Protein AF-A0A8E2JUP9-F1 (afdb_monomer)

Nearest PDB structures (foldseek):
  5bp4-assembly6_L  TM=8.468E-01  e=6.174E-18  Mycolicibacterium smegmatis MC2 155
  5bp4-assembly9_R  TM=8.530E-01  e=1.019E-17  Mycolicibacterium smegmatis MC2 155
  3jyl-assembly1_A  TM=8.182E-01  e=5.004E-16  Pseudomonas syringae pv. tomato
  8j6e-assembly1_A  TM=8.207E-01  e=1.490E-14  Leishmania donovani
  5bp4-assembly3_F  TM=4.532E-01  e=1.896E-20  Mycolicibacterium smegmatis MC2 155

Foldseek 3Di:
DDDDQDLLRVLVVPPPDAFALQQGGARSPDDLVDQDGDDDHDCVQVVVQVVCDDPNDRDRFPCSVVQSVVVSVVVSCVVVVVVVVVPFDDADDDDVVVVVVVPDDDDPVPPQWPDWGADPVVGDIDIDGDDDDPQPVHVVSDHDDGLDDSVVPRPDDDAQDKDWDADPVVRDTDDIDHRDGDDDDDLPCLVVPPPPCPDDDDDDADDLLPDDDADRQPPDHDFDPVNVVVVLVLVLLLQLLLLLLLVVVLVVVVVPPPVPDDPVLVVVSVVSVVVVVCQVVLNDPNDHVVNSVVLNVPVVSNVVSLVVQCVPFLVSVLSSVCSVVVVPDPRDDDCSVVRVLLVLCVPGCNLVVVLSSLLSVLVLAAQFAEEEEACDLVSVVVSNCCRQPNADPDLSDRPDHHRYNAYEYEYQDCPNVVVVCVVVVSVVNRYDYAYDDLLDACVVRVQDFQPGLEYEYAAPLVVDPDNVSSVVNVNRRHHVNRDYHYRHDDDPPDDVLNVVQVVVVVDPVDPDRDDDDLLPQLPDQQQAHEAEACCAAQHHCVVPPDPSSVNSVVSCVVGHPHYHYDHDDCPPCVSRDPDDQKWAWDQPDAQDLSSTDIDGQPVVPDDAAQQKWKFQFDFFAFDPVQVCRNNVVDDDDAGTFKTWGFTCDHHNNDDPDDGGFTKIFTHPNPRHYDRIRMDMDGPVGMDTDDPPADRHNRNLPDPLLVLLCCLQCVPLVDAAAAEEEEEQLLDSNNVNNLVVCVVRNYQYAYEHADVVSLVCCCPVSVRDSLRYYHPPDPVNVVSVCVVVVNPPPCVRNSDHRHSD

Radius of gyration: 44.93 Å; Cα contacts (8 Å, |Δi|>4): 1055; chains: 1; bounding box: 99×134×119 Å

Structure (mmCIF, N/CA/C/O backbone):
data_AF-A0A8E2JUP9-F1
#
_entry.id   AF-A0A8E2JUP9-F1
#
loop_
_atom_site.group_PDB
_atom_site.id
_atom_site.type_symbol
_atom_site.label_atom_id
_atom_site.label_alt_id
_atom_site.label_comp_id
_atom_site.label_asym_id
_atom_site.label_entity_id
_atom_site.label_seq_id
_atom_site.pdbx_PDB_ins_code
_atom_site.Cartn_x
_atom_site.Cartn_y
_atom_site.Cartn_z
_atom_site.occupancy
_atom_site.B_iso_or_equiv
_atom_site.auth_seq_id
_atom_site.auth_comp_id
_atom_site.auth_asym_id
_atom_site.auth_atom_id
_atom_site.pdbx_PDB_model_num
ATOM 1 N N . MET A 1 1 ? 29.284 93.344 -23.548 1.00 44.12 1 MET A N 1
ATOM 2 C CA . MET A 1 1 ? 28.949 92.209 -22.663 1.00 44.12 1 MET A CA 1
ATOM 3 C C . MET A 1 1 ? 29.887 91.065 -23.002 1.00 44.12 1 MET A C 1
ATOM 5 O O . MET A 1 1 ? 29.790 90.529 -24.095 1.00 44.12 1 MET A O 1
ATOM 9 N N . THR A 1 2 ? 30.834 90.750 -22.124 1.00 47.75 2 THR A N 1
ATOM 10 C CA . THR A 1 2 ? 31.663 89.542 -22.212 1.00 47.75 2 THR A CA 1
ATOM 11 C C . THR A 1 2 ? 30.807 88.352 -21.782 1.00 47.75 2 THR A C 1
ATOM 13 O O . THR A 1 2 ? 30.353 88.293 -20.643 1.00 47.75 2 THR A O 1
ATOM 16 N N . TRP A 1 3 ? 30.513 87.447 -22.715 1.00 57.62 3 TRP A N 1
ATOM 17 C CA . TRP A 1 3 ? 29.760 86.222 -22.441 1.00 57.62 3 TRP A CA 1
ATOM 18 C C . TRP A 1 3 ? 30.711 85.205 -21.798 1.00 57.62 3 TRP A C 1
ATOM 20 O O . TRP A 1 3 ? 31.722 84.852 -22.401 1.00 57.62 3 TRP A O 1
ATOM 30 N N . TYR A 1 4 ? 30.424 84.773 -20.569 1.00 63.59 4 TYR A N 1
ATOM 31 C CA . TYR A 1 4 ? 31.209 83.747 -19.878 1.00 63.59 4 TYR A CA 1
ATOM 32 C C . TYR A 1 4 ? 30.561 82.384 -20.155 1.00 63.59 4 TYR A C 1
ATOM 34 O O . TYR A 1 4 ? 29.560 82.026 -19.536 1.00 63.59 4 TYR A O 1
ATOM 42 N N . GLU A 1 5 ? 31.076 81.653 -21.146 1.00 70.06 5 GLU A N 1
ATOM 43 C CA . GLU A 1 5 ? 30.582 80.312 -21.483 1.00 70.06 5 GLU A CA 1
ATOM 44 C C . GLU A 1 5 ? 31.098 79.300 -20.448 1.00 70.06 5 GLU A C 1
ATOM 46 O O . GLU A 1 5 ? 32.302 79.188 -20.215 1.00 70.06 5 GLU A O 1
ATOM 51 N N . SER A 1 6 ? 30.192 78.558 -19.803 1.00 71.69 6 SER A N 1
ATOM 52 C CA . SER A 1 6 ? 30.586 77.504 -18.864 1.00 71.69 6 SER A CA 1
ATOM 53 C C . SER A 1 6 ? 31.243 76.333 -19.601 1.00 71.69 6 SER A C 1
ATOM 55 O O . SER A 1 6 ? 30.903 76.043 -20.751 1.00 71.69 6 SER A O 1
ATOM 57 N N . ARG A 1 7 ? 32.141 75.600 -18.924 1.00 67.00 7 ARG A N 1
ATOM 58 C CA . ARG A 1 7 ? 32.771 74.384 -19.476 1.00 67.00 7 ARG A CA 1
ATOM 59 C C . ARG A 1 7 ? 31.731 73.397 -20.012 1.00 67.00 7 ARG A C 1
ATOM 61 O O . ARG A 1 7 ? 31.916 72.850 -21.089 1.00 67.00 7 ARG A O 1
ATOM 68 N N . LEU A 1 8 ? 30.609 73.240 -19.308 1.00 68.06 8 LEU A N 1
ATOM 69 C CA . LEU A 1 8 ? 29.497 72.379 -19.721 1.00 68.06 8 LEU A CA 1
ATOM 70 C C . LEU A 1 8 ? 28.868 72.829 -21.048 1.00 68.06 8 LEU A C 1
ATOM 72 O O . LEU A 1 8 ? 28.620 71.996 -21.916 1.00 68.06 8 LEU A O 1
ATOM 76 N N . SER A 1 9 ? 28.636 74.135 -21.217 1.00 68.19 9 SER A N 1
ATOM 77 C CA . SER A 1 9 ? 28.093 74.703 -22.460 1.00 68.19 9 SER A CA 1
ATOM 78 C C . SER A 1 9 ? 29.080 74.551 -23.619 1.00 68.19 9 SER A C 1
ATOM 80 O O . SER A 1 9 ? 28.704 74.068 -24.687 1.00 68.19 9 SER A O 1
ATOM 82 N N . SER A 1 10 ? 30.356 74.875 -23.383 1.00 70.06 10 SER A N 1
ATOM 83 C CA . SER A 1 10 ? 31.415 74.757 -24.391 1.00 70.06 10 SER A CA 1
ATOM 84 C C . SER A 1 10 ? 31.628 73.304 -24.826 1.00 70.06 10 SER A C 1
ATOM 86 O O . SER A 1 10 ? 31.648 73.009 -26.021 1.00 70.06 10 SER A O 1
ATOM 88 N N . ASN A 1 11 ? 31.691 72.369 -23.875 1.00 70.81 11 ASN A N 1
ATOM 89 C CA . ASN A 1 11 ? 31.875 70.945 -24.155 1.00 70.81 11 ASN A CA 1
ATOM 90 C C . ASN A 1 11 ? 30.654 70.319 -24.831 1.00 70.81 11 ASN A C 1
ATOM 92 O O . ASN A 1 11 ? 30.811 69.405 -25.632 1.00 70.81 11 ASN A O 1
ATOM 96 N N . PHE A 1 12 ? 29.440 70.799 -24.544 1.00 68.88 12 PHE A N 1
ATOM 97 C CA . PHE A 1 12 ? 28.232 70.360 -25.245 1.00 68.88 12 PHE A CA 1
ATOM 98 C C . PHE A 1 12 ? 28.203 70.849 -26.700 1.00 68.88 12 PHE A C 1
ATOM 100 O O . PHE A 1 12 ? 27.798 70.104 -27.592 1.00 68.88 12 PHE A O 1
ATOM 107 N N . ARG A 1 13 ? 28.643 72.088 -26.948 1.00 70.69 13 ARG A N 1
ATOM 108 C CA . ARG A 1 13 ? 28.673 72.700 -28.283 1.00 70.69 13 ARG A CA 1
ATOM 109 C C . ARG A 1 13 ? 29.793 72.142 -29.164 1.00 70.69 13 ARG A C 1
ATOM 111 O O . ARG A 1 13 ? 29.573 71.945 -30.353 1.00 70.69 13 ARG A O 1
ATOM 118 N N . ASN A 1 14 ? 30.956 71.854 -28.581 1.00 67.38 14 ASN A N 1
ATOM 119 C CA . ASN A 1 14 ? 32.149 71.360 -29.278 1.00 67.38 14 ASN A CA 1
ATOM 120 C C . ASN A 1 14 ? 32.339 69.838 -29.137 1.00 67.38 14 ASN A C 1
ATOM 122 O O . ASN A 1 14 ? 33.469 69.350 -29.107 1.00 67.38 14 ASN A O 1
ATOM 126 N N . ARG A 1 15 ? 31.248 69.072 -29.010 1.00 68.69 15 ARG A N 1
ATOM 127 C CA . ARG A 1 15 ? 31.324 67.606 -28.920 1.00 68.69 15 ARG A CA 1
ATOM 128 C C . ARG A 1 15 ? 32.043 67.033 -30.137 1.00 68.69 15 ARG A C 1
ATOM 130 O O . ARG A 1 15 ? 31.617 67.255 -31.266 1.00 68.69 15 ARG A O 1
ATOM 137 N N . LYS A 1 16 ? 33.097 66.254 -29.886 1.00 66.94 16 LYS A N 1
ATOM 138 C CA . LYS A 1 16 ? 33.880 65.584 -30.9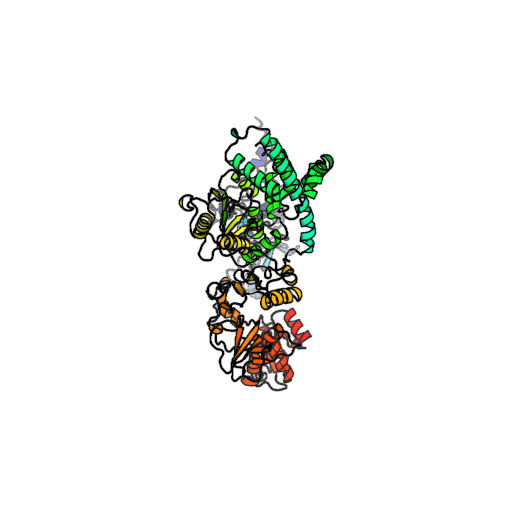34 1.00 66.94 16 LYS A CA 1
ATOM 139 C C . LYS A 1 16 ? 33.096 64.497 -31.670 1.00 66.94 16 LYS A C 1
ATOM 141 O O . LYS A 1 16 ? 33.287 64.314 -32.866 1.00 66.94 16 LYS A O 1
ATOM 146 N N . HIS A 1 17 ? 32.211 63.798 -30.959 1.00 70.81 17 HIS A N 1
ATOM 147 C CA . HIS A 1 17 ? 31.459 62.669 -31.498 1.00 70.81 17 HIS A CA 1
ATOM 148 C C . HIS A 1 17 ? 29.948 62.893 -31.355 1.00 70.81 17 HIS A C 1
ATOM 150 O O . HIS A 1 17 ? 29.504 63.464 -30.347 1.00 70.81 17 HIS A O 1
ATOM 156 N N . PRO A 1 18 ? 29.147 62.455 -32.344 1.00 70.12 18 PRO A N 1
ATOM 157 C CA . PRO A 1 18 ? 27.694 62.474 -32.246 1.00 70.12 18 PRO A CA 1
ATOM 158 C C . PRO A 1 18 ? 27.192 61.503 -31.164 1.00 70.12 18 PRO A C 1
ATOM 160 O O . PRO A 1 18 ? 27.937 60.693 -30.618 1.00 70.12 18 PRO A O 1
ATOM 163 N N . ARG A 1 19 ? 25.900 61.603 -30.833 1.00 75.69 19 ARG A N 1
ATOM 164 C CA . ARG A 1 19 ? 25.229 60.652 -29.935 1.00 75.69 19 ARG A CA 1
ATOM 165 C C . ARG A 1 19 ? 25.196 59.270 -30.597 1.00 75.69 19 ARG A C 1
ATOM 167 O O . ARG A 1 19 ? 24.594 59.143 -31.659 1.00 75.69 19 ARG A O 1
ATOM 174 N N . HIS A 1 20 ? 25.750 58.265 -29.927 1.00 79.69 20 HIS A N 1
ATOM 175 C CA . HIS A 1 20 ? 25.670 56.866 -30.330 1.00 79.69 20 HIS A CA 1
ATOM 176 C C . HIS A 1 20 ? 24.297 56.268 -29.979 1.00 79.69 20 HIS A C 1
ATOM 178 O O . HIS A 1 20 ? 23.687 56.625 -28.967 1.00 79.69 20 HIS A O 1
ATOM 184 N N . ASP A 1 21 ? 23.802 55.356 -30.807 1.00 73.56 21 ASP A N 1
ATOM 185 C CA . ASP A 1 21 ? 22.491 54.700 -30.674 1.00 73.56 21 ASP A CA 1
ATOM 186 C C . ASP A 1 21 ? 22.433 53.656 -29.541 1.00 73.56 21 ASP A C 1
ATOM 188 O O . ASP A 1 21 ? 21.365 53.450 -28.967 1.00 73.56 21 ASP A O 1
ATOM 192 N N . LEU A 1 22 ? 23.564 53.042 -29.176 1.00 76.31 22 LEU A N 1
ATOM 193 C CA . LEU A 1 22 ? 23.677 52.116 -28.038 1.00 76.31 22 LEU A CA 1
ATOM 194 C C . LEU A 1 22 ? 23.962 52.830 -26.704 1.00 76.31 22 LEU A C 1
ATOM 196 O O . LEU A 1 22 ? 23.131 52.790 -25.800 1.00 76.31 22 LEU A O 1
ATOM 200 N N . PHE A 1 23 ? 25.088 53.536 -26.564 1.00 77.25 23 PHE A N 1
ATOM 201 C CA . PHE A 1 23 ? 25.530 54.113 -25.278 1.00 77.25 23 PHE A CA 1
ATOM 202 C C . PHE A 1 23 ? 25.339 55.637 -25.155 1.00 77.25 23 PHE A C 1
ATOM 204 O O . PHE A 1 23 ? 25.642 56.223 -24.116 1.00 77.25 23 PHE A O 1
ATOM 211 N N . GLY A 1 24 ? 24.760 56.300 -26.160 1.00 79.94 24 GLY A N 1
ATOM 212 C CA . GLY A 1 24 ? 24.377 57.710 -26.077 1.00 79.94 24 GLY A CA 1
ATOM 213 C C . GLY A 1 24 ? 25.523 58.690 -26.309 1.00 79.94 24 GLY A C 1
ATOM 214 O O . GLY A 1 24 ? 26.387 58.479 -27.153 1.00 79.94 24 GLY A O 1
ATOM 215 N N . ALA A 1 25 ? 25.479 59.835 -25.625 1.00 77.31 25 ALA A N 1
ATOM 216 C CA . ALA A 1 25 ? 26.446 60.917 -25.822 1.00 77.31 25 ALA A CA 1
ATOM 217 C C . ALA A 1 25 ? 27.376 61.059 -24.606 1.00 77.31 25 ALA A C 1
ATOM 219 O O . ALA A 1 25 ? 26.892 60.907 -23.480 1.00 77.31 25 ALA A O 1
ATOM 220 N N . PRO A 1 26 ? 28.657 61.427 -24.803 1.00 73.44 26 PRO A N 1
ATOM 221 C CA . PRO A 1 26 ? 29.566 61.713 -23.699 1.00 73.44 26 PRO A CA 1
ATOM 222 C C . PRO A 1 26 ? 29.002 62.787 -22.763 1.00 73.44 26 PRO A C 1
ATOM 224 O O . PRO A 1 26 ? 28.385 63.775 -23.207 1.00 73.44 26 PRO A O 1
ATOM 227 N N . VAL A 1 27 ? 29.208 62.601 -21.461 1.00 76.81 27 VAL A N 1
ATOM 228 C CA . VAL A 1 27 ? 28.804 63.589 -20.460 1.00 76.81 27 VAL A CA 1
ATOM 229 C C . VAL A 1 27 ? 29.670 64.847 -20.641 1.00 76.81 27 VAL A C 1
ATOM 231 O O . VAL A 1 27 ? 30.887 64.743 -20.764 1.00 76.81 27 VAL A O 1
ATOM 234 N N . PRO A 1 28 ? 29.094 66.066 -20.674 1.00 65.31 28 PRO A N 1
ATOM 235 C CA . PRO A 1 28 ? 29.874 67.288 -20.916 1.00 65.31 28 PRO A CA 1
ATOM 236 C C . PRO A 1 28 ? 30.941 67.592 -19.848 1.00 65.31 28 PRO A C 1
ATOM 238 O O . PRO A 1 28 ? 31.798 68.442 -20.080 1.00 65.31 28 PRO A O 1
ATOM 241 N N . ASP A 1 29 ? 30.871 66.929 -18.693 1.00 67.38 29 ASP A N 1
ATOM 242 C CA . ASP A 1 29 ? 31.765 67.081 -17.538 1.00 67.38 29 ASP A CA 1
ATOM 243 C C . ASP A 1 29 ? 32.765 65.924 -17.368 1.00 67.38 29 ASP A C 1
ATOM 245 O O . ASP A 1 29 ? 33.218 65.631 -16.267 1.00 67.38 29 ASP A O 1
ATOM 249 N N . TRP A 1 30 ? 33.052 65.191 -18.439 1.00 63.59 30 TRP A N 1
ATOM 250 C CA . TRP A 1 30 ? 33.828 63.963 -18.325 1.00 63.59 30 TRP A CA 1
ATOM 251 C C . TRP A 1 30 ? 35.338 64.196 -18.121 1.00 63.59 30 TRP A C 1
ATOM 253 O O . TRP A 1 30 ? 35.923 65.165 -18.619 1.00 63.59 30 TRP A O 1
ATOM 263 N N . ASN A 1 31 ? 35.960 63.275 -17.384 1.00 63.41 31 ASN A N 1
ATOM 264 C CA . ASN A 1 31 ? 37.403 63.163 -17.191 1.00 63.41 31 ASN A CA 1
ATOM 265 C C . ASN A 1 31 ? 37.980 62.251 -18.297 1.00 63.41 31 ASN A C 1
ATOM 267 O O . ASN A 1 31 ? 37.435 61.165 -18.488 1.00 63.41 31 ASN A O 1
ATOM 271 N N . PRO A 1 32 ? 39.067 62.623 -19.001 1.00 59.47 32 PRO A N 1
ATOM 272 C CA . PRO A 1 32 ? 39.709 61.750 -19.990 1.00 59.47 32 PRO A CA 1
ATOM 273 C C . PRO A 1 32 ? 40.107 60.367 -19.453 1.00 59.47 32 PRO A C 1
ATOM 275 O O . PRO A 1 32 ? 40.126 59.409 -20.218 1.00 59.47 32 PRO A O 1
ATOM 278 N N . ASP A 1 33 ? 40.362 60.256 -18.146 1.00 60.50 33 ASP A N 1
ATOM 279 C CA . ASP A 1 33 ? 40.724 58.995 -17.489 1.00 60.50 33 ASP A CA 1
ATOM 280 C C . ASP A 1 33 ? 39.500 58.198 -16.984 1.00 60.50 33 ASP A C 1
ATOM 282 O O . ASP A 1 33 ? 39.649 57.077 -16.496 1.00 60.50 33 ASP A O 1
ATOM 286 N N . GLN A 1 34 ? 38.281 58.756 -17.070 1.00 69.38 34 GLN A N 1
ATOM 287 C CA . GLN A 1 34 ? 37.031 58.098 -16.661 1.00 69.38 34 GLN A CA 1
ATOM 288 C C . GLN A 1 34 ? 35.919 58.283 -17.704 1.00 69.38 34 GLN A C 1
ATOM 290 O O . GLN A 1 34 ? 35.202 59.285 -17.751 1.00 69.38 34 GLN A O 1
ATOM 295 N N . LEU A 1 35 ? 35.814 57.243 -18.530 1.00 70.62 35 LEU A N 1
ATOM 296 C CA . LEU A 1 35 ? 34.908 57.036 -19.658 1.00 70.62 35 LEU A CA 1
ATOM 297 C C . LEU A 1 35 ? 33.408 57.181 -19.318 1.00 70.62 35 LEU A C 1
ATOM 299 O O . LEU A 1 35 ? 32.833 56.166 -18.936 1.00 70.62 35 LEU A O 1
ATOM 303 N N . GLU A 1 36 ? 32.741 58.340 -19.443 1.00 75.81 36 GLU A N 1
ATOM 304 C CA . GLU A 1 36 ? 31.299 58.451 -19.113 1.00 75.81 36 GLU A CA 1
ATOM 305 C C . GLU A 1 36 ? 30.389 58.910 -20.267 1.00 75.81 36 GLU A C 1
ATOM 307 O O . GLU A 1 36 ? 30.524 60.008 -20.821 1.00 75.81 36 GLU A O 1
ATOM 312 N N . TRP A 1 37 ? 29.357 58.105 -20.547 1.00 82.44 37 TRP A N 1
ATOM 313 C CA . TRP A 1 37 ? 28.297 58.405 -21.511 1.00 82.44 37 TRP A CA 1
ATOM 314 C C . TRP A 1 37 ? 26.918 58.361 -20.861 1.00 82.44 37 TRP A C 1
ATOM 316 O O . TRP A 1 37 ? 26.655 57.594 -19.936 1.00 82.44 37 TRP A O 1
ATOM 326 N N . ARG A 1 38 ? 26.002 59.188 -21.373 1.00 80.12 38 ARG A N 1
ATOM 327 C CA . ARG A 1 38 ? 24.616 59.249 -20.909 1.00 80.12 38 ARG A CA 1
ATOM 328 C C . ARG A 1 38 ? 23.648 58.932 -22.035 1.00 80.12 38 ARG A C 1
ATOM 330 O O . ARG A 1 38 ? 23.638 59.602 -23.074 1.00 80.12 38 ARG A O 1
ATOM 337 N N . HIS A 1 39 ? 22.753 57.981 -21.768 1.00 80.81 39 HIS A N 1
ATOM 338 C CA . HIS A 1 39 ? 21.713 57.588 -22.704 1.00 80.81 39 HIS A CA 1
ATOM 339 C C . HIS A 1 39 ? 20.371 57.283 -22.032 1.00 80.81 39 HIS A C 1
ATOM 341 O O . HIS A 1 39 ? 20.318 56.720 -20.945 1.00 80.81 39 HIS A O 1
ATOM 347 N N . PHE A 1 40 ? 19.280 57.628 -22.718 1.00 80.12 40 PHE A N 1
ATOM 348 C CA . PHE A 1 40 ? 17.935 57.154 -22.414 1.00 80.12 40 PHE A CA 1
ATOM 349 C C . PHE A 1 40 ? 17.490 56.215 -23.538 1.00 80.12 40 PHE A C 1
ATOM 351 O O . PHE A 1 40 ? 17.124 56.684 -24.615 1.00 80.12 40 PHE A O 1
ATOM 358 N N . LEU A 1 41 ? 17.520 54.904 -23.291 1.00 75.88 41 LEU A N 1
ATOM 359 C CA . LEU A 1 41 ? 17.070 53.903 -24.260 1.00 75.88 41 LEU A CA 1
ATOM 360 C C . LEU A 1 41 ? 15.546 53.950 -24.397 1.00 75.88 41 LEU A C 1
ATOM 362 O O . LEU A 1 41 ? 14.812 53.842 -23.415 1.00 75.88 41 LEU A O 1
ATOM 366 N N . ARG A 1 42 ? 15.061 54.123 -25.630 1.00 76.12 42 ARG A N 1
ATOM 367 C CA . ARG A 1 42 ? 13.631 54.209 -25.950 1.00 76.12 42 ARG A CA 1
ATOM 368 C C . ARG A 1 42 ? 13.291 53.245 -27.078 1.00 76.12 42 ARG A C 1
ATOM 370 O O . ARG A 1 42 ? 13.961 53.246 -28.106 1.00 76.12 42 ARG A O 1
ATOM 377 N N . LEU A 1 43 ? 12.199 52.494 -26.931 1.00 69.94 43 LEU A N 1
ATOM 378 C CA . LEU A 1 43 ? 11.726 51.522 -27.935 1.00 69.94 43 LEU A CA 1
ATOM 379 C C . LEU A 1 43 ? 11.361 52.153 -29.292 1.00 69.94 43 LEU A C 1
ATOM 381 O O . LEU A 1 43 ? 11.320 51.460 -30.302 1.00 69.94 43 LEU A O 1
ATOM 385 N N . LEU A 1 44 ? 11.059 53.455 -29.314 1.00 72.44 44 LEU A N 1
ATOM 386 C CA . LEU A 1 44 ? 10.809 54.217 -30.545 1.00 72.44 44 LEU A CA 1
ATOM 387 C C . LEU A 1 44 ? 12.098 54.509 -31.327 1.00 72.44 44 LEU A C 1
ATOM 389 O O . LEU A 1 44 ? 12.051 54.611 -32.547 1.00 72.44 44 LEU A O 1
ATOM 393 N N . GLU A 1 45 ? 13.224 54.653 -30.625 1.00 69.56 45 GLU A N 1
ATOM 394 C CA . GLU A 1 45 ? 14.532 54.980 -31.209 1.00 69.56 45 GLU A CA 1
ATOM 395 C C . GLU A 1 45 ? 15.334 53.703 -31.521 1.00 69.56 45 GLU A C 1
ATOM 397 O O . GLU A 1 45 ? 16.074 53.675 -32.496 1.00 69.56 45 GLU A O 1
ATOM 402 N N . ASN A 1 46 ? 15.120 52.629 -30.750 1.00 73.88 46 ASN A N 1
ATOM 403 C CA . ASN A 1 46 ? 15.764 51.321 -30.903 1.00 73.88 46 ASN A CA 1
ATOM 404 C C . ASN A 1 46 ? 14.704 50.201 -31.027 1.00 73.88 46 ASN A C 1
ATOM 406 O O . ASN A 1 46 ? 14.447 49.475 -30.062 1.00 73.88 46 ASN A O 1
ATOM 410 N N . PRO A 1 47 ? 14.030 50.069 -32.186 1.00 70.19 47 PRO A N 1
ATOM 411 C CA . PRO A 1 47 ? 12.899 49.153 -32.351 1.00 70.19 47 PRO A CA 1
ATOM 412 C C . PRO A 1 47 ? 13.276 47.670 -32.247 1.00 70.19 47 PRO A C 1
ATOM 414 O O . PRO A 1 47 ? 12.435 46.881 -31.830 1.00 70.19 47 PRO A O 1
ATOM 417 N N . TRP A 1 48 ? 14.532 47.311 -32.531 1.00 72.25 48 TRP A N 1
ATOM 418 C CA . TRP A 1 48 ? 15.069 45.951 -32.386 1.00 72.25 48 TRP A CA 1
ATOM 419 C C . TRP A 1 48 ? 14.979 45.409 -30.948 1.00 72.25 48 TRP A C 1
ATOM 421 O O . TRP A 1 48 ? 14.920 44.203 -30.738 1.00 72.25 48 TRP A O 1
ATOM 431 N N . MET A 1 49 ? 14.903 46.284 -29.936 1.00 69.75 49 MET A N 1
ATOM 432 C CA . MET A 1 49 ? 14.740 45.869 -28.535 1.00 69.75 49 MET A CA 1
ATOM 433 C C . MET A 1 49 ? 13.368 45.230 -28.262 1.00 69.75 49 MET A C 1
ATOM 435 O O . MET A 1 49 ? 13.205 44.550 -27.254 1.00 69.75 49 MET A O 1
ATOM 439 N N . LYS A 1 50 ? 12.372 45.441 -29.137 1.00 68.44 50 LYS A N 1
ATOM 440 C CA . LYS A 1 50 ? 11.038 44.826 -29.008 1.00 68.44 50 LYS A CA 1
ATOM 441 C C . LYS A 1 50 ? 11.061 43.319 -29.249 1.00 68.44 50 LYS A C 1
ATOM 443 O O . LYS A 1 50 ? 10.172 42.628 -28.764 1.00 68.44 50 LYS A O 1
ATOM 448 N N . ASP A 1 51 ? 12.072 42.832 -29.959 1.00 64.06 51 ASP A N 1
ATOM 449 C CA . ASP A 1 51 ? 12.199 41.419 -30.306 1.00 64.06 51 ASP A CA 1
ATOM 450 C C . ASP A 1 51 ? 12.852 40.604 -29.176 1.00 64.06 51 ASP A C 1
ATOM 452 O O . ASP A 1 51 ? 12.758 39.379 -29.160 1.00 64.06 51 ASP A O 1
ATOM 456 N N . HIS A 1 52 ? 13.461 41.270 -28.186 1.00 58.53 52 HIS A N 1
ATOM 457 C CA . HIS A 1 52 ? 14.024 40.626 -27.001 1.00 58.53 52 HIS A CA 1
ATOM 458 C C . HIS A 1 52 ? 13.028 40.662 -25.829 1.00 58.53 52 HIS A C 1
ATOM 460 O O . HIS A 1 52 ? 13.018 41.570 -24.988 1.00 58.53 52 HIS A O 1
ATOM 466 N N . VAL A 1 53 ? 12.148 39.657 -25.802 1.00 55.69 53 VAL A N 1
ATOM 467 C CA . VAL A 1 53 ? 11.082 39.497 -24.802 1.00 55.69 53 VAL A CA 1
ATOM 468 C C . VAL A 1 53 ? 11.443 38.389 -23.818 1.00 55.69 53 VAL A C 1
ATOM 470 O O . VAL A 1 53 ? 11.575 37.228 -24.199 1.00 55.69 53 VAL A O 1
ATOM 473 N N . VAL A 1 54 ? 11.521 38.726 -22.531 1.00 56.56 54 VAL A N 1
ATOM 474 C CA . VAL A 1 54 ? 11.715 37.763 -21.437 1.00 56.56 54 VAL A CA 1
ATOM 475 C C . VAL A 1 54 ? 10.496 37.840 -20.523 1.00 56.56 54 VAL A C 1
ATOM 477 O O . VAL A 1 54 ? 10.102 38.929 -20.112 1.00 56.56 54 VAL A O 1
ATOM 480 N N . THR A 1 55 ? 9.849 36.693 -20.279 1.00 53.78 55 THR A N 1
ATOM 481 C CA . THR A 1 55 ? 8.635 36.561 -19.438 1.00 53.78 55 THR A CA 1
ATOM 482 C C . THR A 1 55 ? 7.526 37.585 -19.746 1.00 53.78 55 THR A C 1
ATOM 484 O O . THR A 1 55 ? 6.823 38.058 -18.856 1.00 53.78 55 THR A O 1
ATOM 487 N N . GLY A 1 56 ? 7.351 37.924 -21.029 1.00 49.56 56 GLY A N 1
ATOM 488 C CA . GLY A 1 56 ? 6.315 38.853 -21.502 1.00 49.56 56 GLY A CA 1
ATOM 489 C C . GLY A 1 56 ? 6.669 40.340 -21.382 1.00 49.56 56 GLY A C 1
ATOM 490 O O . GLY A 1 56 ? 5.850 41.181 -21.744 1.00 49.56 56 GLY A O 1
ATOM 491 N N . SER A 1 57 ? 7.876 40.678 -20.919 1.00 59.19 57 SER A N 1
ATOM 492 C CA . SER A 1 57 ? 8.384 42.053 -20.845 1.00 59.19 57 SER A CA 1
ATOM 493 C C . SER A 1 57 ? 9.528 42.282 -21.837 1.00 59.19 57 SER A C 1
ATOM 495 O O . SER A 1 57 ? 10.349 41.393 -22.060 1.00 59.19 57 SER A O 1
ATOM 497 N N . TYR A 1 58 ? 9.613 43.487 -22.414 1.00 73.75 58 TYR A N 1
ATOM 498 C CA . TYR A 1 58 ? 10.771 43.899 -23.216 1.00 73.75 58 TYR A CA 1
ATOM 499 C C . TYR A 1 58 ? 11.962 44.141 -22.284 1.00 73.75 58 TYR A C 1
ATOM 501 O O . TYR A 1 58 ? 11.935 45.069 -21.472 1.00 73.75 58 TYR A O 1
ATOM 509 N N . VAL A 1 59 ? 12.994 43.308 -22.388 1.00 70.88 59 VAL A N 1
ATOM 510 C CA . VAL A 1 59 ? 14.215 43.408 -21.575 1.00 70.88 59 VAL A CA 1
ATOM 511 C C . VAL A 1 59 ? 15.365 43.807 -22.491 1.00 70.88 59 VAL A C 1
ATOM 513 O O . VAL A 1 59 ? 15.420 43.362 -23.631 1.00 70.88 59 VAL A O 1
ATOM 516 N N . TYR A 1 60 ? 16.288 44.655 -22.039 1.00 74.75 60 TYR A N 1
ATOM 517 C CA . TYR A 1 60 ? 17.474 44.954 -22.844 1.00 74.75 60 TYR A CA 1
ATOM 518 C C . TYR A 1 60 ? 18.416 43.733 -22.853 1.00 74.75 60 TYR A C 1
ATOM 520 O O . TYR A 1 60 ? 18.675 43.198 -21.772 1.00 74.75 60 TYR A O 1
ATOM 528 N N . PRO A 1 61 ? 18.922 43.265 -24.012 1.00 70.12 61 PRO A N 1
ATOM 529 C CA . PRO A 1 61 ? 19.748 42.060 -24.056 1.00 70.12 61 PRO A CA 1
ATOM 530 C C . PRO A 1 61 ? 21.009 42.186 -23.204 1.00 70.12 61 PRO A C 1
ATOM 532 O O . PRO A 1 61 ? 21.704 43.203 -23.262 1.00 70.12 61 PRO A O 1
ATOM 535 N N . GLY A 1 62 ? 21.354 41.121 -22.475 1.00 69.19 62 GLY A N 1
ATOM 536 C CA . GLY A 1 62 ? 22.558 41.079 -21.638 1.00 69.19 62 GLY A CA 1
ATOM 537 C C . GLY A 1 62 ? 23.839 41.345 -22.437 1.00 69.19 62 GLY A C 1
ATOM 538 O O . GLY A 1 62 ? 24.722 42.080 -22.000 1.00 69.19 62 GLY A O 1
ATOM 539 N N . VAL A 1 63 ? 23.910 40.828 -23.666 1.00 67.50 63 VAL A N 1
ATOM 540 C CA . VAL A 1 63 ? 25.051 41.062 -24.563 1.00 67.50 63 VAL A CA 1
ATOM 541 C C . VAL A 1 63 ? 25.085 42.491 -25.117 1.00 67.50 63 VAL A C 1
ATOM 543 O O . VAL A 1 63 ? 26.151 43.002 -25.462 1.00 67.50 63 VAL A O 1
ATOM 546 N N . GLY A 1 64 ? 23.947 43.189 -25.126 1.00 70.00 64 GLY A N 1
ATOM 547 C CA . GLY A 1 64 ? 23.891 44.602 -25.487 1.00 70.00 64 GLY A CA 1
ATOM 548 C C . GLY A 1 64 ? 24.766 45.472 -24.580 1.00 70.00 64 GLY A C 1
ATOM 549 O O . GLY A 1 64 ? 25.332 46.449 -25.061 1.00 70.00 64 GLY A O 1
ATOM 550 N N . TYR A 1 65 ? 24.934 45.102 -23.304 1.00 77.12 65 TYR A N 1
ATOM 551 C CA . TYR A 1 65 ? 25.845 45.792 -22.383 1.00 77.12 65 TYR A CA 1
ATOM 552 C C . TYR A 1 65 ? 27.321 45.560 -22.732 1.00 77.12 65 TYR A C 1
ATOM 554 O O . TYR A 1 65 ? 28.130 46.477 -22.623 1.00 77.12 65 TYR A O 1
ATOM 562 N N . ILE A 1 66 ? 27.669 44.355 -23.190 1.00 71.81 66 ILE A N 1
ATOM 563 C CA . ILE A 1 66 ? 29.039 44.008 -23.598 1.00 71.81 66 ILE A CA 1
ATOM 564 C C . ILE A 1 66 ? 29.426 44.811 -24.844 1.00 71.81 66 ILE A C 1
ATOM 566 O O . ILE A 1 66 ? 30.491 45.418 -24.887 1.00 71.81 66 ILE A O 1
ATOM 570 N N . ILE A 1 67 ? 28.535 44.872 -25.835 1.00 71.25 67 ILE A N 1
ATOM 571 C CA . ILE A 1 67 ? 28.779 45.624 -27.072 1.00 71.25 67 ILE A CA 1
ATOM 572 C C . ILE A 1 67 ? 28.833 47.129 -26.803 1.00 71.25 67 ILE A C 1
ATOM 574 O O . ILE A 1 67 ? 29.700 47.800 -27.348 1.00 71.25 67 ILE A O 1
ATOM 578 N N . MET A 1 68 ? 27.987 47.660 -25.912 1.00 80.44 68 MET A N 1
ATOM 579 C CA . MET A 1 68 ? 28.108 49.056 -25.473 1.00 80.44 68 MET A CA 1
ATOM 580 C C . MET A 1 68 ? 29.509 49.374 -24.942 1.00 80.44 68 MET A C 1
ATOM 582 O O . MET A 1 68 ? 30.035 50.434 -25.262 1.00 80.44 68 MET A O 1
ATOM 586 N N . ALA A 1 69 ? 30.105 48.477 -24.150 1.00 76.75 69 ALA A N 1
ATOM 587 C CA . ALA A 1 69 ? 31.444 48.675 -23.605 1.00 76.75 69 ALA A CA 1
ATOM 588 C C . ALA A 1 69 ? 32.525 48.638 -24.699 1.00 76.75 69 ALA A C 1
ATOM 590 O O . ALA A 1 69 ? 33.374 49.524 -24.737 1.00 76.75 69 ALA A O 1
ATOM 591 N N . ILE A 1 70 ? 32.450 47.666 -25.615 1.00 72.56 70 ILE A N 1
ATOM 592 C CA . ILE A 1 70 ? 33.399 47.529 -26.733 1.00 72.56 70 ILE A CA 1
ATOM 593 C C . ILE A 1 70 ? 33.361 48.766 -27.639 1.00 72.56 70 ILE A C 1
ATOM 595 O O . ILE A 1 70 ? 34.404 49.329 -27.955 1.00 72.56 70 ILE A O 1
ATOM 599 N N . GLU A 1 71 ? 32.170 49.220 -28.032 1.00 75.75 71 GLU A N 1
ATOM 600 C CA . GLU A 1 71 ? 32.021 50.378 -28.923 1.00 75.75 71 GLU A CA 1
ATOM 601 C C . GLU A 1 71 ? 32.426 51.694 -28.241 1.00 75.75 71 GLU A C 1
ATOM 603 O O . GLU A 1 71 ? 33.014 52.576 -28.869 1.00 75.75 71 GLU A O 1
ATOM 608 N N . ALA A 1 72 ? 32.155 51.828 -26.940 1.00 75.00 72 ALA A N 1
ATOM 609 C CA . ALA A 1 72 ? 32.589 52.982 -26.159 1.00 75.00 72 ALA A CA 1
ATOM 610 C C . ALA A 1 72 ? 34.126 53.071 -26.082 1.00 75.00 72 ALA A C 1
ATOM 612 O O . ALA A 1 72 ? 34.694 54.159 -26.211 1.00 75.00 72 ALA A O 1
ATOM 613 N N . GLU A 1 73 ? 34.806 51.931 -25.932 1.00 72.00 73 GLU A N 1
ATOM 614 C CA . GLU A 1 73 ? 36.267 51.845 -25.959 1.00 72.00 73 GLU A CA 1
ATOM 615 C C . GLU A 1 73 ? 36.822 52.090 -27.372 1.00 72.00 73 GLU A C 1
ATOM 617 O O . GLU A 1 73 ? 37.746 52.886 -27.541 1.00 72.00 73 GLU A O 1
ATOM 622 N N . ALA A 1 74 ? 36.205 51.525 -28.414 1.00 69.62 74 ALA A N 1
ATOM 623 C CA . ALA A 1 74 ? 36.579 51.783 -29.806 1.00 69.62 74 ALA A CA 1
ATOM 624 C C . ALA A 1 74 ? 36.483 53.279 -30.166 1.00 69.62 74 ALA A C 1
ATOM 626 O O . ALA A 1 74 ? 37.379 53.825 -30.816 1.00 69.62 74 ALA A O 1
ATOM 627 N N . GLN A 1 75 ? 35.445 53.975 -29.685 1.00 70.62 75 GLN A N 1
ATOM 628 C CA . GLN A 1 75 ? 35.307 55.422 -29.856 1.00 70.62 75 GLN A CA 1
ATOM 629 C C . GLN A 1 75 ? 36.446 56.200 -29.171 1.00 70.62 75 GLN A C 1
ATOM 631 O O . GLN A 1 75 ? 36.897 57.208 -29.715 1.00 70.62 75 GLN A O 1
ATOM 636 N N . ALA A 1 76 ? 36.935 55.742 -28.014 1.00 64.06 76 ALA A N 1
ATOM 637 C CA . ALA A 1 76 ? 38.050 56.376 -27.306 1.00 64.06 76 ALA A CA 1
ATOM 638 C C . ALA A 1 76 ? 39.396 56.213 -28.040 1.00 64.06 76 ALA A C 1
ATOM 640 O O . ALA A 1 76 ? 40.241 57.106 -27.984 1.00 64.06 76 ALA A O 1
ATOM 641 N N . TRP A 1 77 ? 39.581 55.111 -28.773 1.00 59.59 77 TRP A N 1
ATOM 642 C CA . TRP A 1 77 ? 40.814 54.800 -29.509 1.00 59.59 77 TRP A CA 1
ATOM 643 C C . TRP A 1 77 ? 40.830 55.288 -30.969 1.00 59.59 77 TRP A C 1
ATOM 645 O O . TRP A 1 77 ? 41.893 55.338 -31.594 1.00 59.59 77 TRP A O 1
ATOM 655 N N . ALA A 1 78 ? 39.685 55.704 -31.519 1.00 57.25 78 ALA A N 1
ATOM 656 C CA . ALA A 1 78 ? 39.566 56.201 -32.893 1.00 57.25 78 ALA A CA 1
ATOM 657 C C . ALA A 1 78 ? 40.438 57.444 -33.184 1.00 57.25 78 ALA A C 1
ATOM 659 O O . ALA A 1 78 ? 40.926 57.607 -34.306 1.00 57.25 78 ALA A O 1
ATOM 660 N N . ASP A 1 79 ? 40.686 58.293 -32.178 1.00 51.88 79 ASP A N 1
ATOM 661 C CA . ASP A 1 79 ? 41.547 59.478 -32.309 1.00 51.88 79 ASP A CA 1
ATOM 662 C C . ASP A 1 79 ? 43.040 59.088 -32.496 1.00 51.88 79 ASP A C 1
ATOM 664 O O . ASP A 1 79 ? 43.741 59.729 -33.280 1.00 51.88 79 ASP A O 1
ATOM 668 N N . ALA A 1 80 ? 43.512 57.978 -31.905 1.00 48.53 80 ALA A N 1
ATOM 669 C CA . ALA A 1 80 ? 44.894 57.485 -32.058 1.00 48.53 80 ALA A CA 1
ATOM 670 C C . ALA A 1 80 ? 45.167 56.856 -33.442 1.00 48.53 80 ALA A C 1
ATOM 672 O O . ALA A 1 80 ? 46.285 56.894 -33.959 1.00 48.53 80 ALA A O 1
ATOM 673 N N . LEU A 1 81 ? 44.128 56.309 -34.081 1.00 44.97 81 LEU A N 1
ATOM 674 C CA . LEU A 1 81 ? 44.197 55.710 -35.419 1.00 44.97 81 LEU A CA 1
ATOM 675 C C . LEU A 1 81 ? 44.330 56.772 -36.525 1.00 44.97 81 LEU A C 1
ATOM 677 O O . LEU A 1 81 ? 44.983 56.548 -37.548 1.00 44.97 81 LEU A O 1
ATOM 681 N N . LYS A 1 82 ? 43.754 57.957 -36.299 1.00 49.47 82 LYS A N 1
ATOM 682 C CA . LYS A 1 82 ? 43.796 59.086 -37.235 1.00 49.47 82 LYS A CA 1
ATOM 683 C C . LYS A 1 82 ? 45.183 59.743 -37.294 1.00 49.47 82 LYS A C 1
ATOM 685 O O . LYS A 1 82 ? 45.644 60.071 -38.383 1.00 49.47 82 LYS A O 1
ATOM 690 N N . GLU A 1 83 ? 45.895 59.812 -36.165 1.00 46.09 83 GLU A N 1
ATOM 691 C CA . GLU A 1 83 ? 47.297 60.275 -36.086 1.00 46.09 83 GLU A CA 1
ATOM 692 C C . GLU A 1 83 ? 48.311 59.320 -36.752 1.00 46.09 83 GLU A C 1
ATOM 694 O O . GLU A 1 83 ? 49.448 59.702 -37.051 1.00 46.09 83 GLU A O 1
ATOM 699 N N . SER A 1 84 ? 47.942 58.060 -36.995 1.00 42.25 84 SER A N 1
ATOM 700 C CA . SER A 1 84 ? 48.753 57.118 -37.784 1.00 42.25 84 SER A CA 1
ATOM 701 C C . SER A 1 84 ? 48.593 57.363 -39.295 1.00 42.25 84 SER A C 1
ATOM 703 O O . SER A 1 84 ? 49.556 57.296 -40.061 1.00 42.25 84 SER A O 1
ATOM 705 N N . HIS A 1 85 ? 47.390 57.764 -39.720 1.00 44.75 85 HIS A N 1
ATOM 706 C CA . HIS A 1 85 ? 47.013 57.959 -41.125 1.00 44.75 85 HIS A CA 1
ATOM 707 C C . HIS A 1 85 ? 47.739 59.138 -41.804 1.00 44.75 85 HIS A C 1
ATOM 709 O O . HIS A 1 85 ? 48.047 59.083 -42.993 1.00 44.75 85 HIS A O 1
ATOM 715 N N . GLU A 1 86 ? 48.052 60.200 -41.055 1.00 48.09 86 GLU A N 1
ATOM 716 C CA . GLU A 1 86 ? 48.690 61.419 -41.583 1.00 48.09 86 GLU A CA 1
ATOM 717 C C . GLU A 1 86 ? 50.196 61.254 -41.889 1.00 48.09 86 GLU A C 1
ATOM 719 O O . GLU A 1 86 ? 50.787 62.102 -42.560 1.00 48.09 86 GLU A O 1
ATOM 724 N N . ARG A 1 87 ? 50.819 60.140 -41.469 1.00 48.28 87 ARG A N 1
ATOM 725 C CA . ARG A 1 87 ? 52.260 59.859 -41.637 1.00 48.28 87 ARG A CA 1
ATOM 726 C C . ARG A 1 87 ? 52.645 59.106 -42.925 1.00 48.28 87 ARG A C 1
ATOM 728 O O . ARG A 1 87 ? 53.834 58.918 -43.161 1.00 48.28 87 ARG A O 1
ATOM 735 N N . CYS A 1 88 ? 51.699 58.727 -43.792 1.00 39.91 88 CYS A N 1
ATOM 736 C CA . CYS A 1 88 ? 51.967 57.907 -44.991 1.00 39.91 88 CYS A CA 1
ATOM 737 C C . CYS A 1 88 ? 51.674 58.650 -46.319 1.00 39.91 88 CYS A C 1
ATOM 739 O O . CYS A 1 88 ? 50.516 58.753 -46.729 1.00 39.91 88 CYS A O 1
ATOM 741 N N . GLN A 1 89 ? 52.698 59.153 -47.035 1.00 49.62 89 GLN A N 1
ATOM 742 C CA . GLN A 1 89 ? 52.508 60.037 -48.212 1.00 49.62 89 GLN A CA 1
ATOM 743 C C . GLN A 1 89 ? 52.947 59.517 -49.599 1.00 49.62 89 GLN A C 1
ATOM 745 O O . GLN A 1 89 ? 52.761 60.248 -50.572 1.00 49.62 89 GLN A O 1
ATOM 750 N N . THR A 1 90 ? 53.420 58.279 -49.776 1.00 43.81 90 THR A N 1
ATOM 751 C CA . THR A 1 90 ? 53.916 57.830 -51.101 1.00 43.81 90 THR A CA 1
ATOM 752 C C . THR A 1 90 ? 53.036 56.743 -51.749 1.00 43.81 90 THR A C 1
ATOM 754 O O . THR A 1 90 ? 52.790 55.709 -51.130 1.00 43.81 90 THR A O 1
ATOM 757 N N . PRO A 1 91 ? 52.521 56.943 -52.982 1.00 42.31 91 PRO A N 1
ATOM 758 C CA . PRO A 1 91 ? 51.696 55.953 -53.681 1.00 42.31 91 PRO A CA 1
ATOM 759 C C . PRO A 1 91 ? 52.539 54.916 -54.449 1.00 42.31 91 PRO A C 1
ATOM 761 O O . PRO A 1 91 ? 53.436 55.283 -55.205 1.00 42.31 91 PRO A O 1
ATOM 764 N N . SER A 1 92 ? 52.191 53.631 -54.320 1.00 40.72 92 SER A N 1
ATOM 765 C CA . SER A 1 92 ? 52.758 52.518 -55.100 1.00 40.72 92 SER A CA 1
ATOM 766 C C . SER A 1 92 ? 51.754 52.042 -56.162 1.00 40.72 92 SER A C 1
ATOM 768 O O . SER A 1 92 ? 50.544 52.051 -55.932 1.00 40.72 92 SER A O 1
ATOM 770 N N . LYS A 1 93 ? 52.234 51.663 -57.354 1.00 43.97 93 LYS A N 1
ATOM 771 C CA . LYS A 1 93 ? 51.402 51.174 -58.468 1.00 43.97 93 LYS A CA 1
ATOM 772 C C . LYS A 1 93 ? 51.391 49.646 -58.495 1.00 43.97 93 LYS A C 1
ATOM 774 O O . LYS A 1 93 ? 52.307 49.035 -59.036 1.00 43.97 93 LYS A O 1
ATOM 779 N N . VAL A 1 94 ? 50.309 49.043 -58.014 1.00 45.69 94 VAL A N 1
ATOM 780 C CA . VAL A 1 94 ? 49.978 47.640 -58.304 1.00 45.69 94 VAL A CA 1
ATOM 781 C C . VAL A 1 94 ? 49.019 47.613 -59.500 1.00 45.69 94 VAL A C 1
ATOM 783 O O . VAL A 1 94 ? 47.946 48.209 -59.436 1.00 45.69 94 VAL A O 1
ATOM 786 N N . SER A 1 95 ? 49.419 46.965 -60.602 1.00 50.75 95 SER A N 1
ATOM 787 C CA . SER A 1 95 ? 48.547 46.666 -61.751 1.00 50.75 95 SER A CA 1
ATOM 788 C C . SER A 1 95 ? 48.231 45.174 -61.765 1.00 50.75 95 SER A C 1
ATOM 790 O O . SER A 1 95 ? 49.153 44.355 -61.743 1.00 50.75 95 SER A O 1
ATOM 792 N N . TYR A 1 96 ? 46.946 44.822 -61.817 1.00 53.59 96 TYR A N 1
ATOM 793 C CA . TYR A 1 96 ? 46.479 43.431 -61.841 1.00 53.59 96 TYR A CA 1
ATOM 794 C C . TYR A 1 96 ? 46.917 42.668 -63.105 1.00 53.59 96 TYR A C 1
ATOM 796 O O . TYR A 1 96 ? 47.012 41.444 -63.058 1.00 53.59 96 TYR A O 1
ATOM 804 N N . ASP A 1 97 ? 47.308 43.375 -64.171 1.00 48.88 97 ASP A N 1
ATOM 805 C CA . ASP A 1 97 ? 47.871 42.775 -65.392 1.00 48.88 97 ASP A CA 1
ATOM 806 C C . ASP A 1 97 ? 49.205 42.042 -65.129 1.00 48.88 97 ASP A C 1
ATOM 808 O O . ASP A 1 97 ? 49.518 41.045 -65.778 1.00 48.88 97 ASP A O 1
ATOM 812 N N . ASN A 1 98 ? 49.993 42.488 -64.140 1.00 48.06 98 ASN A N 1
ATOM 813 C CA . ASN A 1 98 ? 51.264 41.840 -63.786 1.00 48.06 98 ASN A CA 1
ATOM 814 C C . ASN A 1 98 ? 51.071 40.566 -62.946 1.00 48.06 98 ASN A C 1
ATOM 816 O O . ASN A 1 98 ? 51.958 39.716 -62.931 1.00 48.06 98 ASN A O 1
ATOM 820 N N . LEU A 1 99 ? 49.937 40.432 -62.248 1.00 47.50 99 LEU A N 1
ATOM 821 C CA . LEU A 1 99 ? 49.619 39.266 -61.413 1.00 47.50 99 LEU A CA 1
ATOM 822 C C . LEU A 1 99 ? 49.120 38.088 -62.264 1.00 47.50 99 LEU A C 1
ATOM 824 O O . LEU A 1 99 ? 49.455 36.937 -61.981 1.00 47.50 99 LEU A O 1
ATOM 828 N N . GLU A 1 100 ? 48.426 38.371 -63.369 1.00 44.22 100 GLU A N 1
ATOM 829 C CA . GLU A 1 100 ? 47.982 37.349 -64.323 1.00 44.22 100 GLU A CA 1
ATOM 830 C C . GLU A 1 100 ? 49.170 36.709 -65.072 1.00 44.22 100 GLU A C 1
ATOM 832 O O . GLU A 1 100 ? 49.204 35.493 -65.264 1.00 44.22 100 GLU A O 1
ATOM 837 N N . ALA A 1 101 ? 50.211 37.492 -65.387 1.00 42.28 101 ALA A N 1
ATOM 838 C CA . ALA A 1 101 ? 51.436 37.021 -66.047 1.00 42.28 101 ALA A CA 1
ATOM 839 C C . ALA A 1 101 ? 52.285 36.042 -65.204 1.00 42.28 101 ALA A C 1
ATOM 841 O O . ALA A 1 101 ? 53.063 35.269 -65.764 1.00 42.28 101 ALA A O 1
ATOM 842 N N . ILE A 1 102 ? 52.129 36.047 -63.875 1.00 38.72 102 ILE A N 1
ATOM 843 C CA . ILE A 1 102 ? 52.773 35.098 -62.944 1.00 38.72 102 ILE A CA 1
ATOM 844 C C . ILE A 1 102 ? 51.813 34.000 -62.456 1.00 38.72 102 ILE A C 1
ATOM 846 O O . ILE A 1 102 ? 52.134 33.264 -61.525 1.00 38.72 102 ILE A O 1
ATOM 850 N N . GLY A 1 103 ? 50.657 33.851 -63.111 1.00 32.50 103 GLY A N 1
ATOM 851 C CA . GLY A 1 103 ? 49.730 32.737 -62.903 1.00 32.50 103 GLY A CA 1
ATOM 852 C C . GLY A 1 103 ? 48.625 32.980 -61.872 1.00 32.50 103 GLY A C 1
ATOM 853 O O . GLY A 1 103 ? 47.905 32.040 -61.542 1.00 32.50 103 GLY A O 1
ATOM 854 N N . LEU A 1 104 ? 48.452 34.212 -61.381 1.00 36.97 104 LEU A N 1
ATOM 855 C CA . LEU A 1 104 ? 47.370 34.589 -60.466 1.00 36.97 104 LEU A CA 1
ATOM 856 C C . LEU A 1 104 ? 46.312 35.419 -61.210 1.00 36.97 104 LEU A C 1
ATOM 858 O O . LEU A 1 104 ? 46.371 36.647 -61.246 1.00 36.97 104 LEU A O 1
ATOM 862 N N . ALA A 1 105 ? 45.334 34.739 -61.816 1.00 39.00 105 ALA A N 1
ATOM 863 C CA . ALA A 1 105 ? 44.216 35.372 -62.518 1.00 39.00 105 ALA A CA 1
ATOM 864 C C . ALA A 1 105 ? 43.002 35.545 -61.585 1.00 39.00 105 ALA A C 1
ATOM 866 O O . ALA A 1 105 ? 42.386 34.565 -61.164 1.00 39.00 105 ALA A O 1
ATOM 867 N N . PHE A 1 106 ? 42.632 36.793 -61.279 1.00 47.03 106 PHE A N 1
ATOM 868 C CA . PHE A 1 106 ? 41.466 37.120 -60.450 1.00 47.03 106 PHE A CA 1
ATOM 869 C C . PHE A 1 106 ? 40.295 37.609 -61.316 1.00 47.03 106 PHE A C 1
ATOM 871 O O . PHE A 1 106 ? 40.404 38.608 -62.031 1.00 47.03 106 PHE A O 1
ATOM 878 N N . GLY A 1 107 ? 39.154 36.915 -61.240 1.00 39.16 107 GLY A N 1
ATOM 879 C CA . GLY A 1 107 ? 37.934 37.263 -61.977 1.00 39.16 107 GLY A CA 1
ATOM 880 C C . GLY A 1 107 ? 37.305 38.596 -61.541 1.00 39.16 107 GLY A C 1
ATOM 881 O O . GLY A 1 107 ? 37.540 39.085 -60.440 1.00 39.16 107 GLY A O 1
ATOM 882 N N . ARG A 1 108 ? 36.443 39.169 -62.396 1.00 42.38 108 ARG A N 1
ATOM 883 C CA . ARG A 1 108 ? 35.902 40.549 -62.304 1.00 42.38 108 ARG A CA 1
ATOM 884 C C . ARG A 1 108 ? 35.180 40.924 -60.996 1.00 42.38 108 ARG A C 1
ATOM 886 O O . ARG A 1 108 ? 34.948 42.102 -60.765 1.00 42.38 108 ARG A O 1
ATOM 893 N N . LEU A 1 109 ? 34.811 39.946 -60.169 1.00 36.38 109 LEU A N 1
ATOM 894 C CA . LEU A 1 109 ? 34.137 40.133 -58.875 1.00 36.38 109 LEU A CA 1
ATOM 895 C C . LEU A 1 109 ? 35.091 40.092 -57.667 1.00 36.38 109 LEU A C 1
ATOM 897 O O . LEU A 1 109 ? 34.648 40.340 -56.551 1.00 36.38 109 LEU A O 1
ATOM 901 N N . PHE A 1 110 ? 36.378 39.800 -57.882 1.00 40.47 110 PHE A N 1
ATOM 902 C CA . PHE A 1 110 ? 37.431 39.779 -56.856 1.00 40.47 110 PHE A CA 1
ATOM 903 C C . PHE A 1 110 ? 38.446 40.924 -57.020 1.00 40.47 110 PHE A C 1
ATOM 905 O O . PHE A 1 110 ? 39.442 40.989 -56.306 1.00 40.47 110 PHE A O 1
ATOM 912 N N . GLN A 1 111 ? 38.174 41.877 -57.915 1.00 48.38 111 GLN A N 1
ATOM 913 C CA . GLN A 1 111 ? 38.967 43.097 -58.104 1.00 48.38 111 GLN A CA 1
ATOM 914 C C . GLN A 1 111 ? 38.411 44.253 -57.251 1.00 48.38 111 GLN A C 1
ATOM 916 O O . GLN A 1 111 ? 38.133 45.338 -57.754 1.00 48.38 111 GLN A O 1
ATOM 921 N N . ASN A 1 112 ? 38.209 44.014 -55.951 1.00 50.16 112 ASN A N 1
ATOM 922 C CA . ASN A 1 112 ? 37.465 44.933 -55.068 1.00 50.16 112 ASN A CA 1
ATOM 923 C C . ASN A 1 112 ? 38.376 45.778 -54.159 1.00 50.16 112 ASN A C 1
ATOM 925 O O . ASN A 1 112 ? 37.905 46.426 -53.227 1.00 50.16 112 ASN A O 1
ATOM 929 N N . LEU A 1 113 ? 39.682 45.757 -54.434 1.00 44.91 113 LEU A N 1
ATOM 930 C CA . LEU A 1 113 ? 40.728 46.475 -53.712 1.00 44.91 113 LEU A CA 1
ATOM 931 C C . LEU A 1 113 ? 41.126 47.728 -54.495 1.00 44.91 113 LEU A C 1
ATOM 933 O O . LEU A 1 113 ? 41.664 47.633 -55.601 1.00 44.91 113 LEU A O 1
ATOM 937 N N . SER A 1 114 ? 40.889 48.903 -53.909 1.00 50.28 114 SER A N 1
ATOM 938 C CA . SER A 1 114 ? 41.315 50.188 -54.475 1.00 50.28 114 SER A CA 1
ATOM 939 C C . SER A 1 114 ? 42.132 51.009 -53.473 1.00 50.28 114 SER A C 1
ATOM 941 O O . SER A 1 114 ? 41.986 50.870 -52.257 1.00 50.28 114 SER A O 1
ATOM 943 N N . GLY A 1 115 ? 43.031 51.851 -53.996 1.00 51.78 115 GLY A N 1
ATOM 944 C CA . GLY A 1 115 ? 43.809 52.800 -53.192 1.00 51.78 115 GLY A CA 1
ATOM 945 C C . GLY A 1 115 ? 44.960 52.195 -52.380 1.00 51.78 115 GLY A C 1
ATOM 946 O O . GLY A 1 115 ? 45.227 52.683 -51.288 1.00 51.78 115 GLY A O 1
ATOM 947 N N . VAL A 1 116 ? 45.635 51.161 -52.896 1.00 50.03 116 VAL A N 1
ATOM 948 C CA . VAL A 1 116 ? 46.746 50.490 -52.197 1.00 50.03 116 VAL A CA 1
ATOM 949 C C . VAL A 1 116 ? 47.942 51.438 -52.010 1.00 50.03 116 VAL A C 1
ATOM 951 O O . VAL A 1 116 ? 48.440 52.009 -52.982 1.00 50.03 116 VAL A O 1
ATOM 954 N N . ARG A 1 117 ? 48.428 51.603 -50.775 1.00 51.00 117 ARG A N 1
ATOM 955 C CA . ARG A 1 117 ? 49.654 52.356 -50.446 1.00 51.00 117 ARG A CA 1
ATOM 956 C C . ARG A 1 117 ? 50.544 51.530 -49.525 1.00 51.00 117 ARG A C 1
ATOM 958 O O . ARG A 1 117 ? 50.031 50.890 -48.615 1.00 51.00 117 ARG A O 1
ATOM 965 N N . ALA A 1 118 ? 51.852 51.552 -49.759 1.00 46.69 118 ALA A N 1
ATOM 966 C CA . ALA A 1 118 ? 52.826 50.742 -49.030 1.00 46.69 118 ALA A CA 1
ATOM 967 C C . ALA A 1 118 ? 54.017 51.590 -48.564 1.00 46.69 118 ALA A C 1
ATOM 969 O O . ALA A 1 118 ? 54.406 52.530 -49.259 1.00 46.69 118 ALA A O 1
ATOM 970 N N . ASN A 1 119 ? 54.597 51.243 -47.415 1.00 47.09 119 ASN A N 1
ATOM 971 C CA . ASN A 1 119 ? 55.858 51.790 -46.922 1.00 47.09 119 ASN A CA 1
ATOM 972 C C . ASN A 1 119 ? 56.976 50.753 -47.116 1.00 47.09 119 ASN A C 1
ATOM 974 O O . ASN A 1 119 ? 56.937 49.679 -46.521 1.00 47.09 119 ASN A O 1
ATOM 978 N N . GLU A 1 120 ? 57.969 51.068 -47.947 1.00 46.94 120 GLU A N 1
ATOM 979 C CA . GLU A 1 120 ? 59.029 50.120 -48.321 1.00 46.94 120 GLU A CA 1
ATOM 980 C C . GLU A 1 120 ? 60.134 49.956 -47.259 1.00 46.94 120 GLU A C 1
ATOM 982 O O . GLU A 1 120 ? 60.874 48.979 -47.324 1.00 46.94 120 GLU A O 1
ATOM 987 N N . GLU A 1 121 ? 60.232 50.830 -46.247 1.00 40.38 121 GLU A N 1
ATOM 988 C CA . GLU A 1 121 ? 61.204 50.647 -45.149 1.00 40.38 121 GLU A CA 1
ATOM 989 C C . GLU A 1 121 ? 60.673 49.764 -44.012 1.00 40.38 121 GLU A C 1
ATOM 991 O O . GLU A 1 121 ? 61.453 49.066 -43.365 1.00 40.38 121 GLU A O 1
ATOM 996 N N . THR A 1 122 ? 59.359 49.762 -43.769 1.00 47.38 122 THR A N 1
ATOM 997 C CA . THR A 1 122 ? 58.739 48.968 -42.689 1.00 47.38 122 THR A CA 1
ATOM 998 C C . THR A 1 122 ? 57.923 47.777 -43.191 1.00 47.38 122 THR A C 1
ATOM 1000 O O . THR A 1 122 ? 57.625 46.878 -42.409 1.00 47.38 122 THR A O 1
ATOM 1003 N N . GLY A 1 123 ? 57.593 47.725 -44.487 1.00 41.50 123 GLY A N 1
ATOM 1004 C CA . GLY A 1 123 ? 56.848 46.628 -45.114 1.00 41.50 123 GLY A CA 1
ATOM 1005 C C . GLY A 1 123 ? 55.325 46.687 -44.938 1.00 41.50 123 GLY A C 1
ATOM 1006 O O . GLY A 1 123 ? 54.640 45.713 -45.240 1.00 41.50 123 GLY A O 1
ATOM 1007 N N . GLU A 1 124 ? 54.770 47.800 -44.458 1.00 39.12 124 GLU A N 1
ATOM 1008 C CA . GLU A 1 124 ? 53.336 47.930 -44.166 1.00 39.12 124 GLU A CA 1
ATOM 1009 C C . GLU A 1 124 ? 52.526 48.406 -45.382 1.00 39.12 124 GLU A C 1
ATOM 1011 O O . GLU A 1 124 ? 52.960 49.294 -46.119 1.00 39.12 124 GLU A O 1
ATOM 1016 N N . VAL A 1 125 ? 51.323 47.844 -45.581 1.00 41.44 125 VAL A N 1
ATOM 1017 C CA . VAL A 1 125 ? 50.436 48.124 -46.728 1.00 41.44 125 VAL A CA 1
ATOM 1018 C C . VAL A 1 125 ? 49.012 48.437 -46.258 1.00 41.44 125 VAL A C 1
ATOM 1020 O O . VAL A 1 125 ? 48.473 47.755 -45.392 1.00 41.44 125 VAL A O 1
ATOM 1023 N N . THR A 1 126 ? 48.370 49.439 -46.864 1.00 43.84 126 THR A N 1
ATOM 1024 C CA . THR A 1 126 ? 46.964 49.818 -46.623 1.00 43.84 126 THR A CA 1
ATOM 1025 C C . THR A 1 126 ? 46.151 49.783 -47.915 1.00 43.84 126 THR A C 1
ATOM 1027 O O . THR A 1 126 ? 46.654 50.183 -48.965 1.00 43.84 126 THR A O 1
ATOM 1030 N N . ALA A 1 127 ? 44.900 49.307 -47.856 1.00 40.72 127 ALA A N 1
ATOM 1031 C CA . ALA A 1 127 ? 43.979 49.246 -48.995 1.00 40.72 127 ALA A CA 1
ATOM 1032 C C . ALA A 1 127 ? 42.498 49.258 -48.554 1.00 40.72 127 ALA A C 1
ATOM 1034 O O . ALA A 1 127 ? 42.194 48.927 -47.411 1.00 40.72 127 ALA A O 1
ATOM 1035 N N . THR A 1 128 ? 41.578 49.639 -49.452 1.00 46.22 128 THR A N 1
ATOM 1036 C CA . THR A 1 128 ? 40.133 49.779 -49.153 1.00 46.22 128 THR A CA 1
ATOM 1037 C C . THR A 1 128 ? 39.294 48.675 -49.812 1.00 46.22 128 THR A C 1
ATOM 1039 O O . THR A 1 128 ? 39.480 48.415 -51.002 1.00 46.22 128 THR A O 1
ATOM 1042 N N . ILE A 1 129 ? 38.346 48.085 -49.060 1.00 41.59 129 ILE A N 1
ATOM 1043 C CA . ILE A 1 129 ? 37.370 47.051 -49.484 1.00 41.59 129 ILE A CA 1
ATOM 1044 C C . ILE A 1 129 ? 35.942 47.501 -49.094 1.00 41.59 129 ILE A C 1
ATOM 1046 O O . ILE A 1 129 ? 35.762 48.112 -48.044 1.00 41.59 129 ILE A O 1
ATOM 1050 N N . THR A 1 130 ? 34.919 47.232 -49.920 1.00 41.81 130 THR A N 1
ATOM 1051 C CA . THR A 1 130 ? 33.517 47.676 -49.701 1.00 41.81 130 THR A CA 1
ATOM 1052 C C . THR A 1 130 ? 32.543 46.495 -49.528 1.00 41.81 130 THR A C 1
ATOM 1054 O O . THR A 1 130 ? 32.601 45.555 -50.315 1.00 41.81 130 THR A O 1
ATOM 1057 N N . VAL A 1 131 ? 31.625 46.559 -48.544 1.00 39.38 131 VAL A N 1
ATOM 1058 C CA . VAL A 1 131 ? 30.651 45.496 -48.161 1.00 39.38 131 VAL A CA 1
ATOM 1059 C C . VAL A 1 131 ? 29.206 46.068 -48.049 1.00 39.38 131 VAL A C 1
ATOM 1061 O O . VAL A 1 131 ? 29.083 47.253 -47.732 1.00 39.38 131 VAL A O 1
ATOM 1064 N N . PRO A 1 132 ? 28.112 45.307 -48.334 1.00 39.41 132 PRO A N 1
ATOM 1065 C CA . PRO A 1 132 ? 26.749 45.840 -48.552 1.00 39.41 132 PRO A CA 1
ATOM 1066 C C . PRO A 1 132 ? 25.914 46.198 -47.301 1.00 39.41 132 PRO A C 1
ATOM 1068 O O . PRO A 1 132 ? 26.207 45.801 -46.180 1.00 39.41 132 PRO A O 1
ATOM 1071 N N . ASP A 1 133 ? 24.818 46.924 -47.554 1.00 41.84 133 ASP A N 1
ATOM 1072 C CA . ASP A 1 133 ? 24.155 47.906 -46.679 1.00 41.84 133 ASP A CA 1
ATOM 1073 C C . ASP A 1 133 ? 22.959 47.387 -45.832 1.00 41.84 133 ASP A C 1
ATOM 1075 O O . ASP A 1 133 ? 21.926 46.971 -46.366 1.00 41.84 133 ASP A O 1
ATOM 1079 N N . VAL A 1 134 ? 23.072 47.488 -44.497 1.00 47.84 134 VAL A N 1
ATOM 1080 C CA . VAL A 1 134 ? 22.039 47.153 -43.482 1.00 47.84 134 VAL A CA 1
ATOM 1081 C C . VAL A 1 134 ? 21.114 48.350 -43.163 1.00 47.84 134 VAL A C 1
ATOM 1083 O O . VAL A 1 134 ? 20.111 48.203 -42.466 1.00 47.84 134 VAL A O 1
ATOM 1086 N N . ALA A 1 135 ? 21.357 49.543 -43.714 1.00 47.00 135 ALA A N 1
ATOM 1087 C CA . ALA A 1 135 ? 20.630 50.766 -43.359 1.00 47.00 135 ALA A CA 1
ATOM 1088 C C . ALA A 1 135 ? 19.139 50.789 -43.764 1.00 47.00 135 ALA A C 1
ATOM 1090 O O . ALA A 1 135 ? 18.397 51.671 -43.331 1.00 47.00 135 ALA A O 1
ATOM 1091 N N . LYS A 1 136 ? 18.649 49.830 -44.562 1.00 45.12 136 LYS A N 1
ATOM 1092 C CA . LYS A 1 136 ? 17.273 49.836 -45.102 1.00 45.12 136 LYS A CA 1
ATOM 1093 C C . LYS A 1 136 ? 16.150 49.550 -44.096 1.00 45.12 136 LYS A C 1
ATOM 1095 O O . LYS A 1 136 ? 14.997 49.828 -44.417 1.00 45.12 136 LYS A O 1
ATOM 1100 N N . SER A 1 137 ? 16.443 49.014 -42.913 1.00 43.41 137 SER A N 1
ATOM 1101 C CA . SER A 1 137 ? 15.429 48.674 -41.896 1.00 43.41 137 SER A CA 1
ATOM 1102 C C . SER A 1 137 ? 15.304 49.703 -40.763 1.00 43.41 137 SER A C 1
ATOM 1104 O O . SER A 1 137 ? 14.411 49.582 -39.924 1.00 43.41 137 SER A O 1
ATOM 1106 N N . MET A 1 138 ? 16.151 50.738 -40.746 1.00 42.94 138 MET A N 1
ATOM 1107 C CA . MET A 1 138 ? 16.162 51.780 -39.713 1.00 42.94 138 MET A CA 1
ATOM 1108 C C . MET A 1 138 ? 15.301 52.991 -40.123 1.00 42.94 138 MET A C 1
ATOM 1110 O O . MET A 1 138 ? 15.326 53.402 -41.289 1.00 42.94 138 MET A O 1
ATOM 1114 N N . PRO A 1 139 ? 14.555 53.636 -39.204 1.00 38.25 139 PRO A N 1
ATOM 1115 C CA . PRO A 1 139 ? 13.815 54.856 -39.522 1.00 38.25 139 PRO A CA 1
ATOM 1116 C C . PRO A 1 139 ? 14.760 55.957 -40.036 1.00 38.25 139 PRO A C 1
ATOM 1118 O O . PRO A 1 139 ? 15.739 56.294 -39.378 1.00 38.25 139 PRO A O 1
ATOM 1121 N N . LYS A 1 140 ? 14.458 56.532 -41.210 1.00 47.28 140 LYS A N 1
ATOM 1122 C CA . LYS A 1 140 ? 15.307 57.495 -41.954 1.00 47.28 140 LYS A CA 1
ATOM 1123 C C . LYS A 1 140 ? 16.646 56.950 -42.488 1.00 47.28 140 LYS A C 1
ATOM 1125 O O . LYS A 1 140 ? 17.463 57.745 -42.941 1.00 47.28 140 LYS A O 1
ATOM 1130 N N . GLY A 1 141 ? 16.854 55.632 -42.494 1.00 48.28 141 GLY A N 1
ATOM 1131 C CA . GLY A 1 141 ? 17.992 55.005 -43.172 1.00 48.28 141 GLY A CA 1
ATOM 1132 C C . GLY A 1 141 ? 19.360 55.307 -42.554 1.00 48.28 141 GLY A C 1
ATOM 1133 O O . GLY A 1 141 ? 20.355 55.321 -43.270 1.00 48.28 141 GLY A O 1
ATOM 1134 N N . HIS A 1 142 ? 19.419 55.607 -41.253 1.00 49.47 142 HIS A N 1
ATOM 1135 C CA . HIS A 1 142 ? 20.662 55.962 -40.567 1.00 49.47 142 HIS A CA 1
ATOM 1136 C C . HIS A 1 142 ? 20.966 54.972 -39.436 1.00 49.47 142 HIS A C 1
ATOM 1138 O O . HIS A 1 142 ? 20.174 54.833 -38.506 1.00 49.47 142 HIS A O 1
ATOM 1144 N N . MET A 1 143 ? 22.121 54.311 -39.517 1.00 47.34 143 MET A N 1
ATOM 1145 C CA . MET A 1 143 ? 22.686 53.435 -38.487 1.00 47.34 143 MET A CA 1
ATOM 1146 C C . MET A 1 143 ? 24.176 53.759 -38.358 1.00 47.34 143 MET A C 1
ATOM 1148 O O . MET A 1 143 ? 24.831 54.007 -39.372 1.00 47.34 143 MET A O 1
ATOM 1152 N N . HIS A 1 144 ? 24.706 53.795 -37.135 1.00 54.41 144 HIS A N 1
ATOM 1153 C CA . HIS A 1 144 ? 26.155 53.892 -36.944 1.00 54.41 144 HIS A CA 1
ATOM 1154 C C . HIS A 1 144 ? 26.795 52.534 -37.279 1.00 54.41 144 HIS A C 1
ATOM 1156 O O . HIS A 1 144 ? 26.153 51.493 -37.147 1.00 54.41 144 HIS A O 1
ATOM 1162 N N . SER A 1 145 ? 28.030 52.537 -37.783 1.00 51.53 145 SER A N 1
ATOM 1163 C CA . SER A 1 145 ? 28.748 51.287 -38.046 1.00 51.53 145 SER A CA 1
ATOM 1164 C C . SER A 1 145 ? 29.127 50.650 -36.711 1.00 51.53 145 SER A C 1
ATOM 1166 O O . SER A 1 145 ? 29.882 51.259 -35.963 1.00 51.53 145 SER A O 1
ATOM 1168 N N . HIS A 1 146 ? 28.620 49.446 -36.446 1.00 52.22 146 HIS A N 1
ATOM 1169 C CA . HIS A 1 146 ? 28.933 48.648 -35.255 1.00 52.22 146 HIS A CA 1
ATOM 1170 C C . HIS A 1 146 ? 29.929 47.546 -35.623 1.00 52.22 146 HIS A C 1
ATOM 1172 O O . HIS A 1 146 ? 29.804 46.949 -36.693 1.00 52.22 146 HIS A O 1
ATOM 1178 N N . MET A 1 147 ? 30.877 47.228 -34.744 1.00 52.66 147 MET A N 1
ATOM 1179 C CA . MET A 1 147 ? 31.745 46.054 -34.858 1.00 52.66 147 MET A CA 1
ATOM 1180 C C . MET A 1 147 ? 30.927 44.757 -34.833 1.00 52.66 147 MET A C 1
ATOM 1182 O O . MET A 1 147 ? 31.191 43.851 -35.621 1.00 52.66 147 MET A O 1
ATOM 1186 N N . ILE A 1 148 ? 29.927 44.658 -33.947 1.00 56.78 148 ILE A N 1
ATOM 1187 C CA . ILE A 1 148 ? 28.977 43.534 -33.868 1.00 56.78 148 ILE A CA 1
ATOM 1188 C C . ILE A 1 148 ? 27.612 44.064 -33.415 1.00 56.78 148 ILE A C 1
ATOM 1190 O O . ILE A 1 148 ? 27.506 44.729 -32.390 1.00 56.78 148 ILE A O 1
ATOM 1194 N N . HIS A 1 149 ? 26.537 43.731 -34.134 1.00 60.94 149 HIS A N 1
ATOM 1195 C CA . HIS A 1 149 ? 25.183 44.102 -33.710 1.00 60.94 149 HIS A CA 1
ATOM 1196 C C . HIS A 1 149 ? 24.689 43.223 -32.532 1.00 60.94 149 HIS A C 1
ATOM 1198 O O . HIS A 1 149 ? 24.845 41.997 -32.592 1.00 60.94 149 HIS A O 1
ATOM 1204 N N . PRO A 1 150 ? 24.026 43.785 -31.495 1.00 51.28 150 PRO A N 1
ATOM 1205 C CA . PRO A 1 150 ? 23.592 43.035 -30.307 1.00 51.28 150 PRO A CA 1
ATOM 1206 C C . PRO A 1 150 ? 22.737 41.797 -30.562 1.00 51.28 150 PRO A C 1
ATOM 1208 O O . PRO A 1 150 ? 22.917 40.777 -29.899 1.00 51.28 150 PRO A O 1
ATOM 1211 N N . SER A 1 151 ? 21.862 41.837 -31.567 1.00 49.47 151 SER A N 1
ATOM 1212 C CA . SER A 1 151 ? 21.019 40.688 -31.930 1.00 49.47 151 SER A CA 1
ATOM 1213 C C . SER A 1 151 ? 21.809 39.459 -32.397 1.00 49.47 151 SER A C 1
ATOM 1215 O O . SER A 1 151 ? 21.276 38.353 -32.394 1.00 49.47 151 SER A O 1
ATOM 1217 N N . THR A 1 152 ? 23.059 39.632 -32.833 1.00 51.38 152 THR A N 1
ATOM 1218 C CA . THR A 1 152 ? 23.874 38.555 -33.412 1.00 51.38 152 THR A CA 1
ATOM 1219 C C . THR A 1 152 ? 24.470 37.641 -32.341 1.00 51.38 152 THR A C 1
ATOM 1221 O O . THR A 1 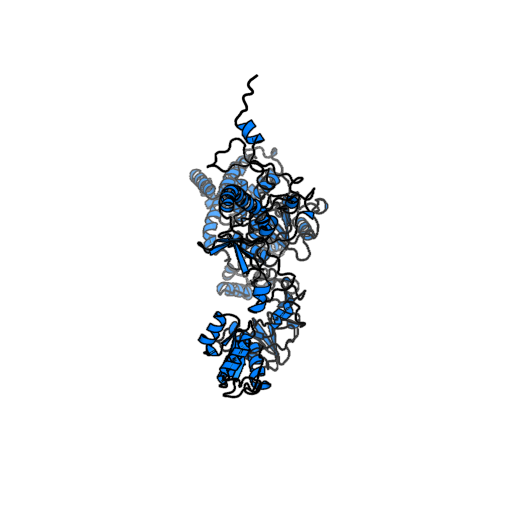152 ? 24.604 36.441 -32.569 1.00 51.38 152 THR A O 1
ATOM 1224 N N . MET A 1 153 ? 24.788 38.169 -31.156 1.00 51.50 153 MET A N 1
ATOM 1225 C CA . MET A 1 153 ? 25.389 37.381 -30.071 1.00 51.50 153 MET A CA 1
ATOM 1226 C C . MET A 1 153 ? 24.375 36.791 -29.082 1.00 51.50 153 MET A C 1
ATOM 1228 O O . MET A 1 153 ? 24.730 35.913 -28.303 1.00 51.50 153 MET A O 1
ATOM 1232 N N . ASP A 1 154 ? 23.116 37.219 -29.115 1.00 47.88 154 ASP A N 1
ATOM 1233 C CA . ASP A 1 154 ? 22.096 36.803 -28.141 1.00 47.88 154 ASP A CA 1
ATOM 1234 C C . ASP A 1 154 ? 21.563 35.363 -28.356 1.00 47.88 154 ASP A C 1
ATOM 1236 O O . ASP A 1 154 ? 20.785 34.827 -27.573 1.00 47.88 154 ASP A O 1
ATOM 1240 N N . ARG A 1 155 ? 22.014 34.675 -29.414 1.00 43.25 155 ARG A N 1
ATOM 1241 C CA . ARG A 1 155 ? 21.561 33.318 -29.777 1.00 43.25 155 ARG A CA 1
ATOM 1242 C C . ARG A 1 155 ? 22.130 32.177 -28.918 1.00 43.25 155 ARG A C 1
ATOM 1244 O O . ARG A 1 155 ? 21.700 31.035 -29.089 1.00 43.25 155 ARG A O 1
ATOM 1251 N N . PHE A 1 156 ? 23.073 32.438 -28.015 1.00 47.91 156 PHE A N 1
ATOM 1252 C CA . PHE A 1 156 ? 23.788 31.393 -27.273 1.00 47.91 156 PHE A CA 1
ATOM 1253 C C . PHE A 1 156 ? 23.223 31.214 -25.857 1.00 47.91 156 PHE A C 1
ATOM 1255 O O . PHE A 1 156 ? 23.667 31.849 -24.907 1.00 47.91 156 PHE A O 1
ATOM 1262 N N . ASN A 1 157 ? 22.243 30.318 -25.712 1.00 37.59 157 ASN A N 1
ATOM 1263 C CA . ASN A 1 157 ? 21.624 29.983 -24.427 1.00 37.59 157 ASN A CA 1
ATOM 1264 C C . ASN A 1 157 ? 21.885 28.516 -24.059 1.00 37.59 157 ASN A C 1
ATOM 1266 O O . ASN A 1 157 ? 21.188 27.647 -24.589 1.00 37.59 157 ASN A O 1
ATOM 1270 N N . LYS A 1 158 ? 22.854 28.257 -23.158 1.00 38.53 158 LYS A N 1
ATOM 1271 C CA . LYS A 1 158 ? 22.845 27.203 -22.105 1.00 38.53 158 LYS A CA 1
ATOM 1272 C C . LYS A 1 158 ? 24.228 27.008 -21.454 1.00 38.53 158 LYS A C 1
ATOM 1274 O O . LYS A 1 158 ? 25.159 26.608 -22.137 1.00 38.53 158 LYS A O 1
ATOM 1279 N N . HIS A 1 159 ? 24.284 27.150 -20.122 1.00 49.91 159 HIS A N 1
ATOM 1280 C CA . HIS A 1 159 ? 25.394 26.782 -19.215 1.00 49.91 159 HIS A CA 1
ATOM 1281 C C . HIS A 1 159 ? 26.760 27.445 -19.488 1.00 49.91 159 HIS A C 1
ATOM 1283 O O . HIS A 1 159 ? 26.984 28.026 -20.545 1.00 49.91 159 HIS A O 1
ATOM 1289 N N . SER A 1 160 ? 27.660 27.405 -18.491 1.00 48.69 160 SER A N 1
ATOM 1290 C CA . SER A 1 160 ? 28.988 28.037 -18.572 1.00 48.69 160 SER A CA 1
ATOM 1291 C C . SER A 1 160 ? 29.703 27.607 -19.848 1.00 48.69 160 SER A C 1
ATOM 1293 O O . SER A 1 160 ? 29.987 26.423 -20.015 1.00 48.69 160 SER A O 1
ATOM 1295 N N . SER A 1 161 ? 29.980 28.560 -20.732 1.00 48.44 161 SER A N 1
ATOM 1296 C CA . SER A 1 161 ? 30.503 28.272 -22.066 1.00 48.44 161 SER A CA 1
ATOM 1297 C C . SER A 1 161 ? 31.526 29.315 -22.495 1.00 48.44 161 SER A C 1
ATOM 1299 O O . SER A 1 161 ? 31.438 30.484 -22.122 1.00 48.44 161 SER A O 1
ATOM 1301 N N . ASP A 1 162 ? 32.473 28.893 -23.326 1.00 54.31 162 ASP A N 1
ATOM 1302 C CA . ASP A 1 162 ? 33.338 29.801 -24.071 1.00 54.31 162 ASP A CA 1
ATOM 1303 C C . ASP A 1 162 ? 32.724 30.007 -25.464 1.00 54.31 162 ASP A C 1
ATOM 1305 O O . ASP A 1 162 ? 32.429 29.044 -26.173 1.00 54.31 162 ASP A O 1
ATOM 1309 N N . ILE A 1 163 ? 32.512 31.259 -25.866 1.00 56.44 163 ILE A N 1
ATOM 1310 C CA . ILE A 1 163 ? 31.935 31.626 -27.165 1.00 56.44 163 ILE A CA 1
ATOM 1311 C C . ILE A 1 163 ? 33.062 32.107 -28.071 1.00 56.44 163 ILE A C 1
ATOM 1313 O O . ILE A 1 163 ? 33.847 32.970 -27.689 1.00 56.44 163 ILE A O 1
ATOM 1317 N N . THR A 1 164 ? 33.139 31.584 -29.294 1.00 52.88 164 THR A N 1
ATOM 1318 C CA . THR A 1 164 ? 34.083 32.070 -30.306 1.00 52.88 164 THR A CA 1
ATOM 1319 C C . THR A 1 164 ? 33.351 32.353 -31.611 1.00 52.88 164 THR A C 1
ATOM 1321 O O . THR A 1 164 ? 32.664 31.482 -32.136 1.00 52.88 164 THR A O 1
ATOM 1324 N N . VAL A 1 165 ? 33.504 33.570 -32.132 1.00 54.91 165 VAL A N 1
ATOM 1325 C CA . VAL A 1 165 ? 32.911 34.027 -33.393 1.00 54.91 165 VAL A CA 1
ATOM 1326 C C . VAL A 1 165 ? 33.994 34.040 -34.466 1.00 54.91 165 VAL A C 1
ATOM 1328 O O . VAL A 1 165 ? 35.046 34.658 -34.282 1.00 54.91 165 VAL A O 1
ATOM 1331 N N . TRP A 1 166 ? 33.722 33.353 -35.571 1.00 49.06 166 TRP A N 1
ATOM 1332 C CA . TRP A 1 166 ? 34.608 33.218 -36.725 1.00 49.06 166 TRP A CA 1
ATOM 1333 C C . TRP A 1 166 ? 34.037 33.946 -37.935 1.00 49.06 166 TRP A C 1
ATOM 1335 O O . TRP A 1 166 ? 32.824 33.956 -38.144 1.00 49.06 166 TRP A O 1
ATOM 1345 N N . ASP A 1 167 ? 34.924 34.542 -38.720 1.00 57.78 167 ASP A N 1
ATOM 1346 C CA . ASP A 1 167 ? 34.619 35.041 -40.052 1.00 57.78 167 ASP A CA 1
ATOM 1347 C C . ASP A 1 167 ? 34.826 33.900 -41.047 1.00 57.78 167 ASP A C 1
ATOM 1349 O O . ASP A 1 167 ? 35.945 33.427 -41.240 1.00 57.78 167 ASP A O 1
ATOM 1353 N N . SER A 1 168 ? 33.736 33.414 -41.636 1.00 38.97 168 SER A N 1
ATOM 1354 C CA . SER A 1 168 ? 33.773 32.247 -42.517 1.00 38.97 168 SER A CA 1
ATOM 1355 C C . SER A 1 168 ? 34.399 32.526 -43.883 1.00 38.97 168 SER A C 1
ATOM 1357 O O . SER A 1 168 ? 34.712 31.574 -44.591 1.00 38.97 168 SER A O 1
ATOM 1359 N N . GLU A 1 169 ? 34.542 33.792 -44.289 1.00 44.69 169 GLU A N 1
ATOM 1360 C CA . GLU A 1 169 ? 35.106 34.136 -45.602 1.00 44.69 169 GLU A CA 1
ATOM 1361 C C . GLU A 1 169 ? 36.635 34.162 -45.593 1.00 44.69 169 GLU A C 1
ATOM 1363 O O . GLU A 1 169 ? 37.259 33.822 -46.596 1.00 44.69 169 GLU A O 1
ATOM 1368 N N . ILE A 1 170 ? 37.234 34.535 -44.462 1.00 59.47 170 ILE A N 1
ATOM 1369 C CA . ILE A 1 170 ? 38.694 34.633 -44.304 1.00 59.47 170 ILE A CA 1
ATOM 1370 C C . ILE A 1 170 ? 39.271 33.590 -43.339 1.00 59.47 170 ILE A C 1
ATOM 1372 O O . ILE A 1 170 ? 40.479 33.570 -43.137 1.00 59.47 170 ILE A O 1
ATOM 1376 N N . ASP A 1 171 ? 38.419 32.730 -42.773 1.00 50.09 171 ASP A N 1
ATOM 1377 C CA . ASP A 1 171 ? 38.765 31.694 -41.790 1.00 50.09 171 ASP A CA 1
ATOM 1378 C C . ASP A 1 171 ? 39.613 32.248 -40.634 1.00 50.09 171 ASP A C 1
ATOM 1380 O O . ASP A 1 171 ? 40.663 31.722 -40.269 1.00 50.09 171 ASP A O 1
ATOM 1384 N N . GLU A 1 172 ? 39.153 33.360 -40.054 1.00 57.47 172 GLU A N 1
ATOM 1385 C CA . GLU A 1 172 ? 39.807 33.993 -38.910 1.00 57.47 172 GLU A CA 1
ATOM 1386 C C . GLU A 1 172 ? 38.845 34.218 -37.744 1.00 57.47 172 GLU A C 1
ATOM 1388 O O . GLU A 1 172 ? 37.670 34.573 -37.889 1.00 57.47 172 GLU A O 1
ATOM 1393 N N . ARG A 1 173 ? 39.380 34.063 -36.532 1.00 49.81 173 ARG A N 1
ATOM 1394 C CA . ARG A 1 173 ? 38.657 34.326 -35.289 1.00 49.81 173 ARG A CA 1
ATOM 1395 C C . ARG A 1 173 ? 38.488 35.831 -35.069 1.00 49.81 173 ARG A C 1
ATOM 1397 O O . ARG A 1 173 ? 39.472 36.534 -34.852 1.00 49.81 173 ARG A O 1
ATOM 1404 N N . ARG A 1 174 ? 37.242 36.306 -34.995 1.0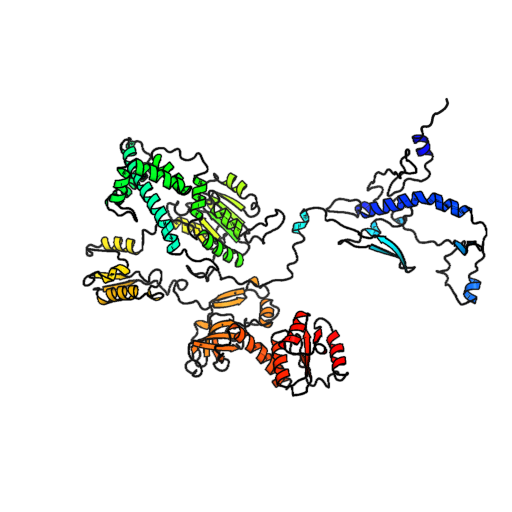0 60.09 174 ARG A N 1
ATOM 1405 C CA . ARG A 1 174 ? 36.898 37.725 -34.783 1.00 60.09 174 ARG A CA 1
ATOM 1406 C C . ARG A 1 174 ? 36.661 38.100 -33.326 1.00 60.09 174 ARG A C 1
ATOM 1408 O O . ARG A 1 174 ? 37.053 39.181 -32.906 1.00 60.09 174 ARG A O 1
ATOM 1415 N N . LEU A 1 175 ? 36.036 37.218 -32.547 1.00 61.88 175 LEU A N 1
ATOM 1416 C CA . LEU A 1 175 ? 35.751 37.461 -31.131 1.00 61.88 175 LEU A CA 1
ATOM 1417 C C . LEU A 1 175 ? 35.858 36.160 -30.339 1.00 61.88 175 LEU A C 1
ATOM 1419 O O . LEU A 1 175 ? 35.445 35.106 -30.814 1.00 61.88 175 LEU A O 1
ATOM 1423 N N . SER A 1 176 ? 36.379 36.230 -29.116 1.00 62.38 176 SER A N 1
ATOM 1424 C CA . SER A 1 176 ? 36.333 35.122 -28.161 1.00 62.38 176 SER A CA 1
ATOM 1425 C C . SER A 1 176 ? 35.927 35.647 -26.788 1.00 62.38 176 SER A C 1
ATOM 1427 O O . SER A 1 176 ? 36.564 36.555 -26.261 1.00 62.38 176 SER A O 1
ATOM 1429 N N . VAL A 1 177 ? 34.865 35.083 -26.220 1.00 62.62 177 VAL A N 1
ATOM 1430 C CA . VAL A 1 177 ? 34.359 35.366 -24.876 1.00 62.62 177 VAL A CA 1
ATOM 1431 C C . VAL A 1 177 ? 34.564 34.109 -24.045 1.00 62.62 177 VAL A C 1
ATOM 1433 O O . VAL A 1 177 ? 34.012 33.062 -24.372 1.00 62.62 177 VAL A O 1
ATOM 1436 N N . LYS A 1 178 ? 35.360 34.197 -22.980 1.00 62.94 178 LYS A N 1
ATOM 1437 C CA . LYS A 1 178 ? 35.606 33.071 -22.072 1.00 62.94 178 LYS A CA 1
ATOM 1438 C C . LYS A 1 178 ? 34.790 33.203 -20.795 1.00 62.94 178 LYS A C 1
ATOM 1440 O O . LYS A 1 178 ? 34.641 34.308 -20.281 1.00 62.94 178 LYS A O 1
ATOM 1445 N N . GLY A 1 179 ? 34.307 32.080 -20.271 1.00 56.94 179 GLY A N 1
ATOM 1446 C CA . GLY A 1 179 ? 33.586 32.029 -19.000 1.00 56.94 179 GLY A CA 1
ATOM 1447 C C . GLY A 1 179 ? 32.221 32.718 -19.035 1.00 56.94 179 GLY A C 1
ATOM 1448 O O . GLY A 1 179 ? 31.807 33.289 -18.029 1.00 56.94 179 GLY A O 1
ATOM 1449 N N . PHE A 1 180 ? 31.521 32.689 -20.174 1.00 60.59 180 PHE A N 1
ATOM 1450 C CA . PHE A 1 180 ? 30.171 33.240 -20.274 1.00 60.59 180 PHE A CA 1
ATOM 1451 C C . PHE A 1 180 ? 29.214 32.421 -19.402 1.00 60.59 180 PHE A C 1
ATOM 1453 O O . PHE A 1 180 ? 29.051 31.217 -19.606 1.00 60.59 180 PHE A O 1
ATOM 1460 N N . GLN A 1 181 ? 28.595 33.072 -18.416 1.00 55.91 181 GLN A N 1
ATOM 1461 C CA . GLN A 1 181 ? 27.698 32.445 -17.449 1.00 55.91 181 GLN A CA 1
ATOM 1462 C C . GLN A 1 181 ? 26.301 33.052 -17.542 1.00 55.91 181 GLN A C 1
ATOM 1464 O O . GLN A 1 181 ? 26.129 34.268 -17.526 1.00 55.91 181 GLN A O 1
ATOM 1469 N N . THR A 1 182 ? 25.294 32.184 -17.594 1.00 55.97 182 THR A N 1
ATOM 1470 C CA . THR A 1 182 ? 23.878 32.564 -17.594 1.00 55.97 182 THR A CA 1
ATOM 1471 C C . THR A 1 182 ? 23.204 32.031 -16.338 1.00 55.97 182 THR A C 1
ATOM 1473 O O . THR A 1 182 ? 23.328 30.840 -16.042 1.00 55.97 182 THR A O 1
ATOM 1476 N N . THR A 1 183 ? 22.434 32.873 -15.654 1.00 53.47 183 THR A N 1
ATOM 1477 C CA . THR A 1 183 ? 21.644 32.489 -14.475 1.00 53.47 183 THR A CA 1
ATOM 1478 C C . THR A 1 183 ? 20.156 32.548 -14.803 1.00 53.47 183 THR A C 1
ATOM 1480 O O . THR A 1 183 ? 19.707 33.442 -15.519 1.00 53.47 183 THR A O 1
ATOM 1483 N N . LEU A 1 184 ? 19.382 31.589 -14.290 1.00 50.28 184 LEU A N 1
ATOM 1484 C CA . LEU A 1 184 ? 17.930 31.543 -14.473 1.00 50.28 184 LEU A CA 1
ATOM 1485 C C . LEU A 1 184 ? 17.247 32.721 -13.758 1.00 50.28 184 LEU A C 1
ATOM 1487 O O . LEU A 1 184 ? 17.510 32.989 -12.587 1.00 50.28 184 LEU A O 1
ATOM 1491 N N . LEU A 1 185 ? 16.338 33.401 -14.461 1.00 48.78 185 LEU A N 1
ATOM 1492 C CA . LEU A 1 185 ? 15.496 34.463 -13.911 1.00 48.78 185 LEU A CA 1
ATOM 1493 C C . LEU A 1 185 ? 14.223 33.857 -13.292 1.00 48.78 185 LEU A C 1
ATOM 1495 O O . LEU A 1 185 ? 13.309 33.466 -14.011 1.00 48.78 185 LEU A O 1
ATOM 1499 N N . GLY A 1 186 ? 14.156 33.827 -11.957 1.00 45.47 186 GLY A N 1
ATOM 1500 C CA . GLY A 1 186 ? 12.930 33.573 -11.189 1.00 45.47 186 GLY A CA 1
ATOM 1501 C C . GLY A 1 186 ? 12.663 32.113 -10.794 1.00 45.47 186 GLY A C 1
ATOM 1502 O O . GLY A 1 186 ? 12.813 31.176 -11.573 1.00 45.47 186 GLY A O 1
ATOM 1503 N N . THR A 1 187 ? 12.193 31.937 -9.559 1.00 40.16 187 THR A N 1
ATOM 1504 C CA . THR A 1 187 ? 11.811 30.670 -8.907 1.00 40.16 187 THR A CA 1
ATOM 1505 C C . THR A 1 187 ? 10.558 29.998 -9.490 1.00 40.16 187 THR A C 1
ATOM 1507 O O . THR A 1 187 ? 10.246 28.872 -9.114 1.00 40.16 187 THR A O 1
ATOM 1510 N N . SER A 1 188 ? 9.844 30.620 -10.436 1.00 38.28 188 SER A N 1
ATOM 1511 C CA . SER A 1 188 ? 8.574 30.090 -10.967 1.00 38.28 188 SER A CA 1
ATOM 1512 C C . SER A 1 188 ? 8.711 29.063 -12.103 1.00 38.28 188 SER A C 1
ATOM 1514 O O . SER A 1 188 ? 7.699 28.560 -12.583 1.00 38.28 188 SER A O 1
ATOM 1516 N N . ILE A 1 189 ? 9.935 28.709 -12.516 1.00 40.25 189 ILE A N 1
ATOM 1517 C CA . ILE A 1 189 ? 10.201 27.669 -13.536 1.00 40.25 189 ILE A CA 1
ATOM 1518 C C . ILE A 1 189 ? 10.640 26.338 -12.896 1.00 40.25 189 ILE A C 1
ATOM 1520 O O . ILE A 1 189 ? 10.738 25.320 -13.581 1.00 40.25 189 ILE A O 1
ATOM 1524 N N . ALA A 1 190 ? 10.798 26.284 -11.567 1.00 35.59 190 ALA A N 1
ATOM 1525 C CA . ALA A 1 190 ? 11.025 25.023 -10.854 1.00 35.59 190 ALA A CA 1
ATOM 1526 C C . ALA A 1 190 ? 9.905 23.981 -11.099 1.00 35.59 190 ALA A C 1
ATOM 1528 O O . ALA A 1 190 ? 10.141 22.787 -10.951 1.00 35.59 190 ALA A O 1
ATOM 1529 N N . SER A 1 191 ? 8.716 24.402 -11.553 1.00 38.62 191 SER A N 1
ATOM 1530 C CA . SER A 1 191 ? 7.621 23.505 -11.948 1.00 38.62 191 SER A CA 1
ATOM 1531 C C . SER A 1 191 ? 7.686 22.995 -13.398 1.00 38.62 191 SER A C 1
ATOM 1533 O O . SER A 1 191 ? 7.075 21.973 -13.694 1.00 38.62 191 SER A O 1
ATOM 1535 N N . ALA A 1 192 ? 8.411 23.659 -14.308 1.00 37.84 192 ALA A N 1
ATOM 1536 C CA . ALA A 1 192 ? 8.422 23.311 -15.737 1.00 37.84 192 ALA A CA 1
ATOM 1537 C C . ALA A 1 192 ? 9.656 22.504 -16.173 1.00 37.84 192 ALA A C 1
ATOM 1539 O O . ALA A 1 192 ? 9.630 21.856 -17.218 1.00 37.84 192 ALA A O 1
ATOM 1540 N N . VAL A 1 193 ? 10.715 22.470 -15.357 1.00 40.38 193 VAL A N 1
ATOM 1541 C CA . VAL A 1 193 ? 11.772 21.453 -15.474 1.00 40.38 193 VAL A CA 1
ATOM 1542 C C . VAL A 1 193 ? 11.430 20.303 -14.533 1.00 40.38 193 VAL A C 1
ATOM 1544 O O . VAL A 1 193 ? 12.158 19.986 -13.597 1.00 40.38 193 VAL A O 1
ATOM 1547 N N . GLN A 1 194 ? 10.287 19.662 -14.773 1.00 41.75 194 GLN A N 1
ATOM 1548 C CA . GLN A 1 194 ? 10.077 18.320 -14.254 1.00 41.75 194 GLN A CA 1
ATOM 1549 C C . GLN A 1 194 ? 11.174 17.469 -14.900 1.00 41.75 194 GLN A C 1
ATOM 1551 O O . GLN A 1 194 ? 11.213 17.342 -16.127 1.00 41.75 194 GLN A O 1
ATOM 1556 N N . ALA A 1 195 ? 12.131 16.986 -14.102 1.00 42.56 195 ALA A N 1
ATOM 1557 C CA . ALA A 1 195 ? 13.156 16.065 -14.571 1.00 42.56 195 ALA A CA 1
ATOM 1558 C C . ALA A 1 195 ? 12.461 15.004 -15.430 1.00 42.56 195 ALA A C 1
ATOM 1560 O O . ALA A 1 195 ? 11.575 14.307 -14.931 1.00 42.56 195 ALA A O 1
ATOM 1561 N N . ARG A 1 196 ? 12.779 14.933 -16.732 1.00 42.34 196 ARG A N 1
ATOM 1562 C CA . ARG A 1 196 ? 12.231 13.880 -17.592 1.00 42.34 196 ARG A CA 1
ATOM 1563 C C . ARG A 1 196 ? 12.584 12.559 -16.913 1.00 42.34 196 ARG A C 1
ATOM 1565 O O . ARG A 1 196 ? 13.758 12.198 -16.863 1.00 42.34 196 ARG A O 1
ATOM 1572 N N . LYS A 1 197 ? 11.584 11.869 -16.358 1.00 45.16 197 LYS A N 1
ATOM 1573 C CA . LYS A 1 197 ? 11.729 10.517 -15.814 1.00 45.16 197 LYS A CA 1
ATOM 1574 C C . LYS A 1 197 ? 11.965 9.581 -16.999 1.00 45.16 197 LYS A C 1
ATOM 1576 O O . LYS A 1 197 ? 11.031 9.045 -17.578 1.00 45.16 197 LYS A O 1
ATOM 1581 N N . LEU A 1 198 ? 13.221 9.492 -17.435 1.00 45.78 198 LEU A N 1
ATOM 1582 C CA . LEU A 1 198 ? 13.636 8.649 -18.561 1.00 45.78 198 LEU A CA 1
ATOM 1583 C C . LEU A 1 198 ? 13.760 7.175 -18.153 1.00 45.78 198 LEU A C 1
ATOM 1585 O O . LEU A 1 198 ? 13.696 6.300 -19.010 1.00 45.78 198 LEU A O 1
ATOM 1589 N N . CYS A 1 199 ? 13.920 6.906 -16.856 1.00 45.19 199 CYS A N 1
ATOM 1590 C CA . CYS A 1 199 ? 14.073 5.568 -16.302 1.00 45.19 199 CYS A CA 1
ATOM 1591 C C . CYS A 1 199 ? 12.906 5.261 -15.361 1.00 45.19 199 CYS A C 1
ATOM 1593 O O . CYS A 1 199 ? 12.546 6.094 -14.528 1.00 45.19 199 CYS A O 1
ATOM 1595 N N . HIS A 1 200 ? 12.359 4.055 -15.486 1.00 53.69 200 HIS A N 1
ATOM 1596 C CA . HIS A 1 200 ? 11.308 3.519 -14.627 1.00 53.69 200 HIS A CA 1
ATOM 1597 C C . HIS A 1 200 ? 11.827 2.224 -14.000 1.00 53.69 200 HIS A C 1
ATOM 1599 O O . HIS A 1 200 ? 12.501 1.442 -14.669 1.00 53.69 200 HIS A O 1
ATOM 1605 N N . SER A 1 201 ? 11.525 2.007 -12.726 1.00 49.41 201 SER A N 1
ATOM 1606 C CA . SER A 1 201 ? 11.749 0.742 -12.029 1.00 49.41 201 SER A CA 1
ATOM 1607 C C . SER A 1 201 ? 10.399 0.204 -11.583 1.00 49.41 201 SER A C 1
ATOM 1609 O O . SER A 1 201 ? 9.583 0.969 -11.068 1.00 49.41 201 SER A O 1
ATOM 1611 N N . ILE A 1 202 ? 10.169 -1.091 -11.778 1.00 65.62 202 ILE A N 1
ATOM 1612 C CA . ILE A 1 202 ? 8.985 -1.758 -11.242 1.00 65.62 202 ILE A CA 1
ATOM 1613 C C . ILE A 1 202 ? 9.272 -2.049 -9.771 1.00 65.62 202 ILE A C 1
ATOM 1615 O O . ILE A 1 202 ? 10.193 -2.798 -9.450 1.00 65.62 202 ILE A O 1
ATOM 1619 N N . GLU A 1 203 ? 8.514 -1.415 -8.887 1.00 61.56 203 GLU A N 1
ATOM 1620 C CA . GLU A 1 203 ? 8.460 -1.765 -7.472 1.00 61.56 203 GLU A CA 1
ATOM 1621 C C . GLU A 1 203 ? 7.161 -2.542 -7.259 1.00 61.56 203 GLU A C 1
ATOM 1623 O O . GLU A 1 203 ? 6.115 -2.106 -7.724 1.00 61.56 203 GLU A O 1
ATOM 1628 N N . TRP A 1 204 ? 7.236 -3.696 -6.597 1.00 72.88 204 TRP A N 1
ATOM 1629 C CA . TRP A 1 204 ? 6.067 -4.513 -6.282 1.00 72.88 204 TRP A CA 1
ATOM 1630 C C . TRP A 1 204 ? 5.662 -4.288 -4.823 1.00 72.88 204 TRP A C 1
ATOM 1632 O O . TRP A 1 204 ? 6.502 -4.364 -3.921 1.00 72.88 204 TRP A O 1
ATOM 1642 N N . LYS A 1 205 ? 4.372 -4.044 -4.580 1.00 73.12 205 LYS A N 1
ATOM 1643 C CA . LYS A 1 205 ? 3.755 -4.055 -3.244 1.00 73.12 205 LYS A CA 1
ATOM 1644 C C . LYS A 1 205 ? 2.595 -5.052 -3.218 1.00 73.12 205 LYS A C 1
ATOM 1646 O O . LYS A 1 205 ? 2.091 -5.404 -4.283 1.00 73.12 205 LYS A O 1
ATOM 1651 N N . PRO A 1 206 ? 2.169 -5.506 -2.026 1.00 72.50 206 PRO A N 1
ATOM 1652 C CA . PRO A 1 206 ? 0.958 -6.302 -1.897 1.00 72.50 206 PRO A CA 1
ATOM 1653 C C . PRO A 1 206 ? -0.239 -5.608 -2.550 1.00 72.50 206 PRO A C 1
ATOM 1655 O O . PRO A 1 206 ? -0.405 -4.392 -2.427 1.00 72.50 206 PRO A O 1
ATOM 1658 N N . ASP A 1 207 ? -1.071 -6.395 -3.222 1.00 74.38 207 ASP A N 1
ATOM 1659 C CA . ASP A 1 207 ? -2.358 -5.919 -3.707 1.00 74.38 207 ASP A CA 1
ATOM 1660 C C . ASP A 1 207 ? -3.304 -5.700 -2.517 1.00 74.38 207 ASP A C 1
ATOM 1662 O O . ASP A 1 207 ? -3.355 -6.495 -1.573 1.00 74.38 207 ASP A O 1
ATOM 1666 N N . LEU A 1 208 ? -4.046 -4.596 -2.553 1.00 72.44 208 LEU A N 1
ATOM 1667 C CA . LEU A 1 208 ? -4.952 -4.194 -1.486 1.00 72.44 208 LEU A CA 1
ATOM 1668 C C . LEU A 1 208 ? -6.096 -5.189 -1.232 1.00 72.44 208 LEU A C 1
ATOM 1670 O O . LEU A 1 208 ? -6.622 -5.207 -0.117 1.00 72.44 208 LEU A O 1
ATOM 1674 N N . ASP A 1 209 ? -6.547 -5.943 -2.235 1.00 71.19 209 ASP A N 1
ATOM 1675 C CA . ASP A 1 209 ? -7.592 -6.974 -2.115 1.00 71.19 209 ASP A CA 1
ATOM 1676 C C . ASP A 1 209 ? -7.036 -8.297 -1.560 1.00 71.19 209 ASP A C 1
ATOM 1678 O O . ASP A 1 209 ? -7.801 -9.170 -1.150 1.00 71.19 209 ASP A O 1
ATOM 1682 N N . MET A 1 210 ? -5.708 -8.436 -1.505 1.00 66.44 210 MET A N 1
ATOM 1683 C CA . MET A 1 210 ? -5.007 -9.632 -1.023 1.00 66.44 210 MET A CA 1
ATOM 1684 C C . MET A 1 210 ? -4.548 -9.528 0.435 1.00 66.44 210 MET A C 1
ATOM 1686 O O . MET A 1 210 ? -4.039 -10.498 0.997 1.00 66.44 210 MET A O 1
ATOM 1690 N N . LEU A 1 211 ? -4.724 -8.366 1.069 1.00 65.31 211 LEU A N 1
ATOM 1691 C CA . LEU A 1 211 ? -4.397 -8.171 2.479 1.00 65.31 211 LEU A CA 1
ATOM 1692 C C . LEU A 1 211 ? -5.422 -8.891 3.371 1.00 65.31 211 LEU A C 1
ATOM 1694 O O . LEU A 1 211 ? -6.605 -8.556 3.358 1.00 65.31 211 LEU A O 1
ATOM 1698 N N . ASN A 1 212 ? -4.962 -9.835 4.201 1.00 58.91 212 ASN A N 1
ATOM 1699 C CA . ASN A 1 212 ? -5.760 -10.407 5.291 1.00 58.91 212 ASN A CA 1
ATOM 1700 C C . ASN A 1 212 ? -5.285 -9.917 6.673 1.00 58.91 212 ASN A C 1
ATOM 1702 O O . ASN A 1 212 ? -4.249 -9.260 6.793 1.00 58.91 212 ASN A O 1
ATOM 1706 N N . SER A 1 213 ? -6.080 -10.202 7.709 1.00 55.53 213 SER A N 1
ATOM 1707 C CA . SER A 1 213 ? -6.193 -9.435 8.960 1.00 55.53 213 SER A CA 1
ATOM 1708 C C . SER A 1 213 ? -4.942 -9.267 9.834 1.00 55.53 213 SER A C 1
ATOM 1710 O O . SER A 1 213 ? -5.057 -8.620 10.869 1.00 55.53 213 SER A O 1
ATOM 1712 N N . THR A 1 214 ? -3.761 -9.784 9.486 1.00 51.12 214 THR A N 1
ATOM 1713 C CA . THR A 1 214 ? -2.603 -9.702 10.401 1.00 51.12 214 THR A CA 1
ATOM 1714 C C . THR A 1 214 ? -1.206 -9.875 9.796 1.00 51.12 214 THR A C 1
ATOM 1716 O O . THR A 1 214 ? -0.246 -9.509 10.469 1.00 51.12 214 THR A O 1
ATOM 1719 N N . SER A 1 215 ? -1.037 -10.426 8.586 1.00 51.75 215 SER A N 1
ATOM 1720 C CA . SER A 1 215 ? 0.273 -10.973 8.157 1.00 51.75 215 SER A CA 1
ATOM 1721 C C . SER A 1 215 ? 0.883 -10.389 6.874 1.00 51.75 215 SER A C 1
ATOM 1723 O O . SER A 1 215 ? 2.027 -10.708 6.561 1.00 51.75 215 SER A O 1
ATOM 1725 N N . TYR A 1 216 ? 0.184 -9.505 6.154 1.00 55.69 216 TYR A N 1
ATOM 1726 C CA . TYR A 1 216 ? 0.607 -9.075 4.808 1.00 55.69 216 TYR A CA 1
ATOM 1727 C C . TYR A 1 216 ? 1.121 -7.633 4.703 1.00 55.69 216 TYR A C 1
ATOM 1729 O O . TYR A 1 216 ? 1.518 -7.215 3.617 1.00 55.69 216 TYR A O 1
ATOM 1737 N N . LEU A 1 217 ? 1.140 -6.864 5.798 1.00 68.56 217 LEU A N 1
ATOM 1738 C CA . LEU A 1 217 ? 1.694 -5.507 5.779 1.00 68.56 217 LEU A CA 1
ATOM 1739 C C . LEU A 1 217 ? 3.222 -5.557 5.983 1.00 68.56 217 LEU A C 1
ATOM 1741 O O . LEU A 1 217 ? 3.677 -5.963 7.056 1.00 68.56 217 LEU A O 1
ATOM 1745 N N . PRO A 1 218 ? 4.035 -5.163 4.982 1.00 58.72 218 PRO A N 1
ATOM 1746 C CA . PRO A 1 218 ? 5.487 -5.279 5.065 1.00 58.72 218 PRO A CA 1
ATOM 1747 C C . PRO A 1 218 ? 6.061 -4.439 6.211 1.00 58.72 218 PRO A C 1
ATOM 1749 O O . PRO A 1 218 ? 5.765 -3.253 6.327 1.00 58.72 218 PRO A O 1
ATOM 1752 N N . GLY A 1 219 ? 6.929 -5.038 7.031 1.00 62.75 219 GLY A N 1
ATOM 1753 C CA . GLY A 1 219 ? 7.715 -4.307 8.032 1.00 62.75 219 GLY A CA 1
ATOM 1754 C C . GLY A 1 219 ? 6.968 -3.897 9.305 1.00 62.75 219 GLY A C 1
ATOM 1755 O O . GLY A 1 219 ? 7.535 -3.152 10.104 1.00 62.75 219 GLY A O 1
ATOM 1756 N N . VAL A 1 220 ? 5.740 -4.381 9.530 1.00 64.50 220 VAL A N 1
ATOM 1757 C CA . VAL A 1 220 ? 4.992 -4.119 10.768 1.00 64.50 220 VAL A CA 1
ATOM 1758 C C . VAL A 1 220 ? 4.716 -5.421 11.509 1.00 64.50 220 VAL A C 1
ATOM 1760 O O . VAL A 1 220 ? 3.917 -6.244 11.073 1.00 64.50 220 VAL A O 1
ATOM 1763 N N . SER A 1 221 ? 5.358 -5.593 12.663 1.00 61.09 221 SER A N 1
ATOM 1764 C CA . SER A 1 221 ? 5.026 -6.671 13.594 1.00 61.09 221 SER A CA 1
ATOM 1765 C C . SER A 1 221 ? 3.773 -6.316 14.394 1.00 61.09 221 SER A C 1
ATOM 1767 O O . SER A 1 221 ? 3.587 -5.166 14.813 1.00 61.09 221 SER A O 1
ATOM 1769 N N . LEU A 1 222 ? 2.919 -7.310 14.647 1.00 59.75 222 LEU A N 1
ATOM 1770 C CA . LEU A 1 222 ? 1.876 -7.188 15.664 1.00 59.75 222 LEU A CA 1
ATOM 1771 C C . LEU A 1 222 ? 2.524 -6.936 17.030 1.00 59.75 222 LEU A C 1
ATOM 1773 O O . LEU A 1 222 ? 3.612 -7.451 17.296 1.00 59.75 222 LEU A O 1
ATOM 1777 N N . VAL A 1 223 ? 1.862 -6.140 17.876 1.00 59.84 223 VAL A N 1
ATOM 1778 C CA . VAL A 1 223 ? 2.313 -5.871 19.251 1.00 59.84 223 VAL A CA 1
ATOM 1779 C C . VAL A 1 223 ? 2.602 -7.200 19.943 1.00 59.84 223 VAL A C 1
ATOM 1781 O O . VAL A 1 223 ? 1.750 -8.093 19.953 1.00 59.84 223 VAL A O 1
ATOM 1784 N N . SER A 1 224 ? 3.807 -7.345 20.494 1.00 57.25 224 SER A N 1
ATOM 1785 C CA . SER A 1 224 ? 4.159 -8.558 21.221 1.00 57.25 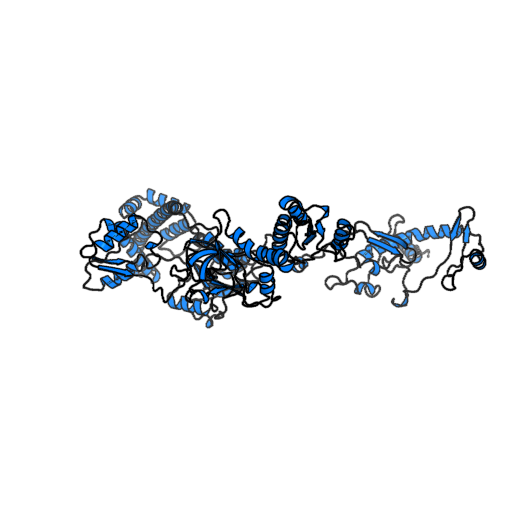224 SER A CA 1
ATOM 1786 C C . SER A 1 224 ? 3.348 -8.643 22.517 1.00 57.25 224 SER A C 1
ATOM 1788 O O . SER A 1 224 ? 2.958 -7.629 23.098 1.00 57.25 224 SER A O 1
ATOM 1790 N N . SER A 1 225 ? 3.111 -9.853 23.020 1.00 53.59 225 SER A N 1
ATOM 1791 C CA . SER A 1 225 ? 2.491 -10.032 24.340 1.00 53.59 225 SER A CA 1
ATOM 1792 C C . SER A 1 225 ? 3.275 -9.326 25.457 1.00 53.59 225 SER A C 1
ATOM 1794 O O . SER A 1 225 ? 2.666 -8.836 26.403 1.00 53.59 225 SER A O 1
ATOM 1796 N N . ALA A 1 226 ? 4.599 -9.198 25.317 1.00 54.03 226 ALA A N 1
ATOM 1797 C CA . ALA A 1 226 ? 5.459 -8.500 26.271 1.00 54.03 226 ALA A CA 1
ATOM 1798 C C . ALA A 1 226 ? 5.225 -6.975 26.296 1.00 54.03 226 ALA A C 1
ATOM 1800 O O . ALA A 1 226 ? 5.243 -6.375 27.371 1.00 54.03 226 ALA A O 1
ATOM 1801 N N . ASP A 1 227 ? 4.940 -6.352 25.147 1.00 59.03 227 ASP A N 1
ATOM 1802 C CA . ASP A 1 227 ? 4.618 -4.918 25.065 1.00 59.03 227 ASP A CA 1
ATOM 1803 C C . ASP A 1 227 ? 3.253 -4.595 25.711 1.00 59.03 227 ASP A C 1
ATOM 1805 O O . ASP A 1 227 ? 3.050 -3.500 26.243 1.00 59.03 227 ASP A O 1
ATOM 1809 N N . ASN A 1 228 ? 2.331 -5.567 25.745 1.00 62.66 228 ASN A N 1
ATOM 1810 C CA . ASN A 1 228 ? 1.036 -5.431 26.421 1.00 62.66 228 ASN A CA 1
ATOM 1811 C C . ASN A 1 228 ? 1.149 -5.437 27.958 1.00 62.66 228 ASN A C 1
ATOM 1813 O O . ASN A 1 228 ? 0.318 -4.822 28.627 1.00 62.66 228 ASN A O 1
ATOM 1817 N N . GLU A 1 229 ? 2.169 -6.077 28.540 1.00 63.62 229 GLU A N 1
ATOM 1818 C CA . GLU A 1 229 ? 2.331 -6.172 30.001 1.00 63.62 229 GLU A CA 1
ATOM 1819 C C . GLU A 1 229 ? 2.628 -4.796 30.633 1.00 63.62 229 GLU A C 1
ATOM 1821 O O . GLU A 1 229 ? 2.097 -4.453 31.690 1.00 63.62 229 GLU A O 1
ATOM 1826 N N . ALA A 1 230 ? 3.419 -3.956 29.953 1.00 66.12 230 ALA A N 1
ATOM 1827 C CA . ALA A 1 230 ? 3.685 -2.582 30.390 1.00 66.12 230 ALA A CA 1
ATOM 1828 C C . ALA A 1 230 ? 2.426 -1.700 30.314 1.00 66.12 230 ALA A C 1
ATOM 1830 O O . ALA A 1 230 ? 2.193 -0.859 31.186 1.00 66.12 230 ALA A O 1
ATOM 1831 N N . TYR A 1 231 ? 1.591 -1.916 29.294 1.00 73.25 231 TYR A N 1
ATOM 1832 C CA . TYR A 1 231 ? 0.330 -1.197 29.119 1.00 73.25 231 TYR A CA 1
ATOM 1833 C C . TYR A 1 231 ? -0.721 -1.616 30.156 1.00 73.25 231 TYR A C 1
ATOM 1835 O O . TYR A 1 231 ? -1.458 -0.773 30.664 1.00 73.25 231 TYR A O 1
ATOM 1843 N N . LYS A 1 232 ? -0.735 -2.893 30.554 1.00 76.75 232 LYS A N 1
ATOM 1844 C CA . LYS A 1 232 ? -1.633 -3.426 31.586 1.00 76.75 232 LYS A CA 1
ATOM 1845 C C . LYS A 1 232 ? -1.522 -2.666 32.910 1.00 76.75 232 LYS A C 1
ATOM 1847 O O . LYS A 1 232 ? -2.542 -2.249 33.446 1.00 76.75 232 LYS A O 1
ATOM 1852 N N . SER A 1 233 ? -0.304 -2.391 33.386 1.00 80.94 233 SER A N 1
ATOM 1853 C CA . SER A 1 233 ? -0.108 -1.623 34.628 1.00 80.94 233 SER A CA 1
ATOM 1854 C C . SER A 1 233 ? -0.661 -0.194 34.537 1.00 80.94 233 SER A C 1
ATOM 1856 O O . SER A 1 233 ? -1.161 0.357 35.520 1.00 80.94 233 SER A O 1
ATOM 1858 N N . VAL A 1 234 ? -0.598 0.421 33.353 1.00 84.06 234 VAL A N 1
ATOM 1859 C CA . VAL A 1 234 ? -1.186 1.745 33.107 1.00 84.06 234 VAL A CA 1
ATOM 1860 C C . VAL A 1 234 ? -2.713 1.670 33.152 1.00 84.06 234 VAL A C 1
ATOM 1862 O O . VAL A 1 234 ? -3.339 2.506 33.805 1.00 84.06 234 VAL A O 1
ATOM 1865 N N . VAL A 1 235 ? -3.307 0.657 32.514 1.00 83.31 235 VAL A N 1
ATOM 1866 C CA . VAL A 1 235 ? -4.759 0.417 32.519 1.00 83.31 235 VAL A CA 1
ATOM 1867 C C . VAL A 1 235 ? -5.274 0.176 33.937 1.00 83.31 235 VAL A C 1
ATOM 1869 O O . VAL A 1 235 ? -6.217 0.845 34.345 1.00 83.31 235 VAL A O 1
ATOM 1872 N N . GLU A 1 236 ? -4.614 -0.679 34.722 1.00 88.19 236 GLU A N 1
ATOM 1873 C CA . GLU A 1 236 ? -4.967 -0.961 36.123 1.00 88.19 236 GLU A CA 1
ATOM 1874 C C . GLU A 1 236 ? -5.030 0.325 36.966 1.00 88.19 236 GLU A C 1
ATOM 1876 O O . GLU A 1 236 ? -6.009 0.573 37.674 1.00 88.19 236 GLU A O 1
ATOM 1881 N N . LYS A 1 237 ? -4.029 1.209 36.833 1.00 90.81 237 LYS A N 1
ATOM 1882 C CA . LYS A 1 237 ? -4.008 2.502 37.540 1.00 90.81 237 LYS A CA 1
ATOM 1883 C C . LYS A 1 237 ? -5.124 3.441 37.089 1.00 90.81 237 LYS A C 1
ATOM 1885 O O . LYS A 1 237 ? -5.759 4.074 37.934 1.00 90.81 237 LYS A O 1
ATOM 1890 N N . LEU A 1 238 ? -5.353 3.555 35.778 1.00 90.06 238 LEU A N 1
ATOM 1891 C CA . LEU A 1 238 ? -6.423 4.387 35.216 1.00 90.06 238 LEU A CA 1
ATOM 1892 C C . LEU A 1 238 ? -7.801 3.885 35.659 1.00 90.06 238 LEU A C 1
ATOM 1894 O O . LEU A 1 238 ? -8.667 4.692 35.997 1.00 90.06 238 LEU A O 1
ATOM 1898 N N . GLN A 1 239 ? -7.994 2.570 35.704 1.00 91.00 239 GLN A N 1
ATOM 1899 C CA . GLN A 1 239 ? -9.245 1.922 36.078 1.00 91.00 239 GLN A CA 1
ATOM 1900 C C . GLN A 1 239 ? -9.540 2.081 37.570 1.00 91.00 239 GLN A C 1
ATOM 1902 O O . GLN A 1 239 ? -10.632 2.519 37.934 1.00 91.00 239 GLN A O 1
ATOM 1907 N N . LEU A 1 240 ? -8.545 1.852 38.433 1.00 94.75 240 LEU A N 1
ATOM 1908 C CA . LEU A 1 240 ? -8.654 2.122 39.867 1.00 94.75 240 LEU A CA 1
ATOM 1909 C C . LEU A 1 240 ? -8.969 3.602 40.140 1.00 94.75 240 LEU A C 1
ATOM 1911 O O . LEU A 1 240 ? -9.887 3.905 40.904 1.00 94.75 240 LEU A O 1
ATOM 1915 N N . ALA A 1 241 ? -8.250 4.529 39.496 1.00 95.12 241 ALA A N 1
ATOM 1916 C CA . ALA A 1 241 ? -8.498 5.961 39.649 1.00 95.12 241 ALA A CA 1
ATOM 1917 C C . ALA A 1 241 ? -9.895 6.362 39.154 1.00 95.12 241 ALA A C 1
ATOM 1919 O O . ALA A 1 241 ? -10.583 7.113 39.842 1.00 95.12 241 ALA A O 1
ATOM 1920 N N . SER A 1 242 ? -10.338 5.825 38.012 1.00 93.56 242 SER A N 1
ATOM 1921 C CA . SER A 1 242 ? -11.686 6.053 37.476 1.00 93.56 242 SER A CA 1
ATOM 1922 C C . SER A 1 242 ? -12.754 5.620 38.469 1.00 93.56 242 SER A C 1
ATOM 1924 O O . SER A 1 242 ? -13.661 6.393 38.759 1.00 93.56 242 SER A O 1
ATOM 1926 N N . MET A 1 243 ? -12.626 4.422 39.048 1.00 94.56 243 MET A N 1
ATOM 1927 C CA . MET A 1 243 ? -13.609 3.920 40.007 1.00 94.56 243 MET A CA 1
ATOM 1928 C C . MET A 1 243 ? -13.630 4.718 41.308 1.00 94.56 243 MET A C 1
ATOM 1930 O O . MET A 1 243 ? -14.705 4.961 41.853 1.00 94.56 243 MET A O 1
ATOM 1934 N N . LEU A 1 244 ? -12.478 5.189 41.792 1.00 94.88 244 LEU A N 1
ATOM 1935 C CA . LEU A 1 244 ? -12.428 6.102 42.937 1.00 94.88 244 LEU A CA 1
ATOM 1936 C C . LEU A 1 244 ? -13.177 7.408 42.631 1.00 94.88 244 LEU A C 1
ATOM 1938 O O . LEU A 1 244 ? -14.076 7.773 43.388 1.00 94.88 244 LEU A O 1
ATOM 1942 N N . LEU A 1 245 ? -12.894 8.039 41.487 1.00 93.25 245 LEU A N 1
ATOM 1943 C CA . LEU A 1 245 ? -13.537 9.286 41.057 1.00 93.25 245 LEU A CA 1
ATOM 1944 C C . LEU 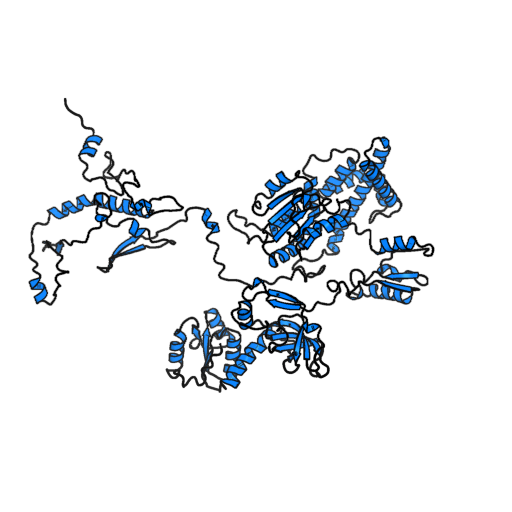A 1 245 ? -15.046 9.116 40.820 1.00 93.25 245 LEU A C 1
ATOM 1946 O O . LEU A 1 245 ? -15.824 9.963 41.248 1.00 93.25 245 LEU A O 1
ATOM 1950 N N . ILE A 1 246 ? -15.475 8.007 40.210 1.00 91.81 246 ILE A N 1
ATOM 1951 C CA . ILE A 1 246 ? -16.895 7.667 40.024 1.00 91.81 246 ILE A CA 1
ATOM 1952 C C . ILE A 1 246 ? -17.594 7.557 41.382 1.00 91.81 246 ILE A C 1
ATOM 1954 O O . ILE A 1 246 ? -18.636 8.173 41.598 1.00 91.81 246 ILE A O 1
ATOM 1958 N N . THR A 1 247 ? -17.021 6.807 42.327 1.00 92.25 247 THR A N 1
ATOM 1959 C CA . THR A 1 247 ? -17.641 6.630 43.650 1.00 92.25 247 THR A CA 1
ATOM 1960 C C . THR A 1 247 ? -17.643 7.907 44.493 1.00 92.25 247 THR A C 1
ATOM 1962 O O . THR A 1 247 ? -18.560 8.099 45.290 1.00 92.25 247 THR A O 1
ATOM 1965 N N . ASP A 1 248 ? -16.664 8.797 44.315 1.00 90.38 248 ASP A N 1
ATOM 1966 C CA . ASP A 1 248 ? -16.664 10.128 44.931 1.00 90.38 248 ASP A CA 1
ATOM 1967 C C . ASP A 1 248 ? -17.754 11.019 44.335 1.00 90.38 248 ASP A C 1
ATOM 1969 O O . ASP A 1 248 ? -18.522 11.627 45.081 1.00 90.38 248 ASP A O 1
ATOM 1973 N N . ALA A 1 249 ? -17.879 11.029 43.007 1.00 87.25 249 ALA A N 1
ATOM 1974 C CA . ALA A 1 249 ? -18.898 11.801 42.310 1.00 87.25 249 ALA A CA 1
ATOM 1975 C C . ALA A 1 249 ? -20.317 11.362 42.690 1.00 87.25 249 ALA A C 1
ATOM 1977 O O . ALA A 1 249 ? -21.183 12.209 42.888 1.00 87.25 249 ALA A O 1
ATOM 1978 N N . ILE A 1 250 ? -20.565 10.057 42.869 1.00 88.38 250 ILE A N 1
ATOM 1979 C CA . ILE A 1 250 ? -21.859 9.561 43.370 1.00 88.38 250 ILE A CA 1
ATOM 1980 C C . ILE A 1 250 ? -22.167 10.151 44.752 1.00 88.38 250 ILE A C 1
ATOM 1982 O O . ILE A 1 250 ? -23.289 10.606 44.970 1.00 88.38 250 ILE A O 1
ATOM 1986 N N . LYS A 1 251 ? -21.191 10.179 45.675 1.00 86.94 251 LYS A N 1
ATOM 1987 C CA . LYS A 1 251 ? -21.374 10.749 47.025 1.00 86.94 251 LYS A CA 1
ATOM 1988 C C . LYS A 1 251 ? -21.655 12.254 46.968 1.00 86.94 251 LYS A C 1
ATOM 1990 O O . LYS A 1 251 ? -22.521 12.739 47.691 1.00 86.94 251 LYS A O 1
ATOM 1995 N N . GLU A 1 252 ? -20.942 12.985 46.114 1.00 84.19 252 GLU A N 1
ATOM 1996 C CA . GLU A 1 252 ? -21.108 14.433 45.928 1.00 84.19 252 GLU A CA 1
ATOM 1997 C C . GLU A 1 252 ? -22.470 14.786 45.305 1.00 84.19 252 GLU A C 1
ATOM 1999 O O . GLU A 1 252 ? -23.175 15.678 45.785 1.00 84.19 252 GLU A O 1
ATOM 2004 N N . LEU A 1 253 ? -22.887 14.042 44.278 1.00 80.06 253 LEU A N 1
ATOM 2005 C CA . LEU A 1 253 ? -24.174 14.233 43.609 1.00 80.06 253 LEU A CA 1
ATOM 2006 C C . LEU A 1 253 ? -25.355 13.822 44.493 1.00 80.06 253 LEU A C 1
ATOM 2008 O O . LEU A 1 253 ? -26.376 14.499 44.465 1.00 80.06 253 LEU A O 1
ATOM 2012 N N . GLN A 1 254 ? -25.217 12.786 45.330 1.00 79.69 254 GLN A N 1
ATOM 2013 C CA . GLN A 1 254 ? -26.226 12.427 46.340 1.00 79.69 254 GLN A CA 1
ATOM 2014 C C . GLN A 1 254 ? -26.409 13.504 47.416 1.00 79.69 254 GLN A C 1
ATOM 2016 O O . GLN A 1 254 ? -27.494 13.625 47.982 1.00 79.69 254 GLN A O 1
ATOM 2021 N N . ALA A 1 255 ? -25.364 14.283 47.713 1.00 72.69 255 ALA A N 1
ATOM 2022 C CA . ALA A 1 255 ? -25.454 15.420 48.627 1.00 72.69 255 ALA A CA 1
ATOM 2023 C C . ALA A 1 255 ? -26.139 16.648 47.988 1.00 72.69 255 ALA A C 1
ATOM 2025 O O . ALA A 1 255 ? -26.542 17.569 48.701 1.00 72.69 255 ALA A O 1
ATOM 2026 N N . SER A 1 256 ? -26.286 16.653 46.660 1.00 69.81 256 SER A N 1
ATOM 2027 C CA . SER A 1 256 ? -26.940 17.694 45.862 1.00 69.81 256 SER A CA 1
ATOM 2028 C C . SER A 1 256 ? -28.378 17.276 45.492 1.00 69.81 256 SER A C 1
ATOM 2030 O O . SER A 1 256 ? -28.718 16.097 45.503 1.00 69.81 256 SER A O 1
ATOM 2032 N N . SER A 1 257 ? -29.274 18.219 45.172 1.00 70.38 257 SER A N 1
ATOM 2033 C CA . SER A 1 257 ? -30.645 17.870 44.746 1.00 70.38 257 SER A CA 1
ATOM 2034 C C . SER A 1 257 ? -30.644 17.317 43.314 1.00 70.38 257 SER A C 1
ATOM 2036 O O . SER A 1 257 ? -30.455 18.070 42.355 1.00 70.38 257 SER A O 1
ATOM 2038 N N . LEU A 1 258 ? -30.881 16.008 43.176 1.00 73.56 258 LEU A N 1
ATOM 2039 C CA . LEU A 1 258 ? -30.950 15.301 41.887 1.00 73.56 258 LEU A CA 1
ATOM 2040 C C . LEU A 1 258 ? -32.054 15.847 40.963 1.00 73.56 258 LEU A C 1
ATOM 2042 O O . LEU A 1 258 ? -31.885 15.832 39.748 1.00 73.56 258 LEU A O 1
ATOM 2046 N N . ASP A 1 259 ? -33.130 16.403 41.529 1.00 69.94 259 ASP A N 1
ATOM 2047 C CA . ASP A 1 259 ? -34.271 16.967 40.786 1.00 69.94 259 ASP A CA 1
ATOM 2048 C C . ASP A 1 259 ? -33.900 18.188 39.921 1.00 69.94 259 ASP A C 1
ATOM 2050 O O . ASP A 1 259 ? -34.680 18.616 39.072 1.00 69.94 259 ASP A O 1
ATOM 2054 N N . SER A 1 260 ? -32.718 18.774 40.142 1.00 71.12 260 SER A N 1
ATOM 2055 C CA . SER A 1 260 ? -32.217 19.940 39.403 1.00 71.12 260 SER A CA 1
ATOM 2056 C C . SER A 1 260 ? -31.288 19.597 38.231 1.00 71.12 260 SER A C 1
ATOM 2058 O O . SER A 1 260 ? -30.831 20.502 37.531 1.00 71.12 260 SER A O 1
ATOM 2060 N N . LEU A 1 261 ? -30.991 18.312 38.015 1.00 74.81 261 LEU A N 1
ATOM 2061 C CA . LEU A 1 261 ? -30.074 17.860 36.971 1.00 74.81 261 LEU A CA 1
ATOM 2062 C C . LEU A 1 261 ? -30.771 17.736 35.610 1.00 74.81 261 LEU A C 1
ATOM 2064 O O . LEU A 1 261 ? -31.905 17.282 35.498 1.00 74.81 261 LEU A O 1
ATOM 2068 N N . GLU A 1 262 ? -30.048 18.103 34.554 1.00 80.19 262 GLU A N 1
ATOM 2069 C CA . GLU A 1 262 ? -30.461 17.856 33.171 1.00 80.19 262 GLU A CA 1
ATOM 2070 C C . GLU A 1 262 ? -30.488 16.344 32.873 1.00 80.19 262 GLU A C 1
ATOM 2072 O O . GLU A 1 262 ? -29.697 15.577 33.424 1.00 80.19 262 GLU A O 1
ATOM 2077 N N . GLU A 1 263 ? -31.359 15.912 31.959 1.00 80.25 263 GLU A N 1
ATOM 2078 C CA . GLU A 1 263 ? -31.606 14.493 31.643 1.00 80.25 263 GLU A CA 1
ATOM 2079 C C . GLU A 1 263 ? -30.328 13.698 31.324 1.00 80.25 263 GLU A C 1
ATOM 2081 O O . GLU A 1 263 ? -30.116 12.601 31.838 1.00 80.25 263 GLU A O 1
ATOM 2086 N N . TYR A 1 264 ? -29.409 14.272 30.546 1.00 77.81 264 TYR A N 1
ATOM 2087 C CA . TYR A 1 264 ? -28.148 13.607 30.213 1.00 77.81 264 TYR A CA 1
ATOM 2088 C C . TYR A 1 264 ? -27.240 13.396 31.440 1.00 77.81 264 TYR A C 1
ATOM 2090 O O . TYR A 1 264 ? -26.482 12.426 31.490 1.00 77.81 264 TYR A O 1
ATOM 2098 N N . ARG A 1 265 ? -27.320 14.275 32.449 1.00 77.12 265 ARG A N 1
ATOM 2099 C CA . ARG A 1 265 ? -26.569 14.139 33.707 1.00 77.12 265 ARG A CA 1
ATOM 2100 C C . ARG A 1 265 ? -27.180 13.070 34.602 1.00 77.12 265 ARG A C 1
ATOM 2102 O O . ARG A 1 265 ? -26.434 12.367 35.275 1.00 77.12 265 ARG A O 1
ATOM 2109 N N . LEU A 1 266 ? -28.505 12.919 34.578 1.00 81.75 266 LEU A N 1
ATOM 2110 C CA . LEU A 1 266 ? -29.195 11.815 35.250 1.00 81.75 266 LEU A CA 1
ATOM 2111 C C . LEU A 1 266 ? -28.784 10.467 34.647 1.00 81.75 266 LEU A C 1
ATOM 2113 O O . LEU A 1 266 ? -28.418 9.560 35.388 1.00 81.75 266 LEU A O 1
ATOM 2117 N N . ASN A 1 267 ? -28.730 10.362 33.318 1.00 80.31 267 ASN A N 1
ATOM 2118 C CA . ASN A 1 267 ? -28.252 9.151 32.643 1.00 80.31 267 ASN A CA 1
ATOM 2119 C C . ASN A 1 267 ? -26.792 8.830 32.999 1.00 80.31 267 ASN A C 1
ATOM 2121 O O . ASN A 1 267 ? -26.454 7.677 33.260 1.00 80.31 267 ASN A O 1
ATOM 2125 N N . TYR A 1 268 ? -25.929 9.849 33.062 1.00 81.56 268 TYR A N 1
ATOM 2126 C CA . TYR A 1 268 ? -24.540 9.669 33.485 1.00 81.56 268 TYR A CA 1
ATOM 2127 C C . TYR A 1 268 ? -24.429 9.232 34.956 1.00 81.56 268 TYR A C 1
ATOM 2129 O O . TYR A 1 268 ? -23.631 8.356 35.281 1.00 81.56 268 TYR A O 1
ATOM 2137 N N . TYR A 1 269 ? -25.269 9.778 35.840 1.00 84.44 269 TYR A N 1
ATOM 2138 C CA . TYR A 1 269 ? -25.355 9.365 37.242 1.00 84.44 269 TYR A CA 1
ATOM 2139 C C . TYR A 1 269 ? -25.817 7.906 37.401 1.00 84.44 269 TYR A C 1
ATOM 2141 O O . TYR A 1 269 ? -25.207 7.150 38.160 1.00 84.44 269 TYR A O 1
ATOM 2149 N N . GLU A 1 270 ? -26.845 7.481 36.663 1.00 85.00 270 GLU A N 1
ATOM 2150 C CA . GLU A 1 270 ? -27.293 6.082 36.660 1.00 85.00 270 GLU A CA 1
ATOM 2151 C C . GLU A 1 270 ? -26.214 5.144 36.102 1.00 85.00 270 GLU A C 1
ATOM 2153 O O . GLU A 1 270 ? -25.953 4.091 36.682 1.00 85.00 270 GLU A O 1
ATOM 2158 N N . TRP A 1 271 ? -25.487 5.555 35.058 1.00 86.69 271 TRP A N 1
ATOM 2159 C CA . TRP A 1 271 ? -24.321 4.808 34.581 1.00 86.69 271 TRP A CA 1
ATOM 2160 C C . TRP A 1 271 ? -23.237 4.671 35.660 1.00 86.69 271 TRP A C 1
ATOM 2162 O O . TRP A 1 271 ? -22.716 3.575 35.870 1.00 86.69 271 TRP A O 1
ATOM 2172 N N . CYS A 1 272 ? -22.926 5.742 36.399 1.00 88.06 272 CYS A N 1
ATOM 2173 C CA . CYS A 1 272 ? -21.989 5.683 37.522 1.00 88.06 272 CYS A CA 1
ATOM 2174 C C . CYS A 1 272 ? -22.434 4.673 38.592 1.00 88.06 272 CYS A C 1
ATOM 2176 O O . CYS A 1 272 ? -21.597 3.924 39.102 1.00 88.06 272 CYS A O 1
ATOM 2178 N N . LYS A 1 273 ? -23.734 4.610 38.912 1.00 88.38 273 LYS A N 1
ATOM 2179 C CA . LYS A 1 273 ? -24.282 3.610 39.843 1.00 88.38 273 LYS A CA 1
ATOM 2180 C C . LYS A 1 273 ? -24.080 2.185 39.335 1.00 88.38 273 LYS A C 1
ATOM 2182 O O . LYS A 1 273 ? -23.591 1.358 40.100 1.00 88.38 273 LYS A O 1
ATOM 2187 N N . LEU A 1 274 ? -24.345 1.924 38.055 1.00 86.88 274 LEU A N 1
ATOM 2188 C CA . LEU A 1 274 ? -24.092 0.613 37.444 1.00 86.88 274 LEU A CA 1
ATOM 2189 C C . LEU A 1 274 ? -22.615 0.204 37.556 1.00 86.88 274 LEU A C 1
ATOM 2191 O O . LEU A 1 274 ? -22.312 -0.940 37.886 1.00 86.88 274 LEU A O 1
ATOM 2195 N N . GLN A 1 275 ? -21.678 1.137 37.351 1.00 87.50 275 GLN A N 1
ATOM 2196 C CA . GLN A 1 275 ? -20.250 0.849 37.543 1.00 87.50 275 GLN A CA 1
ATOM 2197 C C . GLN A 1 275 ? -19.909 0.554 39.014 1.00 87.50 275 GLN A C 1
ATOM 2199 O O . GLN A 1 275 ? -19.095 -0.323 39.301 1.00 87.50 275 GLN A O 1
ATOM 2204 N N . ALA A 1 276 ? -20.527 1.263 39.963 1.00 89.50 276 ALA A N 1
ATOM 2205 C CA . ALA A 1 276 ? -20.335 1.002 41.389 1.00 89.50 276 ALA A CA 1
ATOM 2206 C C . ALA A 1 276 ? -20.894 -0.370 41.815 1.00 89.50 276 ALA A C 1
ATOM 2208 O O . ALA A 1 276 ? -20.280 -1.046 42.639 1.00 89.50 276 ALA A O 1
ATOM 2209 N N . GLU A 1 277 ? -22.015 -0.804 41.238 1.00 87.12 277 GLU A N 1
ATOM 2210 C CA . GLU A 1 277 ? -22.570 -2.148 41.436 1.00 87.12 277 GLU A CA 1
ATOM 2211 C C . GLU A 1 277 ? -21.657 -3.227 40.839 1.00 87.12 277 GLU A C 1
ATOM 2213 O O . GLU A 1 277 ? -21.329 -4.196 41.525 1.00 87.12 277 GLU A O 1
ATOM 2218 N N . ALA A 1 278 ? -21.156 -3.030 39.615 1.00 79.38 278 ALA A N 1
ATOM 2219 C CA . ALA A 1 278 ? -20.204 -3.944 38.981 1.00 79.38 278 ALA A CA 1
ATOM 2220 C C . ALA A 1 278 ? -18.911 -4.106 39.802 1.00 79.38 278 ALA A C 1
ATOM 2222 O O . ALA A 1 278 ? -18.371 -5.208 39.910 1.00 79.38 278 ALA A O 1
ATOM 2223 N N . LEU A 1 279 ? -18.434 -3.027 40.432 1.00 89.44 279 LEU A N 1
ATOM 2224 C CA . LEU A 1 279 ? -17.294 -3.069 41.349 1.00 89.44 279 LEU A CA 1
ATOM 2225 C C . LEU A 1 279 ? -17.579 -3.909 42.597 1.00 89.44 279 LEU A C 1
ATOM 2227 O O . LEU A 1 279 ? -16.719 -4.674 43.020 1.00 89.44 279 LEU A O 1
ATOM 2231 N N . GLN A 1 280 ? -18.768 -3.778 43.193 1.00 85.12 280 GLN A N 1
ATOM 2232 C CA . GLN A 1 280 ? -19.168 -4.589 44.353 1.00 85.12 280 GLN A CA 1
ATOM 2233 C C . GLN A 1 280 ? -19.266 -6.079 44.016 1.00 85.12 280 GLN A C 1
ATOM 2235 O O . GLN A 1 280 ? -19.063 -6.918 44.889 1.00 85.12 280 GLN A O 1
ATOM 2240 N N . GLN A 1 281 ? -19.568 -6.397 42.760 1.00 82.94 281 GLN A N 1
ATOM 2241 C CA . GLN A 1 281 ? -19.660 -7.760 42.243 1.00 82.94 281 GLN A CA 1
ATOM 2242 C C . GLN A 1 281 ? -18.318 -8.299 41.720 1.00 82.94 281 GLN A C 1
ATOM 2244 O O . GLN A 1 281 ? -18.310 -9.351 41.084 1.00 82.94 281 GLN A O 1
ATOM 2249 N N . ASP A 1 282 ? -17.199 -7.585 41.921 1.00 82.56 282 ASP A N 1
ATOM 2250 C CA . ASP A 1 282 ? -15.877 -7.937 41.368 1.00 82.56 282 ASP A CA 1
ATOM 2251 C C . ASP A 1 282 ? -15.918 -8.226 39.848 1.00 82.56 282 ASP A C 1
ATOM 2253 O O . ASP A 1 282 ? -15.171 -9.044 39.314 1.00 82.56 282 ASP A O 1
ATOM 2257 N N . SER A 1 283 ? -16.818 -7.546 39.131 1.00 77.69 283 SER A N 1
ATOM 2258 C CA . SER A 1 283 ? -17.064 -7.746 37.696 1.00 77.69 283 SER A CA 1
ATOM 2259 C C . SER A 1 283 ? -16.286 -6.766 36.814 1.00 77.69 283 SER A C 1
ATOM 2261 O O . SER A 1 283 ? -16.412 -6.788 35.592 1.00 77.69 283 SER A O 1
ATOM 2263 N N . ILE A 1 284 ? -15.465 -5.905 37.421 1.00 79.50 284 ILE A N 1
ATOM 2264 C CA . ILE A 1 284 ? -14.597 -4.970 36.708 1.00 79.50 284 ILE A CA 1
ATOM 2265 C C . ILE A 1 284 ? -13.267 -5.671 36.377 1.00 79.50 284 ILE A C 1
ATOM 2267 O O . ILE A 1 284 ? -12.569 -6.117 37.289 1.00 79.50 284 ILE A O 1
ATOM 2271 N N . PRO A 1 285 ? -12.859 -5.755 35.096 1.00 76.00 285 PRO A N 1
ATOM 2272 C CA . PRO A 1 285 ? -11.594 -6.384 34.727 1.00 76.00 285 PRO A CA 1
ATOM 2273 C C . PRO A 1 285 ? -10.401 -5.745 35.443 1.00 76.00 285 PRO A C 1
ATOM 2275 O O . PRO A 1 285 ? -10.317 -4.526 35.531 1.00 76.00 285 PRO A O 1
ATOM 2278 N N . HIS A 1 286 ? -9.460 -6.563 35.919 1.00 81.31 286 HIS A N 1
ATOM 2279 C CA . HIS A 1 286 ? -8.201 -6.113 36.536 1.00 81.31 286 HIS A CA 1
ATOM 2280 C C . HIS A 1 286 ? -8.334 -5.237 37.798 1.00 81.31 286 HIS A C 1
ATOM 2282 O O . HIS A 1 286 ? -7.339 -4.672 38.241 1.00 81.31 286 HIS A O 1
ATOM 2288 N N . LEU A 1 287 ? -9.522 -5.144 38.403 1.00 86.62 287 LEU A N 1
ATOM 2289 C CA . LEU A 1 287 ? -9.748 -4.386 39.629 1.00 86.62 287 LEU A CA 1
ATOM 2290 C C . LEU A 1 287 ? -10.652 -5.171 40.579 1.00 86.62 287 LEU A C 1
ATOM 2292 O O . LEU A 1 287 ? -11.762 -5.541 40.216 1.00 86.62 287 LEU A O 1
ATOM 2296 N N . THR A 1 288 ? -10.199 -5.361 41.818 1.00 90.44 288 THR A N 1
ATOM 2297 C CA . THR A 1 288 ? -11.018 -5.985 42.870 1.00 90.44 288 THR A CA 1
ATOM 2298 C C . THR A 1 288 ? -11.605 -4.946 43.820 1.00 90.44 288 THR A C 1
ATOM 2300 O O . THR A 1 288 ? -10.996 -3.901 44.081 1.00 90.44 288 THR A O 1
ATOM 2303 N N . TYR A 1 289 ? -12.748 -5.260 44.427 1.00 91.38 289 TYR A N 1
ATOM 2304 C CA . TYR A 1 289 ? -13.372 -4.454 45.471 1.00 91.38 289 TYR A CA 1
ATOM 2305 C C . TYR A 1 289 ? -12.412 -4.221 46.642 1.00 91.38 289 TYR A C 1
ATOM 2307 O O . TYR A 1 289 ? -12.308 -3.110 47.155 1.00 91.38 289 TYR A O 1
ATOM 2315 N N . THR A 1 290 ? -11.656 -5.252 47.037 1.00 94.44 290 THR A N 1
ATOM 2316 C CA . THR A 1 290 ? -10.679 -5.171 48.139 1.00 94.44 290 THR A CA 1
ATOM 2317 C C . THR A 1 290 ? -9.572 -4.159 47.845 1.00 94.44 290 THR A C 1
ATOM 2319 O O . THR A 1 290 ? -9.182 -3.373 48.714 1.00 94.44 290 THR A O 1
ATOM 2322 N N . GLU A 1 291 ? -9.059 -4.161 46.615 1.00 93.75 291 GLU A N 1
ATOM 2323 C CA . GLU A 1 291 ? -8.039 -3.211 46.183 1.00 93.75 291 GLU A CA 1
ATOM 2324 C C . GLU A 1 291 ? -8.584 -1.785 46.136 1.00 93.75 291 GLU A C 1
ATOM 2326 O O . GLU A 1 291 ? -7.972 -0.879 46.705 1.00 93.75 291 GLU A O 1
ATOM 2331 N N . TRP A 1 292 ? -9.763 -1.589 45.547 1.00 96.50 292 TRP A N 1
ATOM 2332 C CA . TRP A 1 292 ? -10.433 -0.293 45.566 1.00 96.50 292 TRP A CA 1
ATOM 2333 C C . TRP A 1 292 ? -10.664 0.210 46.998 1.00 96.50 292 TRP A C 1
ATOM 2335 O O . TRP A 1 292 ? -10.353 1.363 47.309 1.00 96.50 292 TRP A O 1
ATOM 2345 N N . GLU A 1 293 ? -11.140 -0.652 47.902 1.00 96.38 293 GLU A N 1
ATOM 2346 C CA . GLU A 1 293 ? -11.474 -0.280 49.278 1.00 96.38 293 GLU A CA 1
ATOM 2347 C C . GLU A 1 293 ? -10.241 0.226 50.042 1.00 96.38 293 GLU A C 1
ATOM 2349 O O . GLU A 1 293 ? -10.323 1.205 50.792 1.00 96.38 293 GLU A O 1
ATOM 2354 N N . ARG A 1 294 ? -9.075 -0.388 49.804 1.00 96.12 294 ARG A N 1
ATOM 2355 C CA . ARG A 1 294 ? -7.791 0.042 50.374 1.00 96.12 294 ARG A CA 1
ATOM 2356 C C . ARG A 1 294 ? -7.464 1.494 50.023 1.00 96.12 294 ARG A C 1
ATOM 2358 O O . ARG A 1 294 ? -7.016 2.233 50.899 1.00 96.12 294 ARG A O 1
ATOM 2365 N N . TYR A 1 295 ? -7.664 1.898 48.769 1.00 96.50 295 TYR A N 1
ATOM 2366 C CA . TYR A 1 295 ? -7.400 3.270 48.322 1.00 96.50 295 TYR A CA 1
ATOM 2367 C C . TYR A 1 295 ? -8.509 4.231 48.753 1.00 96.50 295 TYR A C 1
ATOM 2369 O O . TYR A 1 295 ? -8.216 5.336 49.204 1.00 96.50 295 TYR A O 1
ATOM 2377 N N . ASN A 1 296 ? -9.771 3.803 48.701 1.00 95.31 296 ASN A N 1
ATOM 2378 C CA . ASN A 1 296 ? -10.918 4.612 49.115 1.00 95.31 296 ASN A CA 1
ATOM 2379 C C . ASN A 1 296 ? -10.881 4.970 50.617 1.00 95.31 296 ASN A C 1
ATOM 2381 O O . ASN A 1 296 ? -11.350 6.038 50.999 1.00 95.31 296 ASN A O 1
ATOM 2385 N N . LYS A 1 297 ? -10.295 4.119 51.474 1.00 95.06 297 LYS A N 1
ATOM 2386 C CA . LYS A 1 297 ? -10.120 4.383 52.918 1.00 95.06 297 LYS A CA 1
ATOM 2387 C C . LYS A 1 297 ? -8.877 5.219 53.265 1.00 95.06 297 LYS A C 1
ATOM 2389 O O . LYS A 1 297 ? -8.749 5.650 54.410 1.00 95.06 297 LYS A O 1
ATOM 2394 N N . ALA A 1 298 ? -7.950 5.428 52.328 1.00 94.75 298 ALA A N 1
ATOM 2395 C CA . ALA A 1 298 ? -6.647 6.038 52.592 1.00 94.75 298 ALA A CA 1
ATOM 2396 C C . ALA A 1 298 ? -6.368 7.225 51.658 1.00 94.75 298 ALA A C 1
ATOM 2398 O O . ALA A 1 298 ? -5.758 7.074 50.600 1.00 94.75 298 ALA A O 1
ATOM 2399 N N . GLU A 1 299 ? -6.739 8.427 52.103 1.00 92.81 299 GLU A N 1
ATOM 2400 C CA . GLU A 1 299 ? -6.646 9.662 51.306 1.00 92.81 299 GLU A CA 1
ATOM 2401 C C . GLU A 1 299 ? -5.237 9.929 50.747 1.00 92.81 299 GLU A C 1
ATOM 2403 O O . GLU A 1 299 ? -5.068 10.342 49.605 1.00 92.81 299 GLU A O 1
ATOM 2408 N N . THR A 1 300 ? -4.191 9.614 51.515 1.00 94.94 300 THR A N 1
ATOM 2409 C CA . THR A 1 300 ? -2.799 9.785 51.071 1.00 94.94 300 THR A CA 1
ATOM 2410 C C . THR A 1 300 ? -2.410 8.838 49.933 1.00 94.94 300 THR A C 1
ATOM 2412 O O . THR A 1 300 ? -1.631 9.224 49.062 1.00 94.94 300 THR A O 1
ATOM 2415 N N . LEU A 1 301 ? -2.943 7.610 49.908 1.00 95.19 301 LEU A N 1
ATOM 2416 C CA . LEU A 1 301 ? -2.731 6.660 48.809 1.00 95.19 301 LEU A CA 1
ATOM 2417 C C . LEU A 1 301 ? -3.517 7.076 47.566 1.00 95.19 301 LEU A C 1
ATOM 2419 O O . LEU A 1 301 ? -3.005 6.969 46.453 1.00 95.19 301 LEU A O 1
ATOM 2423 N N . LYS A 1 302 ? -4.734 7.581 47.769 1.00 95.00 302 LYS A N 1
ATOM 2424 C CA . LYS A 1 302 ? -5.620 8.083 46.720 1.00 95.00 302 LYS A CA 1
ATOM 2425 C C . LYS A 1 302 ? -5.040 9.305 46.003 1.00 95.00 302 LYS A C 1
ATOM 2427 O O . LYS A 1 302 ? -4.908 9.284 44.783 1.00 95.00 302 LYS A O 1
ATOM 2432 N N . GLU A 1 303 ? -4.577 10.315 46.737 1.00 94.31 303 GLU A N 1
ATOM 2433 C CA . GLU A 1 303 ? -3.928 11.491 46.139 1.00 94.31 303 GLU A CA 1
ATOM 2434 C C . GLU A 1 303 ? -2.588 11.147 45.473 1.00 94.31 303 GLU A C 1
ATOM 2436 O O . GLU A 1 303 ? -2.259 11.684 44.412 1.00 94.31 303 GLU A O 1
ATOM 2441 N N . LYS A 1 304 ? -1.830 10.190 46.028 1.00 95.88 304 LYS A N 1
ATOM 2442 C CA . LYS A 1 304 ? -0.631 9.670 45.359 1.00 95.88 304 LYS A CA 1
ATOM 2443 C C . LYS A 1 304 ? -0.980 9.014 44.019 1.00 95.88 304 LYS A C 1
ATOM 2445 O O . LYS A 1 304 ? -0.317 9.308 43.027 1.00 95.88 304 LYS A O 1
ATOM 2450 N N . LEU A 1 305 ? -2.020 8.179 43.973 1.00 95.50 305 LEU A N 1
ATOM 2451 C CA . LEU A 1 305 ? -2.499 7.561 42.735 1.00 95.50 305 LEU A CA 1
ATOM 2452 C C . LEU A 1 305 ? -2.922 8.618 41.708 1.00 95.50 305 LEU A C 1
ATOM 2454 O O . LEU A 1 305 ? -2.528 8.522 40.551 1.00 95.50 305 LEU A O 1
ATOM 2458 N N . TYR A 1 306 ? -3.667 9.648 42.113 1.00 95.75 306 TYR A N 1
ATOM 2459 C CA . TYR A 1 306 ? -4.066 10.731 41.209 1.00 95.75 306 TYR A CA 1
ATOM 2460 C C . TYR A 1 306 ? -2.869 11.504 40.648 1.00 95.75 306 TYR A C 1
ATOM 2462 O O . TYR A 1 306 ? -2.864 11.840 39.464 1.00 95.75 306 TYR A O 1
ATOM 2470 N N . SER A 1 307 ? -1.837 11.745 41.458 1.00 94.81 307 SER A N 1
ATOM 2471 C CA . SER A 1 307 ? -0.583 12.346 40.991 1.00 94.81 307 SER A CA 1
ATOM 2472 C C . SER A 1 307 ? 0.136 11.448 39.978 1.00 94.81 307 SER A C 1
ATOM 2474 O O . SER A 1 307 ? 0.525 11.913 38.907 1.00 94.81 307 SER A O 1
ATOM 2476 N N . GLU A 1 308 ? 0.233 10.143 40.260 1.00 94.06 308 GLU A N 1
ATOM 2477 C CA . GLU A 1 308 ? 0.811 9.163 39.331 1.00 94.06 308 GLU A CA 1
ATOM 2478 C C . GLU A 1 308 ? 0.035 9.091 38.010 1.00 94.06 308 GLU A C 1
ATOM 2480 O O . GLU A 1 308 ? 0.652 9.078 36.949 1.00 94.06 308 GLU A O 1
ATOM 2485 N N . VAL A 1 309 ? -1.301 9.091 38.057 1.00 93.44 309 VAL A N 1
ATOM 2486 C CA . VAL A 1 309 ? -2.160 9.055 36.865 1.00 93.44 309 VAL A CA 1
ATOM 2487 C C . VAL A 1 309 ? -2.051 10.345 36.056 1.00 93.44 309 VAL A C 1
ATOM 2489 O O . VAL A 1 309 ? -1.943 10.297 34.832 1.00 93.44 309 VAL A O 1
ATOM 2492 N N . THR A 1 310 ? -2.011 11.500 36.722 1.00 92.06 310 THR A N 1
ATOM 2493 C CA . THR A 1 310 ? -1.814 12.799 36.060 1.00 92.06 310 THR A CA 1
ATOM 2494 C C . THR A 1 310 ? -0.466 12.850 35.335 1.00 92.06 310 THR A C 1
ATOM 2496 O O . THR A 1 310 ? -0.381 13.399 34.240 1.00 92.06 310 THR A O 1
ATOM 2499 N N . ALA A 1 311 ? 0.574 12.234 35.907 1.00 91.12 311 ALA A N 1
ATOM 2500 C CA . ALA A 1 311 ? 1.921 12.198 35.341 1.00 91.12 311 ALA A CA 1
ATOM 2501 C C . ALA A 1 311 ? 2.096 11.247 34.139 1.00 91.12 311 ALA A C 1
ATOM 2503 O O . ALA A 1 311 ? 3.166 11.259 33.534 1.00 91.12 311 ALA A O 1
ATOM 2504 N N . LEU A 1 312 ? 1.094 10.429 33.787 1.00 85.56 312 LEU A N 1
ATOM 2505 C CA . LEU A 1 312 ? 1.194 9.485 32.667 1.00 85.56 312 LEU A CA 1
ATOM 2506 C C . LEU A 1 312 ? 1.262 10.205 31.312 1.00 85.56 312 LEU A C 1
ATOM 2508 O O . LEU A 1 312 ? 2.291 10.184 30.643 1.00 85.56 312 LEU A O 1
ATOM 2512 N N . LYS A 1 313 ? 0.137 10.786 30.889 1.00 83.12 313 LYS A N 1
ATOM 2513 C CA . LYS A 1 313 ? -0.098 11.398 29.573 1.00 83.12 313 LYS A CA 1
ATOM 2514 C C . LYS A 1 313 ? -1.296 12.358 29.654 1.00 83.12 313 LYS A C 1
ATOM 2516 O O . LYS A 1 313 ? -1.930 12.459 30.714 1.00 83.12 313 LYS A O 1
ATOM 2521 N N . ALA A 1 314 ? -1.641 13.048 28.563 1.00 85.62 314 ALA A N 1
ATOM 2522 C CA . ALA A 1 314 ? -2.776 13.972 28.533 1.00 85.62 314 ALA A CA 1
ATOM 2523 C C . ALA A 1 314 ? -4.084 13.289 28.961 1.00 85.62 314 ALA A C 1
ATOM 2525 O O . ALA A 1 314 ? -4.867 13.892 29.697 1.00 85.62 314 ALA A O 1
ATOM 2526 N N . GLY A 1 315 ? -4.285 12.018 28.586 1.00 83.62 315 GLY A N 1
ATOM 2527 C CA . GLY A 1 315 ? -5.458 11.234 28.992 1.00 83.62 315 GLY A CA 1
ATOM 2528 C C . GLY A 1 315 ? -5.606 11.080 30.512 1.00 83.62 315 GLY A C 1
ATOM 2529 O O . GLY A 1 315 ? -6.693 11.275 31.049 1.00 83.62 315 GLY A O 1
ATOM 2530 N N . GLY A 1 316 ? -4.509 10.813 31.228 1.00 89.19 316 GLY A N 1
ATOM 2531 C CA . GLY A 1 316 ? -4.521 10.695 32.692 1.00 89.19 316 GLY A CA 1
ATOM 2532 C C . GLY A 1 316 ? -4.765 12.034 33.393 1.00 89.19 316 GLY A C 1
ATOM 2533 O O . GLY A 1 316 ? -5.535 12.110 34.352 1.00 89.19 316 GLY A O 1
ATOM 2534 N N . THR A 1 317 ? -4.185 13.117 32.863 1.00 89.75 317 THR A N 1
ATOM 2535 C CA . THR A 1 317 ? -4.467 14.482 33.341 1.00 89.75 317 THR A CA 1
ATOM 2536 C C . THR A 1 317 ? -5.940 14.842 33.149 1.00 89.75 317 THR A C 1
ATOM 2538 O O . THR A 1 317 ? -6.565 15.390 34.060 1.00 89.75 317 THR A O 1
ATOM 2541 N N . LEU A 1 318 ? -6.510 14.525 31.981 1.00 87.62 318 LEU A N 1
ATOM 2542 C CA . LEU A 1 318 ? -7.917 14.780 31.689 1.00 87.62 318 LEU A CA 1
ATOM 2543 C C . LEU A 1 318 ? -8.827 13.965 32.610 1.00 87.62 318 LEU A C 1
ATOM 2545 O O . LEU A 1 318 ? -9.756 14.533 33.171 1.00 87.62 318 LEU A O 1
ATOM 2549 N N . LEU A 1 319 ? -8.530 12.681 32.824 1.00 89.25 319 LEU A N 1
ATOM 2550 C CA . LEU A 1 319 ? -9.297 11.794 33.700 1.00 89.25 319 LEU A CA 1
ATOM 2551 C C . LEU A 1 319 ? -9.401 12.346 35.122 1.00 89.25 319 LEU A C 1
ATOM 2553 O O . LEU A 1 319 ? -10.504 12.463 35.649 1.00 89.25 319 LEU A O 1
ATOM 2557 N N . VAL A 1 320 ? -8.281 12.737 35.738 1.00 90.31 320 VAL A N 1
ATOM 2558 C CA . VAL A 1 320 ? -8.292 13.277 37.109 1.00 90.31 320 VAL A CA 1
ATOM 2559 C C . VAL A 1 320 ? -8.990 14.634 37.152 1.00 90.31 320 VAL A C 1
ATOM 2561 O O . VAL A 1 320 ? -9.778 14.892 38.062 1.00 90.31 320 VAL A O 1
ATOM 2564 N N . ARG A 1 321 ? -8.744 15.501 36.161 1.00 87.62 321 ARG A N 1
ATOM 2565 C CA . ARG A 1 321 ? -9.386 16.818 36.082 1.00 87.62 321 ARG A CA 1
ATOM 2566 C C . ARG A 1 321 ? -10.898 16.696 35.918 1.00 87.62 321 ARG A C 1
ATOM 2568 O O . ARG A 1 321 ? -11.626 17.378 36.630 1.00 87.62 321 ARG A O 1
ATOM 2575 N N . MET A 1 322 ? -11.363 15.852 35.002 1.00 83.62 322 MET A N 1
ATOM 2576 C CA . MET A 1 322 ? -12.788 15.619 34.784 1.00 83.62 322 MET A CA 1
ATOM 2577 C C . MET A 1 322 ? -13.407 14.939 35.994 1.00 83.62 322 MET A C 1
ATOM 2579 O O . MET A 1 322 ? -14.400 15.434 36.506 1.00 83.62 322 MET A O 1
ATOM 2583 N N . GLY A 1 323 ? -12.779 13.879 36.504 1.00 85.56 323 GLY A N 1
ATOM 2584 C CA . GLY A 1 323 ? -13.260 13.126 37.657 1.00 85.56 323 GLY A CA 1
ATOM 2585 C C . GLY A 1 323 ? -13.463 13.983 38.905 1.00 85.56 323 GLY A C 1
ATOM 2586 O O . GLY A 1 323 ? -14.497 13.878 39.553 1.00 85.56 323 GLY A O 1
ATOM 2587 N N . LYS A 1 324 ? -12.516 14.882 39.211 1.00 86.94 324 LYS A N 1
ATOM 2588 C CA . LYS A 1 324 ? -12.620 15.813 40.352 1.00 86.94 324 LYS A CA 1
ATOM 2589 C C . LYS A 1 324 ? -13.671 16.913 40.158 1.00 86.94 324 LYS A C 1
ATOM 2591 O O . LYS A 1 324 ? -13.964 17.625 41.107 1.00 86.94 324 LYS A O 1
ATOM 2596 N N . ASN A 1 325 ? -14.197 17.078 38.945 1.00 80.69 325 ASN A N 1
ATOM 2597 C CA . ASN A 1 325 ? -15.173 18.109 38.601 1.00 80.69 325 ASN A CA 1
ATOM 2598 C C . ASN A 1 325 ? -16.415 17.509 37.925 1.00 80.69 325 ASN A C 1
ATOM 2600 O O . ASN A 1 325 ? -17.081 18.212 37.177 1.00 80.69 325 ASN A O 1
ATOM 2604 N N . ILE A 1 326 ? -16.753 16.231 38.161 1.00 72.75 326 ILE A N 1
ATOM 2605 C CA . ILE A 1 326 ? -17.909 15.578 37.512 1.00 72.75 326 ILE A CA 1
ATOM 2606 C C . ILE A 1 326 ? -19.210 16.382 37.724 1.00 72.75 326 ILE A C 1
ATOM 2608 O O . ILE A 1 326 ? -20.082 16.379 36.857 1.00 72.75 326 ILE A O 1
ATOM 2612 N N . ALA A 1 327 ? -19.323 17.118 38.835 1.00 63.78 327 ALA A N 1
ATOM 2613 C CA . ALA A 1 327 ? -20.472 17.962 39.149 1.00 63.78 327 ALA A CA 1
ATOM 2614 C C . ALA A 1 327 ? -20.486 19.358 38.467 1.00 63.78 327 ALA A C 1
ATOM 2616 O O . ALA A 1 327 ? -21.558 19.963 38.385 1.00 63.78 327 ALA A O 1
ATOM 2617 N N . ASP A 1 328 ? -19.363 19.879 37.945 1.00 64.56 328 ASP A N 1
ATOM 2618 C CA . ASP A 1 328 ? -19.258 21.225 37.337 1.00 64.56 328 ASP A CA 1
ATOM 2619 C C . ASP A 1 328 ? -18.894 21.160 35.841 1.00 64.56 328 ASP A C 1
ATOM 2621 O O . ASP A 1 328 ? -17.984 20.460 35.430 1.00 64.56 328 ASP A O 1
ATOM 2625 N N . THR A 1 329 ? -19.581 21.929 34.994 1.00 53.50 329 THR A N 1
ATOM 2626 C CA . THR A 1 329 ? -19.493 21.870 33.519 1.00 53.50 329 THR A CA 1
ATOM 2627 C C . THR A 1 329 ? -18.355 22.673 32.869 1.00 53.50 329 THR A C 1
ATOM 2629 O O . THR A 1 329 ? -18.277 22.757 31.641 1.00 53.50 329 THR A O 1
ATOM 2632 N N . LYS A 1 330 ? -17.455 23.295 33.637 1.00 54.41 330 LYS A N 1
ATOM 2633 C CA . LYS A 1 330 ? -16.395 24.166 33.087 1.00 54.41 330 LYS A CA 1
ATOM 2634 C C . LYS A 1 330 ? -15.106 23.402 32.768 1.00 54.41 330 LYS A C 1
ATOM 2636 O O . LYS A 1 330 ? -14.113 23.511 33.478 1.00 54.41 330 LYS A O 1
ATOM 2641 N N . PHE A 1 331 ? -15.105 22.669 31.654 1.00 57.31 331 PHE A N 1
ATOM 2642 C CA . PHE A 1 331 ? -13.978 21.805 31.261 1.00 57.31 331 PHE A CA 1
ATOM 2643 C C . PHE A 1 331 ? -13.051 22.380 30.176 1.00 57.31 331 PHE A C 1
ATOM 2645 O O . PHE A 1 331 ? -11.910 21.939 30.045 1.00 57.31 331 PHE A O 1
ATOM 2652 N N . GLN A 1 332 ? -13.513 23.354 29.388 1.00 52.97 332 GLN A N 1
ATOM 2653 C CA . GLN A 1 332 ? -12.782 23.866 28.222 1.00 52.97 332 GLN A CA 1
ATOM 2654 C C . GLN A 1 332 ? -12.091 25.198 28.524 1.00 52.97 332 GLN A C 1
ATOM 2656 O O . GLN A 1 332 ? -12.669 26.263 28.309 1.00 52.97 332 GLN A O 1
ATOM 2661 N N . GLN A 1 333 ? -10.849 25.159 29.008 1.00 53.66 333 GLN A N 1
ATOM 2662 C CA . GLN A 1 333 ? -10.009 26.366 29.074 1.00 53.66 333 GLN A CA 1
ATOM 2663 C C . GLN A 1 333 ? -8.593 26.193 28.496 1.00 53.66 333 GLN A C 1
ATOM 2665 O O . GLN A 1 333 ? -7.891 27.189 28.346 1.00 53.66 333 GLN A O 1
ATOM 2670 N N . ASP A 1 334 ? -8.175 24.987 28.091 1.00 68.94 334 ASP A N 1
ATOM 2671 C CA . ASP A 1 334 ? -6.846 24.734 27.517 1.00 68.94 334 ASP A CA 1
ATOM 2672 C C . ASP A 1 334 ? -6.847 23.703 26.364 1.00 68.94 334 ASP A C 1
ATOM 2674 O O . ASP A 1 334 ? -7.857 23.078 26.044 1.00 68.94 334 ASP A O 1
ATOM 2678 N N . ASN A 1 335 ? -5.693 23.537 25.704 1.00 71.88 335 ASN A N 1
ATOM 2679 C CA . ASN A 1 335 ? -5.494 22.604 24.581 1.00 71.88 335 ASN A CA 1
ATOM 2680 C C . ASN A 1 335 ? -5.411 21.120 25.010 1.00 71.88 335 ASN A C 1
ATOM 2682 O O . ASN A 1 335 ? -5.047 20.274 24.193 1.00 71.88 335 ASN A O 1
ATOM 2686 N N . LEU A 1 336 ? -5.728 20.780 26.266 1.00 79.25 336 LEU A N 1
ATOM 2687 C CA . LEU A 1 336 ? -5.559 19.426 26.806 1.00 79.25 336 LEU A CA 1
ATOM 2688 C C . LEU A 1 336 ? -6.359 18.381 26.016 1.00 79.25 336 LEU A C 1
ATOM 2690 O O . LEU A 1 336 ? -5.829 17.321 25.696 1.00 79.25 336 LEU A O 1
ATOM 2694 N N . LEU A 1 337 ? -7.599 18.704 25.641 1.00 75.00 337 LEU A N 1
ATOM 2695 C CA . LEU A 1 337 ? -8.469 17.799 24.885 1.00 75.00 337 LEU A CA 1
ATOM 2696 C C . LEU A 1 337 ? -7.880 17.437 23.507 1.00 75.00 337 LEU A C 1
ATOM 2698 O O . LEU A 1 337 ? -7.981 16.295 23.071 1.00 75.00 337 LEU A O 1
ATOM 2702 N N . ASN A 1 338 ? -7.189 18.375 22.851 1.00 73.19 338 ASN A N 1
ATOM 2703 C CA . ASN A 1 338 ? -6.525 18.112 21.570 1.00 73.19 338 ASN A CA 1
ATOM 2704 C C . ASN A 1 338 ? -5.351 17.135 21.725 1.00 73.19 338 ASN A C 1
ATOM 2706 O O . ASN A 1 338 ? -5.142 16.288 20.857 1.00 73.19 338 ASN A O 1
ATOM 2710 N N . HIS A 1 339 ? -4.593 17.234 22.823 1.00 78.88 339 HIS A N 1
ATOM 2711 C CA . HIS A 1 339 ? -3.525 16.276 23.112 1.00 78.88 339 HIS A CA 1
ATOM 2712 C C . HIS A 1 339 ? -4.092 14.879 23.378 1.00 78.88 339 HIS A C 1
ATOM 2714 O O . HIS A 1 339 ? -3.553 13.913 22.853 1.00 78.88 339 HIS A O 1
ATOM 2720 N N . VAL A 1 340 ? -5.225 14.771 24.084 1.00 77.69 340 VAL A N 1
ATOM 2721 C CA . VAL A 1 340 ? -5.918 13.484 24.281 1.00 77.69 340 VAL A CA 1
ATOM 2722 C C . VAL A 1 340 ? -6.353 12.870 22.952 1.00 77.69 340 VAL A C 1
ATOM 2724 O O . VAL A 1 340 ? -6.087 11.697 22.713 1.00 77.69 340 VAL A O 1
ATOM 2727 N N . TYR A 1 341 ? -6.957 13.653 22.054 1.00 74.00 341 TYR A N 1
ATOM 2728 C CA . TYR A 1 341 ? -7.330 13.145 20.730 1.00 74.00 341 TYR A CA 1
ATOM 2729 C C . TYR A 1 341 ? -6.125 12.721 19.889 1.00 74.00 341 TYR A C 1
ATOM 2731 O O . TYR A 1 341 ? -6.219 11.747 19.151 1.00 74.00 341 TYR A O 1
ATOM 2739 N N . THR A 1 342 ? -4.992 13.415 20.014 1.00 72.81 342 THR A N 1
ATOM 2740 C CA . THR A 1 342 ? -3.750 13.024 19.328 1.00 72.81 342 THR A CA 1
ATOM 2741 C C . THR A 1 342 ? -3.234 11.691 19.875 1.00 72.81 342 THR A C 1
ATOM 2743 O O . THR A 1 342 ? -2.966 10.775 19.106 1.00 72.81 342 THR A O 1
ATOM 2746 N N . GLU A 1 343 ? -3.198 11.535 21.200 1.00 75.31 343 GLU A N 1
ATOM 2747 C CA . GLU A 1 343 ? -2.785 10.290 21.862 1.00 75.31 343 GLU A CA 1
ATOM 2748 C C . GLU A 1 343 ? -3.698 9.098 21.528 1.00 75.31 343 GLU A C 1
ATOM 2750 O O . GLU A 1 343 ? -3.211 7.973 21.434 1.00 75.31 343 GLU A O 1
ATOM 2755 N N . MET A 1 344 ? -5.004 9.318 21.325 1.00 69.62 344 MET A N 1
ATOM 2756 C CA . MET A 1 344 ? -5.956 8.256 20.961 1.00 69.62 344 MET A CA 1
ATOM 2757 C C . MET A 1 344 ? -5.677 7.627 19.592 1.00 69.62 344 MET A C 1
ATOM 2759 O O . MET A 1 344 ? -6.027 6.469 19.380 1.00 69.62 344 MET A O 1
ATOM 2763 N N . VAL A 1 345 ? -5.054 8.365 18.672 1.00 67.31 345 VAL A N 1
ATOM 2764 C CA . VAL A 1 345 ? -4.643 7.836 17.360 1.00 67.31 345 VAL A CA 1
ATOM 2765 C C . VAL A 1 345 ? -3.297 7.098 17.463 1.00 67.31 345 VAL A C 1
ATOM 2767 O O . VAL A 1 345 ? -2.965 6.285 16.607 1.00 67.31 345 VAL A O 1
ATOM 2770 N N . GLU A 1 346 ? -2.538 7.314 18.543 1.00 70.44 346 GLU A N 1
ATOM 2771 C CA . GLU A 1 346 ? -1.187 6.775 18.767 1.00 70.44 346 GLU A CA 1
ATOM 2772 C C . GLU A 1 346 ? -1.143 5.494 19.626 1.00 70.44 346 GLU A C 1
ATOM 2774 O O . GLU A 1 346 ? -0.105 5.144 20.194 1.00 70.44 346 GLU A O 1
ATOM 2779 N N . VAL A 1 347 ? -2.261 4.777 19.760 1.00 69.38 347 VAL A N 1
ATOM 2780 C CA . VAL A 1 347 ? -2.342 3.601 20.640 1.00 69.38 347 VAL A CA 1
ATOM 2781 C C . VAL A 1 347 ? -1.638 2.383 20.027 1.00 69.38 347 VAL A C 1
ATOM 2783 O O . VAL A 1 347 ? -1.955 1.937 18.925 1.00 69.38 347 VAL A O 1
ATOM 2786 N N . GLY A 1 348 ? -0.705 1.792 20.781 1.00 71.56 348 GLY A N 1
ATOM 2787 C CA . GLY A 1 348 ? -0.016 0.556 20.401 1.00 71.56 348 GLY A CA 1
ATOM 2788 C C . GLY A 1 348 ? 0.780 0.692 19.098 1.00 71.56 348 GLY A C 1
ATOM 2789 O O . GLY A 1 348 ? 1.499 1.666 18.893 1.00 71.56 348 GLY A O 1
ATOM 2790 N N . ASN A 1 349 ? 0.660 -0.296 18.208 1.00 72.25 349 ASN A N 1
ATOM 2791 C CA . ASN A 1 349 ? 1.257 -0.262 16.867 1.00 72.25 349 ASN A CA 1
ATOM 2792 C C . ASN A 1 349 ? 0.278 0.234 15.786 1.00 72.25 349 ASN A C 1
ATOM 2794 O O . ASN A 1 349 ? 0.588 0.125 14.596 1.00 72.25 349 ASN A O 1
ATOM 2798 N N . LEU A 1 350 ? -0.889 0.761 16.174 1.00 74.12 350 LEU A N 1
ATOM 2799 C CA . LEU A 1 350 ? -1.924 1.194 15.241 1.00 74.12 350 LEU A CA 1
ATOM 2800 C C . LEU A 1 350 ? -1.426 2.264 14.256 1.00 74.12 350 LEU A C 1
ATOM 2802 O O . LEU A 1 350 ? -1.694 2.096 13.068 1.00 74.12 350 LEU A O 1
ATOM 2806 N N . PRO A 1 351 ? -0.614 3.269 14.653 1.00 76.88 351 PRO A N 1
ATOM 2807 C CA . PRO A 1 351 ? -0.008 4.199 13.696 1.00 76.88 351 PRO A CA 1
ATOM 2808 C C . PRO A 1 351 ? 0.859 3.510 12.645 1.00 76.88 351 PRO A C 1
ATOM 2810 O O . PRO A 1 351 ? 0.800 3.860 11.470 1.00 76.88 351 PRO A O 1
ATOM 2813 N N . SER A 1 352 ? 1.655 2.519 13.052 1.00 78.62 352 SER A N 1
ATOM 2814 C CA . SER A 1 352 ? 2.535 1.776 12.147 1.00 78.62 352 SER A CA 1
ATOM 2815 C C . SER A 1 352 ? 1.732 0.920 11.170 1.00 78.62 352 SER A C 1
ATOM 2817 O O . SER A 1 352 ? 2.022 0.930 9.975 1.00 78.62 352 SER A O 1
ATOM 2819 N N . LEU A 1 353 ? 0.695 0.226 11.654 1.00 78.69 353 LEU A N 1
ATOM 2820 C CA . LEU A 1 353 ? -0.226 -0.552 10.818 1.00 78.69 353 LEU A CA 1
ATOM 2821 C C . LEU A 1 353 ? -0.973 0.347 9.835 1.00 78.69 353 LEU A C 1
ATOM 2823 O O . LEU A 1 353 ? -1.020 0.064 8.639 1.00 78.69 353 LEU A O 1
ATOM 2827 N N . PHE A 1 354 ? -1.517 1.454 10.336 1.00 81.38 354 PHE A N 1
ATOM 2828 C CA . PHE A 1 354 ? -2.247 2.424 9.539 1.00 81.38 354 PHE A CA 1
ATOM 2829 C C . PHE A 1 354 ? -1.351 3.045 8.467 1.00 81.38 354 PHE A C 1
ATOM 2831 O O . PHE A 1 354 ? -1.733 3.117 7.300 1.00 81.38 354 PHE A O 1
ATOM 2838 N N . LYS A 1 355 ? -0.115 3.400 8.831 1.00 84.56 355 LYS A N 1
ATOM 2839 C CA . LYS A 1 355 ? 0.888 3.897 7.893 1.00 84.56 355 LYS A CA 1
ATOM 2840 C C . LYS A 1 355 ? 1.215 2.879 6.806 1.00 84.56 355 LYS A C 1
ATOM 2842 O O . LYS A 1 355 ? 1.155 3.230 5.632 1.00 84.56 355 LYS A O 1
ATOM 2847 N N . ALA A 1 356 ? 1.518 1.635 7.173 1.00 83.88 356 ALA A N 1
ATOM 2848 C CA . ALA A 1 356 ? 1.834 0.589 6.203 1.00 83.88 356 ALA A CA 1
ATOM 2849 C C . ALA A 1 356 ? 0.661 0.324 5.249 1.00 83.88 356 ALA A C 1
ATOM 2851 O O . ALA A 1 356 ? 0.866 0.202 4.044 1.00 83.88 356 ALA A O 1
ATOM 2852 N N . TYR A 1 357 ? -0.573 0.312 5.761 1.00 85.88 357 TYR A N 1
ATOM 2853 C CA . TYR A 1 357 ? -1.767 0.201 4.925 1.00 85.88 357 TYR A CA 1
ATOM 2854 C C . TYR A 1 357 ? -1.873 1.362 3.925 1.00 85.88 357 TYR A C 1
ATOM 2856 O O . TYR A 1 357 ? -2.039 1.133 2.729 1.00 85.88 357 TYR A O 1
ATOM 2864 N N . LEU A 1 358 ? -1.720 2.608 4.380 1.00 88.38 358 LEU A N 1
ATOM 2865 C CA . LEU A 1 358 ? -1.791 3.782 3.507 1.00 88.38 358 LEU A CA 1
ATOM 2866 C C . LEU A 1 358 ? -0.640 3.855 2.492 1.00 88.38 358 LEU A C 1
ATOM 2868 O O . LEU A 1 358 ? -0.835 4.367 1.391 1.00 88.38 358 LEU A O 1
ATOM 2872 N N . GLU A 1 359 ? 0.541 3.323 2.811 1.00 86.88 359 GLU A N 1
ATOM 2873 C CA . GLU A 1 359 ? 1.637 3.174 1.846 1.00 86.88 359 GLU A CA 1
ATOM 2874 C C . GLU A 1 359 ? 1.278 2.186 0.729 1.00 86.88 359 GLU A C 1
ATOM 2876 O O . GLU A 1 359 ? 1.559 2.457 -0.441 1.00 86.88 359 GLU A O 1
ATOM 2881 N N . VAL A 1 360 ? 0.596 1.084 1.061 1.00 85.06 360 VAL A N 1
ATOM 2882 C CA . VAL A 1 360 ? 0.049 0.152 0.063 1.00 85.06 360 VAL A CA 1
ATOM 2883 C C . VAL A 1 360 ? -1.036 0.837 -0.775 1.00 85.06 360 VAL A C 1
ATOM 2885 O O . VAL A 1 360 ? -1.020 0.711 -2.000 1.00 85.06 360 VAL A O 1
ATOM 2888 N N . VAL A 1 361 ? -1.929 1.623 -0.160 1.00 87.50 361 VAL A N 1
ATOM 2889 C CA . VAL A 1 361 ? -2.941 2.415 -0.888 1.00 87.50 361 VAL A CA 1
ATOM 2890 C C . VAL A 1 361 ? -2.289 3.379 -1.872 1.00 87.50 361 VAL A C 1
ATOM 2892 O O . VAL A 1 361 ? -2.649 3.408 -3.046 1.00 87.50 361 VAL A O 1
ATOM 2895 N N . ARG A 1 362 ? -1.288 4.133 -1.419 1.00 86.69 362 ARG A N 1
ATOM 2896 C CA . ARG A 1 362 ? -0.553 5.085 -2.255 1.00 86.69 362 ARG A CA 1
ATOM 2897 C C . ARG A 1 362 ? 0.152 4.425 -3.435 1.00 86.69 362 ARG A C 1
ATOM 2899 O O . ARG A 1 362 ? 0.320 5.062 -4.469 1.00 86.69 362 ARG A O 1
ATOM 2906 N N . HIS A 1 363 ? 0.616 3.192 -3.271 1.00 82.56 363 HIS A N 1
ATOM 2907 C CA . HIS A 1 363 ? 1.272 2.466 -4.349 1.00 82.56 363 HIS A CA 1
ATOM 2908 C C . HIS A 1 363 ? 0.272 1.933 -5.385 1.00 82.56 363 HIS A C 1
ATOM 2910 O O . HIS A 1 363 ? 0.558 1.965 -6.578 1.00 82.56 363 HIS A O 1
ATOM 2916 N N . ASN A 1 364 ? -0.901 1.479 -4.937 1.00 79.88 364 ASN A N 1
ATOM 2917 C CA . ASN A 1 364 ? -1.911 0.847 -5.789 1.00 79.88 364 ASN A CA 1
ATOM 2918 C C . ASN A 1 364 ? -2.901 1.834 -6.429 1.00 79.88 364 ASN A C 1
ATOM 2920 O O . ASN A 1 364 ? -3.714 1.432 -7.259 1.00 79.88 364 ASN A O 1
ATOM 2924 N N . SER A 1 365 ? -2.913 3.109 -6.033 1.00 83.50 365 SER A N 1
ATOM 2925 C CA . SER A 1 365 ? -3.938 4.052 -6.491 1.00 83.50 365 SER A CA 1
ATOM 2926 C C . SER A 1 365 ? -3.421 5.480 -6.648 1.00 83.50 365 SER A C 1
ATOM 2928 O O . SER A 1 365 ? -2.589 5.954 -5.876 1.00 83.50 365 SER A O 1
ATOM 2930 N N . THR A 1 366 ? -3.964 6.186 -7.640 1.00 86.50 366 THR A N 1
ATOM 2931 C CA . THR A 1 366 ? -3.741 7.617 -7.891 1.00 86.50 366 THR A CA 1
ATOM 2932 C C . THR A 1 366 ? -5.075 8.349 -8.009 1.00 86.50 366 THR A C 1
ATOM 2934 O O . THR A 1 366 ? -6.119 7.716 -8.140 1.00 86.50 366 THR A O 1
ATOM 2937 N N . ASP A 1 367 ? -5.036 9.681 -7.963 1.00 89.00 367 ASP A N 1
ATOM 2938 C CA . ASP A 1 367 ? -6.201 10.560 -8.134 1.00 89.00 367 ASP A CA 1
ATOM 2939 C C . ASP A 1 367 ? -7.375 10.257 -7.182 1.00 89.00 367 ASP A C 1
ATOM 2941 O O . ASP A 1 367 ? -8.546 10.322 -7.551 1.00 89.00 367 ASP A O 1
ATOM 2945 N N . LEU A 1 368 ? -7.051 9.947 -5.926 1.00 93.12 368 LEU A N 1
ATOM 2946 C CA . LEU A 1 368 ? -8.020 9.561 -4.907 1.00 93.12 368 LEU A CA 1
ATOM 2947 C C . LEU A 1 368 ? -8.928 10.730 -4.505 1.00 93.12 368 LEU A C 1
ATOM 2949 O O . LEU A 1 368 ? -8.447 11.806 -4.127 1.00 93.12 368 LEU A O 1
ATOM 2953 N N . ASN A 1 369 ? -10.235 10.477 -4.494 1.00 96.50 369 ASN A N 1
ATOM 2954 C CA . ASN A 1 369 ? -11.232 11.292 -3.811 1.00 96.50 369 ASN A CA 1
ATOM 2955 C C . ASN A 1 369 ? -11.477 10.718 -2.414 1.00 96.50 369 ASN A C 1
ATOM 2957 O O . ASN A 1 369 ? -12.052 9.637 -2.263 1.00 96.50 369 ASN A O 1
ATOM 2961 N N . ILE A 1 370 ? -11.065 11.461 -1.394 1.00 97.75 370 ILE A N 1
ATOM 2962 C CA . ILE A 1 370 ? -11.166 11.067 0.010 1.00 97.75 370 ILE A CA 1
ATOM 2963 C C . ILE A 1 370 ? -12.203 11.949 0.704 1.00 97.75 370 ILE A C 1
ATOM 2965 O O . ILE A 1 370 ? -12.203 13.168 0.526 1.00 97.75 370 ILE A O 1
ATOM 2969 N N . LEU A 1 371 ? -13.074 11.344 1.504 1.00 97.81 371 LEU A N 1
ATOM 2970 C CA . LEU A 1 371 ? -13.943 12.030 2.459 1.00 97.81 371 LEU A CA 1
ATOM 2971 C C . LEU A 1 371 ? -13.518 11.641 3.871 1.00 97.81 371 LEU A C 1
ATOM 2973 O O . LEU A 1 371 ? -13.534 10.462 4.205 1.00 97.81 371 LEU A O 1
ATOM 2977 N N . GLU A 1 372 ? -13.186 12.611 4.712 1.00 97.00 372 GLU A N 1
ATOM 2978 C CA . GLU A 1 372 ? -13.006 12.376 6.144 1.00 97.00 372 GLU A CA 1
ATOM 2979 C C . GLU A 1 372 ? -14.236 12.873 6.898 1.00 97.00 372 GLU A C 1
ATOM 2981 O O . GLU A 1 372 ? -14.631 14.032 6.746 1.00 97.00 372 GLU A O 1
ATOM 2986 N N . VAL A 1 373 ? -14.838 11.998 7.700 1.00 94.88 373 VAL A N 1
ATOM 2987 C CA . VAL A 1 373 ? -16.014 12.278 8.529 1.00 94.88 373 VAL A CA 1
ATOM 2988 C C . VAL A 1 373 ? -15.572 12.426 9.979 1.00 94.88 373 VAL A C 1
ATOM 2990 O O . VAL A 1 373 ? -14.863 11.566 10.497 1.00 94.88 373 VAL A O 1
ATOM 2993 N N . GLY A 1 374 ? -15.997 13.511 10.631 1.00 90.75 374 GLY A N 1
ATOM 2994 C CA . GLY A 1 374 ? -15.638 13.789 12.026 1.00 90.75 374 GLY A CA 1
ATOM 2995 C C . GLY A 1 374 ? -14.164 14.131 12.218 1.00 90.75 374 GLY A C 1
ATOM 2996 O O . GLY A 1 374 ? -13.562 13.734 13.209 1.00 90.75 374 GLY A O 1
ATOM 2997 N N . ALA A 1 375 ? -13.571 14.853 11.268 1.00 90.81 375 ALA A N 1
ATOM 2998 C CA . ALA A 1 375 ? -12.145 15.157 11.277 1.00 90.81 375 ALA A CA 1
ATOM 2999 C C . ALA A 1 375 ? -11.711 15.981 12.510 1.00 90.81 375 ALA A C 1
ATOM 3001 O O . ALA A 1 375 ? -10.555 15.906 12.940 1.00 90.81 375 ALA A O 1
ATOM 3002 N N . GLY A 1 376 ? -12.622 16.759 13.111 1.00 87.12 376 GLY A N 1
ATOM 3003 C CA . GLY A 1 376 ? -12.408 17.436 14.386 1.00 87.12 376 GLY A CA 1
ATOM 3004 C C . GLY A 1 376 ? -11.189 18.346 14.364 1.00 87.12 376 GLY A C 1
ATOM 3005 O O . GLY A 1 376 ? -11.133 19.326 13.626 1.00 87.12 376 GLY A O 1
ATOM 3006 N N . THR A 1 377 ? -10.190 18.014 15.178 1.00 83.31 377 THR A N 1
ATOM 3007 C CA . THR A 1 377 ? -8.921 18.755 15.302 1.00 83.31 377 THR A CA 1
ATOM 3008 C C . THR A 1 377 ? -7.906 18.437 14.191 1.00 83.31 377 THR A C 1
ATOM 3010 O O . THR A 1 377 ? -6.844 19.070 14.120 1.00 83.31 377 THR A O 1
ATOM 3013 N N . GLY A 1 378 ? -8.208 17.455 13.339 1.00 87.06 378 GLY A N 1
ATOM 3014 C CA . GLY A 1 378 ? -7.385 17.006 12.222 1.00 87.06 378 GLY A CA 1
ATOM 3015 C C . GLY A 1 378 ? -6.236 16.074 12.612 1.00 87.06 378 GLY A C 1
ATOM 3016 O O . GLY A 1 378 ? -5.207 16.051 11.941 1.00 87.06 378 GLY A O 1
ATOM 3017 N N . GLY A 1 379 ? -6.348 15.349 13.730 1.00 83.31 379 GLY A N 1
ATOM 3018 C CA . GLY A 1 379 ? -5.332 14.370 14.141 1.00 83.31 379 GLY A CA 1
ATOM 3019 C C . GLY A 1 379 ? -5.082 13.314 13.059 1.00 83.31 379 GLY A C 1
ATOM 3020 O O . GLY A 1 379 ? -3.955 13.164 12.594 1.00 83.31 379 GLY A O 1
ATOM 3021 N N . LEU A 1 380 ? -6.155 12.667 12.598 1.00 85.88 380 LEU A N 1
ATOM 3022 C CA . LEU A 1 380 ? -6.107 11.647 11.549 1.00 85.88 380 LEU A CA 1
ATOM 3023 C C . LEU A 1 380 ? -5.807 12.243 10.163 1.00 85.88 380 LEU A C 1
ATOM 3025 O O . LEU A 1 380 ? -5.001 11.687 9.412 1.00 85.88 380 LEU A O 1
ATOM 3029 N N . THR A 1 381 ? -6.372 13.418 9.865 1.00 92.12 381 THR A N 1
ATOM 3030 C CA . THR A 1 381 ? -6.071 14.206 8.660 1.00 92.12 381 THR A CA 1
ATOM 3031 C C . THR A 1 381 ? -4.571 14.405 8.454 1.00 92.12 381 THR A C 1
ATOM 3033 O O . THR A 1 381 ? -4.075 14.236 7.342 1.00 92.12 381 THR A O 1
ATOM 3036 N N . ALA A 1 382 ? -3.832 14.754 9.515 1.00 89.31 382 ALA A N 1
ATOM 3037 C CA . ALA A 1 382 ? -2.393 14.984 9.429 1.00 89.31 382 ALA A CA 1
ATOM 3038 C C . ALA A 1 382 ? -1.653 13.729 8.939 1.00 89.31 382 ALA A C 1
ATOM 3040 O O . ALA A 1 382 ? -0.898 13.805 7.970 1.00 89.31 382 ALA A O 1
ATOM 3041 N N . SER A 1 383 ? -1.941 12.568 9.536 1.00 86.94 383 SER A N 1
ATOM 3042 C CA . SER A 1 383 ? -1.331 11.293 9.146 1.00 86.94 383 SER A CA 1
ATOM 3043 C C . SER A 1 383 ? -1.654 10.910 7.699 1.00 86.94 383 SER A C 1
ATOM 3045 O O . SER A 1 383 ? -0.764 10.498 6.955 1.00 86.94 383 SER A O 1
ATOM 3047 N N . LEU A 1 384 ? -2.907 11.088 7.264 1.00 91.88 384 LEU A N 1
ATOM 3048 C CA . LEU A 1 384 ? -3.321 10.813 5.884 1.00 91.88 384 LEU A CA 1
ATOM 3049 C C . LEU A 1 384 ? -2.586 11.698 4.876 1.00 91.88 384 LEU A C 1
ATOM 3051 O O . LEU A 1 384 ? -2.039 11.193 3.893 1.00 91.88 384 LEU A O 1
ATOM 3055 N N . LEU A 1 385 ? -2.555 13.011 5.116 1.00 92.56 385 LEU A N 1
ATOM 3056 C CA . LEU A 1 385 ? -1.928 13.974 4.211 1.00 92.56 385 LEU A CA 1
ATOM 3057 C C . LEU A 1 385 ? -0.414 13.775 4.112 1.00 92.56 385 LEU A C 1
ATOM 3059 O O . LEU A 1 385 ? 0.132 13.877 3.014 1.00 92.56 385 LEU A O 1
ATOM 3063 N N . GLU A 1 386 ? 0.263 13.454 5.215 1.00 89.06 386 GLU A N 1
ATOM 3064 C CA . GLU A 1 386 ? 1.704 13.179 5.220 1.00 89.06 386 GLU A CA 1
ATOM 3065 C C . GLU A 1 386 ? 2.072 11.955 4.372 1.00 89.06 386 GLU A C 1
ATOM 3067 O O . GLU A 1 386 ? 3.095 11.970 3.684 1.00 89.06 386 GLU A O 1
ATOM 3072 N N . ILE A 1 387 ? 1.235 10.913 4.373 1.00 89.25 387 ILE A N 1
ATOM 3073 C CA . ILE A 1 387 ? 1.521 9.659 3.664 1.00 89.25 387 ILE A CA 1
ATOM 3074 C C . ILE A 1 387 ? 1.081 9.728 2.201 1.00 89.25 387 ILE A C 1
ATOM 3076 O O . ILE A 1 387 ? 1.863 9.389 1.308 1.00 89.25 387 ILE A O 1
ATOM 3080 N N . LEU A 1 388 ? -0.156 10.162 1.948 1.00 91.62 388 LEU A N 1
ATOM 3081 C CA . LEU A 1 388 ? -0.788 10.150 0.623 1.00 91.62 388 LEU A CA 1
ATOM 3082 C C . LEU A 1 388 ? -0.461 11.407 -0.204 1.00 91.62 388 LEU A C 1
ATOM 3084 O O . LEU A 1 388 ? -0.539 11.393 -1.432 1.00 91.62 388 LEU A O 1
ATOM 3088 N N . SER A 1 389 ? -0.062 12.501 0.444 1.00 90.00 389 SER A N 1
ATOM 3089 C CA . SER A 1 389 ? 0.310 13.757 -0.213 1.00 90.00 389 SER A CA 1
ATOM 3090 C C . SER A 1 389 ? 1.573 14.378 0.408 1.00 90.00 389 SER A C 1
ATOM 3092 O O . SER A 1 389 ? 1.532 15.537 0.845 1.00 90.00 389 SER A O 1
ATOM 3094 N N . PRO A 1 390 ? 2.707 13.650 0.444 1.00 84.31 390 PRO A N 1
ATOM 3095 C CA . PRO A 1 390 ? 3.926 14.115 1.103 1.00 84.31 390 PRO A CA 1
ATOM 3096 C C . PRO A 1 390 ? 4.488 15.375 0.439 1.00 84.31 390 PRO A C 1
ATOM 3098 O O . PRO A 1 390 ? 4.460 15.537 -0.784 1.00 84.31 390 PRO A O 1
ATOM 3101 N N . ARG A 1 391 ? 5.083 16.257 1.242 1.00 71.69 391 ARG A N 1
ATOM 3102 C CA . ARG A 1 391 ? 5.819 17.438 0.763 1.00 71.69 391 ARG A CA 1
ATOM 3103 C C . ARG A 1 391 ? 7.320 17.253 0.988 1.00 71.69 391 ARG A C 1
ATOM 3105 O O . ARG A 1 391 ? 7.707 16.599 1.951 1.00 71.69 391 ARG A O 1
ATOM 3112 N N . SER A 1 392 ? 8.169 17.804 0.109 1.00 55.84 392 SER A N 1
ATOM 3113 C CA . SER A 1 392 ? 9.605 17.899 0.426 1.00 55.84 392 SER A CA 1
ATOM 3114 C C . SER A 1 392 ? 9.839 19.057 1.385 1.00 55.84 392 SER A C 1
ATOM 3116 O O . SER A 1 392 ? 9.050 20.001 1.407 1.00 55.84 392 SER A O 1
ATOM 3118 N N . GLY A 1 393 ? 10.889 18.953 2.203 1.00 50.56 393 GLY A N 1
ATOM 3119 C CA . GLY A 1 393 ? 11.217 19.940 3.235 1.00 50.56 393 GLY A CA 1
ATOM 3120 C C . GLY A 1 393 ? 11.471 21.360 2.712 1.00 50.56 393 GLY A C 1
ATOM 3121 O O . GLY A 1 393 ? 11.435 22.290 3.508 1.00 50.56 393 GLY A O 1
ATOM 3122 N N . ASP A 1 394 ? 11.654 21.536 1.399 1.00 45.53 394 ASP A N 1
ATOM 3123 C CA . ASP A 1 394 ? 11.680 22.840 0.737 1.00 45.53 394 ASP A CA 1
ATOM 3124 C C . ASP A 1 394 ? 10.338 23.113 0.043 1.00 45.53 394 ASP A C 1
ATOM 3126 O O . ASP A 1 394 ? 9.854 22.316 -0.767 1.00 45.53 394 ASP A O 1
ATOM 3130 N N . GLU A 1 395 ? 9.749 24.284 0.311 1.00 46.66 395 GLU A N 1
ATOM 3131 C CA . GLU A 1 395 ? 8.443 24.727 -0.209 1.00 46.66 395 GLU A CA 1
ATOM 3132 C C . GLU A 1 395 ? 8.314 24.702 -1.750 1.00 46.66 395 GLU A C 1
ATOM 3134 O O . GLU A 1 395 ? 7.204 24.838 -2.268 1.00 46.66 395 GLU A O 1
ATOM 3139 N N . ALA A 1 396 ? 9.413 24.486 -2.482 1.00 40.03 396 ALA A N 1
ATOM 3140 C CA . ALA A 1 396 ? 9.497 24.530 -3.939 1.00 40.03 396 ALA A CA 1
ATOM 3141 C C . ALA A 1 396 ? 9.620 23.159 -4.646 1.00 40.03 396 ALA A C 1
ATOM 3143 O O . ALA A 1 396 ? 9.635 23.136 -5.878 1.00 40.03 396 ALA A O 1
ATOM 3144 N N . THR A 1 397 ? 9.667 22.023 -3.933 1.00 37.50 397 THR A N 1
ATOM 3145 C CA . THR A 1 397 ? 9.803 20.688 -4.565 1.00 37.50 397 THR A CA 1
ATOM 3146 C C . THR A 1 397 ? 8.856 19.620 -3.979 1.00 37.50 397 THR A C 1
ATOM 3148 O O . THR A 1 397 ? 8.592 19.616 -2.776 1.00 37.50 397 THR A O 1
ATOM 3151 N N . PRO A 1 398 ? 8.306 18.681 -4.776 1.00 40.91 398 PRO A N 1
ATOM 3152 C CA . PRO A 1 398 ? 7.519 17.558 -4.245 1.00 40.91 398 PRO A CA 1
ATOM 3153 C C . PRO A 1 398 ? 8.423 16.437 -3.693 1.00 40.91 398 PRO A C 1
ATOM 3155 O O . PRO A 1 398 ? 9.336 16.003 -4.391 1.00 40.91 398 PRO A O 1
ATOM 3158 N N . ALA A 1 399 ? 8.136 15.882 -2.504 1.00 47.56 399 ALA A N 1
ATOM 3159 C CA . ALA A 1 399 ? 8.753 14.630 -2.006 1.00 47.56 399 ALA A CA 1
ATOM 3160 C C . ALA A 1 399 ? 8.067 13.380 -2.597 1.00 47.56 399 ALA A C 1
ATOM 3162 O O . ALA A 1 399 ? 7.812 12.385 -1.921 1.00 47.56 399 ALA A O 1
ATOM 3163 N N . GLY A 1 400 ? 7.737 13.446 -3.884 1.00 55.75 400 GLY A N 1
ATOM 3164 C CA . GLY A 1 400 ? 6.784 12.556 -4.541 1.00 55.75 400 GLY A CA 1
ATOM 3165 C C . GLY A 1 400 ? 5.529 13.312 -4.975 1.00 55.75 400 GLY A C 1
ATOM 3166 O O . GLY A 1 400 ? 5.187 14.353 -4.418 1.00 55.75 400 GLY A O 1
ATOM 3167 N N . SER A 1 401 ? 4.872 12.821 -6.024 1.00 68.31 401 SER A N 1
ATOM 3168 C CA . SER A 1 401 ? 3.567 13.329 -6.450 1.00 68.31 401 SER A CA 1
ATOM 3169 C C . SER A 1 401 ? 2.506 12.910 -5.436 1.00 68.31 401 SER A C 1
ATOM 3171 O O . SER A 1 401 ? 2.490 11.755 -5.011 1.00 68.31 401 SER A O 1
ATOM 3173 N N . SER A 1 402 ? 1.634 13.845 -5.057 1.00 82.69 402 SER A N 1
ATOM 3174 C CA . SER A 1 402 ? 0.415 13.522 -4.313 1.00 82.69 402 SER A CA 1
ATOM 3175 C C . SER A 1 402 ? -0.412 12.505 -5.097 1.00 82.69 402 SER A C 1
ATOM 3177 O O . SER A 1 402 ? -0.504 12.618 -6.320 1.00 82.69 402 SER A O 1
ATOM 3179 N N . VAL A 1 403 ? -0.996 11.527 -4.405 1.00 89.25 403 VAL A N 1
ATOM 3180 C CA . VAL A 1 403 ? -1.977 10.599 -4.995 1.00 89.25 403 VAL A CA 1
ATOM 3181 C C . VAL A 1 403 ? -3.418 11.033 -4.727 1.00 89.25 403 VAL A C 1
ATOM 3183 O O . VAL A 1 403 ? -4.346 10.334 -5.115 1.00 89.25 403 VAL A O 1
ATOM 3186 N N . ILE A 1 404 ? -3.619 12.174 -4.061 1.00 92.81 404 ILE A N 1
ATOM 3187 C CA . ILE A 1 404 ? -4.936 12.720 -3.730 1.00 92.81 404 ILE A CA 1
ATOM 3188 C C . ILE A 1 404 ? -5.355 13.710 -4.818 1.00 92.81 404 ILE A C 1
ATOM 3190 O O . ILE A 1 404 ? -4.682 14.722 -5.022 1.00 92.81 404 ILE A O 1
ATOM 3194 N N . ALA A 1 405 ? -6.499 13.462 -5.458 1.00 91.69 405 ALA A N 1
ATOM 3195 C CA . ALA A 1 405 ? -7.154 14.443 -6.321 1.00 91.69 405 ALA A CA 1
ATOM 3196 C C . ALA A 1 405 ? -7.977 15.440 -5.497 1.00 91.69 405 ALA A C 1
ATOM 3198 O O . ALA A 1 405 ? -7.887 16.652 -5.704 1.00 91.69 405 ALA A O 1
ATOM 3199 N N . LYS A 1 406 ? -8.759 14.934 -4.536 1.00 95.25 406 LYS A N 1
ATOM 3200 C CA . LYS A 1 406 ? -9.600 15.749 -3.657 1.00 95.25 406 LYS A CA 1
ATOM 3201 C C . LYS A 1 406 ? -9.697 15.137 -2.264 1.00 95.25 406 LYS A C 1
ATOM 3203 O O . LYS A 1 406 ? -9.980 13.954 -2.122 1.00 95.25 406 LYS A O 1
ATOM 3208 N N . TYR A 1 407 ? -9.542 15.962 -1.236 1.00 97.44 407 TYR A N 1
ATOM 3209 C CA . TYR A 1 407 ? -9.744 15.603 0.163 1.00 97.44 407 TYR A CA 1
ATOM 3210 C C . TYR A 1 407 ? -10.854 16.465 0.758 1.00 97.44 407 TYR A C 1
ATOM 3212 O O . TYR A 1 407 ? -10.672 17.658 0.983 1.00 97.44 407 TYR A O 1
ATOM 3220 N N . THR A 1 408 ? -12.016 15.875 1.014 1.00 97.50 408 THR A N 1
ATOM 3221 C CA . THR A 1 408 ? -13.148 16.562 1.642 1.00 97.50 408 THR A CA 1
ATOM 3222 C C . THR A 1 408 ? -13.051 16.385 3.155 1.00 97.50 408 THR A C 1
ATOM 3224 O O . THR A 1 408 ? -13.355 15.319 3.682 1.00 97.50 408 THR A O 1
ATOM 3227 N N . TYR A 1 409 ? -12.600 17.427 3.843 1.00 97.56 409 TYR A N 1
ATOM 3228 C CA . TYR A 1 409 ? -12.541 17.516 5.295 1.00 97.56 409 TYR A CA 1
ATOM 3229 C C . TYR A 1 409 ? -13.924 17.868 5.836 1.00 97.56 409 TYR A C 1
ATOM 3231 O O . TYR A 1 409 ? -14.451 18.943 5.518 1.00 97.56 409 TYR A O 1
ATOM 3239 N N . THR A 1 410 ? -14.508 16.998 6.662 1.00 96.69 410 THR A N 1
ATOM 3240 C CA . THR A 1 410 ? -15.829 17.259 7.237 1.00 96.69 410 THR A CA 1
ATOM 3241 C C . THR A 1 410 ? -15.923 17.038 8.733 1.00 96.69 410 THR A C 1
ATOM 3243 O O . THR A 1 410 ? -15.236 16.207 9.321 1.00 96.69 410 THR A O 1
ATOM 3246 N N . ASP A 1 411 ? -16.811 17.812 9.345 1.00 94.00 411 ASP A N 1
ATOM 3247 C CA . ASP A 1 411 ? -17.191 17.717 10.749 1.00 94.00 411 ASP A CA 1
ATOM 3248 C C . ASP A 1 411 ? -18.667 18.123 10.895 1.00 94.00 411 ASP A C 1
ATOM 3250 O O . ASP A 1 411 ? -19.213 18.808 10.020 1.00 94.00 411 ASP A O 1
ATOM 3254 N N . ILE A 1 412 ? -19.325 17.729 11.989 1.00 91.25 412 ILE A N 1
ATOM 3255 C CA . ILE A 1 412 ? -20.725 18.095 12.252 1.00 91.25 412 ILE A CA 1
ATOM 3256 C C . ILE A 1 412 ? -20.895 19.615 12.397 1.00 91.25 412 ILE A C 1
ATOM 3258 O O . ILE A 1 412 ? -21.971 20.151 12.126 1.00 91.25 412 ILE A O 1
ATOM 3262 N N . SER A 1 413 ? -19.829 20.326 12.785 1.00 89.12 413 SER A N 1
ATOM 3263 C CA . SER A 1 413 ? -19.820 21.782 12.920 1.00 89.12 413 SER A CA 1
ATOM 3264 C C . SER A 1 413 ? -18.565 22.423 12.323 1.00 89.12 413 SER A C 1
ATOM 3266 O O . SER A 1 413 ? -17.495 21.827 12.272 1.00 89.12 413 SER A O 1
ATOM 3268 N N . ALA A 1 414 ? -18.659 23.698 11.943 1.00 89.38 414 ALA A N 1
ATOM 3269 C CA . ALA A 1 414 ? -17.515 24.456 11.433 1.00 89.38 414 ALA A CA 1
ATOM 3270 C C . ALA A 1 414 ? -16.524 24.913 12.529 1.00 89.38 414 ALA A C 1
ATOM 3272 O O . ALA A 1 414 ? -15.571 25.632 12.230 1.00 89.38 414 ALA A O 1
ATOM 3273 N N . ALA A 1 415 ? -16.729 24.523 13.795 1.00 84.94 415 ALA A N 1
ATOM 3274 C CA . ALA A 1 415 ? -15.981 25.038 14.946 1.00 84.94 415 ALA A CA 1
ATOM 3275 C C . ALA A 1 415 ? -14.460 24.822 14.845 1.00 84.94 415 ALA A C 1
ATOM 3277 O O . ALA A 1 415 ? -13.681 25.611 15.379 1.00 84.94 415 ALA A O 1
ATOM 3278 N N . PHE A 1 416 ? -14.029 23.775 14.138 1.00 83.81 416 PHE A N 1
ATOM 3279 C CA . PHE A 1 416 ? -12.616 23.444 13.972 1.00 83.81 416 PHE A CA 1
ATOM 3280 C C . PHE A 1 416 ? -12.002 23.936 12.654 1.00 83.81 416 PHE A C 1
ATOM 3282 O O . PHE A 1 416 ? -10.787 23.836 12.482 1.00 83.81 416 PHE A O 1
ATOM 3289 N N . PHE A 1 417 ? -12.799 24.486 11.730 1.00 91.88 417 PHE A N 1
ATOM 3290 C CA . PHE A 1 417 ? -12.346 24.746 10.359 1.00 91.88 417 PHE A CA 1
ATOM 3291 C C . PHE A 1 417 ? -11.256 25.807 10.294 1.00 91.88 417 PHE A C 1
ATOM 3293 O O . PHE A 1 417 ? -10.271 25.598 9.601 1.00 91.88 417 PHE A O 1
ATOM 3300 N N . GLU A 1 418 ? -11.375 26.903 11.042 1.00 89.19 418 GLU A N 1
ATOM 3301 C CA . GLU A 1 418 ? -10.373 27.977 11.021 1.00 89.19 418 GLU A CA 1
ATOM 3302 C C . GLU A 1 418 ? -8.992 27.469 11.473 1.00 89.19 418 GLU A C 1
ATOM 3304 O O . GLU A 1 418 ? -7.986 27.660 10.789 1.00 89.19 418 GLU A O 1
ATOM 3309 N N . LYS A 1 419 ? -8.948 26.726 12.589 1.00 87.06 419 LYS A N 1
ATOM 3310 C CA . LYS A 1 419 ? -7.707 26.121 13.096 1.00 87.06 419 LYS A CA 1
ATOM 3311 C C . LYS A 1 419 ? -7.160 25.053 12.144 1.00 87.06 419 LYS A C 1
ATOM 3313 O O . LYS A 1 419 ? -5.947 24.988 11.949 1.00 87.06 419 LYS A O 1
ATOM 3318 N N . ALA A 1 420 ? -8.027 24.231 11.552 1.00 89.94 420 ALA A N 1
ATOM 3319 C CA . ALA A 1 420 ? -7.630 23.200 10.596 1.00 89.94 420 ALA A CA 1
ATOM 3320 C C . ALA A 1 420 ? -7.097 23.806 9.285 1.00 89.94 420 ALA A C 1
ATOM 3322 O O . ALA A 1 420 ? -6.077 23.354 8.774 1.00 89.94 420 ALA A O 1
ATOM 3323 N N . GLN A 1 421 ? -7.721 24.867 8.771 1.00 92.62 421 GLN A N 1
ATOM 3324 C CA . GLN A 1 421 ? -7.269 25.584 7.576 1.00 92.62 421 GLN A CA 1
ATOM 3325 C C . GLN A 1 421 ? -5.879 26.192 7.769 1.00 92.62 421 GLN A C 1
ATOM 3327 O O . GLN A 1 421 ? -5.042 26.074 6.875 1.00 92.62 421 GLN A O 1
ATOM 3332 N N . GLU A 1 422 ? -5.598 26.778 8.937 1.00 91.25 422 GLU A N 1
ATOM 3333 C CA . GLU A 1 422 ? -4.255 27.281 9.243 1.00 91.25 422 GLU A CA 1
ATOM 3334 C C . GLU A 1 422 ? -3.244 26.134 9.389 1.00 91.25 422 GLU A C 1
ATOM 3336 O O . GLU A 1 422 ? -2.157 26.187 8.808 1.00 91.25 422 GLU A O 1
ATOM 3341 N N . ARG A 1 423 ? -3.613 25.058 10.102 1.00 90.06 423 ARG A N 1
ATOM 3342 C CA . ARG A 1 423 ? -2.761 23.871 10.297 1.00 90.06 423 ARG A CA 1
ATOM 3343 C C . ARG A 1 423 ? -2.398 23.195 8.973 1.00 90.06 423 ARG A C 1
ATOM 3345 O O . ARG A 1 423 ? -1.252 22.792 8.789 1.00 90.06 423 ARG A O 1
ATOM 3352 N N . PHE A 1 424 ? -3.349 23.097 8.046 1.00 92.75 424 PHE A N 1
ATOM 3353 C CA . PHE A 1 424 ? -3.197 22.386 6.775 1.00 92.75 424 PHE A CA 1
ATOM 3354 C C . PHE A 1 424 ? -3.087 23.311 5.560 1.00 92.75 424 PHE A C 1
ATOM 3356 O O . PHE A 1 424 ? -3.294 22.870 4.429 1.00 92.75 424 PHE A O 1
ATOM 3363 N N . LYS A 1 425 ? -2.698 24.580 5.747 1.00 91.19 425 LYS A N 1
ATOM 3364 C CA . LYS A 1 425 ? -2.549 25.564 4.655 1.00 91.19 425 LYS A CA 1
ATOM 3365 C C . LYS A 1 425 ? -1.659 25.082 3.506 1.00 91.19 425 LYS A C 1
ATOM 3367 O O . LYS A 1 425 ? -1.882 25.434 2.347 1.00 91.19 425 LYS A O 1
ATOM 3372 N N . SER A 1 426 ? -0.686 24.227 3.816 1.00 86.06 426 SER A N 1
ATOM 3373 C CA . SER A 1 426 ? 0.209 23.593 2.848 1.00 86.06 426 SER A CA 1
ATOM 3374 C C . SER A 1 426 ? -0.497 22.593 1.919 1.00 86.06 426 SER A C 1
ATOM 3376 O O . SER A 1 426 ? 0.026 22.302 0.851 1.00 86.06 426 SER A O 1
ATOM 3378 N N . TRP A 1 427 ? -1.683 22.091 2.256 1.00 91.50 427 TRP A N 1
ATOM 3379 C CA . TRP A 1 427 ? -2.469 21.163 1.428 1.00 91.50 427 TRP A CA 1
ATOM 3380 C C . TRP A 1 427 ? -3.742 21.805 0.859 1.00 91.50 427 TRP A C 1
ATOM 3382 O O . TRP A 1 427 ? -4.630 21.112 0.365 1.00 91.50 427 TRP A O 1
ATOM 3392 N N . ARG A 1 428 ? -3.834 23.145 0.862 1.00 88.12 428 ARG A N 1
ATOM 3393 C CA . ARG A 1 428 ? -5.000 23.901 0.357 1.00 88.12 428 ARG A CA 1
ATOM 3394 C C . ARG A 1 428 ? -5.409 23.577 -1.086 1.00 88.12 428 ARG A C 1
ATOM 3396 O O . ARG A 1 428 ? -6.502 23.928 -1.500 1.00 88.12 428 ARG A O 1
ATOM 3403 N N . ASN A 1 429 ? -4.503 23.002 -1.876 1.00 86.62 429 ASN A N 1
ATOM 3404 C CA . ASN A 1 429 ? -4.742 22.634 -3.269 1.00 86.62 429 ASN A CA 1
ATOM 3405 C C . ASN A 1 429 ? -5.521 21.321 -3.424 1.00 86.62 429 ASN A C 1
ATOM 3407 O O . ASN A 1 429 ? -6.062 21.095 -4.499 1.00 86.62 429 ASN A O 1
ATOM 3411 N N . VAL A 1 430 ? -5.555 20.475 -2.390 1.00 91.88 430 VAL A N 1
ATOM 3412 C CA . VAL A 1 430 ? -6.325 19.219 -2.384 1.00 91.88 430 VAL A CA 1
ATOM 3413 C C . VAL A 1 430 ? -7.478 19.241 -1.378 1.00 91.88 430 VAL A C 1
ATOM 3415 O O . VAL A 1 430 ? -8.429 18.486 -1.549 1.00 91.88 430 VAL A O 1
ATOM 3418 N N . LEU A 1 431 ? -7.422 20.095 -0.350 1.00 95.06 431 LEU A N 1
ATOM 3419 C CA . LEU A 1 431 ? -8.424 20.165 0.718 1.00 95.06 431 LEU A CA 1
ATOM 3420 C C . LEU A 1 431 ? -9.660 21.002 0.353 1.00 95.06 431 LEU A C 1
ATOM 3422 O O . LEU A 1 431 ? -9.545 22.149 -0.075 1.00 95.06 431 LEU A O 1
ATOM 3426 N N . ASP A 1 432 ? -10.837 20.447 0.634 1.00 95.31 432 ASP A N 1
ATOM 3427 C CA . ASP A 1 432 ? -12.159 21.078 0.581 1.00 95.31 432 ASP A CA 1
ATOM 3428 C C . ASP A 1 432 ? -12.833 20.913 1.952 1.00 95.31 432 ASP A C 1
ATOM 3430 O O . ASP A 1 432 ? -12.849 19.810 2.490 1.00 95.31 432 ASP A O 1
ATOM 3434 N N . PHE A 1 433 ? -13.370 21.983 2.540 1.00 96.31 433 PHE A N 1
ATOM 3435 C CA . PHE A 1 433 ? -13.955 21.956 3.888 1.00 96.31 433 PHE A CA 1
ATOM 3436 C C . PHE A 1 433 ? -15.476 22.064 3.809 1.00 96.31 433 PHE A C 1
ATOM 3438 O O . PHE A 1 433 ? -15.998 23.034 3.256 1.00 96.31 433 PHE A O 1
ATOM 3445 N N . LYS A 1 434 ? -16.198 21.106 4.399 1.00 95.56 434 LYS A N 1
ATOM 3446 C CA . LYS A 1 434 ? -17.669 21.092 4.420 1.00 95.56 434 LYS A CA 1
ATOM 3447 C C . LYS A 1 434 ? -18.206 20.584 5.749 1.00 95.56 434 LYS A C 1
ATOM 3449 O O . LYS A 1 434 ? -17.644 19.677 6.345 1.00 95.56 434 LYS A O 1
ATOM 3454 N N . THR A 1 435 ? -19.322 21.133 6.214 1.00 95.81 435 THR A N 1
ATOM 3455 C CA . THR A 1 435 ? -20.050 20.536 7.343 1.00 95.81 435 THR A CA 1
ATOM 3456 C C . THR A 1 435 ? -20.799 19.295 6.877 1.00 95.81 435 THR A C 1
ATOM 3458 O O . THR A 1 435 ? -21.452 19.348 5.834 1.00 95.81 435 THR A O 1
ATOM 3461 N N . PHE A 1 436 ? -20.755 18.214 7.650 1.00 95.31 436 PHE A N 1
ATOM 3462 C CA . PHE A 1 436 ? -21.472 16.982 7.338 1.00 95.31 436 PHE A CA 1
ATOM 3463 C C . PHE A 1 436 ? -21.957 16.304 8.620 1.00 95.31 436 PHE A C 1
ATOM 3465 O O . PHE A 1 436 ? -21.167 15.904 9.472 1.00 95.31 436 PHE A O 1
ATOM 3472 N N . ASN A 1 437 ? -23.276 16.180 8.749 1.00 93.19 437 ASN A N 1
ATOM 3473 C CA . ASN A 1 437 ? -23.929 15.371 9.764 1.00 93.19 437 ASN A CA 1
ATOM 3474 C C . ASN A 1 437 ? -24.287 14.011 9.155 1.00 93.19 437 ASN A C 1
ATOM 3476 O O . ASN A 1 437 ? -25.178 13.916 8.306 1.00 93.19 437 ASN A O 1
ATOM 3480 N N . LEU A 1 438 ? -23.613 12.968 9.635 1.00 91.12 438 LEU A N 1
ATOM 3481 C CA . LEU A 1 438 ? -23.753 11.602 9.144 1.00 91.12 438 LEU A CA 1
ATOM 3482 C C . LEU A 1 438 ? -25.165 11.009 9.325 1.00 91.12 438 LEU A C 1
ATOM 3484 O O . LEU A 1 438 ? -25.577 10.135 8.563 1.00 91.12 438 LEU A O 1
ATOM 3488 N N . GLU A 1 439 ? -25.943 11.502 10.288 1.00 88.94 439 GLU A N 1
ATOM 3489 C CA . GLU A 1 439 ? -27.294 10.997 10.567 1.00 88.94 439 GLU A CA 1
ATOM 3490 C C . GLU A 1 439 ? -28.356 11.499 9.580 1.00 88.94 439 GLU A C 1
ATOM 3492 O O . GLU A 1 439 ? -29.499 11.016 9.564 1.00 88.94 439 GLU A O 1
ATOM 3497 N N . ARG A 1 440 ? -27.999 12.497 8.768 1.00 89.81 440 ARG A N 1
ATOM 3498 C CA . ARG A 1 440 ? -28.864 13.131 7.773 1.00 89.81 440 ARG A CA 1
ATOM 3499 C C . ARG A 1 440 ? -28.461 12.692 6.370 1.00 89.81 440 ARG A C 1
ATOM 3501 O O . ARG A 1 440 ? -27.338 12.255 6.145 1.00 89.81 440 ARG A O 1
ATOM 3508 N N . ASP A 1 441 ? -29.388 12.830 5.427 1.00 88.69 441 ASP A N 1
ATOM 3509 C CA . ASP A 1 441 ? -29.115 12.527 4.023 1.00 88.69 441 ASP A CA 1
ATOM 3510 C C . ASP A 1 441 ? -27.935 13.369 3.508 1.00 88.69 441 ASP A C 1
ATOM 3512 O O . ASP A 1 441 ? -27.835 14.569 3.787 1.00 88.69 441 ASP A O 1
ATOM 3516 N N . ALA A 1 442 ? -26.995 12.728 2.817 1.00 90.31 442 ALA A N 1
ATOM 3517 C CA . ALA A 1 442 ? -25.763 13.372 2.385 1.00 90.31 442 ALA A CA 1
ATOM 3518 C C . ALA A 1 442 ? -25.964 14.275 1.155 1.00 90.31 442 ALA A C 1
ATOM 3520 O O . ALA A 1 442 ? -25.294 15.307 1.040 1.00 90.31 442 ALA A O 1
ATOM 3521 N N . ALA A 1 443 ? -26.919 13.944 0.278 1.00 87.56 443 ALA A N 1
ATOM 3522 C CA . ALA A 1 443 ? -27.225 14.741 -0.906 1.00 87.56 443 ALA A CA 1
ATOM 3523 C C . ALA A 1 443 ? -27.800 16.109 -0.509 1.00 87.56 443 ALA A C 1
ATOM 3525 O O . ALA A 1 443 ? -27.379 17.136 -1.045 1.00 87.56 443 ALA A O 1
ATOM 3526 N N . ASP A 1 444 ? -28.662 16.139 0.512 1.00 91.25 444 ASP A N 1
ATOM 3527 C CA . ASP A 1 444 ? -29.228 17.373 1.080 1.00 91.25 444 ASP A CA 1
ATOM 3528 C C . ASP A 1 444 ? -28.165 18.311 1.680 1.00 91.25 444 ASP A C 1
ATOM 3530 O O . ASP A 1 444 ? -28.396 19.508 1.857 1.00 91.25 444 ASP A O 1
ATOM 3534 N N . GLN A 1 445 ? -26.989 17.772 2.004 1.00 92.62 445 GLN A N 1
ATOM 3535 C CA . GLN A 1 445 ? -25.868 18.495 2.607 1.00 92.62 445 GLN A CA 1
ATOM 3536 C C . GLN A 1 445 ? -24.806 18.904 1.573 1.00 92.62 445 GLN A C 1
ATOM 3538 O O . GLN A 1 445 ? -23.767 19.457 1.933 1.00 92.62 445 GLN A O 1
ATOM 3543 N N . GLY A 1 446 ? -25.053 18.658 0.279 1.00 90.19 446 GLY A N 1
ATOM 3544 C CA . GLY A 1 446 ? -24.118 18.991 -0.797 1.00 90.19 446 GLY A CA 1
ATOM 3545 C C . GLY A 1 446 ? -22.877 18.093 -0.832 1.00 90.19 446 GLY A C 1
ATOM 3546 O O . GLY A 1 446 ? -21.812 18.529 -1.296 1.00 90.19 446 GLY A O 1
ATOM 3547 N N . ILE A 1 447 ? -23.001 16.864 -0.321 1.00 93.75 447 ILE A N 1
ATOM 3548 C CA . ILE A 1 447 ? -22.010 15.797 -0.464 1.00 93.75 447 ILE A CA 1
ATOM 3549 C C . ILE A 1 447 ? -22.419 14.930 -1.655 1.00 93.75 447 ILE A C 1
ATOM 3551 O O . ILE A 1 447 ? -23.564 14.499 -1.775 1.00 93.75 447 ILE A O 1
ATOM 3555 N N . GLU A 1 448 ? -21.485 14.716 -2.574 1.00 92.31 448 GLU A N 1
ATOM 3556 C CA . GLU A 1 448 ? -21.762 14.042 -3.839 1.00 92.31 448 GLU A CA 1
ATOM 3557 C C . GLU A 1 448 ? -21.785 12.518 -3.648 1.00 92.31 448 GLU A C 1
ATOM 3559 O O . GLU A 1 448 ? -20.822 11.931 -3.148 1.00 92.31 448 GLU A O 1
ATOM 3564 N N . LEU A 1 449 ? -22.887 11.876 -4.042 1.00 93.56 449 LEU A N 1
ATOM 3565 C CA . LEU A 1 449 ? -23.065 10.426 -3.929 1.00 93.56 449 LEU A CA 1
ATOM 3566 C C . LEU A 1 449 ? -22.146 9.676 -4.902 1.00 93.56 449 LEU A C 1
ATOM 3568 O O . LEU A 1 449 ? -21.905 10.142 -6.014 1.00 93.56 449 LEU A O 1
ATOM 3572 N N . GLY A 1 450 ? -21.669 8.495 -4.505 1.00 94.19 450 GLY A N 1
ATOM 3573 C CA . GLY A 1 450 ? -20.855 7.625 -5.360 1.00 94.19 450 GLY A CA 1
ATOM 3574 C C . GLY A 1 450 ? -19.581 8.272 -5.913 1.00 94.19 450 GLY A C 1
ATOM 3575 O O . GLY A 1 450 ? -19.138 7.897 -6.995 1.00 94.19 450 GLY A O 1
ATOM 3576 N N . SER A 1 451 ? -19.021 9.267 -5.220 1.00 95.06 451 SER A N 1
ATOM 3577 C CA . SER A 1 451 ? -17.922 10.106 -5.723 1.00 95.06 451 SER A CA 1
ATOM 3578 C C . SER A 1 451 ? -16.583 9.865 -5.021 1.00 95.06 451 SER A C 1
ATOM 3580 O O . SER A 1 451 ? -15.543 10.318 -5.515 1.00 95.06 451 SER A O 1
ATOM 3582 N N . TYR A 1 452 ? -16.589 9.118 -3.913 1.00 96.94 452 TYR A N 1
ATOM 3583 C CA . TYR A 1 452 ? -15.423 8.899 -3.060 1.00 96.94 452 TYR A CA 1
ATOM 3584 C C . TYR A 1 452 ? -14.829 7.500 -3.238 1.00 96.94 452 TYR A C 1
ATOM 3586 O O . TYR A 1 452 ? -15.542 6.497 -3.207 1.00 96.94 452 TYR A O 1
ATOM 3594 N N . ASP A 1 453 ? -13.510 7.441 -3.409 1.00 94.62 453 ASP A N 1
ATOM 3595 C CA . ASP A 1 453 ? -12.735 6.195 -3.438 1.00 94.62 453 ASP A CA 1
ATOM 3596 C C . ASP A 1 453 ? -12.510 5.680 -2.014 1.00 94.62 453 ASP A C 1
ATOM 3598 O O . ASP A 1 453 ? -12.614 4.482 -1.752 1.00 94.62 453 ASP A O 1
ATOM 3602 N N . TYR A 1 454 ? -12.253 6.608 -1.089 1.00 95.19 454 TYR A N 1
ATOM 3603 C CA . TYR A 1 454 ? -12.089 6.321 0.328 1.00 95.19 454 TYR A CA 1
ATOM 3604 C C . TYR A 1 454 ? -12.960 7.235 1.174 1.00 95.19 454 TYR A C 1
ATOM 3606 O O . TYR A 1 454 ? -12.986 8.453 0.990 1.00 95.19 454 TYR A O 1
ATOM 3614 N N . ILE A 1 455 ? -13.610 6.639 2.164 1.00 96.81 455 ILE A N 1
ATOM 3615 C CA . ILE A 1 455 ? -14.161 7.371 3.297 1.00 96.81 455 ILE A CA 1
ATOM 3616 C C . ILE A 1 455 ? -13.357 6.984 4.525 1.00 96.81 455 ILE A C 1
ATOM 3618 O O . ILE A 1 455 ? -13.114 5.802 4.759 1.00 96.81 455 ILE A O 1
ATOM 3622 N N . VAL A 1 456 ? -12.953 7.972 5.309 1.00 94.69 456 VAL A N 1
ATOM 3623 C CA . VAL A 1 456 ? -12.263 7.775 6.576 1.00 94.69 456 VAL A CA 1
ATOM 3624 C C . VAL A 1 456 ? -13.143 8.295 7.698 1.00 94.69 456 VAL A C 1
ATOM 3626 O O . VAL A 1 456 ? -13.584 9.441 7.672 1.00 94.69 456 VAL A O 1
ATOM 3629 N N . ALA A 1 457 ? -13.393 7.446 8.683 1.00 90.94 457 ALA A N 1
ATOM 3630 C CA . ALA A 1 457 ? -14.140 7.777 9.881 1.00 90.94 457 ALA A CA 1
ATOM 3631 C C . ALA A 1 457 ? -13.263 7.471 11.097 1.00 90.94 457 ALA A C 1
ATOM 3633 O O . ALA A 1 457 ? -12.973 6.307 11.381 1.00 90.94 457 ALA A O 1
ATOM 3634 N N . GLY A 1 458 ? -12.796 8.521 11.771 1.00 85.88 458 GLY A N 1
ATOM 3635 C CA . GLY A 1 458 ? -11.970 8.409 12.968 1.00 85.88 458 GLY A CA 1
ATOM 3636 C C . GLY A 1 458 ? -12.748 8.827 14.202 1.00 85.88 458 GLY A C 1
ATOM 3637 O O . GLY A 1 458 ? -12.948 10.018 14.404 1.00 85.88 458 GLY A O 1
ATOM 3638 N N . ASN A 1 459 ? -13.139 7.868 15.042 1.00 83.19 459 ASN A N 1
ATOM 3639 C CA . ASN A 1 459 ? -13.816 8.109 16.316 1.00 83.19 459 ASN A CA 1
ATOM 3640 C C . ASN A 1 459 ? -15.048 9.029 16.169 1.00 83.19 459 ASN A C 1
ATOM 3642 O O . ASN A 1 459 ? -15.208 9.987 16.923 1.00 83.19 459 ASN A O 1
ATOM 3646 N N . VAL A 1 460 ? -15.908 8.749 15.189 1.00 85.94 460 VAL A N 1
ATOM 3647 C CA . VAL A 1 460 ? -17.114 9.538 14.880 1.00 85.94 460 VAL A CA 1
ATOM 3648 C C . VAL A 1 460 ? -18.370 8.680 14.765 1.00 85.94 460 VAL A C 1
ATOM 3650 O O . VAL A 1 460 ? -19.460 9.127 15.110 1.00 85.94 460 VAL A O 1
ATOM 3653 N N . ILE A 1 461 ? -18.250 7.441 14.292 1.00 84.69 461 ILE A N 1
ATOM 3654 C CA . ILE A 1 461 ? -19.400 6.580 14.012 1.00 84.69 461 ILE A CA 1
ATOM 3655 C C . ILE A 1 461 ? -20.092 6.182 15.323 1.00 84.69 461 ILE A C 1
ATOM 3657 O O . ILE A 1 461 ? -21.322 6.118 15.367 1.00 84.69 461 ILE A O 1
ATOM 3661 N N . HIS A 1 462 ? -19.323 6.005 16.404 1.00 80.81 462 HIS A N 1
ATOM 3662 C CA . HIS A 1 462 ? -19.857 5.736 17.743 1.00 80.81 462 HIS A CA 1
ATOM 3663 C C . HIS A 1 462 ? -20.738 6.869 18.295 1.00 80.81 462 HIS A C 1
ATOM 3665 O O . HIS A 1 462 ? -21.520 6.640 19.211 1.00 80.81 462 HIS A O 1
ATOM 3671 N N . ALA A 1 463 ? -20.610 8.091 17.767 1.00 80.69 463 ALA A N 1
ATOM 3672 C CA . ALA A 1 463 ? -21.365 9.259 18.209 1.00 80.69 463 ALA A CA 1
ATOM 3673 C C . ALA A 1 463 ? -22.700 9.427 17.457 1.00 80.69 463 ALA A C 1
ATOM 3675 O O . ALA A 1 463 ? -23.296 10.503 17.504 1.00 80.69 463 ALA A O 1
ATOM 3676 N N . THR A 1 464 ? -23.160 8.386 16.753 1.00 83.12 464 THR A N 1
ATOM 3677 C CA . THR A 1 464 ? -24.435 8.381 16.024 1.00 83.12 464 THR A CA 1
ATOM 3678 C C . THR A 1 464 ? -25.472 7.496 16.712 1.00 83.12 464 THR A C 1
ATOM 3680 O O . THR A 1 464 ? -25.141 6.454 17.271 1.00 83.12 464 THR A O 1
ATOM 3683 N N . ALA A 1 465 ? -26.739 7.904 16.668 1.00 82.00 465 ALA A N 1
ATOM 3684 C CA . ALA A 1 465 ? -27.855 7.208 17.305 1.00 82.00 465 ALA A CA 1
ATOM 3685 C C . ALA A 1 465 ? -28.240 5.899 16.594 1.00 82.00 465 ALA A C 1
ATOM 3687 O O . ALA A 1 465 ? -28.755 4.983 17.229 1.00 82.00 465 ALA A O 1
ATOM 3688 N N . ASP A 1 466 ? -28.002 5.809 15.282 1.00 78.81 466 ASP A N 1
ATOM 3689 C CA . ASP A 1 466 ? -28.295 4.627 14.468 1.00 78.81 466 ASP A CA 1
ATOM 3690 C C . ASP A 1 466 ? -27.096 4.284 13.581 1.00 78.81 466 ASP A C 1
ATOM 3692 O O . ASP A 1 466 ? -26.885 4.864 12.511 1.00 78.81 466 ASP A O 1
ATOM 3696 N N . LEU A 1 467 ? -26.320 3.299 14.032 1.00 80.94 467 LEU A N 1
ATOM 3697 C CA . LEU A 1 467 ? -25.141 2.805 13.329 1.00 80.94 467 LEU A CA 1
ATOM 3698 C C . LEU A 1 467 ? -25.476 2.276 11.928 1.00 80.94 467 LEU A C 1
ATOM 3700 O O . LEU A 1 467 ? -24.732 2.525 10.980 1.00 80.94 467 LEU A O 1
ATOM 3704 N N . THR A 1 468 ? -26.590 1.557 11.780 1.00 78.62 468 THR A N 1
ATOM 3705 C CA . THR A 1 468 ? -26.970 0.932 10.505 1.00 78.62 468 THR A CA 1
ATOM 3706 C C . THR A 1 468 ? -27.278 2.002 9.472 1.00 78.62 468 THR A C 1
ATOM 3708 O O . THR A 1 468 ? -26.787 1.943 8.342 1.00 78.62 468 THR A O 1
ATOM 3711 N N . LYS A 1 469 ? -28.042 3.020 9.873 1.00 82.31 469 LYS A N 1
ATOM 3712 C CA . LYS A 1 469 ? -28.353 4.172 9.030 1.00 82.31 469 LYS A CA 1
ATOM 3713 C C . LYS A 1 469 ? -27.095 4.960 8.672 1.00 82.31 469 LYS A C 1
ATOM 3715 O O . LYS A 1 469 ? -26.896 5.277 7.501 1.00 82.31 469 LYS A O 1
ATOM 3720 N N . SER A 1 470 ? -26.229 5.232 9.646 1.00 86.31 470 SER A N 1
ATOM 3721 C CA . SER A 1 470 ? -24.955 5.924 9.428 1.00 86.31 470 SER A CA 1
ATOM 3722 C C . SER A 1 470 ? -24.074 5.184 8.417 1.00 86.31 470 SER A C 1
ATOM 3724 O O . SER A 1 470 ? -23.608 5.779 7.447 1.00 86.31 470 SER A O 1
ATOM 3726 N N . LEU A 1 471 ? -23.901 3.868 8.571 1.00 85.88 471 LEU A N 1
ATOM 3727 C CA . LEU A 1 471 ? -23.122 3.047 7.638 1.00 85.88 471 LEU A CA 1
ATOM 3728 C C . LEU A 1 471 ? -23.770 2.960 6.249 1.00 85.88 471 LEU A C 1
ATOM 3730 O O . LEU A 1 471 ? -23.060 2.995 5.242 1.00 85.88 471 LEU A O 1
ATOM 3734 N N . ALA A 1 472 ? -25.102 2.889 6.168 1.00 85.00 472 ALA A N 1
ATOM 3735 C CA . ALA A 1 472 ? -25.821 2.941 4.897 1.00 85.00 472 ALA A CA 1
ATOM 3736 C C . ALA A 1 472 ? -25.573 4.271 4.168 1.00 85.00 472 ALA A C 1
ATOM 3738 O O . ALA A 1 472 ? -25.246 4.265 2.981 1.00 85.00 472 ALA A O 1
ATOM 3739 N N . ASN A 1 473 ? -25.629 5.397 4.885 1.00 88.06 473 ASN A N 1
ATOM 3740 C CA . ASN A 1 473 ? -25.320 6.715 4.333 1.00 88.06 473 ASN A CA 1
ATOM 3741 C C . ASN A 1 473 ? -23.886 6.778 3.788 1.00 88.06 473 ASN A C 1
ATOM 3743 O O . ASN A 1 473 ? -23.693 7.204 2.651 1.00 88.06 473 ASN A O 1
ATOM 3747 N N . LEU A 1 474 ? -22.886 6.291 4.539 1.00 91.50 474 LEU A N 1
ATOM 3748 C CA . LEU A 1 474 ? -21.498 6.228 4.053 1.00 91.50 474 LEU A CA 1
ATOM 3749 C C . LEU A 1 474 ? -21.366 5.354 2.804 1.00 91.50 474 LEU A C 1
ATOM 3751 O O . LEU A 1 474 ? -20.680 5.727 1.855 1.00 91.50 474 LEU A O 1
ATOM 3755 N N . LYS A 1 475 ? -22.051 4.209 2.765 1.00 91.06 475 LYS A N 1
ATOM 3756 C CA . LYS A 1 475 ? -22.018 3.304 1.611 1.00 91.06 475 LYS A CA 1
ATOM 3757 C C . LYS A 1 475 ? -22.507 3.980 0.329 1.00 91.06 475 LYS A C 1
ATOM 3759 O O . LYS A 1 475 ? -21.937 3.732 -0.727 1.00 91.06 475 LYS A O 1
ATOM 3764 N N . HIS A 1 476 ? -23.520 4.843 0.404 1.00 91.44 476 HIS A N 1
ATOM 3765 C CA . HIS A 1 476 ? -24.026 5.584 -0.759 1.00 91.44 476 HIS A CA 1
ATOM 3766 C C . HIS A 1 476 ? -23.053 6.648 -1.292 1.00 91.44 476 HIS A C 1
ATOM 3768 O O . HIS A 1 476 ? -23.174 7.074 -2.441 1.00 91.44 476 HIS A O 1
ATOM 3774 N N . LEU A 1 477 ? -22.083 7.074 -0.483 1.00 95.19 477 LEU A N 1
ATOM 3775 C CA . LEU A 1 477 ? -21.051 8.034 -0.874 1.00 95.19 477 LEU A CA 1
ATOM 3776 C C . LEU A 1 477 ? -19.868 7.372 -1.598 1.00 95.19 477 LEU A C 1
ATOM 3778 O O . LEU A 1 477 ? -19.185 8.031 -2.385 1.00 95.19 477 LEU A O 1
ATOM 3782 N N . LEU A 1 478 ? -19.642 6.078 -1.359 1.00 91.81 478 LEU A N 1
ATOM 3783 C CA . LEU A 1 478 ? -18.565 5.313 -1.984 1.00 91.81 478 LEU A CA 1
ATOM 3784 C C . LEU A 1 478 ? -18.864 5.005 -3.454 1.00 91.81 478 LEU A C 1
ATOM 3786 O O . LEU A 1 478 ? -19.967 4.587 -3.813 1.00 91.81 478 LEU A O 1
ATOM 3790 N N . LYS A 1 479 ? -17.844 5.134 -4.305 1.00 92.12 479 LYS A N 1
ATOM 3791 C CA . LYS A 1 479 ? -17.838 4.528 -5.643 1.00 92.12 479 LYS A CA 1
ATOM 3792 C C . LYS A 1 479 ? -17.975 3.000 -5.539 1.00 92.12 479 LYS A C 1
ATOM 3794 O O . LYS A 1 479 ? -17.618 2.419 -4.510 1.00 92.12 479 LYS A O 1
ATOM 3799 N N . PRO A 1 480 ? -18.412 2.303 -6.603 1.00 85.00 480 PRO A N 1
ATOM 3800 C CA . PRO A 1 480 ? -18.271 0.850 -6.679 1.00 85.00 480 PRO A CA 1
ATOM 3801 C C . PRO A 1 480 ? -16.811 0.431 -6.437 1.00 85.00 480 PRO A C 1
ATOM 3803 O O . PRO A 1 480 ? -15.915 0.921 -7.115 1.00 85.00 480 PRO A O 1
ATOM 3806 N N . GLY A 1 481 ? -16.574 -0.442 -5.452 1.00 80.38 481 GLY A N 1
ATOM 3807 C CA . GLY A 1 481 ? -15.222 -0.850 -5.033 1.00 80.38 481 GLY A CA 1
ATOM 3808 C C . GLY A 1 481 ? -14.510 0.122 -4.078 1.00 80.38 481 GLY A C 1
ATOM 3809 O O . GLY A 1 481 ? -13.418 -0.188 -3.606 1.00 80.38 481 GLY A O 1
ATOM 3810 N N . GLY A 1 482 ? -15.124 1.266 -3.757 1.00 85.62 482 GLY A N 1
ATOM 3811 C CA . GLY A 1 482 ? -14.619 2.207 -2.761 1.00 85.62 482 GLY A CA 1
ATOM 3812 C C . GLY A 1 482 ? -14.582 1.598 -1.359 1.00 85.62 482 GLY A C 1
ATOM 3813 O O . GLY A 1 482 ? -15.340 0.678 -1.035 1.00 85.62 482 GLY A O 1
ATOM 3814 N N . ARG A 1 483 ? -13.691 2.114 -0.512 1.00 89.31 483 ARG A N 1
ATOM 3815 C CA . ARG A 1 483 ? -13.390 1.536 0.801 1.00 89.31 483 ARG A CA 1
ATOM 3816 C C . ARG A 1 483 ? -13.711 2.493 1.940 1.00 89.31 483 ARG A C 1
ATOM 3818 O O . ARG A 1 483 ? -13.432 3.688 1.877 1.00 89.31 483 ARG A O 1
ATOM 3825 N N . LEU A 1 484 ? -14.248 1.934 3.018 1.00 90.88 484 LEU A N 1
ATOM 3826 C CA . LEU A 1 484 ? -14.428 2.627 4.286 1.00 90.88 484 LEU A CA 1
ATOM 3827 C C . LEU A 1 484 ? -13.290 2.236 5.235 1.00 90.88 484 LEU A C 1
ATOM 3829 O O . LEU A 1 484 ? -13.099 1.060 5.535 1.00 90.88 484 LEU A O 1
ATOM 3833 N N . ILE A 1 485 ? -12.550 3.230 5.710 1.00 88.81 485 ILE A N 1
ATOM 3834 C CA . ILE A 1 485 ? -11.546 3.095 6.761 1.00 88.81 485 ILE A CA 1
ATOM 3835 C C . ILE A 1 485 ? -12.191 3.564 8.064 1.00 88.81 485 ILE A C 1
ATOM 3837 O O . ILE A 1 485 ? -12.504 4.745 8.211 1.00 88.81 485 ILE A O 1
ATOM 3841 N N . MET A 1 486 ? -12.370 2.642 9.009 1.00 86.31 486 MET A N 1
ATOM 3842 C CA . MET A 1 486 ? -12.906 2.940 10.338 1.00 86.31 486 MET A CA 1
ATOM 3843 C C . MET A 1 486 ? -11.797 2.827 11.375 1.00 86.31 486 MET A C 1
ATOM 3845 O O . MET A 1 486 ? -11.241 1.750 11.584 1.00 86.31 486 MET A O 1
ATOM 3849 N N . HIS A 1 487 ? -11.499 3.938 12.035 1.00 82.31 487 HIS A N 1
ATOM 3850 C CA . HIS A 1 487 ? -10.666 3.977 13.225 1.00 82.31 487 HIS A CA 1
ATOM 3851 C C . HIS A 1 487 ? -11.580 4.269 14.413 1.00 82.31 487 HIS A C 1
ATOM 3853 O O . HIS A 1 487 ? -11.836 5.427 14.731 1.00 82.31 487 HIS A O 1
ATOM 3859 N N . GLU A 1 488 ? -12.109 3.217 15.033 1.00 78.69 488 GLU A N 1
ATOM 3860 C CA . GLU A 1 488 ? -13.082 3.315 16.121 1.00 78.69 488 GLU A CA 1
ATOM 3861 C C . GLU A 1 488 ? -12.622 2.519 17.337 1.00 78.69 488 GLU A C 1
ATOM 3863 O O . GLU A 1 488 ? -12.141 1.389 17.220 1.00 78.69 488 GLU A O 1
ATOM 3868 N N . ALA A 1 489 ? -12.827 3.095 18.518 1.00 71.06 489 ALA A N 1
ATOM 3869 C CA . ALA A 1 489 ? -12.794 2.332 19.750 1.00 71.06 489 ALA A CA 1
ATOM 3870 C C . ALA A 1 489 ? -14.092 1.524 19.859 1.00 71.06 489 ALA A C 1
ATOM 3872 O O . ALA A 1 489 ? -15.182 2.088 19.925 1.00 71.06 489 ALA A O 1
ATOM 3873 N N . PHE A 1 490 ? -13.981 0.201 19.913 1.00 63.94 490 PHE A N 1
ATOM 3874 C CA . PHE A 1 490 ? -15.102 -0.674 20.233 1.00 63.94 490 PHE A CA 1
ATOM 3875 C C . PHE A 1 490 ? -14.836 -1.361 21.567 1.00 63.94 490 PHE A C 1
ATOM 3877 O O . PHE A 1 490 ? -13.711 -1.770 21.869 1.00 63.94 490 PHE A O 1
ATOM 3884 N N . ARG A 1 491 ? -15.878 -1.499 22.386 1.00 56.03 491 ARG A N 1
ATOM 3885 C CA . ARG A 1 491 ? -15.820 -2.403 23.532 1.00 56.03 491 ARG A CA 1
ATOM 3886 C C . ARG A 1 491 ? -15.970 -3.819 23.010 1.00 56.03 491 ARG A C 1
ATOM 3888 O O . ARG A 1 491 ? -16.917 -4.124 22.297 1.00 56.03 491 ARG A O 1
ATOM 3895 N N . ARG A 1 492 ? -15.049 -4.698 23.392 1.00 54.44 492 ARG A N 1
ATOM 3896 C CA . ARG A 1 492 ? -15.079 -6.126 23.039 1.00 54.44 492 ARG A CA 1
ATOM 3897 C C . ARG A 1 492 ? -16.143 -6.912 23.831 1.00 54.44 492 ARG A C 1
ATOM 3899 O O . ARG A 1 492 ? -16.036 -8.128 23.936 1.00 54.44 492 ARG A O 1
ATOM 3906 N N . GLU A 1 493 ? -17.102 -6.224 24.452 1.00 47.38 493 GLU A N 1
ATOM 3907 C CA . GLU A 1 493 ? -17.940 -6.783 25.520 1.00 47.38 493 GLU A CA 1
ATOM 3908 C C . GLU A 1 493 ? -19.153 -7.576 25.011 1.00 47.38 493 GLU A C 1
ATOM 3910 O O . GLU A 1 493 ? -19.559 -8.519 25.687 1.00 47.38 493 GLU A O 1
ATOM 3915 N N . ASP A 1 494 ? -19.597 -7.375 23.769 1.00 48.22 494 ASP A N 1
ATOM 3916 C CA . ASP A 1 494 ? -20.631 -8.234 23.178 1.00 48.22 494 ASP A CA 1
ATOM 3917 C C . ASP A 1 494 ? -20.002 -9.234 22.212 1.00 48.22 494 ASP A C 1
ATOM 3919 O O . ASP A 1 494 ? -20.120 -9.154 20.989 1.00 48.22 494 ASP A O 1
ATOM 3923 N N . SER A 1 495 ? -19.279 -10.202 22.776 1.00 62.25 495 SER A N 1
ATOM 3924 C CA . SER A 1 495 ? -18.940 -11.402 22.015 1.00 62.25 495 SER A CA 1
ATOM 3925 C C . SER A 1 495 ? -20.235 -12.072 21.537 1.00 62.25 495 SER A C 1
ATOM 3927 O O . SER A 1 495 ? -21.244 -12.049 22.241 1.00 62.25 495 SER A O 1
ATOM 3929 N N . ILE A 1 496 ? -20.215 -12.733 20.376 1.00 67.12 496 ILE A N 1
ATOM 3930 C CA . ILE A 1 496 ? -21.353 -13.553 19.916 1.00 67.12 496 ILE A CA 1
ATOM 3931 C C . ILE A 1 496 ? -21.785 -14.549 21.009 1.00 67.12 496 ILE A C 1
ATOM 3933 O O . ILE A 1 496 ? -22.968 -14.855 21.134 1.00 67.12 496 ILE A O 1
ATOM 3937 N N . ALA A 1 497 ? -20.849 -14.992 21.857 1.00 69.69 497 ALA A N 1
ATOM 3938 C CA . ALA A 1 497 ? -21.146 -15.813 23.026 1.00 69.69 497 ALA A CA 1
ATOM 3939 C C . ALA A 1 497 ? -22.033 -15.099 24.065 1.00 69.69 497 ALA A C 1
ATOM 3941 O O . ALA A 1 497 ? -22.927 -15.736 24.616 1.00 69.69 497 ALA A O 1
ATOM 3942 N N . SER A 1 498 ? -21.815 -13.803 24.321 1.00 68.69 498 SER A N 1
ATOM 3943 C CA . SER A 1 498 ? -22.625 -12.979 25.234 1.00 68.69 498 SER A CA 1
ATOM 3944 C C . SER A 1 498 ? -24.068 -12.872 24.735 1.00 68.69 498 SER A C 1
ATOM 3946 O O . SER A 1 498 ? -24.997 -13.192 25.470 1.00 68.69 498 SER A O 1
ATOM 3948 N N . ILE A 1 499 ? -24.245 -12.546 23.452 1.00 71.62 499 ILE A N 1
ATOM 3949 C CA . ILE A 1 499 ? -25.567 -12.410 22.818 1.00 71.62 499 ILE A CA 1
ATOM 3950 C C . ILE A 1 499 ? -26.302 -13.758 22.782 1.00 71.62 499 ILE A C 1
ATOM 3952 O O . ILE A 1 499 ? -27.481 -13.845 23.116 1.00 71.62 499 ILE A O 1
ATOM 3956 N N . LEU A 1 500 ? -25.606 -14.840 22.408 1.00 75.94 500 LEU A N 1
ATOM 3957 C CA . LEU A 1 500 ? -26.180 -16.188 22.434 1.00 75.94 500 LEU A CA 1
ATOM 3958 C C . LEU A 1 500 ? -26.599 -16.586 23.846 1.00 75.94 500 LEU A C 1
ATOM 3960 O O . LEU A 1 500 ? -27.672 -17.156 24.012 1.00 75.94 500 LEU A O 1
ATOM 3964 N N . LYS A 1 501 ? -25.788 -16.273 24.860 1.00 80.81 501 LYS A N 1
ATOM 3965 C CA . LYS A 1 501 ? -26.137 -16.541 26.254 1.00 80.81 501 LYS A CA 1
ATOM 3966 C C . LYS A 1 501 ? -27.413 -15.807 26.663 1.00 80.81 501 LYS A C 1
ATOM 3968 O O . LYS A 1 501 ? -28.254 -16.427 27.303 1.00 80.81 501 LYS A O 1
ATOM 3973 N N . GLU A 1 502 ? -27.572 -14.539 26.294 1.00 77.81 502 GLU A N 1
ATOM 3974 C CA . GLU A 1 502 ? -28.793 -13.773 26.584 1.00 77.81 502 GLU A CA 1
ATOM 3975 C C . GLU A 1 502 ? -30.027 -14.402 25.926 1.00 77.81 502 GLU A C 1
ATOM 3977 O O . GLU A 1 502 ? -30.999 -14.699 26.615 1.00 77.81 502 GLU A O 1
ATOM 3982 N N . ILE A 1 503 ? -29.957 -14.722 24.629 1.00 78.94 503 ILE A N 1
ATOM 3983 C CA . ILE A 1 503 ? -31.058 -15.370 23.892 1.00 78.94 503 ILE A CA 1
ATOM 3984 C C . ILE A 1 503 ? -31.401 -16.742 24.489 1.00 78.94 503 ILE A C 1
ATOM 3986 O O . ILE A 1 503 ? -32.568 -17.116 24.609 1.00 78.94 503 ILE A O 1
ATOM 3990 N N . LEU A 1 504 ? -30.390 -17.528 24.859 1.00 80.50 504 LEU A N 1
ATOM 3991 C CA . LEU A 1 504 ? -30.593 -18.846 25.458 1.00 80.50 504 LEU A CA 1
ATOM 3992 C C . LEU A 1 504 ? -31.183 -18.733 26.868 1.00 80.50 504 LEU A C 1
ATOM 3994 O O . LEU A 1 504 ? -32.049 -19.532 27.212 1.00 80.50 504 LEU A O 1
ATOM 3998 N N . ALA A 1 505 ? -30.796 -17.720 27.647 1.00 78.88 505 ALA A N 1
ATOM 3999 C CA . ALA A 1 505 ? -31.334 -17.473 28.984 1.00 78.88 505 ALA A CA 1
ATOM 4000 C C . ALA A 1 505 ? -32.829 -17.096 28.984 1.00 78.88 505 ALA A C 1
ATOM 4002 O O . ALA A 1 505 ? -33.511 -17.309 29.984 1.00 78.88 505 ALA A O 1
ATOM 4003 N N . GLU A 1 506 ? -33.371 -16.593 27.871 1.00 80.50 506 GLU A N 1
ATOM 4004 C CA . GLU A 1 506 ? -34.815 -16.354 27.718 1.00 80.50 506 GLU A CA 1
ATOM 4005 C C . GLU A 1 506 ? -35.634 -17.652 27.569 1.00 80.50 506 GLU A C 1
ATOM 4007 O O . GLU A 1 506 ? -36.864 -17.631 27.673 1.00 80.50 506 GLU A O 1
ATOM 4012 N N . ASN A 1 507 ? -34.984 -18.800 27.341 1.00 77.25 507 ASN A N 1
ATOM 4013 C CA . ASN A 1 507 ? -35.665 -20.075 27.151 1.00 77.25 507 ASN A CA 1
ATOM 4014 C C . ASN A 1 507 ? -35.848 -20.815 28.489 1.00 77.25 507 ASN A C 1
ATOM 4016 O O . ASN A 1 507 ? -34.867 -21.242 29.095 1.00 77.25 507 ASN A O 1
ATOM 4020 N N . PRO A 1 508 ? -37.092 -21.107 28.917 1.00 74.56 508 PRO A N 1
ATOM 4021 C CA . PRO A 1 508 ? -37.374 -21.713 30.224 1.00 74.56 508 PRO A CA 1
ATOM 4022 C C . PRO A 1 508 ? -36.875 -23.161 30.393 1.00 74.56 508 PRO A C 1
ATOM 4024 O O . PRO A 1 508 ? -37.034 -23.731 31.467 1.00 74.56 508 PRO A O 1
ATOM 4027 N N . GLY A 1 509 ? -36.309 -23.773 29.346 1.00 78.75 509 GLY A N 1
ATOM 4028 C CA . GLY A 1 509 ? -35.686 -25.100 29.394 1.00 78.75 509 GLY A CA 1
ATOM 4029 C C . GLY A 1 509 ? -34.170 -25.088 29.622 1.00 78.75 509 GLY A C 1
ATOM 4030 O O . GLY A 1 509 ? -33.574 -26.160 29.635 1.00 78.75 509 GLY A O 1
ATOM 4031 N N . ILE A 1 510 ? -33.544 -23.914 29.756 1.00 80.06 510 ILE A N 1
ATOM 4032 C CA . ILE A 1 510 ? -32.098 -23.764 29.961 1.00 80.06 510 ILE A CA 1
ATOM 4033 C C . ILE A 1 510 ? -31.874 -23.198 31.364 1.00 80.06 510 ILE A C 1
ATOM 4035 O O . ILE A 1 510 ? -32.128 -22.024 31.615 1.00 80.06 510 ILE A O 1
ATOM 4039 N N . GLU A 1 511 ? -31.432 -24.051 32.289 1.00 73.19 511 GLU A N 1
ATOM 4040 C CA . GLU A 1 511 ? -31.263 -23.679 33.702 1.00 73.19 511 GLU A CA 1
ATOM 4041 C C . GLU A 1 511 ? -29.918 -22.987 33.987 1.00 73.19 511 GLU A C 1
ATOM 4043 O O . GLU A 1 511 ? -29.861 -22.110 34.847 1.00 73.19 511 GLU A O 1
ATOM 4048 N N . ASP A 1 512 ? -28.848 -23.340 33.260 1.00 81.25 512 ASP A N 1
ATOM 4049 C CA . ASP A 1 512 ? -27.512 -22.756 33.430 1.00 81.25 512 ASP A CA 1
ATOM 4050 C C . ASP A 1 512 ? -26.796 -22.594 32.077 1.00 81.25 512 ASP A C 1
ATOM 4052 O O . ASP A 1 512 ? -26.611 -23.555 31.329 1.00 81.25 512 ASP A O 1
ATOM 4056 N N . CYS A 1 513 ? -26.407 -21.358 31.744 1.00 85.50 513 CYS A N 1
ATOM 4057 C CA . CYS A 1 513 ? -25.696 -21.020 30.512 1.00 85.50 513 CYS A CA 1
ATOM 4058 C C . CYS A 1 513 ? -24.430 -20.221 30.844 1.00 85.50 513 CYS A C 1
ATOM 4060 O O . CYS A 1 513 ? -24.471 -19.049 31.246 1.00 85.50 513 CYS A O 1
ATOM 4062 N N . VAL A 1 514 ? -23.274 -20.848 30.641 1.00 85.00 514 VAL A N 1
ATOM 4063 C CA . VAL A 1 514 ? -21.961 -20.294 30.985 1.00 85.00 514 VAL A CA 1
ATOM 4064 C C . VAL A 1 514 ? -21.086 -20.126 29.750 1.00 85.00 514 VAL A C 1
ATOM 4066 O O . VAL A 1 514 ? -21.043 -20.981 28.871 1.00 85.00 514 VAL A O 1
ATOM 4069 N N . ILE A 1 515 ? -20.358 -19.011 29.697 1.00 83.81 515 ILE A N 1
ATOM 4070 C CA . ILE A 1 515 ? -19.346 -18.766 28.667 1.00 83.81 515 ILE A CA 1
ATOM 4071 C C . ILE A 1 515 ? -18.005 -19.197 29.247 1.00 83.81 515 ILE A C 1
ATOM 4073 O O . ILE A 1 515 ? -17.573 -18.685 30.281 1.00 83.81 515 ILE A O 1
ATOM 4077 N N . VAL A 1 516 ? -17.349 -20.147 28.586 1.00 80.25 516 VAL A N 1
ATOM 4078 C CA . VAL A 1 516 ? -16.109 -20.757 29.069 1.00 80.25 516 VAL A CA 1
ATOM 4079 C C . VAL A 1 516 ? -15.038 -20.645 27.992 1.00 80.25 516 VAL A C 1
ATOM 4081 O O . VAL A 1 516 ? -15.252 -21.009 26.840 1.00 80.25 516 VAL A O 1
ATOM 4084 N N . HIS A 1 517 ? -13.860 -20.152 28.373 1.00 79.56 517 HIS A N 1
ATOM 4085 C CA . HIS A 1 517 ? -12.690 -20.179 27.499 1.00 79.56 517 HIS A CA 1
ATOM 4086 C C . HIS A 1 517 ? -12.134 -21.608 27.410 1.00 79.56 517 HIS A C 1
ATOM 4088 O O . HIS A 1 517 ? -12.022 -22.277 28.438 1.00 79.56 517 HIS A O 1
ATOM 4094 N N . TYR A 1 518 ? -11.733 -22.061 26.216 1.00 72.19 518 TYR A N 1
ATOM 4095 C CA . TYR A 1 518 ? -11.358 -23.461 25.973 1.00 72.19 518 TYR A CA 1
ATOM 4096 C C . TYR A 1 518 ? -10.258 -23.981 26.911 1.00 72.19 518 TYR A C 1
ATOM 4098 O O . TYR A 1 518 ? -10.336 -25.115 27.363 1.00 72.19 518 TYR A O 1
ATOM 4106 N N . SER A 1 519 ? -9.305 -23.135 27.311 1.00 72.94 519 SER A N 1
ATOM 4107 C CA . SER A 1 519 ? -8.243 -23.499 28.266 1.00 72.94 519 SER A CA 1
ATOM 4108 C C . SER A 1 519 ? -8.733 -23.916 29.661 1.00 72.94 519 SER A C 1
ATOM 4110 O O . SER A 1 519 ? -7.961 -24.463 30.445 1.00 72.94 519 SER A O 1
ATOM 4112 N N . LYS A 1 520 ? -10.000 -23.656 30.003 1.00 77.69 520 LYS A N 1
ATOM 4113 C CA . LYS A 1 520 ? -10.617 -24.061 31.275 1.00 77.69 520 LYS A CA 1
ATOM 4114 C C . LYS A 1 520 ? -11.452 -25.340 31.160 1.00 77.69 520 LYS A C 1
ATOM 4116 O O . LYS A 1 520 ? -11.953 -25.808 32.177 1.00 77.69 520 LYS A O 1
ATOM 4121 N N . LEU A 1 521 ? -11.599 -25.915 29.962 1.00 79.88 521 LEU A N 1
ATOM 4122 C CA . LEU A 1 521 ? -12.456 -27.085 29.740 1.00 79.88 521 LEU A CA 1
ATOM 4123 C C . LEU A 1 521 ? -11.931 -28.340 30.438 1.00 79.88 521 LEU A C 1
ATOM 4125 O O . LEU A 1 521 ? -12.732 -29.101 30.967 1.00 79.88 521 LEU A O 1
ATOM 4129 N N . GLY A 1 522 ? -10.609 -28.539 30.489 1.00 73.31 522 GLY A N 1
ATOM 4130 C CA . GLY A 1 522 ? -10.003 -29.778 30.996 1.00 73.31 522 GLY A CA 1
ATOM 4131 C C . GLY A 1 522 ? -10.326 -30.128 32.456 1.00 73.31 522 GLY A C 1
ATOM 4132 O O . GLY A 1 522 ? -10.141 -31.271 32.861 1.00 73.31 522 GLY A O 1
ATOM 4133 N N . SER A 1 523 ? -10.821 -29.176 33.254 1.00 74.44 523 SER A N 1
ATOM 4134 C CA . SER A 1 523 ? -11.228 -29.395 34.650 1.00 74.44 523 SER A CA 1
ATOM 4135 C C . SER A 1 523 ? -12.745 -29.395 34.873 1.00 74.44 523 SER A C 1
ATOM 4137 O O . SER A 1 523 ? -13.187 -29.593 36.006 1.00 74.44 523 SER A O 1
ATOM 4139 N N . MET A 1 524 ? -13.553 -29.181 33.829 1.00 83.00 524 MET A N 1
ATOM 4140 C CA . MET A 1 524 ? -15.013 -29.106 33.935 1.00 83.00 524 MET A CA 1
ATOM 4141 C C . MET A 1 524 ? -15.674 -30.455 33.640 1.00 83.00 524 MET A C 1
ATOM 4143 O O . MET A 1 524 ? -15.250 -31.195 32.752 1.00 83.00 524 MET A O 1
ATOM 4147 N N . ASN A 1 525 ? -16.743 -30.765 34.376 1.00 86.19 525 ASN A N 1
ATOM 4148 C CA . ASN A 1 525 ? -17.621 -31.887 34.056 1.00 86.19 525 ASN A CA 1
ATOM 4149 C C . ASN A 1 525 ? -18.635 -31.436 32.998 1.00 86.19 525 ASN A C 1
ATOM 4151 O O . ASN A 1 525 ? -19.424 -30.534 33.265 1.00 86.19 525 ASN A O 1
ATOM 4155 N N . LEU A 1 526 ? -18.596 -32.058 31.819 1.00 88.75 526 LEU A N 1
ATOM 4156 C CA . LEU A 1 526 ? -19.455 -31.712 30.683 1.00 88.75 526 LEU A CA 1
ATOM 4157 C C . LEU A 1 526 ? -20.529 -32.774 30.400 1.00 88.75 526 LEU A C 1
ATOM 4159 O O . LEU A 1 526 ? -21.299 -32.594 29.468 1.00 88.75 526 LEU A O 1
ATOM 4163 N N . THR A 1 527 ? -20.609 -33.842 31.203 1.00 88.56 527 THR A N 1
ATOM 4164 C CA . THR A 1 527 ? -21.407 -35.054 30.907 1.00 88.56 527 THR A CA 1
ATOM 4165 C C . THR A 1 527 ? -22.880 -34.779 30.600 1.00 88.56 527 THR A C 1
ATOM 4167 O O . THR A 1 527 ? -23.446 -35.471 29.766 1.00 88.56 527 THR A O 1
ATOM 4170 N N . ASP A 1 528 ? -23.472 -33.753 31.218 1.00 87.44 528 ASP A N 1
ATOM 4171 C CA . ASP A 1 528 ? -24.876 -33.356 31.020 1.00 87.44 528 ASP A CA 1
ATOM 4172 C C . ASP A 1 528 ? -25.007 -31.979 30.329 1.00 87.44 528 ASP A C 1
ATOM 4174 O O . ASP A 1 528 ? -26.038 -31.314 30.421 1.00 87.44 528 ASP A O 1
ATOM 4178 N N . ALA A 1 529 ? -23.940 -31.499 29.683 1.00 88.31 529 ALA A N 1
ATOM 4179 C CA . ALA A 1 529 ? -23.883 -30.183 29.055 1.00 88.31 529 ALA A CA 1
ATOM 4180 C C . ALA A 1 529 ? -23.935 -30.278 27.525 1.00 88.31 529 ALA A C 1
ATOM 4182 O O . ALA A 1 529 ? -23.206 -31.059 26.909 1.00 88.31 529 ALA A O 1
ATOM 4183 N N . VAL A 1 530 ? -24.734 -29.402 26.907 1.00 90.31 530 VAL A N 1
ATOM 4184 C CA . VAL A 1 530 ? -24.658 -29.124 25.468 1.00 90.31 530 VAL A CA 1
ATOM 4185 C C . VAL A 1 530 ? -23.684 -27.970 25.240 1.00 90.31 530 VAL A C 1
ATOM 4187 O O . VAL A 1 530 ? -23.902 -26.848 25.694 1.00 90.31 530 VAL A O 1
ATOM 4190 N N . CYS A 1 531 ? -22.601 -28.240 24.523 1.00 90.50 531 CYS A N 1
ATOM 4191 C CA . CYS A 1 531 ? -21.542 -27.283 24.236 1.00 90.50 531 CYS A CA 1
ATOM 4192 C C . CYS A 1 531 ? -21.765 -26.616 22.874 1.00 90.50 531 CYS A C 1
ATOM 4194 O O . CYS A 1 531 ? -21.835 -27.292 21.849 1.00 90.50 531 CYS A O 1
ATOM 4196 N N . ILE A 1 532 ? -21.798 -25.284 22.832 1.00 89.88 532 ILE A N 1
ATOM 4197 C CA . ILE A 1 532 ? -21.785 -24.518 21.578 1.00 89.88 532 ILE A CA 1
ATOM 4198 C C . ILE A 1 532 ? -20.366 -23.987 21.362 1.00 89.88 532 ILE A C 1
ATOM 4200 O O . ILE A 1 532 ? -19.903 -23.109 22.088 1.00 89.88 532 ILE A O 1
ATOM 4204 N N . SER A 1 533 ? -19.656 -24.534 20.376 1.00 87.25 533 SER A N 1
ATOM 4205 C CA . SER A 1 533 ? -18.301 -24.105 20.029 1.00 87.25 533 SER A CA 1
ATOM 4206 C C . SER A 1 533 ? -18.351 -22.966 19.017 1.00 87.25 533 SER A C 1
ATOM 4208 O O . SER A 1 533 ? -18.854 -23.136 17.907 1.00 87.25 533 SER A O 1
ATOM 4210 N N . LEU A 1 534 ? -17.787 -21.818 19.394 1.00 83.06 534 LEU A N 1
ATOM 4211 C CA . LEU A 1 534 ? -17.565 -20.666 18.509 1.00 83.06 534 LEU A CA 1
ATOM 4212 C C . LEU A 1 534 ? -16.093 -20.553 18.073 1.00 83.06 534 LEU A C 1
ATOM 4214 O O . LEU A 1 534 ? -15.681 -19.523 17.543 1.00 83.06 534 LEU A O 1
ATOM 4218 N N . LEU A 1 535 ? -15.290 -21.594 18.329 1.00 75.62 535 LEU A N 1
ATOM 4219 C CA . LEU A 1 535 ? -13.836 -21.579 18.138 1.00 75.62 535 LEU A CA 1
ATOM 4220 C C . LEU A 1 535 ? -13.415 -21.336 16.688 1.00 75.62 535 LEU A C 1
ATOM 4222 O O . LEU A 1 535 ? -12.359 -20.760 16.477 1.00 75.62 535 LEU A O 1
ATOM 4226 N N . ASP A 1 536 ? -14.238 -21.742 15.718 1.00 70.25 536 ASP A N 1
ATOM 4227 C CA . ASP A 1 536 ? -13.980 -21.577 14.282 1.00 70.25 536 ASP A CA 1
ATOM 4228 C C . ASP A 1 536 ? -14.843 -20.480 13.630 1.00 70.25 536 ASP A C 1
ATOM 4230 O O . ASP A 1 536 ? -14.902 -20.379 12.402 1.00 70.25 536 ASP A O 1
ATOM 4234 N N . LEU A 1 537 ? -15.541 -19.659 14.421 1.00 67.81 537 LEU A N 1
ATOM 4235 C CA . LEU A 1 537 ? -16.468 -18.662 13.880 1.00 67.81 537 LEU A CA 1
ATOM 4236 C C . LEU A 1 537 ? -15.745 -17.449 13.271 1.00 67.81 537 LEU A C 1
ATOM 4238 O O . LEU A 1 537 ? -16.156 -16.940 12.229 1.00 67.81 537 LEU A O 1
ATOM 4242 N N . GLU A 1 538 ? -14.664 -16.998 13.914 1.00 57.25 538 GLU A N 1
ATOM 4243 C CA . GLU A 1 538 ? -13.871 -15.836 13.477 1.00 57.25 538 GLU A CA 1
ATOM 4244 C C . GLU A 1 538 ? -12.528 -16.233 12.843 1.00 57.25 538 GLU A C 1
ATOM 4246 O O . GLU A 1 538 ? -12.115 -15.645 11.843 1.00 57.25 538 GLU A O 1
ATOM 4251 N N . ARG A 1 539 ? -11.845 -17.240 13.398 1.00 55.91 539 ARG A N 1
ATOM 4252 C CA . ARG A 1 539 ? -10.568 -17.782 12.907 1.00 55.91 539 ARG A CA 1
ATOM 4253 C C . ARG A 1 539 ? -10.518 -19.265 13.231 1.00 55.91 539 ARG A C 1
ATOM 4255 O O . ARG A 1 539 ? -10.888 -19.625 14.337 1.00 55.91 539 ARG A O 1
ATOM 4262 N N . SER A 1 540 ? -10.037 -20.109 12.315 1.00 61.25 540 SER A N 1
ATOM 4263 C CA . SER A 1 540 ? -10.033 -21.541 12.609 1.00 61.25 540 SER A CA 1
ATOM 4264 C C . SER A 1 540 ? -9.007 -21.903 13.684 1.00 61.25 540 SER A C 1
ATOM 4266 O O . SER A 1 540 ? -7.811 -21.649 13.518 1.00 61.25 540 SER A O 1
ATOM 4268 N N . ALA A 1 541 ? -9.471 -22.534 14.761 1.00 62.09 541 ALA A N 1
ATOM 4269 C CA . ALA A 1 541 ? -8.631 -23.038 15.839 1.00 62.09 541 ALA A CA 1
ATOM 4270 C C . ALA A 1 541 ? -7.726 -24.191 15.372 1.00 62.09 541 ALA A C 1
ATOM 4272 O O . ALA A 1 541 ? -6.671 -24.411 15.960 1.00 62.09 541 ALA A O 1
ATOM 4273 N N . PHE A 1 542 ? -8.092 -24.884 14.287 1.00 63.59 542 PHE A N 1
ATOM 4274 C CA . PHE A 1 542 ? -7.353 -26.034 13.758 1.00 63.59 542 PHE A CA 1
ATOM 4275 C C . PHE A 1 542 ? -6.061 -25.687 13.009 1.00 63.59 542 PHE A C 1
ATOM 4277 O O . PHE A 1 542 ? -5.230 -26.570 12.811 1.00 63.59 542 PHE A O 1
ATOM 4284 N N . LEU A 1 543 ? -5.874 -24.429 12.600 1.00 54.00 543 LEU A N 1
ATOM 4285 C CA . LEU A 1 543 ? -4.699 -24.011 11.826 1.00 54.00 543 LEU A CA 1
ATOM 4286 C C . LEU A 1 543 ? -3.432 -23.873 12.685 1.00 54.00 543 LEU A C 1
ATOM 4288 O O . LEU A 1 543 ? -2.342 -24.142 12.194 1.00 54.00 543 LEU A O 1
ATOM 4292 N N . ASP A 1 544 ? -3.583 -23.512 13.962 1.00 55.69 544 ASP A N 1
ATOM 4293 C CA . ASP A 1 544 ? -2.483 -23.246 14.902 1.00 55.69 544 ASP A CA 1
ATOM 4294 C C . ASP A 1 544 ? -2.652 -24.071 16.197 1.00 55.69 544 ASP A C 1
ATOM 4296 O O . ASP A 1 544 ? -2.570 -23.555 17.316 1.00 55.69 544 ASP A O 1
ATOM 4300 N N . LEU A 1 545 ? -2.955 -25.363 16.052 1.00 63.25 545 LEU A N 1
ATOM 4301 C CA . LEU A 1 545 ? -3.369 -26.226 17.159 1.00 63.25 545 LEU A CA 1
ATOM 4302 C C . LEU A 1 545 ? -2.199 -26.541 18.120 1.00 63.25 545 LEU A C 1
ATOM 4304 O O . LEU A 1 545 ? -1.290 -27.296 17.781 1.00 63.25 545 LEU A O 1
ATOM 4308 N N . GLN A 1 546 ? -2.232 -25.972 19.328 1.00 74.75 546 GLN A N 1
ATOM 4309 C CA . GLN A 1 546 ? -1.316 -26.316 20.428 1.00 74.75 546 GLN A CA 1
ATOM 4310 C C . GLN A 1 546 ? -1.817 -27.551 21.199 1.00 74.75 546 GLN A C 1
ATOM 4312 O O . GLN A 1 546 ? -3.013 -27.847 21.181 1.00 74.75 546 GLN A O 1
ATOM 4317 N N . GLU A 1 547 ? -0.920 -28.265 21.883 1.00 77.06 547 GLU A N 1
ATOM 4318 C CA . GLU A 1 547 ? -1.213 -29.534 22.578 1.00 77.06 547 GLU A CA 1
ATOM 4319 C C . GLU A 1 547 ? -2.302 -29.380 23.659 1.00 77.06 547 GLU A C 1
ATOM 4321 O O . GLU A 1 547 ? -3.267 -30.137 23.714 1.00 77.06 547 GLU A O 1
ATOM 4326 N N . ASP A 1 548 ? -2.229 -28.312 24.439 1.00 72.38 548 ASP A N 1
ATOM 4327 C CA . ASP A 1 548 ? -3.181 -27.925 25.479 1.00 72.38 548 ASP A CA 1
ATOM 4328 C C . ASP A 1 548 ? -4.550 -27.489 24.916 1.00 72.38 548 ASP A C 1
ATOM 4330 O O . ASP A 1 548 ? -5.605 -27.781 25.500 1.00 72.38 548 ASP A O 1
ATOM 4334 N N . THR A 1 549 ? -4.566 -26.864 23.736 1.00 73.62 549 THR A N 1
ATOM 4335 C CA . THR A 1 549 ? -5.804 -26.573 22.993 1.00 73.62 549 THR A CA 1
ATOM 4336 C C . THR A 1 549 ? -6.430 -27.859 22.451 1.00 73.62 549 THR A C 1
ATOM 4338 O O . THR A 1 549 ? -7.646 -28.037 22.548 1.00 73.62 549 THR A O 1
ATOM 4341 N N . TYR A 1 550 ? -5.615 -28.778 21.927 1.00 82.69 550 TYR A N 1
ATOM 4342 C CA . TYR A 1 550 ? -6.062 -30.085 21.449 1.00 82.69 550 TYR A CA 1
ATOM 4343 C C . TYR A 1 550 ? -6.702 -30.906 22.567 1.00 82.69 550 TYR A C 1
ATOM 4345 O O . TYR A 1 550 ? -7.809 -31.410 22.384 1.00 82.69 550 TYR A O 1
ATOM 4353 N N . ASP A 1 551 ? -6.064 -30.993 23.734 1.00 82.94 551 ASP A N 1
ATOM 4354 C CA . ASP A 1 551 ? -6.593 -31.744 24.875 1.00 82.94 551 ASP A CA 1
ATOM 4355 C C . ASP A 1 551 ? -7.917 -31.163 25.381 1.00 82.94 551 ASP A C 1
ATOM 4357 O O . ASP A 1 551 ? -8.847 -31.906 25.697 1.00 82.94 551 ASP A O 1
ATOM 4361 N N . SER A 1 552 ? -8.047 -29.836 25.379 1.00 83.44 552 SER A N 1
ATOM 4362 C CA . SER A 1 552 ? -9.288 -29.150 25.752 1.00 83.44 552 SER A CA 1
ATOM 4363 C C . SER A 1 552 ? -10.431 -29.431 24.768 1.00 83.44 552 SER A C 1
ATOM 4365 O O . SER A 1 552 ? -11.556 -29.717 25.184 1.00 83.44 552 SER A O 1
ATOM 4367 N N . ILE A 1 553 ? -10.148 -29.397 23.460 1.00 85.25 553 ILE A N 1
ATOM 4368 C CA . ILE A 1 553 ? -11.120 -29.737 22.408 1.00 85.25 553 ILE A CA 1
ATOM 4369 C C . ILE A 1 553 ? -11.480 -31.223 22.480 1.00 85.25 553 ILE A C 1
ATOM 4371 O O . ILE A 1 553 ? -12.654 -31.581 22.393 1.00 85.25 553 ILE A O 1
ATOM 4375 N N . ARG A 1 554 ? -10.492 -32.097 22.691 1.00 86.56 554 ARG A N 1
ATOM 4376 C CA . ARG A 1 554 ? -10.695 -33.535 22.875 1.00 86.56 554 ARG A CA 1
ATOM 4377 C C . ARG A 1 554 ? -11.599 -33.802 24.074 1.00 86.56 554 ARG A C 1
ATOM 4379 O O . ARG A 1 554 ? -12.538 -34.582 23.943 1.00 86.56 554 ARG A O 1
ATOM 4386 N N . HIS A 1 555 ? -11.346 -33.168 25.218 1.00 88.00 555 HIS A N 1
ATOM 4387 C CA . HIS A 1 555 ? -12.183 -33.296 26.413 1.00 88.00 555 HIS A CA 1
ATOM 4388 C C . HIS A 1 555 ? -13.624 -32.873 26.125 1.00 88.00 555 HIS A C 1
ATOM 4390 O O . HIS A 1 555 ? -14.539 -33.647 26.391 1.00 88.00 555 HIS A O 1
ATOM 4396 N N . LEU A 1 556 ? -13.834 -31.721 25.479 1.00 88.88 556 LEU A N 1
ATOM 4397 C CA . LEU A 1 556 ? -15.166 -31.275 25.055 1.00 88.88 556 LEU A CA 1
ATOM 4398 C C . LEU A 1 556 ? -15.863 -32.319 24.180 1.00 88.88 556 LEU A C 1
ATOM 4400 O O . LEU A 1 556 ? -16.952 -32.768 24.522 1.00 88.88 556 LEU A O 1
ATOM 4404 N N . LEU A 1 557 ? -15.222 -32.755 23.094 1.00 87.56 557 LEU A N 1
ATOM 4405 C CA . LEU A 1 557 ? -15.823 -33.673 22.120 1.00 87.56 557 LEU A CA 1
ATOM 4406 C C . LEU A 1 557 ? -16.067 -35.083 22.672 1.00 87.56 557 LEU A C 1
ATOM 4408 O O . LEU A 1 557 ? -16.875 -35.819 22.114 1.00 87.56 557 LEU A O 1
ATOM 4412 N N . THR A 1 558 ? -15.356 -35.479 23.730 1.00 89.75 558 THR A N 1
ATOM 4413 C CA . THR A 1 558 ? -15.469 -36.825 24.315 1.00 89.75 558 THR A CA 1
ATOM 4414 C C . THR A 1 558 ? -16.355 -36.889 25.551 1.00 89.75 558 THR A C 1
ATOM 4416 O O . THR A 1 558 ? -16.760 -37.991 25.917 1.00 89.75 558 THR A O 1
ATOM 4419 N N . THR A 1 559 ? -16.645 -35.755 26.196 1.00 91.00 559 THR A N 1
ATOM 4420 C CA . THR A 1 559 ? -17.368 -35.735 27.477 1.00 91.00 559 THR A CA 1
ATOM 4421 C C . THR A 1 559 ? -18.672 -34.953 27.469 1.00 91.00 559 THR A C 1
ATOM 4423 O O . THR A 1 559 ? -19.456 -35.172 28.380 1.00 91.00 559 THR A O 1
ATOM 4426 N N . CYS A 1 560 ? -18.933 -34.069 26.500 1.00 91.38 560 CYS A N 1
ATOM 4427 C CA . CYS A 1 560 ? -20.215 -33.360 26.445 1.00 91.38 560 CYS A CA 1
ATOM 4428 C C . CYS A 1 560 ? -21.376 -34.250 25.967 1.00 91.38 560 CYS A C 1
ATOM 4430 O O . CYS A 1 560 ? -21.158 -35.182 25.192 1.00 91.38 560 CYS A O 1
ATOM 4432 N N . ASP A 1 561 ? -22.602 -33.941 26.401 1.00 90.62 561 ASP A N 1
ATOM 4433 C CA . ASP A 1 561 ? -23.825 -34.641 25.961 1.00 90.62 561 ASP A CA 1
ATOM 4434 C C . ASP A 1 561 ? -24.140 -34.341 24.484 1.00 90.62 561 ASP A C 1
ATOM 4436 O O . ASP A 1 561 ? -24.570 -35.201 23.713 1.00 90.62 561 ASP A O 1
ATOM 4440 N N . GLY A 1 562 ? -23.843 -33.116 24.048 1.00 87.69 562 GLY A N 1
ATOM 4441 C CA . GLY A 1 562 ? -23.948 -32.716 22.651 1.00 87.69 562 GLY A CA 1
ATOM 4442 C C . GLY A 1 562 ? -23.060 -31.524 22.331 1.00 87.69 562 GLY A C 1
ATOM 4443 O O . GLY A 1 562 ? -22.890 -30.628 23.152 1.00 87.69 562 GLY A O 1
ATOM 4444 N N . ALA A 1 563 ? -22.511 -31.486 21.118 1.00 90.12 563 ALA A N 1
ATOM 4445 C CA . ALA A 1 563 ? -21.720 -30.360 20.637 1.00 90.12 563 ALA A CA 1
ATOM 4446 C C . ALA A 1 563 ? -22.345 -29.765 19.372 1.00 90.12 563 ALA A C 1
ATOM 4448 O O . ALA A 1 563 ? -22.528 -30.463 18.374 1.00 90.12 563 ALA A O 1
ATOM 4449 N N . LEU A 1 564 ? -22.623 -28.463 19.394 1.00 86.88 564 LEU A N 1
ATOM 4450 C CA . LEU A 1 564 ? -22.917 -27.675 18.204 1.00 86.88 564 LEU A CA 1
ATOM 4451 C C . LEU A 1 564 ? -21.663 -26.891 17.828 1.00 86.88 564 LEU A C 1
ATOM 4453 O O . LEU A 1 564 ? -21.237 -25.998 18.558 1.00 86.88 564 LEU A O 1
ATOM 4457 N N . TRP A 1 565 ? -21.070 -27.225 16.688 1.00 84.62 565 TRP A N 1
ATOM 4458 C CA . TRP A 1 565 ? -19.876 -26.548 16.196 1.00 84.62 565 TRP A CA 1
ATOM 4459 C C . TRP A 1 565 ? -20.264 -25.488 15.168 1.00 84.62 565 TRP A C 1
ATOM 4461 O O . TRP A 1 565 ? -20.747 -25.821 14.087 1.00 84.62 565 TRP A O 1
ATOM 4471 N N . VAL A 1 566 ? -20.094 -24.213 15.512 1.00 78.88 566 VAL A N 1
ATOM 4472 C CA . VAL A 1 566 ? -20.500 -23.098 14.654 1.00 78.88 566 VAL A CA 1
ATOM 4473 C C . VAL A 1 566 ? -19.311 -22.660 13.805 1.00 78.88 566 VAL A C 1
ATOM 4475 O O . VAL A 1 566 ? -18.310 -22.162 14.319 1.00 78.88 566 VAL A O 1
ATOM 4478 N N . THR A 1 567 ? -19.439 -22.832 12.493 1.00 69.88 567 THR A N 1
ATOM 4479 C CA . THR A 1 567 ? -18.473 -22.369 11.491 1.00 69.88 567 THR A CA 1
ATOM 4480 C C . THR A 1 567 ? -19.083 -21.255 10.646 1.00 69.88 567 THR A C 1
ATOM 4482 O O . THR A 1 567 ? -20.303 -21.149 10.522 1.00 69.88 567 THR A O 1
ATOM 4485 N N . ARG A 1 568 ? -18.245 -20.426 10.021 1.00 65.06 568 ARG A N 1
ATOM 4486 C CA . ARG A 1 568 ? -18.704 -19.419 9.052 1.00 65.06 568 ARG A CA 1
ATOM 4487 C C . ARG A 1 568 ? -19.219 -20.073 7.755 1.00 65.06 568 ARG A C 1
ATOM 4489 O O . ARG A 1 568 ? -18.710 -21.113 7.346 1.00 65.06 568 ARG A O 1
ATOM 4496 N N . ASP A 1 569 ? -20.200 -19.438 7.105 1.00 54.78 569 ASP A N 1
ATOM 4497 C CA . ASP A 1 569 ? -20.695 -19.811 5.771 1.00 54.78 569 ASP A CA 1
ATOM 4498 C C . ASP A 1 569 ? -19.600 -19.579 4.713 1.00 54.78 569 ASP A C 1
ATOM 4500 O O . ASP A 1 569 ? -19.271 -18.442 4.356 1.00 54.78 569 ASP A O 1
ATOM 4504 N N . VAL A 1 570 ? -18.994 -20.677 4.259 1.00 46.34 570 VAL A N 1
ATOM 4505 C CA . VAL A 1 570 ? -17.881 -20.677 3.298 1.00 46.34 570 VAL A CA 1
ATOM 4506 C C . VAL A 1 570 ? -18.379 -20.446 1.865 1.00 46.34 570 VAL A C 1
ATOM 4508 O O . VAL A 1 570 ? -17.617 -19.972 1.023 1.00 46.34 570 VAL A O 1
ATOM 4511 N N . ASP A 1 571 ? -19.662 -20.709 1.600 1.00 43.22 571 ASP A N 1
ATOM 4512 C CA . ASP A 1 571 ? -20.262 -20.622 0.269 1.00 43.22 571 ASP A CA 1
ATOM 4513 C C . ASP A 1 571 ? -20.683 -19.181 -0.081 1.00 43.22 571 ASP A C 1
ATOM 4515 O O . ASP A 1 571 ? -20.630 -18.790 -1.249 1.00 43.22 571 ASP A O 1
ATOM 4519 N N . GLN A 1 572 ? -21.047 -18.351 0.909 1.00 37.97 572 GLN A N 1
ATOM 4520 C CA . GLN A 1 572 ? -21.453 -16.949 0.686 1.00 37.97 572 GLN A CA 1
ATOM 4521 C C . GLN A 1 572 ? -20.325 -15.911 0.818 1.00 37.97 572 GLN A C 1
ATOM 4523 O O . GLN A 1 572 ? -20.414 -14.833 0.222 1.00 37.97 572 GLN A O 1
ATOM 4528 N N . HIS A 1 573 ? -19.243 -16.211 1.549 1.00 39.78 573 HIS A N 1
ATOM 4529 C CA . HIS A 1 573 ? -18.122 -15.280 1.768 1.00 39.78 573 HIS A CA 1
ATOM 4530 C C . HIS A 1 573 ? -16.738 -15.927 1.551 1.00 39.78 573 HIS A C 1
ATOM 4532 O O . HIS A 1 573 ? -15.914 -15.977 2.472 1.00 39.78 573 HIS A O 1
ATOM 4538 N N . PRO A 1 574 ? -16.427 -16.359 0.312 1.00 41.50 574 PRO A N 1
ATOM 4539 C CA . PRO A 1 574 ? -15.187 -17.070 -0.012 1.00 41.50 574 PRO A CA 1
ATOM 4540 C C . PRO A 1 574 ? -13.906 -16.238 0.176 1.00 41.50 574 PRO A C 1
ATOM 4542 O O . PRO A 1 574 ? -12.821 -16.801 0.248 1.00 41.50 574 PRO A O 1
ATOM 4545 N N . SER A 1 575 ? -13.996 -14.907 0.290 1.00 39.56 575 SER A N 1
ATOM 4546 C CA . SER A 1 575 ? -12.838 -14.026 0.524 1.00 39.56 575 SER A CA 1
ATOM 4547 C C . SER A 1 575 ? -12.299 -14.054 1.958 1.00 39.56 575 SER A C 1
ATOM 4549 O O . SER A 1 575 ? -11.230 -13.507 2.213 1.00 39.56 575 SER A O 1
ATOM 4551 N N . GLN A 1 576 ? -13.028 -14.654 2.903 1.00 42.62 576 GLN A N 1
ATOM 4552 C CA . GLN A 1 576 ? -12.641 -14.686 4.318 1.00 42.62 576 GLN A CA 1
ATOM 4553 C C . GLN A 1 576 ? -12.570 -16.109 4.897 1.00 42.62 576 GLN A C 1
ATOM 4555 O O . GLN A 1 576 ? -12.380 -16.271 6.100 1.00 42.62 576 GLN A O 1
ATOM 4560 N N . GLY A 1 577 ? -12.704 -17.132 4.047 1.00 34.31 577 GLY A N 1
ATOM 4561 C CA . GLY A 1 577 ? -12.346 -18.516 4.346 1.00 34.31 577 GLY A CA 1
ATOM 4562 C C . GLY A 1 577 ? -10.937 -18.796 3.826 1.00 34.31 577 GLY A C 1
ATOM 4563 O O . GLY A 1 577 ? -10.584 -18.385 2.729 1.00 34.31 577 GLY A O 1
ATOM 4564 N N . SER A 1 578 ? -10.119 -19.473 4.623 1.00 39.94 578 SER A N 1
ATOM 4565 C CA . SER A 1 578 ? -8.699 -19.781 4.387 1.00 39.94 578 SER A CA 1
ATOM 4566 C C . SER A 1 578 ? -8.426 -20.753 3.212 1.00 39.94 578 SER A C 1
ATOM 4568 O O . SER A 1 578 ? -7.651 -21.699 3.355 1.00 39.94 578 SER A O 1
ATOM 4570 N N . ALA A 1 579 ? -9.029 -20.540 2.042 1.00 41.59 579 ALA A N 1
ATOM 4571 C CA . ALA A 1 579 ? -8.646 -21.182 0.789 1.00 41.59 579 ALA A CA 1
ATOM 4572 C C . ALA A 1 579 ? -8.225 -20.088 -0.200 1.00 41.59 579 ALA A C 1
ATOM 4574 O O . ALA A 1 579 ? -9.016 -19.229 -0.582 1.00 41.59 579 ALA A O 1
ATOM 4575 N N . THR A 1 580 ? -6.945 -20.082 -0.565 1.00 54.53 580 THR A N 1
ATOM 4576 C CA . THR A 1 580 ? -6.333 -19.119 -1.484 1.00 54.53 580 THR A CA 1
ATOM 4577 C C . THR A 1 580 ? -7.118 -19.036 -2.795 1.00 54.53 580 THR A C 1
ATOM 4579 O O . THR A 1 580 ? -7.177 -19.991 -3.568 1.00 54.53 580 THR A O 1
ATOM 4582 N N . ARG A 1 581 ? -7.721 -17.874 -3.070 1.00 70.50 581 ARG A N 1
ATOM 4583 C CA . ARG A 1 581 ? -8.312 -17.575 -4.380 1.00 70.50 581 ARG A CA 1
ATOM 4584 C C . ARG A 1 581 ? -7.222 -17.735 -5.454 1.00 70.50 581 ARG A C 1
ATOM 4586 O O . ARG A 1 581 ? -6.196 -17.061 -5.346 1.00 70.50 581 ARG A O 1
ATOM 4593 N N . PRO A 1 582 ? -7.416 -18.570 -6.493 1.00 83.31 582 PRO A N 1
ATOM 4594 C CA . PRO A 1 582 ? -6.446 -18.686 -7.571 1.00 83.31 582 PRO A CA 1
ATOM 4595 C C . PRO A 1 582 ? -6.456 -17.399 -8.402 1.00 83.31 582 PRO A C 1
ATOM 4597 O O . PRO A 1 582 ? -7.512 -16.946 -8.852 1.00 83.31 582 PRO A O 1
ATOM 4600 N N . LEU A 1 583 ? -5.283 -16.802 -8.588 1.00 87.00 583 LEU A N 1
ATOM 4601 C CA . LEU A 1 583 ? -5.093 -15.570 -9.354 1.00 87.00 583 LEU A CA 1
ATOM 4602 C C . LEU A 1 583 ? -4.268 -15.773 -10.620 1.00 87.00 583 LEU A C 1
ATOM 4604 O O . LEU A 1 583 ? -3.368 -16.615 -10.626 1.00 87.00 583 LEU A O 1
ATOM 4608 N N . VAL A 1 584 ? -4.528 -14.929 -11.620 1.00 88.75 584 VAL A N 1
ATOM 4609 C CA . VAL A 1 584 ? -3.765 -14.748 -12.865 1.00 88.75 584 VAL A CA 1
ATOM 4610 C C . VAL A 1 584 ? -3.584 -13.252 -13.149 1.00 88.75 584 VAL A C 1
ATOM 4612 O O . VAL A 1 584 ? -4.477 -12.456 -12.866 1.00 88.75 584 VAL A O 1
ATOM 4615 N N . LEU A 1 585 ? -2.425 -12.859 -13.673 1.00 87.38 585 LEU A N 1
ATOM 4616 C CA . LEU A 1 585 ? -2.129 -11.491 -14.093 1.00 87.38 585 LEU A CA 1
ATOM 4617 C C . LEU A 1 585 ? -2.818 -11.200 -15.430 1.00 87.38 585 LEU A C 1
ATOM 4619 O O . LEU A 1 585 ? -2.566 -11.880 -16.425 1.00 87.38 585 LEU A O 1
ATOM 4623 N N . ASP A 1 586 ? -3.651 -10.169 -15.444 1.00 81.81 586 ASP A N 1
ATOM 4624 C CA . ASP A 1 586 ? -4.388 -9.689 -16.606 1.00 81.81 586 ASP A CA 1
ATOM 4625 C C . ASP A 1 586 ? -3.920 -8.278 -17.006 1.00 81.81 586 ASP A C 1
ATOM 4627 O O . ASP A 1 586 ? -3.403 -7.513 -16.186 1.00 81.81 586 ASP A O 1
ATOM 4631 N N . ILE A 1 587 ? -4.091 -7.931 -18.283 1.00 79.12 587 ILE A N 1
ATOM 4632 C CA . ILE A 1 587 ? -3.856 -6.585 -18.817 1.00 79.12 587 ILE A CA 1
ATOM 4633 C C . ILE A 1 587 ? -5.178 -6.072 -19.373 1.00 79.12 587 ILE A C 1
ATOM 4635 O O . ILE A 1 587 ? -5.569 -6.415 -20.490 1.00 79.12 587 ILE A O 1
ATOM 4639 N N . THR A 1 588 ? -5.844 -5.185 -18.635 1.00 75.19 588 THR A N 1
ATOM 4640 C CA . THR A 1 588 ? -7.127 -4.634 -19.092 1.00 75.19 588 THR A CA 1
ATOM 4641 C C . THR A 1 588 ? -6.972 -3.755 -20.338 1.00 75.19 588 THR A C 1
ATOM 4643 O O . THR A 1 588 ? -7.849 -3.766 -21.200 1.00 75.19 588 THR A O 1
ATOM 4646 N N . SER A 1 589 ? -5.860 -3.019 -20.464 1.00 73.31 589 SER A N 1
ATOM 4647 C CA . SER A 1 589 ? -5.588 -2.127 -21.601 1.00 73.31 589 SER A CA 1
ATOM 4648 C C . SER A 1 589 ? -4.130 -2.241 -22.075 1.00 73.31 589 SER A C 1
ATOM 4650 O O . SER A 1 589 ? -3.263 -1.526 -21.561 1.00 73.31 589 SER A O 1
ATOM 4652 N N . PRO A 1 590 ? -3.827 -3.095 -23.074 1.00 74.56 590 PRO A N 1
ATOM 4653 C CA . PRO A 1 590 ? -2.482 -3.202 -23.645 1.00 74.56 590 PRO A CA 1
ATOM 4654 C C . PRO A 1 590 ? -1.928 -1.836 -24.082 1.00 74.56 590 PRO A C 1
ATOM 4656 O O . PRO A 1 590 ? -2.636 -1.047 -24.706 1.00 74.56 590 PRO A O 1
ATOM 4659 N N . GLY A 1 591 ? -0.670 -1.542 -23.737 1.00 69.81 591 GLY A N 1
ATOM 4660 C CA . GLY A 1 591 ? -0.041 -0.229 -23.943 1.00 69.81 591 GLY A CA 1
ATOM 4661 C C . GLY A 1 591 ? -0.070 0.694 -22.723 1.00 69.81 591 GLY A C 1
ATOM 4662 O O . GLY A 1 591 ? 0.699 1.653 -22.664 1.00 69.81 591 GLY A O 1
ATOM 4663 N N . LEU A 1 592 ? -0.890 0.385 -21.715 1.00 73.38 592 LEU A N 1
ATOM 4664 C CA . LEU A 1 592 ? -0.930 1.088 -20.435 1.00 73.38 592 LEU A CA 1
ATOM 4665 C C . LEU A 1 592 ? -0.466 0.147 -19.319 1.00 73.38 592 LEU A C 1
ATOM 4667 O O . LEU A 1 592 ? -1.243 -0.657 -18.810 1.00 73.38 592 LEU A O 1
ATOM 4671 N N . LEU A 1 593 ? 0.805 0.253 -18.917 1.00 74.06 593 LEU A N 1
ATOM 4672 C CA . LEU A 1 593 ? 1.397 -0.637 -17.903 1.00 74.06 593 LEU A CA 1
ATOM 4673 C C . LEU A 1 593 ? 0.690 -0.569 -16.538 1.00 74.06 593 LEU A C 1
ATOM 4675 O O . LEU A 1 593 ? 0.704 -1.545 -15.800 1.00 74.06 593 LEU A O 1
ATOM 4679 N N . ASN A 1 594 ? 0.030 0.545 -16.214 1.00 71.75 594 ASN A N 1
ATOM 4680 C CA . ASN A 1 594 ? -0.777 0.689 -14.997 1.00 71.75 594 ASN A CA 1
ATOM 4681 C C . ASN A 1 594 ? -2.130 -0.048 -15.052 1.00 71.75 594 ASN A C 1
ATOM 4683 O O . ASN A 1 594 ? -2.877 0.003 -14.083 1.00 71.75 594 ASN A O 1
ATOM 4687 N N . SER A 1 595 ? -2.462 -0.702 -16.168 1.00 73.62 595 SER A N 1
ATOM 4688 C CA . SER A 1 595 ? -3.665 -1.535 -16.299 1.00 73.62 595 SER A CA 1
ATOM 4689 C C . SER A 1 595 ? -3.434 -3.012 -15.961 1.00 73.62 595 SER A C 1
ATOM 4691 O O . SER A 1 595 ? -4.382 -3.799 -15.999 1.00 73.62 595 SER A O 1
ATOM 4693 N N . LEU A 1 596 ? -2.192 -3.388 -15.636 1.00 81.06 596 LEU A N 1
ATOM 4694 C CA . LEU A 1 596 ? -1.857 -4.702 -15.093 1.00 81.06 596 LEU A CA 1
ATOM 4695 C C . LEU A 1 596 ? -2.558 -4.898 -13.745 1.00 81.06 596 LEU A C 1
ATOM 4697 O O . LEU A 1 596 ? -2.401 -4.076 -12.846 1.00 81.06 596 LEU A O 1
ATOM 4701 N N . ASN A 1 597 ? -3.311 -5.984 -13.597 1.00 80.00 597 ASN A N 1
ATOM 4702 C CA . ASN A 1 597 ? -3.976 -6.339 -12.343 1.00 80.00 597 ASN A CA 1
ATOM 4703 C C . ASN A 1 597 ? -4.082 -7.858 -12.185 1.00 80.00 597 ASN A C 1
ATOM 4705 O O . ASN A 1 597 ? -4.018 -8.595 -13.166 1.00 80.00 597 ASN A O 1
ATOM 4709 N N . PHE A 1 598 ? -4.245 -8.337 -10.954 1.00 82.38 598 PHE A N 1
ATOM 4710 C CA . PHE A 1 598 ? -4.534 -9.748 -10.714 1.00 82.38 598 PHE A CA 1
ATOM 4711 C C . PHE A 1 598 ? -6.044 -9.998 -10.707 1.00 82.38 598 PHE A C 1
ATOM 4713 O O . PHE A 1 598 ? -6.783 -9.457 -9.886 1.00 82.38 598 PHE A O 1
ATOM 4720 N N . ALA A 1 599 ? -6.495 -10.888 -11.586 1.00 79.69 599 ALA A N 1
ATOM 4721 C CA . ALA A 1 599 ? -7.872 -11.354 -11.663 1.00 79.69 599 ALA A CA 1
ATOM 4722 C C . ALA A 1 599 ? -7.997 -12.789 -11.123 1.00 79.69 599 ALA A C 1
ATOM 4724 O O . ALA A 1 599 ? -7.005 -13.497 -10.956 1.00 79.69 599 ALA A O 1
ATOM 4725 N N . THR A 1 600 ? -9.226 -13.243 -10.838 1.00 81.00 600 THR A N 1
ATOM 4726 C CA . THR A 1 600 ? -9.464 -14.672 -10.546 1.00 81.00 600 THR A CA 1
ATOM 4727 C C . THR A 1 600 ? -9.079 -15.500 -11.762 1.00 81.00 600 THR A C 1
ATOM 4729 O O . THR A 1 600 ? -9.527 -15.175 -12.857 1.00 81.00 600 THR A O 1
ATOM 4732 N N . ASP A 1 601 ? -8.336 -16.590 -11.575 1.00 85.44 601 ASP A N 1
ATOM 4733 C CA . ASP A 1 601 ? -8.072 -17.546 -12.650 1.00 85.44 601 ASP A CA 1
ATOM 4734 C C . ASP A 1 601 ? -9.266 -18.511 -12.813 1.00 85.44 601 ASP A C 1
ATOM 4736 O O . ASP A 1 601 ? -9.463 -19.400 -11.974 1.00 85.44 601 ASP A O 1
ATOM 4740 N N . PRO A 1 602 ? -10.085 -18.384 -13.877 1.00 79.81 602 PRO A N 1
ATOM 4741 C CA . PRO A 1 602 ? -11.202 -19.294 -14.105 1.00 79.81 602 PRO A CA 1
ATOM 4742 C C . PRO A 1 602 ? -10.742 -20.695 -14.537 1.00 79.81 602 PRO A C 1
ATOM 4744 O O . PRO A 1 602 ? -11.515 -21.649 -14.426 1.00 79.81 602 PRO A O 1
ATOM 4747 N N . VAL A 1 603 ? -9.512 -20.850 -15.045 1.00 81.88 603 VAL A N 1
ATOM 4748 C CA . VAL A 1 603 ? -8.980 -22.142 -15.507 1.00 81.88 603 VAL A CA 1
ATOM 4749 C C . VAL A 1 603 ? -8.789 -23.085 -14.327 1.00 81.88 603 VAL A C 1
ATOM 4751 O O . VAL A 1 603 ? -9.065 -24.277 -14.454 1.00 81.88 603 VAL A O 1
ATOM 4754 N N . TRP A 1 604 ? -8.400 -22.563 -13.163 1.00 84.56 604 TRP A N 1
ATOM 4755 C CA . TRP A 1 604 ? -8.163 -23.373 -11.970 1.00 84.56 604 TRP A CA 1
ATOM 4756 C C . TRP A 1 604 ? -9.398 -24.175 -11.517 1.00 84.56 604 TRP A C 1
ATOM 4758 O O . TRP A 1 604 ? -9.275 -25.288 -11.005 1.00 84.56 604 TRP A O 1
ATOM 4768 N N . TYR A 1 605 ? -10.609 -23.678 -11.768 1.00 82.31 605 TYR A N 1
ATOM 4769 C CA . TYR A 1 605 ? -11.843 -24.393 -11.423 1.00 82.31 605 TYR A CA 1
ATOM 4770 C C . TYR A 1 605 ? -12.192 -25.532 -12.391 1.00 82.31 605 TYR A C 1
ATOM 4772 O O . TYR A 1 605 ? -13.081 -26.335 -12.108 1.00 82.31 605 TYR A O 1
ATOM 4780 N N . ARG A 1 606 ? -11.507 -25.636 -13.536 1.00 85.38 606 ARG A N 1
ATOM 4781 C CA . ARG A 1 606 ? -11.686 -26.762 -14.460 1.00 85.38 606 ARG A CA 1
ATOM 4782 C C . ARG A 1 606 ? -11.033 -28.025 -13.877 1.00 85.38 606 ARG A C 1
ATOM 4784 O O . ARG A 1 606 ? -10.004 -27.903 -13.207 1.00 85.38 606 ARG A O 1
ATOM 4791 N N . PRO A 1 607 ? -11.558 -29.232 -14.154 1.00 86.88 607 PRO A N 1
ATOM 4792 C CA . PRO A 1 607 ? -10.882 -30.480 -13.798 1.00 86.88 607 PRO A CA 1
ATOM 4793 C C . PRO A 1 607 ? -9.459 -30.548 -14.373 1.00 86.88 607 PRO A C 1
ATOM 4795 O O . PRO A 1 607 ? -9.223 -30.074 -15.484 1.00 86.88 607 PRO A O 1
ATOM 4798 N N . LEU A 1 608 ? -8.524 -31.139 -13.624 1.00 90.25 608 LEU A N 1
ATOM 4799 C CA . LEU A 1 608 ? -7.157 -31.375 -14.098 1.00 90.25 608 LEU A CA 1
ATOM 4800 C C . LEU A 1 608 ? -7.169 -32.482 -15.163 1.00 90.25 608 LEU A C 1
ATOM 4802 O O . LEU A 1 608 ? -7.793 -33.525 -14.952 1.00 90.25 608 LEU A O 1
ATOM 4806 N N . ALA A 1 609 ? -6.514 -32.260 -16.306 1.00 92.06 609 ALA A N 1
ATOM 4807 C CA . ALA A 1 609 ? -6.458 -33.267 -17.360 1.00 92.06 609 ALA A CA 1
ATOM 4808 C C . ALA A 1 609 ? -5.600 -34.468 -16.934 1.00 92.06 609 ALA A C 1
ATOM 4810 O O . ALA A 1 609 ? -4.706 -34.349 -16.098 1.00 92.06 609 ALA A O 1
ATOM 4811 N N . ALA A 1 610 ? -5.851 -35.632 -17.538 1.00 95.38 610 ALA A N 1
ATOM 4812 C CA . ALA A 1 610 ? -5.217 -36.891 -17.144 1.00 95.38 610 ALA A CA 1
ATOM 4813 C C . ALA A 1 610 ? -3.677 -36.847 -17.188 1.00 95.38 610 ALA A C 1
ATOM 4815 O O . ALA A 1 610 ? -3.034 -37.474 -16.354 1.00 95.38 610 ALA A O 1
ATOM 4816 N N . ARG A 1 611 ? -3.096 -36.080 -18.120 1.00 95.06 611 ARG A N 1
ATOM 4817 C CA . ARG A 1 611 ? -1.643 -35.914 -18.292 1.00 95.06 611 ARG A CA 1
ATOM 4818 C C . ARG A 1 611 ? -1.074 -34.606 -17.746 1.00 95.06 611 ARG A C 1
ATOM 4820 O O . ARG A 1 611 ? 0.125 -34.381 -17.879 1.00 95.06 611 ARG A O 1
ATOM 4827 N N . ASP A 1 612 ? -1.897 -33.772 -17.123 1.00 93.44 612 ASP A N 1
ATOM 4828 C CA . ASP A 1 612 ? -1.443 -32.485 -16.609 1.00 93.44 612 ASP A CA 1
ATOM 4829 C C . ASP A 1 612 ? -0.903 -32.599 -15.184 1.00 93.44 612 ASP A C 1
ATOM 4831 O O . ASP A 1 612 ? -1.373 -33.381 -14.355 1.00 93.44 612 ASP A O 1
ATOM 4835 N N . VAL A 1 613 ? 0.060 -31.739 -14.889 1.00 94.19 613 VAL A N 1
ATOM 4836 C CA . VAL A 1 613 ? 0.586 -31.460 -13.560 1.00 94.19 613 VAL A CA 1
ATOM 4837 C C . VAL A 1 613 ? 0.167 -30.045 -13.194 1.00 94.19 613 VAL A C 1
ATOM 4839 O O . VAL A 1 613 ? 0.341 -29.112 -13.981 1.00 94.19 613 VAL A O 1
ATOM 4842 N N . GLU A 1 614 ? -0.389 -29.879 -11.999 1.00 93.81 614 GLU A N 1
ATOM 4843 C CA . GLU A 1 614 ? -0.597 -28.561 -11.417 1.00 93.81 614 GLU A CA 1
ATOM 4844 C C . GLU A 1 614 ? 0.572 -28.205 -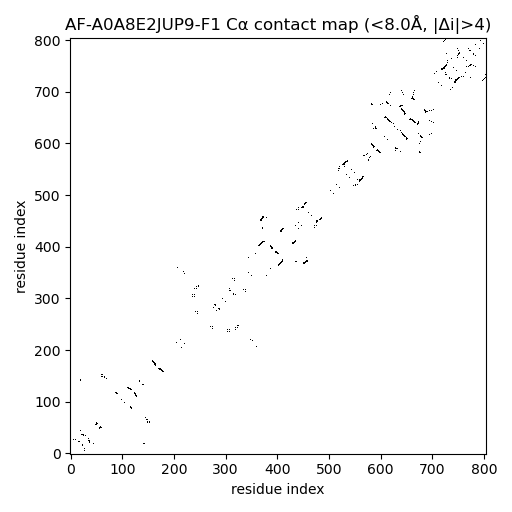10.504 1.00 93.81 614 GLU A C 1
ATOM 4846 O O . GLU A 1 614 ? 1.008 -29.012 -9.681 1.00 93.81 614 GLU A O 1
ATOM 4851 N N . VAL A 1 615 ? 1.062 -26.981 -10.656 1.00 94.25 615 VAL A N 1
ATOM 4852 C CA . VAL A 1 615 ? 2.224 -26.448 -9.960 1.00 94.25 615 VAL A CA 1
ATOM 4853 C C . VAL A 1 615 ? 1.808 -25.186 -9.217 1.00 94.25 615 VAL A C 1
ATOM 4855 O O . VAL A 1 615 ? 1.365 -24.218 -9.832 1.00 94.25 615 VAL A O 1
ATOM 4858 N N . GLU A 1 616 ? 1.980 -25.174 -7.900 1.00 94.81 616 GLU A N 1
ATOM 4859 C CA . GLU A 1 616 ? 1.963 -23.952 -7.104 1.00 94.81 616 GLU A CA 1
ATOM 4860 C C . GLU A 1 616 ? 3.201 -23.125 -7.467 1.00 94.81 616 GLU A C 1
ATOM 4862 O O . GLU A 1 616 ? 4.338 -23.501 -7.157 1.00 94.81 616 GLU A O 1
ATOM 4867 N N . ILE A 1 617 ? 2.983 -22.016 -8.169 1.00 94.88 617 ILE A N 1
ATOM 4868 C CA . ILE A 1 617 ? 4.058 -21.218 -8.753 1.00 94.88 617 ILE A CA 1
ATOM 4869 C C . ILE A 1 617 ? 4.790 -20.452 -7.652 1.00 94.88 617 ILE A C 1
ATOM 4871 O O . ILE A 1 617 ? 4.178 -19.757 -6.843 1.00 94.88 617 ILE A O 1
ATOM 4875 N N . LYS A 1 618 ? 6.122 -20.563 -7.647 1.00 95.25 618 LYS A N 1
ATOM 4876 C CA . LYS A 1 618 ? 7.012 -19.837 -6.730 1.00 95.25 618 LYS A CA 1
ATOM 4877 C C . LYS A 1 618 ? 7.823 -18.757 -7.446 1.00 95.25 618 LYS A C 1
ATOM 4879 O O . LYS A 1 618 ? 8.101 -17.727 -6.846 1.00 95.25 618 LYS A O 1
ATOM 4884 N N . ALA A 1 619 ? 8.153 -18.961 -8.723 1.00 95.88 619 ALA A N 1
ATOM 4885 C CA . ALA A 1 619 ? 8.851 -17.985 -9.556 1.00 95.88 619 ALA A CA 1
ATOM 4886 C C . ALA A 1 619 ? 8.400 -18.067 -11.025 1.00 95.88 619 ALA A C 1
ATOM 4888 O O . ALA A 1 619 ? 8.060 -19.144 -11.517 1.00 95.88 619 ALA A O 1
ATOM 4889 N N . VAL A 1 620 ? 8.427 -16.933 -11.731 1.00 94.50 620 VAL A N 1
ATOM 4890 C CA . VAL A 1 620 ? 8.063 -16.805 -13.156 1.00 94.50 620 VAL A CA 1
ATOM 4891 C C . VAL A 1 620 ? 9.176 -16.061 -13.890 1.00 94.50 620 VAL A C 1
ATOM 4893 O O . VAL A 1 620 ? 9.623 -15.011 -13.426 1.00 94.50 620 VAL A O 1
ATOM 4896 N N . GLY A 1 621 ? 9.611 -16.580 -15.039 1.00 92.12 621 GLY A N 1
ATOM 4897 C CA . GLY A 1 621 ? 10.614 -15.928 -15.883 1.00 92.12 621 GLY A CA 1
ATOM 4898 C C . GLY A 1 621 ? 10.000 -14.822 -16.746 1.00 92.12 621 GLY A C 1
ATOM 4899 O O . GLY A 1 621 ? 9.121 -15.082 -17.571 1.00 92.12 621 GLY A O 1
ATOM 4900 N N . LEU A 1 622 ? 10.467 -13.579 -16.576 1.00 90.06 622 LEU A N 1
ATOM 4901 C CA . LEU A 1 622 ? 10.039 -12.436 -17.390 1.00 90.06 622 LEU A CA 1
ATOM 4902 C C . LEU A 1 622 ? 10.871 -12.343 -18.674 1.00 90.06 622 LEU A C 1
ATOM 4904 O O . LEU A 1 622 ? 12.087 -12.157 -18.628 1.00 90.06 622 LEU A O 1
ATOM 4908 N N . ASN A 1 623 ? 10.208 -12.397 -19.828 1.00 87.81 623 ASN A N 1
ATOM 4909 C CA . ASN A 1 623 ? 10.856 -12.372 -21.135 1.00 87.81 623 ASN A CA 1
ATOM 4910 C C . ASN A 1 623 ? 10.555 -11.072 -21.904 1.00 87.81 623 ASN A C 1
ATOM 4912 O O . ASN A 1 623 ? 9.555 -10.397 -21.671 1.00 87.81 623 ASN A O 1
ATOM 4916 N N . PHE A 1 624 ? 11.403 -10.717 -22.881 1.00 83.75 624 PHE A N 1
ATOM 4917 C CA . PHE A 1 624 ? 11.238 -9.483 -23.675 1.00 83.75 624 PHE A CA 1
ATOM 4918 C C . PHE A 1 624 ? 9.877 -9.414 -24.386 1.00 83.75 624 PHE A C 1
ATOM 4920 O O . PHE A 1 624 ? 9.268 -8.352 -24.491 1.00 83.75 624 PHE A O 1
ATOM 4927 N N . ARG A 1 625 ? 9.360 -10.572 -24.805 1.00 85.12 625 ARG A N 1
ATOM 4928 C CA . ARG A 1 625 ? 8.020 -10.717 -25.378 1.00 85.12 625 ARG A CA 1
ATOM 4929 C C . ARG A 1 625 ? 6.920 -10.226 -24.433 1.00 85.12 625 ARG A C 1
ATOM 4931 O O . ARG A 1 625 ? 6.002 -9.562 -24.899 1.00 85.12 625 ARG A O 1
ATOM 4938 N N . ASP A 1 626 ? 7.011 -10.532 -23.141 1.00 87.12 626 ASP A N 1
ATOM 4939 C CA . ASP A 1 626 ? 6.007 -10.123 -22.150 1.00 87.12 626 ASP A CA 1
ATOM 4940 C C . ASP A 1 626 ? 5.937 -8.596 -22.052 1.00 87.12 626 ASP A C 1
ATOM 4942 O O . ASP A 1 626 ? 4.855 -8.016 -22.003 1.00 87.12 626 ASP A O 1
ATOM 4946 N N . VAL A 1 627 ? 7.096 -7.935 -22.137 1.00 85.56 627 VAL A N 1
ATOM 4947 C CA . VAL A 1 627 ? 7.195 -6.471 -22.161 1.00 85.56 627 VAL A CA 1
ATOM 4948 C C . VAL A 1 627 ? 6.560 -5.895 -23.429 1.00 85.56 627 VAL A C 1
ATOM 4950 O O . VAL A 1 627 ? 5.776 -4.955 -23.335 1.00 85.56 627 VAL A O 1
ATOM 4953 N N . LEU A 1 628 ? 6.824 -6.473 -24.607 1.00 82.00 628 LEU A N 1
ATOM 4954 C CA . LEU A 1 628 ? 6.199 -6.022 -25.859 1.00 82.00 628 LEU A CA 1
ATOM 4955 C C . LEU A 1 628 ? 4.672 -6.190 -25.848 1.00 82.00 628 LEU A C 1
ATOM 4957 O O . LEU A 1 628 ? 3.961 -5.333 -26.369 1.00 82.00 628 LEU A O 1
ATOM 4961 N N . ILE A 1 629 ? 4.159 -7.263 -25.238 1.00 81.56 629 ILE A N 1
ATOM 4962 C CA . ILE A 1 629 ? 2.712 -7.477 -25.071 1.00 81.56 629 ILE A CA 1
ATOM 4963 C C . ILE A 1 629 ? 2.127 -6.423 -24.134 1.00 81.56 629 ILE A C 1
ATOM 4965 O O . ILE A 1 629 ? 1.139 -5.776 -24.478 1.00 81.56 629 ILE A O 1
ATOM 4969 N N . ALA A 1 630 ? 2.761 -6.194 -22.981 1.00 80.56 630 ALA A N 1
ATOM 4970 C CA . ALA A 1 630 ? 2.310 -5.199 -22.014 1.00 80.56 630 ALA A CA 1
ATOM 4971 C C . ALA A 1 630 ? 2.337 -3.767 -22.586 1.00 80.56 630 ALA A C 1
ATOM 4973 O O . ALA A 1 630 ? 1.439 -2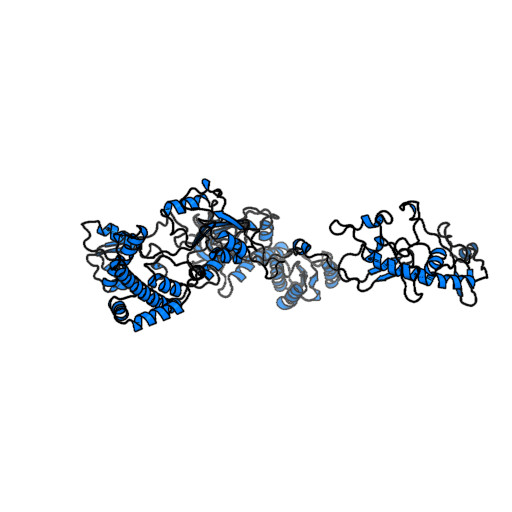.973 -22.306 1.00 80.56 630 ALA A O 1
ATOM 4974 N N . MET A 1 631 ? 3.312 -3.449 -23.445 1.00 77.38 631 MET A N 1
ATOM 4975 C CA . MET A 1 631 ? 3.404 -2.171 -24.167 1.00 77.38 631 MET A CA 1
ATOM 4976 C C . MET A 1 631 ? 2.484 -2.079 -25.396 1.00 77.38 631 MET A C 1
ATOM 4978 O O . MET A 1 631 ? 2.444 -1.037 -26.045 1.00 77.38 631 MET A O 1
ATOM 4982 N N . GLY A 1 632 ? 1.727 -3.131 -25.726 1.00 77.19 632 GLY A N 1
ATOM 4983 C CA . GLY A 1 632 ? 0.837 -3.144 -26.893 1.00 77.19 632 GLY A CA 1
ATOM 4984 C C . GLY A 1 632 ? 1.569 -3.183 -28.241 1.00 77.19 632 GLY A C 1
ATOM 4985 O O . GLY A 1 632 ? 0.947 -2.998 -29.284 1.00 77.19 632 GLY A O 1
ATOM 4986 N N . GLU A 1 633 ? 2.878 -3.445 -28.239 1.00 75.81 633 GLU A N 1
ATOM 4987 C CA . GLU A 1 633 ? 3.719 -3.552 -29.439 1.00 75.81 633 GLU A CA 1
ATOM 4988 C C . GLU A 1 633 ? 3.707 -4.967 -30.043 1.00 75.81 633 GLU A C 1
ATOM 4990 O O . GLU A 1 633 ? 4.165 -5.174 -31.166 1.00 75.81 633 GLU A O 1
ATOM 4995 N N . HIS A 1 634 ? 3.164 -5.952 -29.321 1.00 73.50 634 HIS A N 1
ATOM 4996 C CA . HIS A 1 634 ? 3.010 -7.327 -29.788 1.00 73.50 634 HIS A CA 1
ATOM 4997 C C . HIS A 1 634 ? 1.621 -7.879 -29.443 1.00 73.50 634 HIS A C 1
ATOM 4999 O O . HIS A 1 634 ? 1.197 -7.857 -28.290 1.00 73.50 634 HIS A O 1
ATOM 5005 N N . VAL A 1 635 ? 0.927 -8.458 -30.429 1.00 65.44 635 VAL A N 1
ATOM 5006 C CA . VAL A 1 635 ? -0.394 -9.072 -30.222 1.00 65.44 635 VAL A CA 1
ATOM 5007 C C . VAL A 1 635 ? -0.220 -10.513 -29.752 1.00 65.44 635 VAL A C 1
ATOM 5009 O O . VAL A 1 635 ? 0.122 -11.400 -30.533 1.00 65.44 635 VAL A O 1
ATOM 5012 N N . ALA A 1 636 ? -0.444 -10.762 -28.466 1.00 66.62 636 ALA A N 1
ATOM 5013 C CA . ALA A 1 636 ? -0.594 -12.110 -27.936 1.00 66.62 636 ALA A CA 1
ATOM 5014 C C . ALA A 1 636 ? -1.582 -12.150 -26.768 1.00 66.62 636 ALA A C 1
ATOM 5016 O O . ALA A 1 636 ? -1.840 -11.133 -26.135 1.00 66.62 636 ALA A O 1
ATOM 5017 N N . ALA A 1 637 ? -2.121 -13.341 -26.501 1.00 63.44 637 ALA A N 1
ATOM 5018 C CA . ALA A 1 637 ? -3.242 -13.525 -25.584 1.00 63.44 637 ALA A CA 1
ATOM 5019 C C . ALA A 1 637 ? -2.864 -13.562 -24.091 1.00 63.44 637 ALA A C 1
ATOM 5021 O O . ALA A 1 637 ? -3.751 -13.413 -23.259 1.00 63.44 637 ALA A O 1
ATOM 5022 N N . CYS A 1 638 ? -1.595 -13.797 -23.734 1.00 75.25 638 CYS A N 1
ATOM 5023 C CA . CYS A 1 638 ? -1.187 -13.947 -22.334 1.00 75.25 638 CYS A CA 1
ATOM 5024 C C . CYS A 1 638 ? 0.310 -13.697 -22.089 1.00 75.25 638 CYS A C 1
ATOM 5026 O O . CYS A 1 638 ? 1.138 -13.841 -23.000 1.00 75.25 638 CYS A O 1
ATOM 5028 N N . LEU A 1 639 ? 0.628 -13.361 -20.833 1.00 85.69 639 LEU A N 1
ATOM 5029 C CA . LEU A 1 639 ? 1.975 -13.109 -20.318 1.00 85.69 639 LEU A CA 1
ATOM 5030 C C . LEU A 1 639 ? 2.580 -14.349 -19.649 1.00 85.69 639 LEU A C 1
ATOM 5032 O O . LEU A 1 639 ? 1.892 -15.103 -18.960 1.00 85.69 639 LEU A O 1
ATOM 5036 N N . GLY A 1 640 ? 3.898 -14.483 -19.744 1.00 88.19 640 GLY A N 1
ATOM 5037 C CA . GLY A 1 640 ? 4.681 -15.481 -19.026 1.00 88.19 640 GLY A CA 1
ATOM 5038 C C . GLY A 1 640 ? 4.761 -16.798 -19.785 1.00 88.19 640 GLY A C 1
ATOM 5039 O O . GLY A 1 640 ? 3.749 -17.455 -20.034 1.00 88.19 640 GLY A O 1
ATOM 5040 N N . ASN A 1 641 ? 5.992 -17.187 -20.111 1.00 89.50 641 ASN A N 1
ATOM 5041 C CA . ASN A 1 641 ? 6.297 -18.397 -20.874 1.00 89.50 641 ASN A CA 1
ATOM 5042 C C . ASN A 1 641 ? 6.838 -19.535 -20.012 1.00 89.50 641 ASN A C 1
ATOM 5044 O O . ASN A 1 641 ? 6.928 -20.656 -20.489 1.00 89.50 641 ASN A O 1
ATOM 5048 N N . GLU A 1 642 ? 7.253 -19.274 -18.780 1.00 92.81 642 GLU A N 1
ATOM 5049 C CA . GLU A 1 642 ? 7.970 -20.250 -17.966 1.00 92.81 642 GLU A CA 1
ATOM 5050 C C . GLU A 1 642 ? 7.776 -19.958 -16.485 1.00 92.81 642 GLU A C 1
ATOM 5052 O O . GLU A 1 642 ? 7.589 -18.805 -16.090 1.00 92.81 642 GLU A O 1
ATOM 5057 N N . ALA A 1 643 ? 7.790 -21.007 -15.674 1.00 95.56 643 ALA A N 1
ATOM 5058 C CA . ALA A 1 643 ? 7.677 -20.890 -14.231 1.00 95.56 643 ALA A CA 1
ATOM 5059 C C . ALA A 1 643 ? 8.333 -22.076 -13.527 1.00 95.56 643 ALA A C 1
ATOM 5061 O O . ALA A 1 643 ? 8.499 -23.154 -14.101 1.00 95.56 643 ALA A O 1
ATOM 5062 N N . ALA A 1 644 ? 8.664 -21.864 -12.258 1.00 97.75 644 ALA A N 1
ATOM 5063 C CA . ALA A 1 644 ? 9.128 -22.892 -11.344 1.00 97.75 644 ALA A CA 1
ATOM 5064 C C . ALA A 1 644 ? 8.302 -22.873 -10.054 1.00 97.75 644 ALA A C 1
ATOM 5066 O O . ALA A 1 644 ? 7.822 -21.824 -9.609 1.00 97.75 644 ALA A O 1
ATOM 5067 N N . GLY A 1 645 ? 8.130 -24.042 -9.447 1.00 97.19 645 GLY A N 1
ATOM 5068 C CA . GLY A 1 645 ? 7.326 -24.178 -8.243 1.00 97.19 645 GLY A CA 1
ATOM 5069 C C . GLY A 1 645 ? 7.228 -25.604 -7.724 1.00 97.19 645 GLY A C 1
ATOM 5070 O O . GLY A 1 645 ? 8.067 -26.453 -8.027 1.00 97.19 645 GLY A O 1
ATOM 5071 N N . LEU A 1 646 ? 6.203 -25.846 -6.911 1.00 96.88 646 LEU A N 1
ATOM 5072 C CA . LEU A 1 646 ? 5.948 -27.135 -6.273 1.00 96.88 646 LEU A CA 1
ATOM 5073 C C . LEU A 1 646 ? 4.741 -27.810 -6.911 1.00 96.88 646 LEU A C 1
ATOM 5075 O O . LEU A 1 646 ? 3.713 -27.168 -7.107 1.00 96.88 646 LEU A O 1
ATOM 5079 N N . VAL A 1 647 ? 4.821 -29.107 -7.186 1.00 96.69 647 VAL A N 1
ATOM 5080 C CA . VAL A 1 647 ? 3.659 -29.868 -7.661 1.00 96.69 647 VAL A CA 1
ATOM 5081 C C . VAL A 1 647 ? 2.571 -29.877 -6.583 1.00 96.69 647 VAL A C 1
ATOM 5083 O O . VAL A 1 647 ? 2.799 -30.363 -5.476 1.00 96.69 647 VAL A O 1
ATOM 5086 N N . SER A 1 648 ? 1.382 -29.367 -6.903 1.00 91.62 648 SER A N 1
ATOM 5087 C CA . SER A 1 648 ? 0.216 -29.347 -6.009 1.00 91.62 648 SER A CA 1
ATOM 5088 C C . SER A 1 648 ? -0.773 -30.472 -6.315 1.00 91.62 648 SER A C 1
ATOM 5090 O O . SER A 1 648 ? -1.400 -31.004 -5.399 1.00 91.62 648 SER A O 1
ATOM 5092 N N . ARG A 1 649 ? -0.918 -30.855 -7.592 1.00 92.44 649 ARG A N 1
ATOM 5093 C CA . ARG A 1 649 ? -1.778 -31.957 -8.056 1.00 92.44 649 ARG A CA 1
ATOM 5094 C C . ARG A 1 649 ? -1.193 -32.621 -9.298 1.00 92.44 649 ARG A C 1
ATOM 5096 O O . ARG A 1 649 ? -0.495 -31.983 -10.080 1.00 92.44 649 ARG A O 1
ATOM 5103 N N . VAL A 1 650 ? -1.542 -33.886 -9.508 1.00 95.62 650 VAL A N 1
ATOM 5104 C CA . VAL A 1 650 ? -1.171 -34.653 -10.704 1.00 95.62 650 VAL A CA 1
ATOM 5105 C C . VAL A 1 650 ? -2.407 -35.300 -11.322 1.00 95.62 650 VAL A C 1
ATOM 5107 O O . VAL A 1 650 ? -3.324 -35.710 -10.606 1.00 95.62 650 VAL A O 1
ATOM 5110 N N . GLY A 1 651 ? -2.451 -35.343 -12.651 1.00 93.44 651 GLY A N 1
ATOM 5111 C CA . GLY A 1 651 ? -3.481 -36.037 -13.412 1.00 93.44 651 GLY A CA 1
ATOM 5112 C C . GLY A 1 651 ? -3.414 -37.556 -13.230 1.00 93.44 651 GLY A C 1
ATOM 5113 O O . GLY A 1 651 ? -2.405 -38.105 -12.791 1.00 93.44 651 GLY A O 1
ATOM 5114 N N . SER A 1 652 ? -4.501 -38.250 -13.576 1.00 95.69 652 SER A N 1
ATOM 5115 C CA . SER A 1 652 ? -4.639 -39.702 -13.374 1.00 95.69 652 SER A CA 1
ATOM 5116 C C . SER A 1 652 ? -3.596 -40.557 -14.099 1.00 95.69 652 SER A C 1
ATOM 5118 O O . SER A 1 652 ? -3.331 -41.677 -13.669 1.00 95.69 652 SER A O 1
ATOM 5120 N N . ASP A 1 653 ? -3.024 -40.042 -15.187 1.00 96.75 653 ASP A N 1
ATOM 5121 C CA . ASP A 1 653 ? -2.096 -40.751 -16.071 1.00 96.75 653 ASP A CA 1
ATOM 5122 C C . ASP A 1 653 ? -0.642 -40.283 -15.868 1.00 96.75 653 ASP A C 1
ATOM 5124 O O . ASP A 1 653 ? 0.235 -40.630 -16.663 1.00 96.75 653 ASP A O 1
ATOM 5128 N N . VAL A 1 654 ? -0.376 -39.488 -14.825 1.00 96.56 654 VAL A N 1
ATOM 5129 C CA . VAL A 1 654 ? 0.960 -38.998 -14.462 1.00 96.56 654 VAL A CA 1
ATOM 5130 C C . VAL A 1 654 ? 1.534 -39.864 -13.342 1.00 96.56 654 VAL A C 1
ATOM 5132 O O . VAL A 1 654 ? 0.929 -40.008 -12.282 1.00 96.56 654 VAL A O 1
ATOM 5135 N N . SER A 1 655 ? 2.724 -40.427 -13.564 1.00 95.12 655 SER A N 1
ATOM 5136 C CA . SER A 1 655 ? 3.406 -41.307 -12.593 1.00 95.12 655 SER A CA 1
ATOM 5137 C C . SER A 1 655 ? 4.809 -40.833 -12.204 1.00 95.12 655 SER A C 1
ATOM 5139 O O . SER A 1 655 ? 5.363 -41.245 -11.189 1.00 95.12 655 SER A O 1
ATOM 5141 N N . GLU A 1 656 ? 5.383 -39.956 -13.020 1.00 95.56 656 GLU A N 1
ATOM 5142 C CA . GLU A 1 656 ? 6.739 -39.426 -12.925 1.00 95.56 656 GLU A CA 1
ATOM 5143 C C . GLU A 1 656 ? 6.887 -38.284 -11.899 1.00 95.56 656 GLU A C 1
ATOM 5145 O O . GLU A 1 656 ? 8.001 -38.020 -11.430 1.00 95.56 656 GLU A O 1
ATOM 5150 N N . PHE A 1 657 ? 5.777 -37.651 -11.504 1.00 97.00 657 PHE A N 1
ATOM 5151 C CA . PHE A 1 657 ? 5.730 -36.554 -10.534 1.00 97.00 657 PHE A CA 1
ATOM 5152 C C . PHE A 1 657 ? 4.882 -36.908 -9.314 1.00 97.00 657 PHE A C 1
ATOM 5154 O O . PHE A 1 657 ? 3.840 -37.554 -9.427 1.00 97.00 657 PHE A O 1
ATOM 5161 N N . THR A 1 658 ? 5.308 -36.427 -8.151 1.00 94.19 658 THR A N 1
ATOM 5162 C CA . THR A 1 658 ? 4.561 -36.507 -6.893 1.00 94.19 658 THR A CA 1
ATOM 5163 C C . THR A 1 658 ? 4.314 -35.124 -6.304 1.00 94.19 658 THR A C 1
ATOM 5165 O O . THR A 1 658 ? 5.084 -34.195 -6.535 1.00 94.19 658 THR A O 1
ATOM 5168 N N . ILE A 1 659 ? 3.227 -34.978 -5.539 1.00 93.62 659 ILE A N 1
ATOM 5169 C CA . ILE A 1 659 ? 2.914 -33.730 -4.827 1.00 93.62 659 ILE A CA 1
ATOM 5170 C C . ILE A 1 659 ? 4.101 -33.346 -3.934 1.00 93.62 659 ILE A C 1
ATOM 5172 O O . ILE A 1 659 ? 4.621 -34.183 -3.199 1.00 93.62 659 ILE A O 1
ATOM 5176 N N . GLY A 1 660 ? 4.517 -32.082 -4.008 1.00 91.94 660 GLY A N 1
ATOM 5177 C CA . GLY A 1 660 ? 5.695 -31.546 -3.326 1.00 91.94 660 GLY A CA 1
ATOM 5178 C C . GLY A 1 660 ? 6.983 -31.563 -4.154 1.00 91.94 660 GLY A C 1
ATOM 5179 O O . GLY A 1 660 ? 7.955 -30.936 -3.738 1.00 91.94 660 GLY A O 1
ATOM 5180 N N . ASP A 1 661 ? 7.006 -32.208 -5.327 1.00 97.12 661 ASP A N 1
ATOM 5181 C CA . ASP A 1 661 ? 8.175 -32.170 -6.210 1.00 97.12 661 ASP A CA 1
ATOM 5182 C C . ASP A 1 661 ? 8.489 -30.732 -6.642 1.00 97.12 661 ASP A C 1
ATOM 5184 O O . ASP A 1 661 ? 7.602 -29.981 -7.059 1.00 97.12 661 ASP A O 1
ATOM 5188 N N . ARG A 1 662 ? 9.775 -30.366 -6.596 1.00 98.12 662 ARG A N 1
ATOM 5189 C CA . ARG A 1 662 ? 10.282 -29.109 -7.152 1.00 98.12 662 ARG A CA 1
ATOM 5190 C C . ARG A 1 662 ? 10.396 -29.251 -8.663 1.00 98.12 662 ARG A C 1
ATOM 5192 O O . ARG A 1 662 ? 11.113 -30.128 -9.153 1.00 98.12 662 ARG A O 1
ATOM 5199 N N . VAL A 1 663 ? 9.718 -28.386 -9.408 1.00 98.12 663 VAL A N 1
ATOM 5200 C CA . VAL A 1 663 ? 9.660 -28.475 -10.869 1.00 98.12 663 VAL A CA 1
ATOM 5201 C C . VAL A 1 663 ? 9.813 -27.121 -11.550 1.00 98.12 663 VAL A C 1
ATOM 5203 O O . VAL A 1 663 ? 9.518 -26.073 -10.976 1.00 98.12 663 VAL A O 1
ATOM 5206 N N . VAL A 1 664 ? 10.245 -27.166 -12.805 1.00 97.38 664 VAL A N 1
ATOM 5207 C CA . VAL A 1 664 ? 10.245 -26.058 -13.758 1.00 97.38 664 VAL A CA 1
ATOM 5208 C C . VAL A 1 664 ? 9.541 -26.504 -15.033 1.00 97.38 664 VAL A C 1
ATOM 5210 O O . VAL A 1 664 ? 9.618 -27.672 -15.417 1.00 97.38 664 VAL A O 1
ATOM 5213 N N . PHE A 1 665 ? 8.845 -25.592 -15.698 1.00 94.44 665 PHE A N 1
ATOM 5214 C CA . PHE A 1 665 ? 8.182 -25.886 -16.961 1.00 94.44 665 PHE A CA 1
ATOM 5215 C C . PHE A 1 665 ? 8.156 -24.675 -17.889 1.00 94.44 665 PHE A C 1
ATOM 5217 O O . PHE A 1 665 ? 8.227 -23.522 -17.455 1.00 94.44 665 PHE A O 1
ATOM 5224 N N . ILE A 1 666 ? 8.017 -24.960 -19.182 1.00 89.19 666 ILE A N 1
ATOM 5225 C CA . ILE A 1 666 ? 7.741 -23.965 -20.218 1.00 89.19 666 ILE A CA 1
ATOM 5226 C C . ILE A 1 666 ? 6.273 -24.091 -20.635 1.00 89.19 666 ILE A C 1
ATOM 5228 O O . ILE A 1 666 ? 5.786 -25.183 -20.924 1.00 89.19 666 ILE A O 1
ATOM 5232 N N . ASN A 1 667 ? 5.535 -22.986 -20.632 1.00 79.94 667 ASN A N 1
ATOM 5233 C CA . ASN A 1 667 ? 4.156 -22.912 -21.091 1.00 79.94 667 ASN A CA 1
ATOM 5234 C C . ASN A 1 667 ? 4.117 -22.537 -22.577 1.00 79.94 667 ASN A C 1
ATOM 5236 O O . ASN A 1 667 ? 4.582 -21.474 -22.986 1.00 79.94 667 ASN A O 1
ATOM 5240 N N . GLY A 1 668 ? 3.494 -23.397 -23.385 1.00 64.69 668 GLY A N 1
ATOM 5241 C CA . GLY A 1 668 ? 3.225 -23.175 -24.807 1.00 64.69 668 GLY A CA 1
ATOM 5242 C C . GLY A 1 668 ? 2.114 -22.157 -25.090 1.00 64.69 668 GLY A C 1
ATOM 5243 O O . GLY A 1 668 ? 1.464 -22.261 -26.127 1.00 64.69 668 GLY A O 1
ATOM 5244 N N . LEU A 1 669 ? 1.892 -21.191 -24.189 1.00 60.00 669 LEU A N 1
ATOM 5245 C CA . LEU A 1 669 ? 0.866 -20.141 -24.264 1.00 60.00 669 LEU A CA 1
ATOM 5246 C C . LEU A 1 669 ? -0.581 -20.651 -24.178 1.00 60.00 669 LEU A C 1
ATOM 5248 O O . LEU A 1 669 ? -1.503 -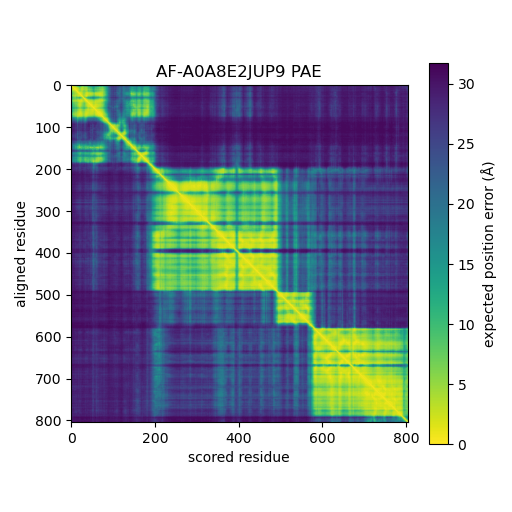20.004 -24.679 1.00 60.00 669 LEU A O 1
ATOM 5252 N N . VAL A 1 670 ? -0.793 -21.797 -23.533 1.00 57.91 670 VAL A N 1
ATOM 5253 C CA . VAL A 1 670 ? -2.130 -22.350 -23.291 1.00 57.91 670 VAL A CA 1
ATOM 5254 C C . VAL A 1 670 ? -2.643 -21.836 -21.942 1.00 57.91 670 VAL A C 1
ATOM 5256 O O . VAL A 1 670 ? -1.871 -21.629 -21.003 1.00 57.91 670 VAL A O 1
ATOM 5259 N N . ASP A 1 671 ? -3.951 -21.576 -21.868 1.00 66.38 671 ASP A N 1
ATOM 5260 C CA . ASP A 1 671 ? -4.661 -21.246 -20.627 1.00 66.38 671 ASP A CA 1
ATOM 5261 C C . ASP A 1 671 ? -4.094 -20.049 -19.831 1.00 66.38 671 ASP A C 1
ATOM 5263 O O . ASP A 1 671 ? -4.020 -20.079 -18.608 1.00 66.38 671 ASP A O 1
ATOM 5267 N N . GLY A 1 672 ? -3.722 -18.949 -20.493 1.00 71.00 672 GLY A N 1
ATOM 5268 C CA . GLY A 1 672 ? -3.464 -17.673 -19.804 1.00 71.00 672 GLY A CA 1
ATOM 5269 C C . GLY A 1 672 ? -2.049 -17.481 -19.239 1.00 71.00 672 GLY A C 1
ATOM 5270 O O . GLY A 1 672 ? -1.854 -16.604 -18.404 1.00 71.00 672 GLY A O 1
ATOM 5271 N N . GLY A 1 673 ? -1.057 -18.253 -19.695 1.00 86.56 673 GLY A N 1
ATOM 5272 C CA . GLY A 1 673 ? 0.362 -18.007 -19.392 1.00 86.56 673 GLY A CA 1
ATOM 5273 C C . GLY A 1 673 ? 0.806 -18.444 -17.989 1.00 86.56 673 GLY A C 1
ATOM 5274 O O . GLY A 1 673 ? 0.170 -19.305 -17.379 1.00 86.56 673 GLY A O 1
ATOM 5275 N N . CYS A 1 674 ? 1.929 -17.910 -17.499 1.00 91.19 674 CYS A N 1
ATOM 5276 C CA . CYS A 1 674 ? 2.571 -18.350 -16.245 1.00 91.19 674 CYS A CA 1
ATOM 5277 C C . CYS A 1 674 ? 2.492 -17.357 -15.079 1.00 91.19 674 CYS A C 1
ATOM 5279 O O . CYS A 1 674 ? 2.784 -17.746 -13.952 1.00 91.19 674 CYS A O 1
ATOM 5281 N N . PHE A 1 675 ? 2.093 -16.100 -15.295 1.00 91.12 675 PHE A N 1
ATOM 5282 C CA . PHE A 1 675 ? 1.924 -15.136 -14.198 1.00 91.12 675 PHE A CA 1
ATOM 5283 C C . PHE A 1 675 ? 0.638 -15.419 -13.412 1.00 91.12 675 PHE A C 1
ATOM 5285 O O . PHE A 1 675 ? -0.367 -14.732 -13.565 1.00 91.12 675 PHE A O 1
ATOM 5292 N N . LYS A 1 676 ? 0.649 -16.473 -12.597 1.00 90.31 676 LYS A N 1
ATOM 5293 C CA . LYS A 1 676 ? -0.494 -16.953 -11.816 1.00 90.31 676 LYS A CA 1
ATOM 5294 C C . LYS A 1 676 ? -0.041 -17.679 -10.556 1.00 90.31 676 LYS A C 1
ATOM 5296 O O . LYS A 1 676 ? 1.133 -17.974 -10.385 1.00 90.31 676 LYS A O 1
ATOM 5301 N N . THR A 1 677 ? -0.989 -17.968 -9.676 1.00 90.81 677 THR A N 1
ATOM 5302 C CA . THR A 1 677 ? -0.749 -18.716 -8.423 1.00 90.81 677 THR A CA 1
ATOM 5303 C C . THR A 1 677 ? -0.574 -20.219 -8.652 1.00 90.81 677 THR A C 1
ATOM 5305 O O . THR A 1 677 ? 0.278 -20.843 -8.026 1.00 90.81 677 THR A O 1
ATOM 5308 N N . PHE A 1 678 ? -1.337 -20.796 -9.586 1.00 91.69 678 PHE A N 1
ATOM 5309 C CA . PHE A 1 678 ? -1.295 -22.221 -9.917 1.00 91.69 678 PHE A CA 1
ATOM 5310 C C . PHE A 1 678 ? -1.191 -22.419 -11.429 1.00 91.69 678 PHE A C 1
ATOM 5312 O O . PHE A 1 678 ? -2.131 -22.135 -12.169 1.00 91.69 678 PHE A O 1
ATOM 5319 N N . GLY A 1 679 ? -0.044 -22.906 -11.895 1.00 90.88 679 GLY A N 1
ATOM 5320 C CA . GLY A 1 679 ? 0.200 -23.266 -13.288 1.00 90.88 679 GLY A CA 1
ATOM 5321 C C . GLY A 1 679 ? -0.245 -24.688 -13.586 1.00 90.88 679 GLY A C 1
ATOM 5322 O O . GLY A 1 679 ? -0.163 -25.553 -12.722 1.00 90.88 679 GLY A O 1
ATOM 5323 N N . ARG A 1 680 ? -0.694 -24.945 -14.814 1.00 91.19 680 ARG A N 1
ATOM 5324 C CA . ARG A 1 680 ? -0.982 -26.297 -15.304 1.00 91.19 680 ARG A CA 1
ATOM 5325 C C . ARG A 1 680 ? -0.215 -26.540 -16.581 1.00 91.19 680 ARG A C 1
ATOM 5327 O O . ARG A 1 680 ? -0.186 -25.665 -17.445 1.00 91.19 680 ARG A O 1
ATOM 5334 N N . GLN A 1 681 ? 0.401 -27.707 -16.681 1.00 92.56 681 GLN A N 1
ATOM 5335 C CA . GLN A 1 681 ? 1.134 -28.101 -17.871 1.00 92.56 681 GLN A CA 1
ATOM 5336 C C . GLN A 1 681 ? 1.146 -29.624 -18.013 1.00 92.56 681 GLN A C 1
ATOM 5338 O O . GLN A 1 681 ? 1.188 -30.333 -17.009 1.00 92.56 681 GLN A O 1
ATOM 5343 N N . SER A 1 682 ? 1.148 -30.118 -19.252 1.00 92.88 682 SER A N 1
ATOM 5344 C CA . SER A 1 682 ? 1.389 -31.529 -19.554 1.00 92.88 682 SER A CA 1
ATOM 5345 C C . SER A 1 682 ? 2.695 -31.984 -18.913 1.00 92.88 682 SER A C 1
ATOM 5347 O O . SER A 1 682 ? 3.715 -31.302 -19.035 1.00 92.88 682 SER A O 1
ATOM 5349 N N . ALA A 1 683 ? 2.686 -33.160 -18.289 1.00 94.00 683 ALA A N 1
ATOM 5350 C CA . ALA A 1 683 ? 3.860 -33.761 -17.668 1.00 94.00 683 ALA A CA 1
ATOM 5351 C C . ALA A 1 683 ? 5.075 -33.843 -18.619 1.00 94.00 683 ALA A C 1
ATOM 5353 O O . ALA A 1 683 ? 6.210 -33.726 -18.166 1.00 94.00 683 ALA A O 1
ATOM 5354 N N . ASP A 1 684 ? 4.849 -33.932 -19.936 1.00 90.88 684 ASP A N 1
ATOM 5355 C CA . ASP A 1 684 ? 5.902 -33.963 -20.965 1.00 90.88 684 ASP A CA 1
ATOM 5356 C C . ASP A 1 684 ? 6.710 -32.654 -21.079 1.00 90.88 684 ASP A C 1
ATOM 5358 O O . ASP A 1 684 ? 7.813 -32.645 -21.626 1.00 90.88 684 ASP A O 1
ATOM 5362 N N . ALA A 1 685 ? 6.160 -31.536 -20.600 1.00 91.00 685 ALA A N 1
ATOM 5363 C CA . ALA A 1 685 ? 6.781 -30.210 -20.648 1.00 91.00 685 ALA A CA 1
ATOM 5364 C C . ALA A 1 685 ? 7.225 -29.706 -19.261 1.00 91.00 685 ALA A C 1
ATOM 5366 O O . ALA A 1 685 ? 7.544 -28.524 -19.102 1.00 91.00 685 ALA A O 1
ATOM 5367 N N . VAL A 1 686 ? 7.254 -30.598 -18.267 1.00 94.81 686 VAL A N 1
ATOM 5368 C CA . VAL A 1 686 ? 7.682 -30.330 -16.891 1.00 94.81 686 VAL A CA 1
ATOM 5369 C C . VAL A 1 686 ? 8.984 -31.086 -16.614 1.00 94.81 686 VAL A C 1
ATOM 5371 O O . VAL A 1 686 ? 9.155 -32.230 -17.025 1.00 94.81 686 VAL A O 1
ATOM 5374 N N . ALA A 1 687 ? 9.916 -30.462 -15.898 1.00 96.44 687 ALA A N 1
ATOM 5375 C CA . ALA A 1 687 ? 11.167 -31.077 -15.469 1.00 96.44 687 ALA A CA 1
ATOM 5376 C C . ALA A 1 687 ? 11.376 -30.878 -13.964 1.00 96.44 687 ALA A C 1
ATOM 5378 O O . ALA A 1 687 ? 11.091 -29.806 -13.432 1.00 96.44 687 ALA A O 1
ATOM 5379 N N . LYS A 1 688 ? 11.899 -31.897 -13.269 1.00 97.44 688 LYS A N 1
ATOM 5380 C CA . LYS A 1 688 ? 12.302 -31.756 -11.860 1.00 97.44 688 LYS A CA 1
ATOM 5381 C C . LYS A 1 688 ? 13.548 -30.886 -11.757 1.00 97.44 688 LYS A C 1
ATOM 5383 O O . LYS A 1 688 ? 14.447 -31.000 -12.592 1.00 97.44 688 LYS A O 1
ATOM 5388 N N . ILE A 1 689 ? 13.611 -30.064 -10.717 1.00 97.12 689 ILE A N 1
ATOM 5389 C CA . ILE A 1 689 ? 14.797 -29.264 -10.400 1.00 97.12 689 ILE A CA 1
ATOM 5390 C C . ILE A 1 689 ? 15.468 -29.796 -9.125 1.00 97.12 689 ILE A C 1
ATOM 5392 O O . ILE A 1 689 ? 14.755 -30.191 -8.201 1.00 97.12 689 ILE A O 1
ATOM 5396 N N . PRO A 1 690 ? 16.812 -29.831 -9.062 1.00 95.12 690 PRO A N 1
ATOM 5397 C CA . PRO A 1 690 ? 17.540 -30.184 -7.844 1.00 95.12 690 PRO A CA 1
ATOM 5398 C C . PRO A 1 690 ? 17.248 -29.226 -6.683 1.00 95.12 690 PRO A C 1
ATOM 5400 O O . PRO A 1 690 ? 16.859 -28.074 -6.897 1.00 95.12 690 PRO A O 1
ATOM 5403 N N . ASP A 1 691 ? 17.487 -29.683 -5.454 1.00 91.62 691 ASP A N 1
ATOM 5404 C CA . ASP A 1 691 ? 17.277 -28.878 -4.244 1.00 91.62 691 ASP A CA 1
ATOM 5405 C C . ASP A 1 691 ? 18.232 -27.677 -4.171 1.00 91.62 691 ASP A C 1
ATOM 5407 O O . ASP A 1 691 ? 17.897 -26.650 -3.583 1.00 91.62 691 ASP A O 1
ATOM 5411 N N . GLU A 1 692 ? 19.403 -27.779 -4.805 1.00 95.56 692 GLU A N 1
ATOM 5412 C CA . GLU A 1 692 ? 20.421 -26.728 -4.835 1.00 95.56 692 GLU A CA 1
ATOM 5413 C C . GLU A 1 692 ? 20.061 -25.563 -5.764 1.00 95.56 692 GLU A C 1
ATOM 5415 O O . GLU A 1 692 ? 20.637 -24.483 -5.634 1.00 95.56 692 GLU A O 1
ATOM 5420 N N . ILE A 1 693 ? 19.129 -25.764 -6.704 1.00 95.38 693 ILE A N 1
ATOM 5421 C CA . ILE A 1 693 ? 18.692 -24.719 -7.633 1.00 95.38 693 ILE A CA 1
ATOM 5422 C C . ILE A 1 693 ? 17.469 -24.014 -7.041 1.00 95.38 693 ILE A C 1
ATOM 5424 O O . ILE A 1 693 ? 16.436 -24.637 -6.762 1.00 95.38 693 ILE A O 1
ATOM 5428 N N . SER A 1 694 ? 17.581 -22.697 -6.855 1.00 97.56 694 SER A N 1
ATOM 5429 C CA . SER A 1 694 ? 16.467 -21.852 -6.414 1.00 97.56 694 SER A CA 1
ATOM 5430 C C . SER A 1 694 ? 15.332 -21.849 -7.449 1.00 97.56 694 SER A C 1
ATOM 5432 O O . SER A 1 694 ? 15.535 -22.174 -8.620 1.00 97.56 694 SER A O 1
ATOM 5434 N N . PHE A 1 695 ? 14.109 -21.495 -7.042 1.00 97.25 695 PHE A N 1
ATOM 5435 C CA . PHE A 1 695 ? 13.007 -21.415 -8.009 1.00 97.25 695 PHE A CA 1
ATOM 5436 C C . PHE A 1 695 ? 13.240 -20.284 -9.015 1.00 97.25 695 PHE A C 1
ATOM 5438 O O . PHE A 1 695 ? 12.894 -20.416 -10.184 1.00 97.25 695 PHE A O 1
ATOM 5445 N N . GLU A 1 696 ? 13.859 -19.196 -8.570 1.00 96.81 696 GLU A N 1
ATOM 5446 C CA . GLU A 1 696 ? 14.220 -18.028 -9.359 1.00 96.81 696 GLU A CA 1
ATOM 5447 C C . GLU A 1 696 ? 15.251 -18.377 -10.434 1.00 96.81 696 GLU A C 1
ATOM 5449 O O . GLU A 1 696 ? 15.036 -18.070 -11.608 1.00 96.81 696 GLU A O 1
ATOM 5454 N N . ASP A 1 697 ? 16.324 -19.081 -10.057 1.00 95.06 697 ASP A N 1
ATOM 5455 C CA . ASP A 1 697 ? 17.327 -19.548 -11.014 1.00 95.06 697 ASP A CA 1
ATOM 5456 C C . ASP A 1 697 ? 16.694 -20.524 -12.003 1.00 95.06 697 ASP A C 1
ATOM 5458 O O . ASP A 1 697 ? 16.857 -20.359 -13.210 1.00 95.06 697 ASP A O 1
ATOM 5462 N N . ALA A 1 698 ? 15.908 -21.491 -11.517 1.00 96.50 698 ALA A N 1
ATOM 5463 C CA . ALA A 1 698 ? 15.222 -22.462 -12.363 1.00 96.50 698 ALA A CA 1
ATOM 5464 C C . ALA A 1 698 ? 14.284 -21.797 -13.381 1.00 96.50 698 ALA A C 1
ATOM 5466 O O . ALA A 1 698 ? 14.339 -22.128 -14.564 1.00 96.50 698 ALA A O 1
ATOM 5467 N N . ALA A 1 699 ? 13.461 -20.836 -12.952 1.00 95.69 699 ALA A N 1
ATOM 5468 C CA . ALA A 1 699 ? 12.514 -20.129 -13.814 1.00 95.69 699 ALA A CA 1
ATOM 5469 C C . ALA A 1 699 ? 13.193 -19.268 -14.893 1.00 95.69 699 ALA A C 1
ATOM 5471 O O . ALA A 1 699 ? 12.519 -18.839 -15.821 1.00 95.69 699 ALA A O 1
ATOM 5472 N N . SER A 1 700 ? 14.504 -19.021 -14.801 1.00 93.69 700 SER A N 1
ATOM 5473 C CA . SER A 1 700 ? 15.262 -18.268 -15.808 1.00 93.69 700 SER A CA 1
ATOM 5474 C C . SER A 1 700 ? 15.801 -19.119 -16.968 1.00 93.69 700 SER A C 1
ATOM 5476 O O . SER A 1 700 ? 16.332 -18.565 -17.931 1.00 93.69 700 SER A O 1
ATOM 5478 N N . LEU A 1 701 ? 15.711 -20.453 -16.882 1.00 93.12 701 LEU A N 1
ATOM 5479 C CA . LEU A 1 701 ? 16.388 -21.374 -17.804 1.00 93.12 701 LEU A CA 1
ATOM 5480 C C . LEU A 1 701 ? 15.564 -21.771 -19.046 1.00 93.12 701 LEU A C 1
ATOM 5482 O O . LEU A 1 701 ? 16.123 -21.714 -20.148 1.00 93.12 701 LEU A O 1
ATOM 5486 N N . PRO A 1 702 ? 14.294 -22.217 -18.933 1.00 93.12 702 PRO A N 1
ATOM 5487 C CA . PRO A 1 702 ? 13.617 -22.918 -20.025 1.00 93.12 702 PRO A CA 1
ATOM 5488 C C . PRO A 1 702 ? 13.581 -22.155 -21.350 1.00 93.12 702 PRO A C 1
ATOM 5490 O O . PRO A 1 702 ? 13.989 -22.691 -22.381 1.00 93.12 702 PRO A O 1
ATOM 5493 N N . CYS A 1 703 ? 13.126 -20.907 -21.347 1.00 91.31 703 CYS A N 1
ATOM 5494 C CA . CYS A 1 703 ? 12.921 -20.091 -22.535 1.00 91.31 703 CYS A CA 1
ATOM 5495 C C . CYS A 1 703 ? 14.259 -19.738 -23.192 1.00 91.31 703 CYS A C 1
ATOM 5497 O O . CYS A 1 703 ? 14.429 -19.927 -24.402 1.00 91.31 703 CYS A O 1
ATOM 5499 N N . VAL A 1 704 ? 15.239 -19.283 -22.404 1.00 93.06 704 VAL A N 1
ATOM 5500 C CA . VAL A 1 704 ? 16.533 -18.832 -22.935 1.00 93.06 704 VAL A CA 1
ATOM 5501 C C . VAL A 1 704 ? 17.358 -19.990 -23.494 1.00 93.06 704 VAL A C 1
ATOM 5503 O O . VAL A 1 704 ? 17.886 -19.875 -24.603 1.00 93.06 704 VAL A O 1
ATOM 5506 N N . TYR A 1 705 ? 17.410 -21.129 -22.794 1.00 93.38 705 TYR A N 1
ATOM 5507 C CA . TYR A 1 705 ? 18.152 -22.301 -23.257 1.00 93.38 705 TYR A CA 1
ATOM 5508 C C . TYR A 1 705 ? 17.437 -23.017 -24.394 1.00 93.38 705 TYR A C 1
ATOM 5510 O O . TYR A 1 705 ? 18.100 -23.391 -25.355 1.00 93.38 705 TYR A O 1
ATOM 5518 N N . SER A 1 706 ? 16.107 -23.153 -24.362 1.00 92.12 706 SER A N 1
ATOM 5519 C CA . SER A 1 706 ? 15.375 -23.759 -25.486 1.00 92.12 706 SER A CA 1
ATOM 5520 C C . SER A 1 706 ? 15.544 -22.938 -26.763 1.00 92.12 706 SER A C 1
ATOM 5522 O O . SER A 1 706 ? 15.774 -23.498 -27.833 1.00 92.12 706 SER A O 1
ATOM 5524 N N . THR A 1 707 ? 15.513 -21.605 -26.654 1.00 91.06 707 THR A N 1
ATOM 5525 C CA . THR A 1 707 ? 15.760 -20.706 -27.792 1.00 91.06 707 THR A CA 1
ATOM 5526 C C . THR A 1 707 ? 17.181 -20.868 -28.329 1.00 91.06 707 THR A C 1
ATOM 5528 O O . THR A 1 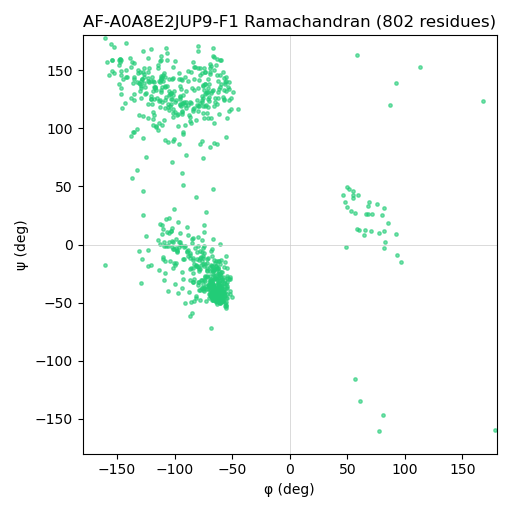707 ? 17.371 -21.001 -29.540 1.00 91.06 707 THR A O 1
ATOM 5531 N N . ALA A 1 708 ? 18.184 -20.893 -27.446 1.00 92.75 708 ALA A N 1
ATOM 5532 C CA . ALA A 1 708 ? 19.579 -21.042 -27.844 1.00 92.75 708 ALA A CA 1
ATOM 5533 C C . ALA A 1 708 ? 19.878 -22.435 -28.430 1.00 92.75 708 ALA A C 1
ATOM 5535 O O . ALA A 1 708 ? 20.524 -22.517 -29.469 1.00 92.75 708 ALA A O 1
ATOM 5536 N N . ILE A 1 709 ? 19.360 -23.519 -27.840 1.00 93.12 709 ILE A N 1
ATOM 5537 C CA . ILE A 1 709 ? 19.479 -24.891 -28.366 1.00 93.12 709 ILE A CA 1
ATOM 5538 C C . ILE A 1 709 ? 18.833 -24.981 -29.748 1.00 93.12 709 ILE A C 1
ATOM 5540 O O . ILE A 1 709 ? 19.472 -25.443 -30.693 1.00 93.12 709 ILE A O 1
ATOM 5544 N N . HIS A 1 710 ? 17.604 -24.480 -29.901 1.00 91.12 710 HIS A N 1
ATOM 5545 C CA . HIS A 1 710 ? 16.923 -24.515 -31.191 1.00 91.12 710 HIS A CA 1
ATOM 5546 C C . HIS A 1 710 ? 17.685 -23.718 -32.258 1.00 91.12 710 HIS A C 1
ATOM 5548 O O . HIS A 1 710 ? 17.886 -24.189 -33.379 1.00 91.12 710 HIS A O 1
ATOM 5554 N N . GLY A 1 711 ? 18.157 -22.518 -31.911 1.00 88.00 711 GLY A N 1
ATOM 5555 C CA . GLY A 1 711 ? 18.945 -21.678 -32.808 1.00 88.00 711 GLY A CA 1
ATOM 5556 C C . GLY A 1 711 ? 20.272 -22.327 -33.204 1.00 88.00 711 GLY A C 1
ATOM 5557 O O . GLY A 1 711 ? 20.572 -22.437 -34.392 1.00 88.00 711 GLY A O 1
ATOM 5558 N N . LEU A 1 712 ? 21.054 -22.786 -32.227 1.00 89.19 712 LEU A N 1
ATOM 5559 C CA . LEU A 1 712 ? 22.421 -23.264 -32.435 1.00 89.19 712 LEU A CA 1
ATOM 5560 C C . LEU A 1 712 ? 22.498 -24.703 -32.934 1.00 89.19 712 LEU A C 1
ATOM 5562 O O . LEU A 1 712 ? 23.288 -24.987 -33.831 1.00 89.19 712 LEU A O 1
ATOM 5566 N N . TYR A 1 713 ? 21.724 -25.626 -32.369 1.00 89.69 713 TYR A N 1
ATOM 5567 C CA . TYR A 1 713 ? 21.870 -27.058 -32.642 1.00 89.69 713 TYR A CA 1
ATOM 5568 C C . TYR A 1 713 ? 20.886 -27.543 -33.707 1.00 89.69 713 TYR A C 1
ATOM 5570 O O . TYR A 1 713 ? 21.299 -28.251 -34.623 1.00 89.69 713 TYR A O 1
ATOM 5578 N N . ASP A 1 714 ? 19.625 -27.106 -33.674 1.00 87.56 714 ASP A N 1
ATOM 5579 C CA . ASP A 1 714 ? 18.628 -27.593 -34.639 1.00 87.56 714 ASP A CA 1
ATOM 5580 C C . ASP A 1 714 ? 18.699 -26.841 -35.973 1.00 87.56 714 ASP A C 1
ATOM 5582 O O . ASP A 1 714 ? 18.693 -27.440 -37.057 1.00 87.56 714 ASP A O 1
ATOM 5586 N N . ARG A 1 715 ? 18.735 -25.503 -35.901 1.00 87.81 715 ARG A N 1
ATOM 5587 C CA . ARG A 1 715 ? 18.700 -24.624 -37.076 1.00 87.81 715 ARG A CA 1
ATOM 5588 C C . ARG A 1 715 ? 20.082 -24.433 -37.665 1.00 87.81 715 ARG A C 1
ATOM 5590 O O . ARG A 1 715 ? 20.294 -24.779 -38.827 1.00 87.81 715 ARG A O 1
ATOM 5597 N N . ALA A 1 716 ? 21.006 -23.909 -36.869 1.00 82.50 716 ALA A N 1
ATOM 5598 C CA . ALA A 1 716 ? 22.365 -23.673 -37.314 1.00 82.50 716 ALA A CA 1
ATOM 5599 C C . ALA A 1 716 ? 23.154 -24.978 -37.415 1.00 82.50 716 ALA A C 1
ATOM 5601 O O . ALA A 1 716 ? 23.903 -25.143 -38.365 1.00 82.50 716 ALA A O 1
ATOM 5602 N N . ARG A 1 717 ? 22.953 -25.944 -36.511 1.00 88.25 717 ARG A N 1
ATOM 5603 C CA . ARG A 1 717 ? 23.760 -27.178 -36.414 1.00 88.25 717 ARG A CA 1
ATOM 5604 C C . ARG A 1 717 ? 25.237 -26.889 -36.170 1.00 88.25 717 ARG A C 1
ATOM 5606 O O . ARG A 1 717 ? 26.078 -27.442 -36.867 1.00 88.25 717 ARG A O 1
ATOM 5613 N N . LEU A 1 718 ? 25.546 -25.941 -35.291 1.00 87.19 718 LEU A N 1
ATOM 5614 C CA . LEU A 1 718 ? 26.904 -25.481 -34.989 1.00 87.19 718 LEU A CA 1
ATOM 5615 C C . LEU A 1 718 ? 27.854 -26.661 -34.718 1.00 87.19 718 LEU A C 1
ATOM 5617 O O . LEU A 1 718 ? 27.531 -27.548 -33.931 1.00 87.19 718 LEU A O 1
ATOM 5621 N N . GLU A 1 719 ? 29.017 -26.659 -35.367 1.00 88.50 719 GLU A N 1
ATOM 5622 C CA . GLU A 1 719 ? 30.045 -27.693 -35.215 1.00 88.50 719 GLU A CA 1
ATOM 5623 C C . GLU A 1 719 ? 31.299 -27.144 -34.524 1.00 88.50 719 GLU A C 1
ATOM 5625 O O . GLU A 1 719 ? 31.528 -25.935 -34.446 1.00 88.50 719 GLU A O 1
ATOM 5630 N N . LYS A 1 720 ? 32.128 -28.060 -34.017 1.00 91.31 720 LYS A N 1
ATOM 5631 C CA . LYS A 1 720 ? 33.414 -27.729 -33.402 1.00 91.31 720 LYS A CA 1
ATOM 5632 C C . LYS A 1 720 ? 34.305 -26.960 -34.385 1.00 91.31 720 LYS A C 1
ATOM 5634 O O . LYS A 1 720 ? 34.328 -27.274 -35.573 1.00 91.31 720 LYS A O 1
ATOM 5639 N N . ASP A 1 721 ? 35.063 -25.994 -33.869 1.00 86.94 721 ASP A N 1
ATOM 5640 C CA . ASP A 1 721 ? 35.988 -25.138 -34.622 1.00 86.94 721 ASP A CA 1
ATOM 5641 C C . ASP A 1 721 ? 35.304 -24.212 -35.661 1.00 86.94 721 ASP A C 1
ATOM 5643 O O . ASP A 1 721 ? 35.989 -23.535 -36.431 1.00 86.94 721 ASP A O 1
ATOM 5647 N N . GLU A 1 722 ? 33.965 -24.130 -35.685 1.00 86.69 722 GLU A N 1
ATOM 5648 C CA . GLU A 1 722 ? 33.238 -23.078 -36.409 1.00 86.69 722 GLU A CA 1
ATOM 5649 C C . GLU A 1 722 ? 33.224 -21.766 -35.609 1.00 86.69 722 GLU A C 1
ATOM 5651 O O . GLU A 1 722 ? 33.251 -21.773 -34.381 1.00 86.69 722 GLU A O 1
ATOM 5656 N N . SER A 1 723 ? 33.147 -20.627 -36.300 1.00 85.12 723 SER A N 1
ATOM 5657 C CA . SER A 1 723 ? 32.995 -19.312 -35.664 1.00 85.12 723 SER A CA 1
ATOM 5658 C C . SER A 1 723 ? 31.526 -18.877 -35.633 1.00 85.12 723 SER A C 1
ATOM 5660 O O . SER A 1 723 ? 30.799 -19.078 -36.610 1.00 85.12 723 SER A O 1
ATOM 5662 N N . ILE A 1 724 ? 31.105 -18.219 -34.550 1.00 87.00 724 ILE A N 1
ATOM 5663 C CA . ILE A 1 724 ? 29.754 -17.670 -34.370 1.00 87.00 724 ILE A CA 1
ATOM 5664 C C . ILE A 1 724 ? 29.796 -16.232 -33.847 1.00 87.00 724 ILE A C 1
ATOM 5666 O O . ILE A 1 724 ? 30.595 -15.908 -32.973 1.00 87.00 724 ILE A O 1
ATOM 5670 N N . LEU A 1 725 ? 28.910 -15.373 -34.359 1.00 89.75 725 LEU A N 1
ATOM 5671 C CA . LEU A 1 725 ? 28.666 -14.030 -33.831 1.00 89.75 725 LEU A CA 1
ATOM 5672 C C . LEU A 1 725 ? 27.350 -14.004 -33.043 1.00 89.75 725 LEU A C 1
ATOM 5674 O O . LEU A 1 725 ? 26.289 -14.239 -33.611 1.00 89.75 725 LEU A O 1
ATOM 5678 N N . ILE A 1 726 ? 27.419 -13.685 -31.751 1.00 91.31 726 ILE A N 1
ATOM 5679 C CA . ILE A 1 726 ? 26.269 -13.598 -30.843 1.00 91.31 726 ILE A CA 1
ATOM 5680 C C . ILE A 1 726 ? 25.961 -12.125 -30.556 1.00 91.31 726 ILE A C 1
ATOM 5682 O O . ILE A 1 726 ? 26.778 -11.384 -29.991 1.00 91.31 726 ILE A O 1
ATOM 5686 N N . HIS A 1 727 ? 24.764 -11.681 -30.936 1.00 90.69 727 HIS A N 1
ATOM 5687 C CA . HIS A 1 727 ? 24.308 -10.328 -30.645 1.00 90.69 727 HIS A CA 1
ATOM 5688 C C . HIS A 1 727 ? 23.725 -10.203 -29.237 1.00 90.69 727 HIS A C 1
ATOM 5690 O O . HIS A 1 727 ? 23.266 -11.177 -28.650 1.00 90.69 727 HIS A O 1
ATOM 5696 N N . ALA A 1 728 ? 23.810 -8.992 -28.669 1.00 90.38 728 ALA A N 1
ATOM 5697 C CA . ALA A 1 728 ? 23.327 -8.689 -27.319 1.00 90.38 728 ALA A CA 1
ATOM 5698 C C . ALA A 1 728 ? 23.765 -9.740 -26.274 1.00 90.38 728 ALA A C 1
ATOM 5700 O O . ALA A 1 728 ? 22.991 -10.139 -25.407 1.00 90.38 728 ALA A O 1
ATOM 5701 N N . ALA A 1 729 ? 25.025 -10.172 -26.352 1.00 92.19 729 ALA A N 1
ATOM 5702 C CA . ALA A 1 729 ? 25.511 -11.409 -25.744 1.00 92.19 729 ALA A CA 1
ATOM 5703 C C . ALA A 1 729 ? 25.440 -11.444 -24.204 1.00 92.19 729 ALA A C 1
ATOM 5705 O O . ALA A 1 729 ? 25.450 -12.510 -23.605 1.00 92.19 729 ALA A O 1
ATOM 5706 N N . ALA A 1 730 ? 25.317 -10.283 -23.558 1.00 92.88 730 ALA A N 1
ATOM 5707 C CA . ALA A 1 730 ? 25.091 -10.186 -22.116 1.00 92.88 730 ALA A CA 1
ATOM 5708 C C . ALA A 1 730 ? 23.610 -10.353 -21.695 1.00 92.88 730 ALA A C 1
ATOM 5710 O O . ALA A 1 730 ? 23.309 -10.295 -20.507 1.00 92.88 730 ALA A O 1
ATOM 5711 N N . GLY A 1 731 ? 22.665 -10.510 -22.628 1.00 91.25 731 GLY A N 1
ATOM 5712 C CA . GLY A 1 731 ? 21.265 -10.849 -22.334 1.00 91.25 731 GLY A CA 1
ATOM 5713 C C . GLY A 1 731 ? 21.068 -12.346 -22.060 1.00 91.25 731 GLY A C 1
ATOM 5714 O O . GLY A 1 731 ? 21.977 -13.131 -22.306 1.00 91.25 731 GLY A O 1
ATOM 5715 N N . GLY A 1 732 ? 19.883 -12.754 -21.591 1.00 91.56 732 GLY A N 1
ATOM 5716 C CA . GLY A 1 732 ? 19.617 -14.148 -21.189 1.00 91.56 732 GLY A CA 1
ATOM 5717 C C . GLY A 1 732 ? 19.903 -15.179 -22.289 1.00 91.56 732 GLY A C 1
ATOM 5718 O O . GLY A 1 732 ? 20.714 -16.082 -22.100 1.00 91.56 732 GLY A O 1
ATOM 5719 N N . VAL A 1 733 ? 19.325 -14.989 -23.482 1.00 92.81 733 VAL A N 1
ATOM 5720 C CA . VAL A 1 733 ? 19.581 -15.870 -24.639 1.00 92.81 733 VAL A CA 1
ATOM 5721 C C . VAL A 1 733 ? 21.048 -15.810 -25.081 1.00 92.81 733 VAL A C 1
ATOM 5723 O O . VAL A 1 733 ? 21.632 -16.835 -25.417 1.00 92.81 733 VAL A O 1
ATOM 5726 N N . GLY A 1 734 ? 21.663 -14.623 -25.052 1.00 93.12 734 GLY A N 1
ATOM 5727 C CA . GLY A 1 734 ? 23.063 -14.430 -25.434 1.00 93.12 734 GLY A CA 1
ATOM 5728 C C . GLY A 1 734 ? 24.031 -15.201 -24.536 1.00 93.12 734 GLY A C 1
ATOM 5729 O O . GLY A 1 734 ? 24.928 -15.879 -25.033 1.00 93.12 734 GLY A O 1
ATOM 5730 N N . GLN A 1 735 ? 23.801 -15.167 -23.223 1.00 95.12 735 GLN A N 1
ATOM 5731 C CA . GLN A 1 735 ? 24.591 -15.902 -22.239 1.00 95.12 735 GLN A CA 1
ATOM 5732 C C . GLN A 1 735 ? 24.443 -17.420 -22.418 1.00 95.12 735 GLN A C 1
ATOM 5734 O O . GLN A 1 735 ? 25.450 -18.127 -22.464 1.00 95.12 735 GLN A O 1
ATOM 5739 N N . ALA A 1 736 ? 23.215 -17.920 -22.608 1.00 95.31 736 ALA A N 1
ATOM 5740 C CA . ALA A 1 736 ? 22.975 -19.335 -22.906 1.00 95.31 736 ALA A CA 1
ATOM 5741 C C . ALA A 1 736 ? 23.655 -19.767 -24.220 1.00 95.31 736 ALA A C 1
ATOM 5743 O O . ALA A 1 736 ? 24.293 -20.818 -24.286 1.00 95.31 736 ALA A O 1
ATOM 5744 N N . ALA A 1 737 ? 23.586 -18.929 -25.259 1.00 95.12 737 ALA A N 1
ATOM 5745 C CA . ALA A 1 737 ? 24.223 -19.194 -26.544 1.00 95.12 737 ALA A CA 1
ATOM 5746 C C . ALA A 1 737 ? 25.757 -19.251 -26.445 1.00 95.12 737 ALA A C 1
ATOM 5748 O O . ALA A 1 737 ? 26.362 -20.112 -27.082 1.00 95.12 737 ALA A O 1
ATOM 5749 N N . ILE A 1 738 ? 26.391 -18.394 -25.632 1.00 95.56 738 ILE A N 1
ATOM 5750 C CA . ILE A 1 738 ? 27.844 -18.452 -25.395 1.00 95.56 738 ILE A CA 1
ATOM 5751 C C . ILE A 1 738 ? 28.226 -19.795 -24.774 1.00 95.56 738 ILE A C 1
ATOM 5753 O O . ILE A 1 738 ? 29.116 -20.469 -25.291 1.00 95.56 738 ILE A O 1
ATOM 5757 N N . GLN A 1 739 ? 27.536 -20.203 -23.707 1.00 96.31 739 GLN A N 1
ATOM 5758 C CA . GLN A 1 739 ? 27.828 -21.455 -23.005 1.00 96.31 739 GLN A CA 1
ATOM 5759 C C . GLN A 1 739 ? 27.681 -22.665 -23.938 1.00 96.31 739 GLN A C 1
ATOM 5761 O O . GLN A 1 739 ? 28.579 -23.501 -24.032 1.00 96.31 739 GLN A O 1
ATOM 5766 N N . LEU A 1 740 ? 26.587 -22.728 -24.703 1.00 95.38 740 LEU A N 1
ATOM 5767 C CA . LEU A 1 740 ? 26.332 -23.811 -25.658 1.00 95.38 740 LEU A CA 1
ATOM 5768 C C . LEU A 1 740 ? 27.326 -23.825 -26.829 1.00 95.38 740 LEU A C 1
ATOM 5770 O O . LEU A 1 740 ? 27.723 -24.903 -27.279 1.00 95.38 740 LEU A O 1
ATOM 5774 N N . ALA A 1 741 ? 27.752 -22.658 -27.319 1.00 93.12 741 ALA A N 1
ATOM 5775 C CA . ALA A 1 741 ? 28.776 -22.556 -28.356 1.00 93.12 741 ALA A CA 1
ATOM 5776 C C . ALA A 1 741 ? 30.151 -23.017 -27.844 1.00 93.12 741 ALA A C 1
ATOM 5778 O O . ALA A 1 741 ? 30.859 -23.754 -28.534 1.00 93.12 741 ALA A O 1
ATOM 5779 N N . GLN A 1 742 ? 30.510 -22.652 -26.612 1.00 94.56 742 GLN A N 1
ATOM 5780 C CA . GLN A 1 742 ? 31.751 -23.087 -25.970 1.00 94.56 742 GLN A CA 1
ATOM 5781 C C . GLN A 1 742 ? 31.774 -24.594 -25.705 1.00 94.56 742 GLN A C 1
ATOM 5783 O O . GLN A 1 742 ? 32.808 -25.223 -25.924 1.00 94.56 742 GLN A O 1
ATOM 5788 N N . LEU A 1 743 ? 30.641 -25.190 -25.317 1.00 95.25 743 LEU A N 1
ATOM 5789 C CA . LEU A 1 743 ? 30.507 -26.643 -25.150 1.00 95.25 743 LEU A CA 1
ATOM 5790 C C . LEU A 1 743 ? 30.757 -27.415 -26.453 1.00 95.25 743 LEU A C 1
ATOM 5792 O O . LEU A 1 743 ? 31.360 -28.486 -26.427 1.00 95.25 743 LEU A O 1
ATOM 5796 N N . VAL A 1 744 ? 30.343 -26.864 -27.597 1.00 93.50 744 VAL A N 1
ATOM 5797 C CA . VAL A 1 744 ? 30.647 -27.428 -28.926 1.00 93.50 744 VAL A CA 1
ATOM 5798 C C . VAL A 1 744 ? 32.122 -27.240 -29.307 1.00 93.50 744 VAL A C 1
ATOM 5800 O O . VAL A 1 744 ? 32.658 -27.998 -30.116 1.00 93.50 744 VAL A O 1
ATOM 5803 N N . GLY A 1 745 ? 32.804 -26.261 -28.708 1.00 92.88 745 GLY A N 1
ATOM 5804 C CA . GLY A 1 745 ? 34.153 -25.846 -29.084 1.00 92.88 745 GLY A CA 1
ATOM 5805 C C . GLY A 1 745 ? 34.165 -24.888 -30.276 1.00 92.88 745 GLY A C 1
ATOM 5806 O O . GLY A 1 745 ? 35.093 -24.931 -31.080 1.00 92.88 745 GLY A O 1
ATOM 5807 N N . ALA A 1 746 ? 33.123 -24.066 -30.422 1.00 89.69 746 ALA A N 1
ATOM 5808 C CA . ALA A 1 746 ? 33.055 -23.008 -31.423 1.00 89.69 746 ALA A CA 1
ATOM 5809 C C . ALA A 1 746 ? 33.783 -21.734 -30.956 1.00 89.69 746 ALA A C 1
ATOM 5811 O O . ALA A 1 746 ? 33.874 -21.433 -29.763 1.00 89.69 746 ALA A O 1
ATOM 5812 N N . GLU A 1 747 ? 34.279 -20.950 -31.909 1.00 90.62 747 GLU A N 1
ATOM 5813 C CA . GLU A 1 747 ? 34.898 -19.652 -31.658 1.00 90.62 747 GLU A CA 1
ATOM 5814 C C . GLU A 1 747 ? 33.827 -18.557 -31.554 1.00 90.62 747 GLU A C 1
ATOM 5816 O O . GLU A 1 747 ? 33.122 -18.255 -32.517 1.00 90.62 747 GLU A O 1
ATOM 5821 N N . VAL A 1 748 ? 33.714 -17.940 -30.375 1.00 92.69 748 VAL A N 1
ATOM 5822 C CA . VAL A 1 748 ? 32.677 -16.943 -30.083 1.00 92.69 748 VAL A CA 1
ATOM 5823 C C . VAL A 1 748 ? 33.167 -15.522 -30.366 1.00 92.69 748 VAL A C 1
ATOM 5825 O O . VAL A 1 748 ? 34.188 -15.082 -29.832 1.00 92.69 748 VAL A O 1
ATOM 5828 N N . PHE A 1 749 ? 32.373 -14.791 -31.143 1.00 92.75 749 PHE A N 1
ATOM 5829 C CA . PHE A 1 749 ? 32.374 -13.337 -31.272 1.00 92.75 749 PHE A CA 1
ATOM 5830 C C . PHE A 1 749 ? 31.085 -12.784 -30.664 1.00 92.75 749 PHE A C 1
ATOM 5832 O O . PHE A 1 749 ? 30.026 -13.398 -30.781 1.00 92.75 749 PHE A O 1
ATOM 5839 N N . ALA A 1 750 ? 31.149 -11.624 -30.018 1.00 94.06 750 ALA A N 1
ATOM 5840 C CA . ALA A 1 750 ? 30.028 -11.088 -29.254 1.00 94.06 750 ALA A CA 1
ATOM 5841 C C . ALA A 1 750 ? 29.842 -9.584 -29.463 1.00 94.06 750 ALA A C 1
ATOM 5843 O O . ALA A 1 750 ? 30.801 -8.846 -29.692 1.00 94.06 750 ALA A O 1
ATOM 5844 N N . THR A 1 751 ? 28.608 -9.100 -29.310 1.00 93.31 751 THR A N 1
ATOM 5845 C CA . THR A 1 751 ? 28.333 -7.658 -29.204 1.00 93.31 751 THR A CA 1
ATOM 5846 C C . THR A 1 751 ? 27.644 -7.302 -27.889 1.00 93.31 751 THR A C 1
ATOM 5848 O O . THR A 1 751 ? 26.765 -8.022 -27.412 1.00 93.31 751 THR A O 1
ATOM 5851 N N . VAL A 1 752 ? 28.031 -6.170 -27.294 1.00 94.25 752 VAL A N 1
ATOM 5852 C CA . VAL A 1 752 ? 27.493 -5.664 -26.017 1.00 94.25 752 VAL A CA 1
ATOM 5853 C C . VAL A 1 752 ? 27.273 -4.155 -26.059 1.00 94.25 752 VAL A C 1
ATOM 5855 O O . VAL A 1 752 ? 27.773 -3.458 -26.941 1.00 94.25 752 VAL A O 1
ATOM 5858 N N . SER A 1 753 ? 26.443 -3.624 -25.159 1.00 92.25 753 SER A N 1
ATOM 5859 C CA . SER A 1 753 ? 26.006 -2.218 -25.206 1.00 92.25 753 SER A CA 1
ATOM 5860 C C . SER A 1 753 ? 26.773 -1.281 -24.274 1.00 92.25 753 SER A C 1
ATOM 5862 O O . SER A 1 753 ? 26.618 -0.067 -24.410 1.00 92.25 753 SER A O 1
ATOM 5864 N N . THR A 1 754 ? 27.504 -1.822 -23.294 1.00 93.00 754 THR A N 1
ATOM 5865 C CA . THR A 1 754 ? 28.231 -1.060 -22.266 1.00 93.00 754 THR A CA 1
ATOM 5866 C C . THR A 1 754 ? 29.517 -1.788 -21.838 1.00 93.00 754 THR A C 1
ATOM 5868 O O . THR A 1 754 ? 29.612 -3.003 -22.049 1.00 93.00 754 THR A O 1
ATOM 5871 N N . PRO A 1 755 ? 30.497 -1.082 -21.242 1.00 93.00 755 PRO A N 1
ATOM 5872 C CA . PRO A 1 755 ? 31.721 -1.691 -20.714 1.00 93.00 755 PRO A CA 1
ATOM 5873 C C . PRO A 1 755 ? 31.473 -2.742 -19.624 1.00 93.00 755 PRO A C 1
ATOM 5875 O O . PRO A 1 755 ? 32.126 -3.773 -19.613 1.00 93.00 755 PRO A O 1
ATOM 5878 N N . GLU A 1 756 ? 30.477 -2.558 -18.760 1.00 95.25 756 GLU A N 1
ATOM 5879 C CA . GLU A 1 756 ? 30.180 -3.501 -17.670 1.00 95.25 756 GLU A CA 1
ATOM 5880 C C . GLU A 1 756 ? 29.704 -4.851 -18.225 1.00 95.25 756 GLU A C 1
ATOM 5882 O O . GLU A 1 756 ? 30.091 -5.915 -17.748 1.00 95.25 756 GLU A O 1
ATOM 5887 N N . LYS A 1 757 ? 28.909 -4.816 -19.303 1.00 95.62 757 LYS A N 1
ATOM 5888 C CA . LYS A 1 757 ? 28.491 -6.021 -20.031 1.00 95.62 757 LYS A CA 1
ATOM 5889 C C . LYS A 1 757 ? 29.657 -6.692 -20.752 1.00 95.62 757 LYS A C 1
ATOM 5891 O O . LYS A 1 757 ? 29.643 -7.905 -20.906 1.00 95.62 757 LYS A O 1
ATOM 5896 N N . ARG A 1 758 ? 30.651 -5.923 -21.205 1.00 94.00 758 ARG A N 1
ATOM 5897 C CA . ARG A 1 758 ? 31.892 -6.467 -21.776 1.00 94.00 758 ARG A CA 1
ATOM 5898 C C . ARG A 1 758 ? 32.687 -7.210 -20.706 1.00 94.00 758 ARG A C 1
ATOM 5900 O O . ARG A 1 758 ? 33.082 -8.346 -20.940 1.00 94.00 758 ARG A O 1
ATOM 5907 N N . ASP A 1 759 ? 32.851 -6.598 -19.537 1.00 95.56 759 ASP A N 1
ATOM 5908 C CA . ASP A 1 759 ? 33.555 -7.190 -18.399 1.00 95.56 759 ASP A CA 1
ATOM 5909 C C . ASP A 1 759 ? 32.915 -8.501 -17.940 1.00 95.56 759 ASP A C 1
ATOM 5911 O O . ASP A 1 759 ? 33.641 -9.446 -17.646 1.00 95.56 759 ASP A O 1
ATOM 5915 N N . LEU A 1 760 ? 31.579 -8.582 -17.933 1.00 96.19 760 LEU A N 1
ATOM 5916 C CA . LEU A 1 760 ? 30.850 -9.824 -17.656 1.00 96.19 760 LEU A CA 1
ATOM 5917 C C . LEU A 1 760 ? 31.290 -10.955 -18.600 1.00 96.19 760 LEU A C 1
ATOM 5919 O O . LEU A 1 760 ? 31.622 -12.045 -18.144 1.00 96.19 760 LEU A O 1
ATOM 5923 N N . LEU A 1 761 ? 31.335 -10.695 -19.913 1.00 97.12 761 LEU A N 1
ATOM 5924 C CA . LEU A 1 761 ? 31.717 -11.714 -20.899 1.00 97.12 761 LEU A CA 1
ATOM 5925 C C . LEU A 1 761 ? 33.176 -12.153 -20.773 1.00 97.12 761 LEU A C 1
ATOM 5927 O O . LEU A 1 761 ? 33.490 -13.317 -21.014 1.00 97.12 761 LEU A O 1
ATOM 5931 N N . ILE A 1 762 ? 34.062 -11.238 -20.389 1.00 96.06 762 ILE A N 1
ATOM 5932 C CA . ILE A 1 762 ? 35.479 -11.548 -20.188 1.00 96.06 762 ILE A CA 1
ATOM 5933 C C . ILE A 1 762 ? 35.666 -12.377 -18.914 1.00 96.06 762 ILE A C 1
ATOM 5935 O O . ILE A 1 762 ? 36.359 -13.389 -18.945 1.00 96.06 762 ILE A O 1
ATOM 5939 N N . LYS A 1 763 ? 35.067 -11.949 -17.798 1.00 95.81 763 LYS A N 1
ATOM 5940 C CA . LYS A 1 763 ? 35.318 -12.528 -16.470 1.00 95.81 763 LYS A CA 1
ATOM 5941 C C . LYS A 1 763 ? 34.595 -13.853 -16.262 1.00 95.81 763 LYS A C 1
ATOM 5943 O O . LYS A 1 763 ? 35.232 -14.811 -15.843 1.00 95.81 763 LYS A O 1
ATOM 5948 N N . GLU A 1 764 ? 33.306 -13.910 -16.584 1.00 95.88 764 GLU A N 1
ATOM 5949 C CA . GLU A 1 764 ? 32.478 -15.095 -16.319 1.00 95.88 764 GLU A CA 1
ATOM 5950 C C . GLU A 1 764 ? 32.557 -16.108 -17.461 1.00 95.88 764 GLU A C 1
ATOM 5952 O O . GLU A 1 764 ? 32.672 -17.309 -17.238 1.00 95.88 764 GLU A O 1
ATOM 5957 N N . TYR A 1 765 ? 32.550 -15.621 -18.704 1.00 95.69 765 TYR A N 1
ATOM 5958 C CA . TYR A 1 765 ? 32.477 -16.482 -19.885 1.00 95.69 765 TYR A CA 1
ATOM 5959 C C . TYR A 1 765 ? 33.815 -16.669 -20.597 1.00 95.69 765 TYR A C 1
ATOM 5961 O O . TYR A 1 765 ? 33.875 -17.396 -21.584 1.00 95.69 765 TYR A O 1
ATOM 5969 N N . SER A 1 766 ? 34.900 -16.036 -20.139 1.00 95.88 766 SER A N 1
ATOM 5970 C CA . SER A 1 766 ? 36.225 -16.136 -20.774 1.00 95.88 766 SER A CA 1
ATOM 5971 C C . SER A 1 766 ? 36.222 -15.812 -22.280 1.00 95.88 766 SER A C 1
ATOM 5973 O O . SER A 1 766 ? 37.047 -16.324 -23.042 1.00 95.88 766 SER A O 1
ATOM 5975 N N . VAL A 1 767 ? 35.298 -14.957 -22.736 1.00 94.88 767 VAL A N 1
ATOM 5976 C CA . VAL A 1 767 ? 35.291 -14.465 -24.119 1.00 94.88 767 VAL A CA 1
ATOM 5977 C C . VAL A 1 767 ? 36.443 -13.480 -24.275 1.00 94.88 767 VAL A C 1
ATOM 5979 O O . VAL A 1 767 ? 36.616 -12.567 -23.466 1.00 94.88 767 VAL A O 1
ATOM 5982 N N . ARG A 1 768 ? 37.249 -13.656 -25.322 1.00 93.94 768 ARG A N 1
ATOM 5983 C CA . ARG A 1 768 ? 38.428 -12.817 -25.543 1.00 93.94 768 ARG A CA 1
ATOM 5984 C C . ARG A 1 768 ? 38.039 -11.358 -25.747 1.00 93.94 768 ARG A C 1
ATOM 5986 O O . ARG A 1 768 ? 37.091 -11.042 -26.460 1.00 93.94 768 ARG A O 1
ATOM 5993 N N . GLU A 1 769 ? 38.835 -10.461 -25.178 1.00 93.81 769 GLU A N 1
ATOM 5994 C CA . GLU A 1 769 ? 38.575 -9.025 -25.235 1.00 93.81 769 GLU A CA 1
ATOM 5995 C C . GLU A 1 769 ? 38.505 -8.480 -26.680 1.00 93.81 769 GLU A C 1
ATOM 5997 O O . GLU A 1 769 ? 37.698 -7.592 -26.973 1.00 93.81 769 GLU A O 1
ATOM 6002 N N . ASP A 1 770 ? 39.320 -9.029 -27.585 1.00 92.94 770 ASP A N 1
ATOM 6003 C CA . ASP A 1 770 ? 39.376 -8.677 -29.009 1.00 92.94 770 ASP A CA 1
ATOM 6004 C C . ASP A 1 770 ? 38.230 -9.280 -29.844 1.00 92.94 770 ASP A C 1
ATOM 6006 O O . ASP A 1 770 ? 38.087 -8.942 -31.019 1.00 92.94 770 ASP A O 1
ATOM 6010 N N . HIS A 1 771 ? 37.392 -10.130 -29.241 1.00 92.50 771 HIS A N 1
ATOM 6011 C CA . HIS A 1 771 ? 36.209 -10.744 -29.852 1.00 92.50 771 HIS A CA 1
ATOM 6012 C C . HIS A 1 771 ? 34.895 -10.065 -29.432 1.00 92.50 771 HIS A C 1
ATOM 6014 O O . HIS A 1 771 ? 33.818 -10.504 -29.841 1.00 92.50 771 HIS A O 1
ATOM 6020 N N . ILE A 1 772 ? 34.964 -9.003 -28.620 1.00 94.81 772 ILE A N 1
ATOM 6021 C CA . ILE A 1 772 ? 33.789 -8.293 -28.107 1.00 94.81 772 ILE A CA 1
ATOM 6022 C C . ILE A 1 772 ? 33.701 -6.897 -28.727 1.00 94.81 772 ILE A C 1
ATOM 6024 O O . ILE A 1 772 ? 34.599 -6.069 -28.567 1.00 94.81 772 ILE A O 1
ATOM 6028 N N . PHE A 1 773 ? 32.576 -6.612 -29.382 1.00 93.25 773 PHE A N 1
ATOM 6029 C CA . PHE A 1 773 ? 32.337 -5.367 -30.113 1.00 93.25 773 PHE A CA 1
ATOM 6030 C C . PHE A 1 773 ? 31.123 -4.585 -29.586 1.00 93.25 773 PHE A C 1
ATOM 6032 O O . PHE A 1 773 ? 30.315 -5.083 -28.798 1.00 93.25 773 PHE A O 1
ATOM 6039 N N . SER A 1 774 ? 30.974 -3.335 -30.034 1.00 90.00 774 SER A N 1
ATOM 6040 C CA . SER A 1 774 ? 29.816 -2.503 -29.691 1.00 90.00 774 SER A CA 1
ATOM 6041 C C . SER A 1 774 ? 28.564 -2.952 -30.447 1.00 90.00 774 SER A C 1
ATOM 6043 O O . SER A 1 774 ? 28.588 -3.105 -31.663 1.00 90.00 774 SER A O 1
ATOM 6045 N N . SER A 1 775 ? 27.450 -3.091 -29.729 1.00 89.00 775 SER A N 1
ATOM 6046 C CA . SER A 1 775 ? 26.105 -3.305 -30.296 1.00 89.00 775 SER A CA 1
ATOM 6047 C C . SER A 1 775 ? 25.373 -2.002 -30.648 1.00 89.00 775 SER A C 1
ATOM 6049 O O . SER A 1 775 ? 24.299 -2.041 -31.236 1.00 89.00 775 SER A O 1
ATOM 6051 N N . ARG A 1 776 ? 25.922 -0.830 -30.285 1.00 84.00 776 ARG A N 1
ATOM 6052 C CA . ARG A 1 776 ? 25.263 0.477 -30.495 1.00 84.00 776 ARG A CA 1
ATOM 6053 C C . ARG A 1 776 ? 25.569 1.120 -31.848 1.00 84.00 776 ARG A C 1
ATOM 6055 O O . ARG A 1 776 ? 25.044 2.187 -32.148 1.00 84.00 776 ARG A O 1
ATOM 6062 N N . ASN A 1 777 ? 26.472 0.537 -32.627 1.00 84.06 777 ASN A N 1
ATOM 6063 C CA . ASN A 1 777 ? 26.881 1.053 -33.927 1.00 84.06 777 ASN A CA 1
ATOM 6064 C C . ASN A 1 777 ? 27.415 -0.087 -34.805 1.00 84.06 777 ASN A C 1
ATOM 6066 O O . ASN A 1 777 ? 27.609 -1.202 -34.334 1.00 84.06 777 ASN A O 1
ATOM 6070 N N . LEU A 1 778 ? 27.691 0.207 -36.074 1.00 84.25 778 LEU A N 1
ATOM 6071 C CA . LEU A 1 778 ? 28.130 -0.785 -37.061 1.00 84.25 778 LEU A CA 1
ATOM 6072 C C . LEU A 1 778 ? 29.626 -1.148 -36.966 1.00 84.25 778 LEU A C 1
ATOM 6074 O O . LEU A 1 778 ? 30.122 -1.900 -37.800 1.00 84.25 778 LEU A O 1
ATOM 6078 N N . SER A 1 779 ? 30.355 -0.662 -35.950 1.00 82.75 779 SER A N 1
ATOM 6079 C CA . SER A 1 779 ? 31.795 -0.951 -35.808 1.00 82.75 779 SER A CA 1
ATOM 6080 C C . SER A 1 779 ? 32.101 -2.436 -35.584 1.00 82.75 779 SER A C 1
ATOM 6082 O O . SER A 1 779 ? 33.219 -2.879 -35.850 1.00 82.75 779 SER A O 1
ATOM 6084 N N . PHE A 1 780 ? 31.118 -3.228 -35.134 1.00 85.56 780 PHE A N 1
ATOM 6085 C CA . PHE A 1 780 ? 31.283 -4.674 -34.995 1.00 85.56 780 PHE A CA 1
ATOM 6086 C C . PHE A 1 780 ? 31.571 -5.356 -36.335 1.00 85.56 780 PHE A C 1
ATOM 6088 O O . PHE A 1 780 ? 32.340 -6.308 -36.350 1.00 85.56 780 PHE A O 1
ATOM 6095 N N . ALA A 1 781 ? 31.021 -4.864 -37.452 1.00 81.00 781 ALA A N 1
ATOM 6096 C CA . ALA A 1 781 ? 31.227 -5.475 -38.763 1.00 81.00 781 ALA A CA 1
ATOM 6097 C C . ALA A 1 781 ? 32.707 -5.405 -39.175 1.00 81.00 781 ALA A C 1
ATOM 6099 O O . ALA A 1 781 ? 33.322 -6.418 -39.506 1.00 81.00 781 ALA A O 1
ATOM 6100 N N . GLU A 1 782 ? 33.318 -4.224 -39.054 1.00 81.94 782 GLU A N 1
ATOM 6101 C CA . GLU A 1 782 ? 34.751 -4.026 -39.305 1.00 81.94 782 GLU A CA 1
ATOM 6102 C C . GLU A 1 782 ? 35.619 -4.817 -38.316 1.00 81.94 782 GLU A C 1
ATOM 6104 O O . GLU A 1 782 ? 36.648 -5.385 -38.689 1.00 81.94 782 GLU A O 1
ATOM 6109 N N . GLY A 1 783 ? 35.195 -4.880 -37.049 1.00 83.50 783 GLY A N 1
ATOM 6110 C CA . GLY A 1 783 ? 35.855 -5.660 -36.006 1.00 83.50 783 GLY A CA 1
ATOM 6111 C C . GLY A 1 783 ? 35.896 -7.157 -36.319 1.00 83.50 783 GLY A C 1
ATOM 6112 O O . GLY A 1 783 ? 36.971 -7.757 -36.294 1.00 83.50 783 GLY A O 1
ATOM 6113 N N . VAL A 1 784 ? 34.754 -7.742 -36.683 1.00 82.62 784 VAL A N 1
ATOM 6114 C CA . VAL A 1 784 ? 34.627 -9.155 -37.064 1.00 82.62 784 VAL A CA 1
ATOM 6115 C C . VAL A 1 784 ? 35.434 -9.448 -38.326 1.00 82.62 784 VAL A C 1
ATOM 6117 O O . VAL A 1 784 ? 36.190 -10.419 -38.354 1.00 82.62 784 VAL A O 1
ATOM 6120 N N . MET A 1 785 ? 35.363 -8.593 -39.351 1.00 79.75 785 MET A N 1
ATOM 6121 C CA . MET A 1 785 ? 36.157 -8.758 -40.576 1.00 79.75 785 MET A CA 1
ATOM 6122 C C . MET A 1 785 ? 37.660 -8.758 -40.290 1.00 79.75 785 MET A C 1
ATOM 6124 O O . MET A 1 785 ? 38.393 -9.611 -40.798 1.00 79.75 785 MET A O 1
ATOM 6128 N N . ARG A 1 786 ? 38.124 -7.864 -39.411 1.00 81.94 786 ARG A N 1
ATOM 6129 C CA . ARG A 1 786 ? 39.526 -7.816 -38.983 1.00 81.94 786 ARG A CA 1
ATOM 6130 C C . ARG A 1 786 ? 39.946 -9.101 -38.270 1.00 81.94 786 ARG A C 1
ATOM 6132 O O . ARG A 1 786 ? 40.977 -9.673 -38.623 1.00 81.94 786 ARG A O 1
ATOM 6139 N N . MET A 1 787 ? 39.157 -9.571 -37.304 1.00 83.44 787 MET A N 1
ATOM 6140 C CA . MET A 1 787 ? 39.500 -10.758 -36.510 1.00 83.44 787 MET A CA 1
ATOM 6141 C C . MET A 1 787 ? 39.432 -12.055 -37.322 1.00 83.44 787 MET A C 1
ATOM 6143 O O . MET A 1 787 ? 40.282 -12.929 -37.172 1.00 83.44 787 MET A O 1
ATOM 6147 N N . THR A 1 788 ? 38.502 -12.137 -38.272 1.00 78.38 788 THR A N 1
ATOM 6148 C CA . THR A 1 788 ? 38.357 -13.281 -39.186 1.00 78.38 788 THR A CA 1
ATOM 6149 C C . THR A 1 788 ? 39.286 -13.211 -40.407 1.00 78.38 788 THR A C 1
ATOM 6151 O O . THR A 1 788 ? 39.204 -14.061 -41.295 1.00 78.38 788 THR A O 1
ATOM 6154 N N . LYS A 1 789 ? 40.196 -12.224 -40.487 1.00 80.12 789 LYS A N 1
ATOM 6155 C CA . LYS A 1 789 ? 41.123 -12.004 -41.619 1.00 80.12 789 LYS A CA 1
ATOM 6156 C C . LYS A 1 789 ? 40.400 -11.888 -42.970 1.00 80.12 789 LYS A C 1
ATOM 6158 O O . LYS A 1 789 ? 40.796 -12.528 -43.945 1.00 80.12 789 LYS A O 1
ATOM 6163 N N . ASN A 1 790 ? 39.325 -11.101 -43.013 1.00 68.69 790 ASN A N 1
ATOM 6164 C CA . ASN A 1 790 ? 38.425 -10.909 -44.159 1.00 68.69 790 ASN A CA 1
ATOM 6165 C C . ASN A 1 790 ? 37.762 -12.190 -44.682 1.00 68.69 790 ASN A C 1
ATOM 6167 O O . ASN A 1 790 ? 37.177 -12.187 -45.761 1.00 68.69 790 ASN A O 1
ATOM 6171 N N . ARG A 1 791 ? 37.816 -13.291 -43.925 1.00 63.31 791 ARG A N 1
ATOM 6172 C CA . ARG A 1 791 ? 37.035 -14.487 -44.243 1.00 63.31 791 ARG A CA 1
ATOM 6173 C C . ARG A 1 791 ? 35.564 -14.306 -43.840 1.00 63.31 791 ARG A C 1
ATOM 6175 O O . ARG A 1 791 ? 34.717 -15.060 -44.316 1.00 63.31 791 ARG A O 1
ATOM 6182 N N . GLY A 1 792 ? 35.261 -13.333 -42.977 1.00 54.41 792 GLY A N 1
ATOM 6183 C CA . GLY A 1 792 ? 33.924 -13.015 -42.462 1.00 54.41 792 GLY A CA 1
ATOM 6184 C C . GLY A 1 792 ? 32.912 -12.484 -43.484 1.00 54.41 792 GLY A C 1
ATOM 6185 O O . GLY A 1 792 ? 31.800 -12.163 -43.094 1.00 54.41 792 GLY A O 1
ATOM 6186 N N . ASP A 1 793 ? 33.251 -12.423 -44.775 1.00 44.59 793 ASP A N 1
ATOM 6187 C CA . ASP A 1 793 ? 32.274 -12.192 -45.840 1.00 44.59 793 ASP A CA 1
ATOM 6188 C C . ASP A 1 793 ? 31.482 -13.487 -46.086 1.00 44.59 793 ASP A C 1
ATOM 6190 O O . ASP A 1 793 ? 31.925 -14.349 -46.845 1.00 44.59 793 ASP A O 1
ATOM 6194 N N . THR A 1 794 ? 30.378 -13.660 -45.345 1.00 44.12 794 THR A N 1
ATOM 6195 C CA . THR A 1 794 ? 29.247 -14.603 -45.536 1.00 44.12 794 THR A CA 1
ATOM 6196 C C . THR A 1 794 ? 29.534 -16.099 -45.798 1.00 44.12 794 THR A C 1
ATOM 6198 O O . THR A 1 794 ? 28.603 -16.897 -45.893 1.00 44.12 794 THR A O 1
ATOM 6201 N N . ARG A 1 795 ? 30.797 -16.542 -45.895 1.00 38.38 795 ARG A N 1
ATOM 6202 C CA . ARG A 1 795 ? 31.190 -17.913 -46.281 1.00 38.38 795 ARG A CA 1
ATOM 6203 C C . ARG A 1 795 ? 32.161 -18.616 -45.328 1.00 38.38 795 ARG A C 1
ATOM 6205 O O . ARG A 1 795 ? 32.317 -19.827 -45.467 1.00 38.38 795 ARG A O 1
ATOM 6212 N N . SER A 1 796 ? 32.802 -17.934 -44.370 1.00 39.16 796 SER A N 1
ATOM 6213 C CA . SER A 1 796 ? 33.620 -18.613 -43.335 1.00 39.16 796 SER A CA 1
ATOM 6214 C C . SER A 1 796 ? 33.015 -18.617 -41.932 1.00 39.16 796 SER A C 1
ATOM 6216 O O . SER A 1 796 ? 33.278 -19.549 -41.177 1.00 39.16 796 SER A O 1
ATOM 6218 N N . ILE A 1 797 ? 32.144 -17.655 -41.613 1.00 48.81 797 ILE A N 1
ATOM 6219 C CA . ILE A 1 797 ? 31.189 -17.783 -40.510 1.00 48.81 797 ILE A CA 1
ATOM 6220 C C . ILE A 1 797 ? 30.079 -18.673 -41.071 1.00 48.81 797 ILE A C 1
ATOM 6222 O O . ILE A 1 797 ? 29.154 -18.196 -41.720 1.00 48.81 797 ILE A O 1
ATOM 6226 N N . ARG A 1 798 ? 30.248 -19.998 -40.963 1.00 44.19 798 ARG A N 1
ATOM 6227 C CA . ARG A 1 798 ? 29.392 -20.980 -41.657 1.00 44.19 798 ARG A CA 1
ATOM 6228 C C . ARG A 1 798 ? 27.915 -20.871 -41.283 1.00 44.19 798 ARG A C 1
ATOM 6230 O O . ARG A 1 798 ? 27.076 -21.280 -42.081 1.00 44.19 798 ARG A O 1
ATOM 6237 N N . LYS A 1 799 ? 27.611 -20.310 -40.110 1.00 49.38 799 LYS A N 1
ATOM 6238 C CA . LYS A 1 799 ? 26.261 -19.992 -39.647 1.00 49.38 799 LYS A CA 1
ATOM 6239 C C . LYS A 1 799 ? 26.257 -18.607 -39.012 1.00 49.38 799 LYS A C 1
ATOM 6241 O O . LYS A 1 799 ? 26.568 -18.457 -37.832 1.00 49.38 799 LYS A O 1
ATOM 6246 N N . GLU A 1 800 ? 25.868 -17.594 -39.779 1.00 44.97 800 GLU A N 1
ATOM 6247 C CA . GLU A 1 800 ? 25.302 -16.383 -39.186 1.00 44.97 800 GLU A CA 1
ATOM 6248 C C . GLU A 1 800 ? 23.970 -16.780 -38.549 1.00 44.97 800 GLU A C 1
ATOM 6250 O O . GLU A 1 800 ? 22.918 -16.777 -39.182 1.00 44.97 800 GLU A O 1
ATOM 6255 N N . THR A 1 801 ? 24.027 -17.218 -37.295 1.00 41.91 801 THR A N 1
ATOM 6256 C CA . THR A 1 801 ? 22.815 -17.354 -36.497 1.00 41.91 801 THR A CA 1
ATOM 6257 C C . THR A 1 801 ? 22.685 -16.050 -35.752 1.00 41.91 801 THR A C 1
ATOM 6259 O O . THR A 1 801 ? 23.310 -15.858 -34.712 1.00 41.91 801 THR A O 1
ATOM 6262 N N . THR A 1 802 ? 21.904 -15.131 -36.312 1.00 43.38 802 THR A N 1
ATOM 6263 C CA . THR A 1 802 ? 21.357 -14.016 -35.547 1.00 43.38 802 THR A CA 1
ATOM 6264 C C . THR A 1 802 ? 20.448 -14.623 -34.484 1.00 43.38 802 THR A C 1
ATOM 6266 O O . THR A 1 802 ? 19.267 -14.869 -34.712 1.00 43.38 802 THR A O 1
ATOM 6269 N N . ILE A 1 803 ? 21.033 -14.992 -33.347 1.00 45.28 803 ILE A N 1
ATOM 6270 C CA . ILE A 1 803 ? 20.273 -15.245 -32.136 1.00 45.28 803 ILE A CA 1
ATOM 6271 C C . ILE A 1 803 ? 20.148 -13.880 -31.471 1.00 45.28 803 ILE A C 1
ATOM 6273 O O . ILE A 1 803 ? 21.141 -13.344 -30.974 1.00 45.28 803 ILE A O 1
ATOM 6277 N N . VAL A 1 804 ? 18.908 -13.379 -31.507 1.00 38.62 804 VAL A N 1
ATOM 6278 C CA . VAL A 1 804 ? 18.406 -12.036 -31.158 1.00 38.62 804 VAL A CA 1
ATOM 6279 C C . VAL A 1 804 ? 18.432 -11.033 -32.307 1.00 38.62 804 VAL A C 1
ATOM 6281 O O . VAL A 1 804 ? 19.527 -10.555 -32.681 1.00 38.62 804 VAL A O 1
#

Mean predicted aligned error: 21.39 Å

Organism: NCBI:txid574774

Solvent-accessible surface area (backbone atoms only — not comparable to full-atom values): 47676 Å² total; per-residue (Å²): 134,87,81,84,77,49,66,53,57,49,39,58,74,64,52,91,65,77,69,43,93,80,50,25,30,70,45,52,84,58,49,95,92,48,92,47,60,48,63,84,92,46,64,88,83,43,57,74,48,66,77,38,62,55,98,88,39,74,43,82,58,76,55,40,57,56,46,38,52,53,53,55,51,50,62,68,49,50,65,64,57,54,70,57,58,79,75,71,88,61,84,54,90,86,60,72,73,65,40,41,78,76,73,52,76,77,58,93,88,71,74,59,72,49,80,53,33,53,43,89,90,80,71,50,74,49,68,45,75,85,83,89,85,76,37,85,82,39,85,91,53,62,70,83,93,64,96,64,61,52,81,74,68,68,78,76,84,79,61,77,36,70,49,73,44,68,39,84,90,77,73,43,81,74,47,76,46,77,74,44,73,73,78,88,87,68,82,83,51,63,76,75,65,61,76,79,77,85,74,86,79,94,82,88,74,70,56,82,91,72,58,58,101,77,81,62,57,80,93,54,76,75,78,50,76,72,65,48,56,67,48,46,58,52,50,41,51,54,50,52,51,48,52,51,29,44,56,49,42,52,56,54,48,69,75,43,73,67,90,74,56,56,70,72,55,50,53,50,51,53,50,45,49,53,53,55,53,35,34,75,66,54,66,40,86,86,49,50,47,70,61,51,48,58,36,75,76,29,66,73,56,40,55,48,49,50,52,55,38,37,68,69,45,52,56,31,37,46,49,52,56,46,38,78,33,71,91,56,90,87,76,87,85,69,71,54,66,60,49,31,56,45,51,67,60,57,50,84,52,48,48,56,50,52,48,43,51,46,53,42,48,49,71,77,44,66,65,34,26,36,36,33,42,42,39,58,86,35,58,66,54,50,59,50,42,55,69,38,42,32,69,32,99,49,98,79,48,70,58,49,81,54,26,55,54,34,36,36,45,18,17,73,56,70,87,39,48,68,64,39,50,66,74,43,52,92,45,56,87,35,53,41,82,47,59,48,54,64,90,49,69,49,64,87,60,75,43,67,65,45,62,21,45,32,38,38,33,50,70,36,66,86,79,48,97,47,58,68,61,33,52,50,52,54,56,53,28,31,26,94,90,35,46,79,48,78,49,66,93,73,79,82,76,76,41,74,66,51,54,49,42,55,62,47,62,72,36,95,88,51,92,80,83,82,91,76,64,61,89,58,41,74,82,55,88,33,63,90,35,76,44,76,42,60,61,40,48,87,52,64,54,79,80,75,67,45,72,69,56,47,51,18,52,50,45,50,78,73,37,36,65,38,78,48,77,42,65,61,68,55,88,84,42,54,91,80,42,102,58,85,79,52,34,27,60,42,64,83,43,65,50,40,74,87,39,57,44,78,41,77,38,73,69,75,77,49,84,78,48,46,51,27,32,31,25,41,46,73,23,60,27,88,50,75,66,41,53,32,32,44,54,50,77,39,96,70,93,58,42,35,48,18,27,7,25,31,28,69,44,69,15,87,71,48,80,92,68,54,74,67,40,45,32,32,34,53,50,90,67,60,90,57,29,32,48,37,46,64,38,75,44,48,52,92,49,50,43,78,51,60,90,89,53,50,44,61,63,48,13,59,40,56,68,27,43,53,51,27,45,45,50,38,54,71,68,53,49,70,49,62,76,37,40,40,56,34,38,56,25,74,39,69,40,24,44,41,37,50,54,56,37,51,74,51,46,28,46,69,30,35,19,26,84,48,70,68,45,46,50,46,38,37,72,77,65,65,43,54,76,91,35,54,31,50,62,85,52,74,64,32,59,60,49,47,26,60,75,50,70,64,39,50,69,84,69,56,37,78,43,83,48,79,52,117

pLDDT: mean 75.55, std 17.93, range [32.5, 98.12]

InterPro domains:
  IPR011032 GroES-like superfamily [SSF50129] (604-726)
  IPR013154 Alcohol dehydrogenase-like, N-terminal [PF08240] (611-676)
  IPR013217 Methyltransferase type 12 [PF08242] (371-484)
  IPR020843 Enoylreductase domain [SM00829] (591-804)
  IPR029063 S-adenosyl-L-methionine-dependent methyltransferase superfamily [G3DSA:3.40.50.150] (241-517)
  IPR029063 S-adenosyl-L-methionine-dependent methyltransferase superfamily [SSF53335] (363-503)
  IPR036291 NAD(P)-binding domain superfamily [SSF51735] (693-792)
  IPR042104 Polyketide synthase, dehydratase domain superfamily [G3DSA:3.10.129.110] (6-83)
  IPR049551 Polyketide synthase, dehydratase domain, C-terminal [PF14765] (81-154)
  IPR049552 Polyketide synthase, dehydratase domain, N-terminal [PF21089] (20-79)
  IPR049900 Polyketide synthase, dehydratase domain [PS52019] (20-337)
  IPR050444 Polyketide synthase [PTHR45681] (582-793)

Sequence (804 aa):
MTWYESRLSSNFRNRKHPRHDLFGAPVPDWNPDQLEWRHFLRLLENPWMKDHVVTGSYVYPGVGYIIMAIEAEAQAWADALKESHERCQTPSKVSYDNLEAIGLAFGRLFQNLSGVRANEETGEVTATITVPDVAKSMPKGHMHSHMIHPSTMDRFNKHSSDITVWDSEIDERRLSVKGFQTTLLGTSIASAVQARKLCHSIEWKPDLDMLNSTSYLPGVSLVSSADNEAYKSVVEKLQLASMLLITDAIKELQASSLDSLEEYRLNYYEWCKLQAEALQQDSIPHLTYTEWERYNKAETLKEKLYSEVTALKAGGTLLVRMGKNIADTKFQQDNLLNHVYTEMVEVGNLPSLFKAYLEVVRHNSTDLNILEVGAGTGGLTASLLEILSPRSGDEATPAGSSVIAKYTYTDISAAFFEKAQERFKSWRNVLDFKTFNLERDAADQGIELGSYDYIVAGNVIHATADLTKSLANLKHLLKPGGRLIMHEAFRREDSIASILKEILAENPGIEDCVIVHYSKLGSMNLTDAVCISLLDLERSAFLDLQEDTYDSIRHLLTTCDGALWVTRDVDQHPSQGSATRPLVLDITSPGLLNSLNFATDPVWYRPLAARDVEVEIKAVGLNFRDVLIAMGEHVAACLGNEAAGLVSRVGSDVSEFTIGDRVVFINGLVDGGCFKTFGRQSADAVAKIPDEISFEDAASLPCVYSTAIHGLYDRARLEKDESILIHAAAGGVGQAAIQLAQLVGAEVFATVSTPEKRDLLIKEYSVREDHIFSSRNLSFAEGVMRMTKNRGDTRSIRKETTIV

Secondary structure (DSSP, 8-state):
------HHHHHHHT-SSPPBTTTBEE-TT-BTTB--EE----TTT-GGGGG-EETTEE---HHHHHHHHHHHHHHHHHHHHHHHHTT--------THHHHTTT----TTS---EEEEE-TTT--EEEE------GGGSGGG--PPPSS-HHHHTT--SSSEEEEEEETTTTEEEEEEEEE------GGGTTT---------------TTS--TTT-STT-PPPPHHHHHHHHHHHHHHHHHHHHHHHHHHHHHHTS-GGGS-HHHHHHHHHHHHHHHHHHTT-STT--HHHHHHHHT-HHHHHHHHHHHHTT-HHHHHHHHHHTTTT-----SSTHHHHHHHHHHSSTTHHHHHHHHHHHHHHH--SEEEEEES-TTSHHHHHHHHHHS---SSTTS-SS---EEEEEEEESSGGGHHHHHHHTGGGTTTEEEEE--TTS-SGGGTPPTT-EEEEEEES-GGGSS-HHHHHHHHHHHEEEEEEEEEE----TT--HHHHHHHHHHTSTT-S------GGGGGGS--TT-EEEEEEETSS-GGGG--HHHHHHHHHHHHH-SEEEEEE--TTT-TTSSSS---EEEEESSTT-GGGEEEEE-SGGGSPPPTTEEEEEEEEE---HHHHHHHTTSS--S---SEEEEEEEEE-TT--S--TT-EEEEE--S-TT-S-BSEEEEEGGGEEE--TTS-HHHHHTSHHHHHHHHIIIIIII---TT-EEEETTTTSHHHHHHHHHHHHHTPEEEEEESSHHHHHHHHHTT---GGGEEESSSTHHHHHHHHHTTTTTTTTSSS------